Protein AF-0000000085120899 (afdb_homodimer)

Solvent-accessible surface area (backbone atoms only — not comparable to full-atom values): 67180 Å² total; per-residue (Å²): 130,85,77,74,79,63,69,71,41,75,42,71,32,30,32,60,43,50,40,68,48,94,64,39,26,60,40,34,37,15,33,31,30,34,46,97,88,37,44,36,37,39,39,40,27,15,53,60,27,55,51,54,53,64,68,40,49,30,37,39,27,29,69,52,88,60,47,78,54,97,83,27,34,44,31,57,60,90,27,42,36,34,27,37,61,39,96,90,39,77,36,60,62,37,63,74,62,67,47,77,50,75,50,76,41,55,24,77,72,80,63,44,81,71,55,69,47,40,32,40,39,28,53,56,55,43,66,67,46,53,52,50,48,48,53,43,51,66,61,34,32,52,46,50,51,49,50,48,28,34,27,26,27,83,80,86,60,51,74,43,80,33,63,55,86,46,62,32,84,86,74,69,41,71,28,38,66,68,44,54,65,91,62,50,85,64,42,39,47,35,33,31,29,41,69,77,51,38,88,35,48,59,56,63,46,31,39,38,31,32,24,57,32,69,87,76,48,36,28,40,42,77,54,98,88,41,81,44,75,44,73,50,47,56,56,73,62,39,67,58,60,35,46,37,44,33,63,47,72,69,48,75,88,49,41,67,57,51,51,52,51,31,52,54,35,24,69,70,62,73,28,69,64,57,10,48,52,54,44,46,61,71,41,39,62,61,20,44,66,56,33,51,31,21,32,23,18,50,71,41,76,38,56,35,56,90,53,40,86,68,54,53,64,27,51,50,51,48,52,48,51,48,47,28,66,71,34,16,43,60,62,50,57,41,70,44,31,35,36,36,32,70,39,49,45,41,61,66,40,51,48,54,51,73,54,61,32,32,42,64,49,27,28,63,90,63,38,37,31,31,38,32,60,67,32,70,66,40,41,51,40,52,52,48,43,36,69,66,38,77,68,30,45,72,48,64,36,53,69,51,69,91,64,79,63,65,40,71,58,44,84,43,48,38,32,34,45,44,24,19,31,65,50,75,46,75,42,70,48,86,81,48,59,66,76,53,38,52,52,35,44,37,30,12,40,44,51,24,48,45,66,43,59,38,31,49,62,22,58,47,77,46,52,59,38,35,38,35,34,37,34,42,43,66,88,21,30,59,68,52,54,51,27,36,53,47,13,52,59,70,64,48,91,43,75,79,22,45,59,75,36,58,45,57,47,57,41,90,78,59,38,72,36,64,35,37,80,99,74,39,68,80,85,75,70,88,48,27,45,40,53,52,30,16,68,63,54,73,33,63,63,40,26,52,46,41,30,30,43,40,50,47,60,31,53,72,45,36,62,30,33,62,86,74,45,49,73,44,52,40,40,32,49,41,51,31,54,47,55,39,67,55,36,23,30,39,40,39,43,50,72,49,45,64,38,27,69,68,61,26,24,53,33,28,31,36,45,38,41,49,29,53,71,19,26,20,18,35,40,36,34,50,66,51,55,60,37,50,57,23,38,44,40,62,31,32,31,42,18,20,84,18,34,47,47,73,42,74,58,52,78,69,54,52,77,50,101,130,86,78,74,79,63,69,74,41,73,43,72,30,29,32,61,41,49,40,68,47,95,64,39,26,60,40,35,39,15,32,32,30,35,45,97,88,37,44,36,37,39,39,39,27,15,54,59,27,57,52,54,52,64,69,39,50,30,37,39,28,29,68,53,88,60,48,77,54,95,82,27,33,41,32,57,61,89,28,44,35,34,27,36,61,40,96,89,40,79,36,62,64,37,64,71,61,69,47,77,49,75,50,75,41,56,25,77,71,80,64,43,80,72,54,70,46,41,30,40,38,27,51,56,54,43,67,68,47,53,53,50,48,47,53,43,49,66,62,36,33,52,45,50,52,47,51,49,27,35,26,25,26,81,80,84,58,51,74,44,78,33,62,55,86,46,62,33,84,87,75,71,42,70,32,37,65,68,44,52,66,92,61,48,85,64,40,39,47,34,32,32,30,40,69,78,49,38,90,35,48,60,56,63,46,30,38,37,33,32,23,57,33,70,86,77,45,35,28,41,45,79,55,98,87,41,79,43,74,44,74,52,46,55,56,73,63,40,68,58,60,34,46,36,46,32,62,48,70,74,49,76,88,52,42,69,58,50,51,52,50,32,52,56,35,24,68,70,62,74,28,69,64,57,13,47,52,56,46,45,61,71,41,39,61,61,21,44,65,58,34,51,31,21,34,23,18,48,71,44,76,37,56,35,56,90,52,40,85,67,57,52,64,27,51,51,51,48,52,48,51,50,47,28,65,70,35,17,42,58,62,50,56,41,70,46,30,35,36,36,32,69,39,50,44,40,59,68,40,48,48,54,49,74,55,61,33,31,42,62,50,27,28,63,88,61,38,36,30,32,37,32,61,69,32,70,66,40,41,50,40,52,52,48,43,38,71,65,38,76,68,29,46,73,47,65,36,53,69,50,68,91,64,80,65,67,40,71,58,46,84,42,49,36,31,34,44,45,25,20,32,66,48,77,47,75,44,70,49,88,82,48,58,67,76,53,39,52,51,35,44,36,29,10,42,44,52,24,48,45,68,42,60,39,30,49,61,21,59,48,80,45,53,58,36,35,37,34,36,36,33,41,42,66,87,21,30,57,68,53,55,50,28,36,54,46,13,51,58,69,65,48,92,43,74,78,22,45,57,75,36,59,45,57,46,58,40,90,80,58,37,72,38,62,36,37,80,98,75,40,66,79,85,76,69,88,49,27,46,42,54,53,31,16,69,64,54,73,33,61,62,40,26,52,48,43,29,30,44,40,50,46,59,31,54,72,44,35,60,30,35,58,86,74,45,50,72,43,51,40,39,32,49,43,52,32,54,45,55,40,66,57,36,23,31,40,40,38,43,51,72,50,46,64,37,27,70,67,60,26,25,54,32,28,32,37,46,37,41,50,29,52,72,19,25,19,19,34,39,37,34,50,68,50,55,60,38,52,56,24,36,42,39,62,30,31,31,40,20,20,86,18,35,46,47,71,42,73,59,50,80,70,54,55,76,50,102

Structure (mmCIF, N/CA/C/O backbone):
data_AF-0000000085120899-model_v1
#
loop_
_entity.id
_entity.type
_entity.pdbx_description
1 polymer 'ABC transporter-related protein'
#
loop_
_atom_site.group_PDB
_atom_site.id
_atom_site.type_symbol
_atom_site.label_atom_id
_atom_site.label_alt_id
_atom_site.label_comp_id
_atom_site.label_asym_id
_atom_site.label_entity_id
_atom_site.label_seq_id
_atom_site.pdbx_PDB_ins_code
_atom_site.Cartn_x
_atom_site.Cartn_y
_atom_site.Cartn_z
_atom_site.occupancy
_atom_site.B_iso_or_equiv
_atom_site.auth_seq_id
_atom_site.auth_comp_id
_atom_site.auth_asym_id
_atom_site.auth_atom_id
_atom_site.pdbx_PDB_model_num
ATOM 1 N N . MET A 1 1 ? 31.562 36.938 55.562 1 30.66 1 MET A N 1
ATOM 2 C CA . MET A 1 1 ? 30.75 35.75 55.812 1 30.66 1 MET A CA 1
ATOM 3 C C . MET A 1 1 ? 30.078 35.281 54.531 1 30.66 1 MET A C 1
ATOM 5 O O . MET A 1 1 ? 29.344 36.031 53.875 1 30.66 1 MET A O 1
ATOM 9 N N . HIS A 1 2 ? 30.688 34.531 53.688 1 44.34 2 HIS A N 1
ATOM 10 C CA . HIS A 1 2 ? 30.375 34 52.375 1 44.34 2 HIS A CA 1
ATOM 11 C C . HIS A 1 2 ? 28.984 33.344 52.375 1 44.34 2 HIS A C 1
ATOM 13 O O . HIS A 1 2 ? 28.781 32.281 52.938 1 44.34 2 HIS A O 1
ATOM 19 N N . GLN A 1 3 ? 27.984 34.062 52.531 1 51.19 3 GLN A N 1
ATOM 20 C CA . GLN A 1 3 ? 26.641 33.531 52.75 1 51.19 3 GLN A CA 1
ATOM 21 C C . GLN A 1 3 ? 26.219 32.656 51.562 1 51.19 3 GLN A C 1
ATOM 23 O O . GLN A 1 3 ? 26.234 33.094 50.438 1 51.19 3 GLN A O 1
ATOM 28 N N . ASP A 1 4 ? 26.281 31.281 51.625 1 69.94 4 ASP A N 1
ATOM 29 C CA . ASP A 1 4 ? 25.984 30.188 50.719 1 69.94 4 ASP A CA 1
ATOM 30 C C . ASP A 1 4 ? 24.516 30.25 50.25 1 69.94 4 ASP A C 1
ATOM 32 O O . ASP A 1 4 ? 23.641 30.688 51.031 1 69.94 4 ASP A O 1
ATOM 36 N N . LEU A 1 5 ? 24.344 30.375 48.938 1 83.12 5 LEU A N 1
ATOM 37 C CA . LEU A 1 5 ? 23 30.312 48.375 1 83.12 5 LEU A CA 1
ATOM 38 C C . LEU A 1 5 ? 22.266 29.062 48.844 1 83.12 5 LEU A C 1
ATOM 40 O O . LEU A 1 5 ? 22.844 27.984 48.906 1 83.12 5 LEU A O 1
ATOM 44 N N . PRO A 1 6 ? 21.047 29.25 49.469 1 86.94 6 PRO A N 1
ATOM 45 C CA . PRO A 1 6 ? 20.281 28.062 49.844 1 86.94 6 PRO A CA 1
ATOM 46 C C . PRO A 1 6 ? 19.984 27.156 48.656 1 86.94 6 PRO A C 1
ATOM 48 O O . PRO A 1 6 ? 19.562 27.625 47.594 1 86.94 6 PRO A O 1
ATOM 51 N N . ILE A 1 7 ? 20.281 25.922 48.812 1 88.31 7 ILE A N 1
ATOM 52 C CA . ILE A 1 7 ? 20.016 24.938 47.781 1 88.31 7 ILE A CA 1
ATOM 53 C C . ILE A 1 7 ? 18.75 24.141 48.156 1 88.31 7 ILE A C 1
ATOM 55 O O . ILE A 1 7 ? 18.547 23.797 49.312 1 88.31 7 ILE A O 1
ATOM 59 N N . LEU A 1 8 ? 17.844 23.953 47.312 1 90.31 8 LEU A N 1
ATOM 60 C CA . LEU A 1 8 ? 16.625 23.156 47.406 1 90.31 8 LEU A CA 1
ATOM 61 C C . LEU A 1 8 ? 15.57 23.844 48.25 1 90.31 8 LEU A C 1
ATOM 63 O O . LEU A 1 8 ? 14.453 23.344 48.375 1 90.31 8 LEU A O 1
ATOM 67 N N . VAL A 1 9 ? 15.883 25.016 48.812 1 93.06 9 VAL A N 1
ATOM 68 C CA . VAL A 1 9 ? 14.93 25.797 49.594 1 93.06 9 VAL A CA 1
ATOM 69 C C . VAL A 1 9 ? 14.625 27.109 48.875 1 93.06 9 VAL A C 1
ATOM 71 O O . VAL A 1 9 ? 15.539 27.828 48.469 1 93.06 9 VAL A O 1
ATOM 74 N N . PRO A 1 10 ? 13.375 27.406 48.688 1 95.75 10 PRO A N 1
ATOM 75 C CA . PRO A 1 10 ? 13.031 28.672 48.031 1 95.75 10 PRO A CA 1
ATOM 76 C C . PRO A 1 10 ? 13.414 29.891 48.875 1 95.75 10 PRO A C 1
ATOM 78 O O . PRO A 1 10 ? 13.281 29.875 50.094 1 95.75 10 PRO A O 1
ATOM 81 N N . PHE A 1 11 ? 13.906 30.891 48.219 1 96.12 11 PHE A N 1
ATOM 82 C CA . PHE A 1 11 ? 14.234 32.156 48.875 1 96.12 11 PHE A CA 1
ATOM 83 C C . PHE A 1 11 ? 13.781 33.344 48.031 1 96.12 11 PHE A C 1
ATOM 85 O O . PHE A 1 11 ? 13.633 33.219 46.812 1 96.12 11 PHE A O 1
ATOM 92 N N . GLU A 1 12 ? 13.578 34.438 48.688 1 96.69 12 GLU A N 1
ATOM 93 C CA . GLU A 1 12 ? 13.133 35.656 48 1 96.69 12 GLU A CA 1
ATOM 94 C C . GLU A 1 12 ? 14.32 36.5 47.562 1 96.69 12 GLU A C 1
ATOM 96 O O . GLU A 1 12 ? 15.32 36.594 48.281 1 96.69 12 GLU A O 1
ATOM 101 N N . ALA A 1 13 ? 14.219 36.969 46.375 1 96.88 13 ALA A N 1
ATOM 102 C CA . ALA A 1 13 ? 15.242 37.812 45.812 1 96.88 13 ALA A CA 1
ATOM 103 C C . ALA A 1 13 ? 14.609 38.969 45.031 1 96.88 13 ALA A C 1
ATOM 105 O O . ALA A 1 13 ? 13.383 39.094 44.938 1 96.88 13 ALA A O 1
ATOM 106 N N . ARG A 1 14 ? 15.477 39.875 44.562 1 97.31 14 ARG A N 1
ATOM 107 C CA . ARG A 1 14 ? 15.023 41 43.781 1 97.31 14 ARG A CA 1
ATOM 108 C C . ARG A 1 14 ? 15.664 41 42.406 1 97.31 14 ARG A C 1
ATOM 110 O O . ARG A 1 14 ? 16.844 40.688 42.25 1 97.31 14 ARG A O 1
ATOM 117 N N . VAL A 1 15 ? 14.875 41.344 41.438 1 97.5 15 VAL A N 1
ATOM 118 C CA . VAL A 1 15 ? 15.391 41.406 40.094 1 97.5 15 VAL A CA 1
ATOM 119 C C . VAL A 1 15 ? 16.328 42.594 39.938 1 97.5 15 VAL A C 1
ATOM 121 O O . VAL A 1 15 ? 16.016 43.688 40.375 1 97.5 15 VAL A O 1
ATOM 124 N N . VAL A 1 16 ? 17.438 42.344 39.344 1 96.25 16 VAL A N 1
ATOM 125 C CA . VAL A 1 16 ? 18.406 43.375 39.062 1 96.25 16 VAL A CA 1
ATOM 126 C C . VAL A 1 16 ? 18.281 43.844 37.625 1 96.25 16 VAL A C 1
ATOM 128 O O . VAL A 1 16 ? 18.156 45.031 37.344 1 96.25 16 VAL A O 1
ATOM 131 N N . SER A 1 17 ? 18.375 42.844 36.75 1 94.31 17 SER A N 1
ATOM 132 C CA . SER A 1 17 ? 18.297 43.156 35.344 1 94.31 17 SER A CA 1
ATOM 133 C C . SER A 1 17 ? 18.078 41.906 34.5 1 94.31 17 SER A C 1
ATOM 135 O O . SER A 1 17 ? 18.344 40.781 34.969 1 94.31 17 SER A O 1
ATOM 137 N N . ALA A 1 18 ? 17.562 42.188 33.281 1 93.19 18 ALA A N 1
ATOM 138 C CA . ALA A 1 18 ? 17.5 41.125 32.281 1 93.19 18 ALA A CA 1
ATOM 139 C C . ALA A 1 18 ? 18.688 41.219 31.328 1 93.19 18 ALA A C 1
ATOM 141 O O . ALA A 1 18 ? 19.094 42.312 30.938 1 93.19 18 ALA A O 1
ATOM 142 N N . ILE A 1 19 ? 19.266 40.094 31.016 1 91.62 19 ILE A N 1
ATOM 143 C CA . ILE A 1 19 ? 20.328 40 30.031 1 91.62 19 ILE A CA 1
ATOM 144 C C . ILE A 1 19 ? 19.719 39.719 28.656 1 91.62 19 ILE A C 1
ATOM 146 O O . ILE A 1 19 ? 19.203 38.625 28.391 1 91.62 19 ILE A O 1
ATOM 150 N N . VAL A 1 20 ? 19.797 40.719 27.75 1 88.81 20 VAL A N 1
ATOM 151 C CA . VAL A 1 20 ? 19.203 40.594 26.422 1 88.81 20 VAL A CA 1
ATOM 152 C C . VAL A 1 20 ? 20.312 40.688 25.359 1 88.81 20 VAL A C 1
ATOM 154 O O . VAL A 1 20 ? 20.766 41.781 25.016 1 88.81 20 VAL A O 1
ATOM 157 N N . PRO A 1 21 ? 20.609 39.531 24.812 1 85.62 21 PRO A N 1
ATOM 158 C CA . PRO A 1 21 ? 21.625 39.562 23.75 1 85.62 21 PRO A CA 1
ATOM 159 C C . PRO A 1 21 ? 21.125 40.219 22.469 1 85.62 21 PRO A C 1
ATOM 161 O O . PRO A 1 21 ? 19.906 40.25 22.234 1 85.62 21 PRO A O 1
ATOM 164 N N . ARG A 1 22 ? 22.078 40.625 21.688 1 77.5 22 ARG A N 1
ATOM 165 C CA . ARG A 1 22 ? 21.75 41.25 20.422 1 77.5 22 ARG A CA 1
ATOM 166 C C . ARG A 1 22 ? 21.203 40.25 19.422 1 77.5 22 ARG A C 1
ATOM 168 O O . ARG A 1 22 ? 20.344 40.562 18.609 1 77.5 22 ARG A O 1
ATOM 175 N N . VAL A 1 23 ? 21.734 39.125 19.578 1 83.38 23 VAL A N 1
ATOM 176 C CA . VAL A 1 23 ? 21.312 38.062 18.656 1 83.38 23 VAL A CA 1
ATOM 177 C C . VAL A 1 23 ? 20.828 36.844 19.453 1 83.38 23 VAL A C 1
ATOM 179 O O . VAL A 1 23 ? 21.406 36.5 20.484 1 83.38 23 VAL A O 1
ATOM 182 N N . GLY A 1 24 ? 19.703 36.344 19 1 84.69 24 GLY A N 1
ATOM 183 C CA . GLY A 1 24 ? 19.203 35.094 19.578 1 84.69 24 GLY A CA 1
ATOM 184 C C . GLY A 1 24 ? 18.469 35.312 20.891 1 84.69 24 GLY A C 1
ATOM 185 O O . GLY A 1 24 ? 18.469 34.438 21.75 1 84.69 24 GLY A O 1
ATOM 186 N N . TYR A 1 25 ? 17.938 36.469 21.078 1 85.94 25 TYR A N 1
ATOM 187 C CA . TYR A 1 25 ? 17.328 36.812 22.359 1 85.94 25 TYR A CA 1
ATOM 188 C C . TYR A 1 25 ? 16.141 35.906 22.656 1 85.94 25 TYR A C 1
ATOM 190 O O . TYR A 1 25 ? 15.727 35.781 23.812 1 85.94 25 TYR A O 1
ATOM 198 N N . ARG A 1 26 ? 15.617 35.25 21.688 1 90.06 26 ARG A N 1
ATOM 199 C CA . ARG A 1 26 ? 14.445 34.406 21.891 1 90.06 26 ARG A CA 1
ATOM 200 C C . ARG A 1 26 ? 14.836 33.125 22.594 1 90.06 26 ARG A C 1
ATOM 202 O O . ARG A 1 26 ? 14 32.469 23.219 1 90.06 26 ARG A O 1
ATOM 209 N N . TRP A 1 27 ? 16.125 32.719 22.484 1 91.38 27 TRP A N 1
ATOM 210 C CA . TRP A 1 27 ? 16.484 31.453 23.109 1 91.38 27 TRP A CA 1
ATOM 211 C C . TRP A 1 27 ? 17.75 31.609 23.953 1 91.38 27 TRP A C 1
ATOM 213 O O . TRP A 1 27 ? 18.188 30.656 24.625 1 91.38 27 TRP A O 1
ATOM 223 N N . VAL A 1 28 ? 18.328 32.812 23.906 1 91.56 28 VAL A N 1
ATOM 224 C CA . VAL A 1 28 ? 19.5 33.062 24.719 1 91.56 28 VAL A CA 1
ATOM 225 C C . VAL A 1 28 ? 19.234 34.281 25.625 1 91.56 28 VAL A C 1
ATOM 227 O O . VAL A 1 28 ? 18.516 35.188 25.234 1 91.56 28 VAL A O 1
ATOM 230 N N . GLY A 1 29 ? 19.719 34.25 26.859 1 93.44 29 GLY A N 1
ATOM 231 C CA . GLY A 1 29 ? 19.609 35.375 27.781 1 93.44 29 GLY A CA 1
ATOM 232 C C . GLY A 1 29 ? 19.688 34.938 29.234 1 93.44 29 GLY A C 1
ATOM 233 O O . GLY A 1 29 ? 20.344 33.938 29.562 1 93.44 29 GLY A O 1
ATOM 234 N N . GLY A 1 30 ? 19.188 35.844 30.031 1 94.88 30 GLY A N 1
ATOM 235 C CA . GLY A 1 30 ? 19.219 35.531 31.453 1 94.88 30 GLY A CA 1
ATOM 236 C C . GLY A 1 30 ? 18.562 36.625 32.281 1 94.88 30 GLY A C 1
ATOM 237 O O . GLY A 1 30 ? 18.188 37.688 31.781 1 94.88 30 GLY A O 1
ATOM 238 N N . LEU A 1 31 ? 18.359 36.281 33.531 1 96.5 31 LEU A N 1
ATOM 239 C CA . LEU A 1 31 ? 17.844 37.188 34.531 1 96.5 31 LEU A CA 1
ATOM 240 C C . LEU A 1 31 ? 18.797 37.281 35.719 1 96.5 31 LEU A C 1
ATOM 242 O O . LEU A 1 31 ? 19.188 36.25 36.281 1 96.5 31 LEU A O 1
ATOM 246 N N . VAL A 1 32 ? 19.125 38.5 36.062 1 96.69 32 VAL A N 1
ATOM 247 C CA . VAL A 1 32 ? 20 38.719 37.219 1 96.69 32 VAL A CA 1
ATOM 248 C C . VAL A 1 32 ? 19.141 39.062 38.438 1 96.69 32 VAL A C 1
ATOM 250 O O . VAL A 1 32 ? 18.359 40.031 38.375 1 96.69 32 VAL A O 1
ATOM 253 N N . VAL A 1 33 ? 19.312 38.312 39.438 1 97.06 33 VAL A N 1
ATOM 254 C CA . VAL A 1 33 ? 18.609 38.594 40.688 1 97.06 33 VAL A CA 1
ATOM 255 C C . VAL A 1 33 ? 19.625 38.781 41.844 1 97.06 33 VAL A C 1
ATOM 257 O O . VAL A 1 33 ? 20.781 38.406 41.688 1 97.06 33 VAL A O 1
ATOM 260 N N . GLU A 1 34 ? 19.125 39.406 42.875 1 95.62 34 GLU A N 1
ATOM 261 C CA . GLU A 1 34 ? 20 39.656 44.031 1 95.62 34 GLU A CA 1
ATOM 262 C C . GLU A 1 34 ? 19.391 39.062 45.312 1 95.62 34 GLU A C 1
ATOM 264 O O . GLU A 1 34 ? 18.219 39.281 45.594 1 95.62 34 GLU A O 1
ATOM 269 N N . TYR A 1 35 ? 20.172 38.344 46 1 94 35 TYR A N 1
ATOM 270 C CA . TYR A 1 35 ? 19.844 37.75 47.281 1 94 35 TYR A CA 1
ATOM 271 C C . TYR A 1 35 ? 20.906 38.094 48.312 1 94 35 TYR A C 1
ATOM 273 O O . TYR A 1 35 ? 22.062 37.625 48.219 1 94 35 TYR A O 1
ATOM 281 N N . ASN A 1 36 ? 20.562 38.875 49.344 1 90.44 36 ASN A N 1
ATOM 282 C CA . ASN A 1 36 ? 21.453 39.281 50.406 1 90.44 36 ASN A CA 1
ATOM 283 C C . ASN A 1 36 ? 22.75 39.875 49.906 1 90.44 36 ASN A C 1
ATOM 285 O O . ASN A 1 36 ? 23.828 39.469 50.344 1 90.44 36 ASN A O 1
ATOM 289 N N . GLY A 1 37 ? 22.656 40.594 48.844 1 88.75 37 GLY A N 1
ATOM 290 C CA . GLY A 1 37 ? 23.812 41.344 48.344 1 88.75 37 GLY A CA 1
ATOM 291 C C . GLY A 1 37 ? 24.578 40.562 47.281 1 88.75 37 GLY A C 1
ATOM 292 O O . GLY A 1 37 ? 25.516 41.094 46.688 1 88.75 37 GLY A O 1
ATOM 293 N N . VAL A 1 38 ? 24.188 39.375 47.031 1 90.75 38 VAL A N 1
ATOM 294 C CA . VAL A 1 38 ? 24.875 38.562 46.062 1 90.75 38 VAL A CA 1
ATOM 295 C C . VAL A 1 38 ? 24.062 38.469 44.781 1 90.75 38 VAL A C 1
ATOM 297 O O . VAL A 1 38 ? 22.844 38.281 44.844 1 90.75 38 VAL A O 1
ATOM 300 N N . LYS A 1 39 ? 24.781 38.594 43.688 1 93.69 39 LYS A N 1
ATOM 301 C CA . LYS A 1 39 ? 24.109 38.5 42.406 1 93.69 39 LYS A CA 1
ATOM 302 C C . LYS A 1 39 ? 24.094 37.062 41.875 1 93.69 39 LYS A C 1
ATOM 304 O O . LYS A 1 39 ? 25.062 36.344 42.031 1 93.69 39 LYS A O 1
ATOM 309 N N . ILE A 1 40 ? 22.953 36.688 41.406 1 95.44 40 ILE A N 1
ATOM 310 C CA . ILE A 1 40 ? 22.719 35.375 40.844 1 95.44 40 ILE A CA 1
ATOM 311 C C . ILE A 1 40 ? 22.234 35.531 39.406 1 95.44 40 ILE A C 1
ATOM 313 O O . ILE A 1 40 ? 21.219 36.156 39.156 1 95.44 40 ILE A O 1
ATOM 317 N N . HIS A 1 41 ? 22.969 34.938 38.469 1 95.75 41 HIS A N 1
ATOM 318 C CA . HIS A 1 41 ? 22.594 34.938 37.062 1 95.75 41 HIS A CA 1
ATOM 319 C C . HIS A 1 41 ? 21.812 33.688 36.719 1 95.75 41 HIS A C 1
ATOM 321 O O . HIS A 1 41 ? 22.375 32.594 36.625 1 95.75 41 HIS A O 1
ATOM 327 N N . LEU A 1 42 ? 20.531 33.844 36.562 1 96.56 42 LEU A N 1
ATOM 328 C CA . LEU A 1 42 ? 19.672 32.75 36.125 1 96.56 42 LEU A CA 1
ATOM 329 C C . LEU A 1 42 ? 19.594 32.688 34.594 1 96.56 42 LEU A C 1
ATOM 331 O O . LEU A 1 42 ? 19.016 33.594 33.969 1 96.56 42 LEU A O 1
ATOM 335 N N . LEU A 1 43 ? 20.078 31.641 34 1 94.38 43 LEU A N 1
ATOM 336 C CA . LEU A 1 43 ? 20.078 31.531 32.562 1 94.38 43 LEU A CA 1
ATOM 337 C C . LEU A 1 43 ? 18.688 31.188 32.031 1 94.38 43 LEU A C 1
ATOM 339 O O . LEU A 1 43 ? 18.062 30.234 32.531 1 94.38 43 LEU A O 1
ATOM 343 N N . MET A 1 44 ? 18.156 31.938 31.141 1 95.44 44 MET A N 1
ATOM 344 C CA . MET A 1 44 ? 16.875 31.75 30.453 1 95.44 44 MET A CA 1
ATOM 345 C C . MET A 1 44 ? 16.797 32.594 29.203 1 95.44 44 MET A C 1
ATOM 347 O O . MET A 1 44 ? 17.641 33.469 28.984 1 95.44 44 MET A O 1
ATOM 351 N N . PRO A 1 45 ? 15.844 32.25 28.312 1 94.38 45 PRO A N 1
ATOM 352 C CA . PRO A 1 45 ? 15.695 33.125 27.141 1 94.38 45 PRO A CA 1
ATOM 353 C C . PRO A 1 45 ? 15.32 34.562 27.531 1 94.38 45 PRO A C 1
ATOM 355 O O . PRO A 1 45 ? 14.523 34.781 28.438 1 94.38 45 PRO A O 1
ATOM 358 N N . ALA A 1 46 ? 15.891 35.531 26.812 1 92.38 46 ALA A N 1
ATOM 359 C CA . ALA A 1 46 ? 15.57 36.938 27.062 1 92.38 46 ALA A CA 1
ATOM 360 C C . ALA A 1 46 ? 14.102 37.219 26.766 1 92.38 46 ALA A C 1
ATOM 362 O O . ALA A 1 46 ? 13.531 38.156 27.328 1 92.38 46 ALA A O 1
ATOM 363 N N . ALA A 1 47 ? 13.516 36.406 25.922 1 90.62 47 ALA A N 1
ATOM 364 C CA . ALA A 1 47 ? 12.102 36.562 25.578 1 90.62 47 ALA A CA 1
ATOM 365 C C . ALA A 1 47 ? 11.227 36.406 26.812 1 90.62 47 ALA A C 1
ATOM 367 O O . ALA A 1 47 ? 10.133 36.969 26.875 1 90.62 47 ALA A O 1
ATOM 368 N N . VAL A 1 48 ? 11.711 35.719 27.812 1 94.69 48 VAL A N 1
ATOM 369 C CA . VAL A 1 48 ? 10.992 35.562 29.062 1 94.69 48 VAL A CA 1
ATOM 370 C C . VAL A 1 48 ? 11.508 36.562 30.094 1 94.69 48 VAL A C 1
ATOM 372 O O . VAL A 1 48 ? 10.719 37.25 30.734 1 94.69 48 VAL A O 1
ATOM 375 N N . ALA A 1 49 ? 12.797 36.75 30.172 1 94.69 49 ALA A N 1
ATOM 376 C CA . ALA A 1 49 ? 13.461 37.562 31.203 1 94.69 49 ALA A CA 1
ATOM 377 C C . ALA A 1 49 ? 13.047 39 31.078 1 94.69 49 ALA A C 1
ATOM 379 O O . ALA A 1 49 ? 12.93 39.719 32.094 1 94.69 49 ALA A O 1
ATOM 380 N N . ARG A 1 50 ? 12.812 39.406 29.922 1 91.31 50 ARG A N 1
ATOM 381 C CA . ARG A 1 50 ? 12.578 40.844 29.672 1 91.31 50 ARG A CA 1
ATOM 382 C C . ARG A 1 50 ? 11.242 41.281 30.25 1 91.31 50 ARG A C 1
ATOM 384 O O . ARG A 1 50 ? 10.992 42.469 30.406 1 91.31 50 ARG A O 1
ATOM 391 N N . TRP A 1 51 ? 10.398 40.344 30.578 1 94.31 51 TRP A N 1
ATOM 392 C CA . TRP A 1 51 ? 9.109 40.719 31.156 1 94.31 51 TRP A CA 1
ATOM 393 C C . TRP A 1 51 ? 9.266 41.094 32.625 1 94.31 51 TRP A C 1
ATOM 395 O O . TRP A 1 51 ? 8.359 41.688 33.219 1 94.31 51 TRP A O 1
ATOM 405 N N . LEU A 1 52 ? 10.367 40.75 33.25 1 95 52 LEU A N 1
ATOM 406 C CA . LEU A 1 52 ? 10.617 41.094 34.625 1 95 52 LEU A CA 1
ATOM 407 C C . LEU A 1 52 ? 11.422 42.375 34.75 1 95 52 LEU A C 1
ATOM 409 O O . LEU A 1 52 ? 12.414 42.562 34.062 1 95 52 LEU A O 1
ATOM 413 N N . SER A 1 53 ? 10.977 43.219 35.625 1 92 53 SER A N 1
ATOM 414 C CA . SER A 1 53 ? 11.594 44.531 35.781 1 92 53 SER A CA 1
ATOM 415 C C . SER A 1 53 ? 12.469 44.594 37.031 1 92 53 SER A C 1
ATOM 417 O O . SER A 1 53 ? 12.203 43.906 38 1 92 53 SER A O 1
ATOM 419 N N . PRO A 1 54 ? 13.43 45.5 36.938 1 93.94 54 PRO A N 1
ATOM 420 C CA . PRO A 1 54 ? 14.281 45.688 38.125 1 93.94 54 PRO A CA 1
ATOM 421 C C . PRO A 1 54 ? 13.477 46.094 39.375 1 93.94 54 PRO A C 1
ATOM 423 O O . PRO A 1 54 ? 12.562 46.906 39.281 1 93.94 54 PRO A O 1
ATOM 426 N N . GLY A 1 55 ? 13.828 45.438 40.469 1 94.56 55 GLY A N 1
ATOM 427 C CA . GLY A 1 55 ? 13.172 45.781 41.719 1 94.56 55 GLY A CA 1
ATOM 428 C C . GLY A 1 55 ? 12.055 44.812 42.094 1 94.56 55 GLY A C 1
ATOM 429 O O . GLY A 1 55 ? 11.633 44.75 43.25 1 94.56 55 GLY A O 1
ATOM 430 N N . GLU A 1 56 ? 11.625 44.062 41.156 1 95.38 56 GLU A N 1
ATOM 431 C CA . GLU A 1 56 ? 10.523 43.125 41.406 1 95.38 56 GLU A CA 1
ATOM 432 C C . GLU A 1 56 ? 10.953 42 42.344 1 95.38 56 GLU A C 1
ATOM 434 O O . GLU A 1 56 ? 12.109 41.562 42.344 1 95.38 56 GLU A O 1
ATOM 439 N N . LYS A 1 57 ? 10.016 41.625 43.125 1 97.12 57 LYS A N 1
ATOM 440 C CA . LYS A 1 57 ? 10.234 40.5 44.031 1 97.12 57 LYS A CA 1
ATOM 441 C C . LYS A 1 57 ? 10.023 39.156 43.312 1 97.12 57 LYS A C 1
ATOM 443 O O . LYS A 1 57 ? 9.039 39 42.594 1 97.12 57 LYS A O 1
ATOM 448 N N . VAL A 1 58 ? 10.977 38.281 43.5 1 98.12 58 VAL A N 1
ATOM 449 C CA . VAL A 1 58 ? 10.883 36.938 42.906 1 98.12 58 VAL A CA 1
ATOM 450 C C . VAL A 1 58 ? 11.266 35.906 43.938 1 98.12 58 VAL A C 1
ATOM 452 O O . VAL A 1 58 ? 11.82 36.219 45 1 98.12 58 VAL A O 1
ATOM 455 N N . ARG A 1 59 ? 10.836 34.719 43.781 1 98 59 ARG A N 1
ATOM 456 C CA . ARG A 1 59 ? 11.219 33.562 44.562 1 98 59 ARG A CA 1
ATOM 457 C C . ARG A 1 59 ? 12 32.531 43.719 1 98 59 ARG A C 1
ATOM 459 O O . ARG A 1 59 ? 11.539 32.125 42.656 1 98 59 ARG A O 1
ATOM 466 N N . VAL A 1 60 ? 13.219 32.219 44.188 1 97.38 60 VAL A N 1
ATOM 467 C CA . VAL A 1 60 ? 14.109 31.328 43.469 1 97.38 60 VAL A CA 1
ATOM 468 C C . VAL A 1 60 ? 14.375 30.078 44.281 1 97.38 60 VAL A C 1
ATOM 470 O O . VAL A 1 60 ? 14.539 30.141 45.5 1 97.38 60 VAL A O 1
ATOM 473 N N . ARG A 1 61 ? 14.305 28.922 43.656 1 96.94 61 ARG A N 1
ATOM 474 C CA . ARG A 1 61 ? 14.742 27.656 44.25 1 96.94 61 ARG A CA 1
ATOM 475 C C . ARG A 1 61 ? 15.828 27 43.406 1 96.94 61 ARG A C 1
ATOM 477 O O . ARG A 1 61 ? 15.562 26.531 42.281 1 96.94 61 ARG A O 1
ATOM 484 N N . ILE A 1 62 ? 16.969 27 43.938 1 94.75 62 ILE A N 1
ATOM 485 C CA . ILE A 1 62 ? 18.094 26.391 43.219 1 94.75 62 ILE A CA 1
ATOM 486 C C . ILE A 1 62 ? 18.062 24.875 43.438 1 94.75 62 ILE A C 1
ATOM 488 O O . ILE A 1 62 ? 17.906 24.406 44.562 1 94.75 62 ILE A O 1
ATOM 492 N N . LEU A 1 63 ? 18.188 24.109 42.406 1 92.31 63 LEU A N 1
ATOM 493 C CA . LEU A 1 63 ? 18.047 22.672 42.438 1 92.31 63 LEU A CA 1
ATOM 494 C C . LEU A 1 63 ? 19.406 21.984 42.469 1 92.31 63 LEU A C 1
ATOM 496 O O . LEU A 1 63 ? 19.531 20.875 43 1 92.31 63 LEU A O 1
ATOM 500 N N . GLU A 1 64 ? 20.375 22.578 41.781 1 89.69 64 GLU A N 1
ATOM 501 C CA . GLU A 1 64 ? 21.75 22.078 41.719 1 89.69 64 GLU A CA 1
ATOM 502 C C . GLU A 1 64 ? 22.75 23.172 42.062 1 89.69 64 GLU A C 1
ATOM 504 O O . GLU A 1 64 ? 22.469 24.359 41.875 1 89.69 64 GLU A O 1
ATOM 509 N N . GLU A 1 65 ? 23.906 22.781 42.5 1 86.44 65 GLU A N 1
ATOM 510 C CA . GLU A 1 65 ? 24.922 23.75 42.938 1 86.44 65 GLU A CA 1
ATOM 511 C C . GLU A 1 65 ? 25.375 24.609 41.75 1 86.44 65 GLU A C 1
ATOM 513 O O . GLU A 1 65 ? 25.797 24.094 40.719 1 86.44 65 GLU A O 1
ATOM 518 N N . PRO A 1 66 ? 25.156 25.906 41.969 1 88.62 66 PRO A N 1
ATOM 519 C CA . PRO A 1 66 ? 25.547 26.812 40.875 1 88.62 66 PRO A CA 1
ATOM 520 C C . PRO A 1 66 ? 27.047 27.016 40.781 1 88.62 66 PRO A C 1
ATOM 522 O O . PRO A 1 66 ? 27.797 26.609 41.688 1 88.62 66 PRO A O 1
ATOM 525 N N . THR A 1 67 ? 27.453 27.531 39.688 1 86.56 67 THR A N 1
ATOM 526 C CA . THR A 1 67 ? 28.859 27.875 39.469 1 86.56 67 THR A CA 1
ATOM 527 C C . THR A 1 67 ? 29.125 29.328 39.812 1 86.56 67 THR A C 1
ATOM 529 O O . THR A 1 67 ? 28.328 30.219 39.469 1 86.56 67 THR A O 1
ATOM 532 N N . ARG A 1 68 ? 30.219 29.547 40.531 1 86.94 68 ARG A N 1
ATOM 533 C CA . ARG A 1 68 ? 30.578 30.906 40.906 1 86.94 68 ARG A CA 1
ATOM 534 C C . ARG A 1 68 ? 31.672 31.453 39.969 1 86.94 68 ARG A C 1
ATOM 536 O O . ARG A 1 68 ? 32.719 30.828 39.812 1 86.94 68 ARG A O 1
ATOM 543 N N . ILE A 1 69 ? 31.281 32.531 39.312 1 81.88 69 ILE A N 1
ATOM 544 C CA . ILE A 1 69 ? 32.25 33.219 38.438 1 81.88 69 ILE A CA 1
ATOM 545 C C . ILE A 1 69 ? 32.312 34.688 38.812 1 81.88 69 ILE A C 1
ATOM 547 O O . ILE A 1 69 ? 31.297 35.406 38.781 1 81.88 69 ILE A O 1
ATOM 551 N N . ASP A 1 70 ? 33.406 35.312 39.062 1 79.88 70 ASP A N 1
ATOM 552 C CA . ASP A 1 70 ? 33.656 36.719 39.344 1 79.88 70 ASP A CA 1
ATOM 553 C C . ASP A 1 70 ? 32.688 37.281 40.375 1 79.88 70 ASP A C 1
ATOM 555 O O . ASP A 1 70 ? 32.125 38.344 40.156 1 79.88 70 ASP A O 1
ATOM 559 N N . GLY A 1 71 ? 32.344 36.5 41.406 1 80.19 71 GLY A N 1
ATOM 560 C CA . GLY A 1 71 ? 31.531 36.969 42.5 1 80.19 71 GLY A CA 1
ATOM 561 C C . GLY A 1 71 ? 30.047 36.781 42.281 1 80.19 71 GLY A C 1
ATOM 562 O O . GLY A 1 71 ? 29.234 37.062 43.156 1 80.19 71 GLY A O 1
ATOM 563 N N . ALA A 1 72 ? 29.75 36.344 41.062 1 86 72 ALA A N 1
ATOM 564 C CA . ALA A 1 72 ? 28.344 36.125 40.781 1 86 72 ALA A CA 1
ATOM 565 C C . ALA A 1 72 ? 28.062 34.625 40.562 1 86 72 ALA A C 1
ATOM 567 O O . ALA A 1 72 ? 28.938 33.906 40.094 1 86 72 ALA A O 1
ATOM 568 N N . TYR A 1 73 ? 26.938 34.188 41.031 1 91.62 73 TYR A N 1
ATOM 569 C CA . TYR A 1 73 ? 26.531 32.812 40.75 1 91.62 73 TYR A CA 1
ATOM 570 C C . TYR A 1 73 ? 25.844 32.719 39.406 1 91.62 73 TYR A C 1
ATOM 572 O O . TYR A 1 73 ? 25.047 33.562 39.031 1 91.62 73 TYR A O 1
ATOM 580 N N . ILE A 1 74 ? 26.25 31.734 38.656 1 92.75 74 ILE A N 1
ATOM 581 C CA . ILE A 1 74 ? 25.578 31.422 37.375 1 92.75 74 ILE A CA 1
ATOM 582 C C . ILE A 1 74 ? 24.828 30.109 37.531 1 92.75 74 ILE A C 1
ATOM 584 O O . ILE A 1 74 ? 25.406 29.078 37.844 1 92.75 74 ILE A O 1
ATOM 588 N N . VAL A 1 75 ? 23.547 30.156 37.312 1 93.25 75 VAL A N 1
ATOM 589 C CA . VAL A 1 75 ? 22.703 28.969 37.438 1 93.25 75 VAL A CA 1
ATOM 590 C C . VAL A 1 75 ? 22.156 28.562 36.062 1 93.25 75 VAL A C 1
ATOM 592 O O . VAL A 1 75 ? 21.438 29.344 35.406 1 93.25 75 VAL A O 1
ATOM 595 N N . PRO A 1 76 ? 22.406 27.328 35.656 1 92.06 76 PRO A N 1
ATOM 596 C CA . PRO A 1 76 ? 21.922 26.859 34.344 1 92.06 76 PRO A CA 1
ATOM 597 C C . PRO A 1 76 ? 20.406 26.734 34.312 1 92.06 76 PRO A C 1
ATOM 599 O O . PRO A 1 76 ? 19.75 26.688 35.344 1 92.06 76 PRO A O 1
ATOM 602 N N . ARG A 1 77 ? 19.828 26.594 33.125 1 93.38 77 ARG A N 1
ATOM 603 C CA . ARG A 1 77 ? 18.406 26.609 32.844 1 93.38 77 ARG A CA 1
ATOM 604 C C . ARG A 1 77 ? 17.672 25.516 33.594 1 93.38 77 ARG A C 1
ATOM 606 O O . ARG A 1 77 ? 16.562 25.719 34.062 1 93.38 77 ARG A O 1
ATOM 613 N N . ASP A 1 78 ? 18.344 24.438 33.719 1 92.19 78 ASP A N 1
ATOM 614 C CA . ASP A 1 78 ? 17.641 23.281 34.281 1 92.19 78 ASP A CA 1
ATOM 615 C C . ASP A 1 78 ? 17.906 23.141 35.781 1 92.19 78 ASP A C 1
ATOM 617 O O . ASP A 1 78 ? 17.5 22.156 36.406 1 92.19 78 ASP A O 1
ATOM 621 N N . ALA A 1 79 ? 18.422 24.188 36.375 1 93.75 79 ALA A N 1
ATOM 622 C CA . ALA A 1 79 ? 18.922 24.016 37.75 1 93.75 79 ALA A CA 1
ATOM 623 C C . ALA A 1 79 ? 18.203 24.938 38.719 1 93.75 79 ALA A C 1
ATOM 625 O O . ALA A 1 79 ? 18.672 25.188 39.812 1 93.75 79 ALA A O 1
ATOM 626 N N . TYR A 1 80 ? 17.078 25.469 38.312 1 95.75 80 TYR A N 1
ATOM 627 C CA . TYR A 1 80 ? 16.375 26.344 39.25 1 95.75 80 TYR A CA 1
ATOM 628 C C . TYR A 1 80 ? 14.898 26.469 38.875 1 95.75 80 TYR A C 1
ATOM 630 O O . TYR A 1 80 ? 14.477 26 37.812 1 95.75 80 TYR A O 1
ATOM 638 N N . GLU A 1 81 ? 14.117 26.938 39.844 1 97.56 81 GLU A N 1
ATOM 639 C CA . GLU A 1 81 ? 12.742 27.391 39.656 1 97.56 81 GLU A CA 1
ATOM 640 C C . GLU A 1 81 ? 12.594 28.859 40.031 1 97.56 81 GLU A C 1
ATOM 642 O O . GLU A 1 81 ? 13.328 29.375 40.875 1 97.56 81 GLU A O 1
ATOM 647 N N . LEU A 1 82 ? 11.703 29.547 39.281 1 98.12 82 LEU A N 1
ATOM 648 C CA . LEU A 1 82 ? 11.516 30.984 39.5 1 98.12 82 LEU A CA 1
ATOM 649 C C . LEU A 1 82 ? 10.031 31.344 39.531 1 98.12 82 LEU A C 1
ATOM 651 O O . LEU A 1 82 ? 9.281 30.953 38.625 1 98.12 82 LEU A O 1
ATOM 655 N N . ASP A 1 83 ? 9.609 32.031 40.562 1 98.12 83 ASP A N 1
ATOM 656 C CA . ASP A 1 83 ? 8.258 32.562 40.656 1 98.12 83 ASP A CA 1
ATOM 657 C C . ASP A 1 83 ? 8.297 34.094 40.781 1 98.12 83 ASP A C 1
ATOM 659 O O . ASP A 1 83 ? 9.195 34.656 41.438 1 98.12 83 ASP A O 1
ATOM 663 N N . ARG A 1 84 ? 7.324 34.688 40.188 1 97.81 84 ARG A N 1
ATOM 664 C CA . ARG A 1 84 ? 7.156 36.156 40.281 1 97.81 84 ARG A CA 1
ATOM 665 C C . ARG A 1 84 ? 6.059 36.5 41.281 1 97.81 84 ARG A C 1
ATOM 667 O O . ARG A 1 84 ? 4.988 35.906 41.281 1 97.81 84 ARG A O 1
ATOM 674 N N . TRP A 1 85 ? 6.371 37.5 42.062 1 96.62 85 TRP A N 1
ATOM 675 C CA . TRP A 1 85 ? 5.332 38.031 42.969 1 96.62 85 TRP A CA 1
ATOM 676 C C . TRP A 1 85 ? 4.531 39.125 42.281 1 96.62 85 TRP A C 1
ATOM 678 O O . TRP A 1 85 ? 5.09 40.156 41.875 1 96.62 85 TRP A O 1
ATOM 688 N N . TRP A 1 86 ? 3.256 38.844 42.125 1 94.69 86 TRP A N 1
ATOM 689 C CA . TRP A 1 86 ? 2.418 39.875 41.5 1 94.69 86 TRP A CA 1
ATOM 690 C C . TRP A 1 86 ? 1.046 39.938 42.156 1 94.69 86 TRP A C 1
ATOM 692 O O . TRP A 1 86 ? 0.319 38.938 42.188 1 94.69 86 TRP A O 1
ATOM 702 N N . ASP A 1 87 ? 0.672 41.094 42.656 1 90.75 87 ASP A N 1
ATOM 703 C CA . ASP A 1 87 ? -0.631 41.375 43.219 1 90.75 87 ASP A CA 1
ATOM 704 C C . ASP A 1 87 ? -1.005 40.344 44.281 1 90.75 87 ASP A C 1
ATOM 706 O O . ASP A 1 87 ? -2.094 39.781 44.25 1 90.75 87 ASP A O 1
ATOM 710 N N . GLY A 1 88 ? -0.098 39.906 45 1 92.75 88 GLY A N 1
ATOM 711 C CA . GLY A 1 88 ? -0.362 39.062 46.188 1 92.75 88 GLY A CA 1
ATOM 712 C C . GLY A 1 88 ? -0.285 37.594 45.875 1 92.75 88 GLY A C 1
ATOM 713 O O . GLY A 1 88 ? -0.569 36.75 46.75 1 92.75 88 GLY A O 1
ATOM 714 N N . GLU A 1 89 ? 0.119 37.25 44.719 1 95.06 89 GLU A N 1
ATOM 715 C CA . GLU A 1 89 ? 0.198 35.844 44.344 1 95.06 89 GLU A CA 1
ATOM 716 C C . GLU A 1 89 ? 1.522 35.531 43.656 1 95.06 89 GLU A C 1
ATOM 718 O O . GLU A 1 89 ? 2.092 36.375 42.969 1 95.06 89 GLU A O 1
ATOM 723 N N . TRP A 1 90 ? 2.012 34.312 43.875 1 96.62 90 TRP A N 1
ATOM 724 C CA . TRP A 1 90 ? 3.189 33.844 43.156 1 96.62 90 TRP A CA 1
ATOM 725 C C . TRP A 1 90 ? 2.803 33.25 41.781 1 96.62 90 TRP A C 1
ATOM 727 O O . TRP A 1 90 ? 1.897 32.406 41.719 1 96.62 90 TRP A O 1
ATOM 737 N N . VAL A 1 91 ? 3.387 33.719 40.781 1 96.88 91 VAL A N 1
ATOM 738 C CA . VAL A 1 91 ? 3.166 33.219 39.438 1 96.88 91 VAL A CA 1
ATOM 739 C C . VAL A 1 91 ? 4.398 32.469 38.969 1 96.88 91 VAL A C 1
ATOM 741 O O . VAL A 1 91 ? 5.508 33 38.938 1 96.88 91 VAL A O 1
ATOM 744 N N . LYS A 1 92 ? 4.199 31.234 38.5 1 97.31 92 LYS A N 1
ATOM 745 C CA . LYS A 1 92 ? 5.324 30.422 38.031 1 97.31 92 LYS A CA 1
ATOM 746 C C . LYS A 1 92 ? 5.867 30.953 36.719 1 97.31 92 LYS A C 1
ATOM 748 O O . LYS A 1 92 ? 5.117 31.125 35.75 1 97.31 92 LYS A O 1
ATOM 753 N N . VAL A 1 93 ? 7.172 31.219 36.688 1 97.56 93 VAL A N 1
ATOM 754 C CA . VAL A 1 93 ? 7.824 31.75 35.5 1 97.56 93 VAL A CA 1
ATOM 755 C C . VAL A 1 93 ? 8.688 30.656 34.844 1 97.56 93 VAL A C 1
ATOM 757 O O . VAL A 1 93 ? 8.688 30.5 33.625 1 97.56 93 VAL A O 1
ATOM 760 N N . TRP A 1 94 ? 9.43 29.953 35.688 1 97.5 94 TRP A N 1
ATOM 761 C CA . TRP A 1 94 ? 10.383 28.938 35.25 1 97.5 94 TRP A CA 1
ATOM 762 C C . TRP A 1 94 ? 10.32 27.703 36.125 1 97.5 94 TRP A C 1
ATOM 764 O O . TRP A 1 94 ? 10.195 27.812 37.375 1 97.5 94 TRP A O 1
ATOM 774 N N . PRO A 1 95 ? 10.484 26.469 35.625 1 96.81 95 PRO A N 1
ATOM 775 C CA . PRO A 1 95 ? 10.789 26.078 34.219 1 96.81 95 PRO A CA 1
ATOM 776 C C . PRO A 1 95 ? 9.656 26.391 33.25 1 96.81 95 PRO A C 1
ATOM 778 O O . PRO A 1 95 ? 8.539 26.688 33.688 1 96.81 95 PRO A O 1
ATOM 781 N N . PRO A 1 96 ? 9.984 26.375 31.922 1 96.75 96 PRO A N 1
ATOM 782 C CA . PRO A 1 96 ? 8.938 26.641 30.938 1 96.75 96 PRO A CA 1
ATOM 783 C C . PRO A 1 96 ? 7.758 25.688 31.062 1 96.75 96 PRO A C 1
ATOM 785 O O . PRO A 1 96 ? 7.934 24.531 31.469 1 96.75 96 PRO A O 1
ATOM 788 N N . TRP A 1 97 ? 6.57 26.172 30.734 1 97.75 97 TRP A N 1
ATOM 789 C CA . TRP A 1 97 ? 5.355 25.359 30.781 1 97.75 97 TRP A CA 1
ATOM 790 C C . TRP A 1 97 ? 5.441 24.203 29.797 1 97.75 97 TRP A C 1
ATOM 792 O O . TRP A 1 97 ? 5.945 24.344 28.688 1 97.75 97 TRP A O 1
ATOM 802 N N . SER A 1 98 ? 5.027 23.031 30.203 1 97.75 98 SER A N 1
ATOM 803 C CA . SER A 1 98 ? 4.992 21.828 29.391 1 97.75 98 SER A CA 1
ATOM 804 C C . SER A 1 98 ? 3.887 20.875 29.844 1 97.75 98 SER A C 1
ATOM 806 O O . SER A 1 98 ? 3.646 20.719 31.031 1 97.75 98 SER A O 1
ATOM 808 N N . LYS A 1 99 ? 3.195 20.344 28.906 1 98.12 99 LYS A N 1
ATOM 809 C CA . LYS A 1 99 ? 2.141 19.375 29.219 1 98.12 99 LYS A CA 1
ATOM 810 C C . LYS A 1 99 ? 2.016 18.328 28.094 1 98.12 99 LYS A C 1
ATOM 812 O O . LYS A 1 99 ? 2.023 18.672 26.922 1 98.12 99 LYS A O 1
ATOM 817 N N . SER A 1 100 ? 1.904 17.047 28.5 1 97.5 100 SER A N 1
ATOM 818 C CA . SER A 1 100 ? 1.697 15.977 27.547 1 97.5 100 SER A CA 1
ATOM 819 C C . SER A 1 100 ? 0.213 15.758 27.266 1 97.5 100 SER A C 1
ATOM 821 O O . SER A 1 100 ? -0.624 15.961 28.156 1 97.5 100 SER A O 1
ATOM 823 N N . ALA A 1 101 ? -0.126 15.477 26.094 1 97.06 101 ALA A N 1
ATOM 824 C CA . ALA A 1 101 ? -1.499 15.172 25.703 1 97.06 101 ALA A CA 1
ATOM 825 C C . ALA A 1 101 ? -1.537 14.086 24.641 1 97.06 101 ALA A C 1
ATOM 827 O O . ALA A 1 101 ? -0.545 13.852 23.938 1 97.06 101 ALA A O 1
ATOM 828 N N . ARG A 1 102 ? -2.662 13.375 24.672 1 95.44 102 ARG A N 1
ATOM 829 C CA . ARG A 1 102 ? -2.912 12.344 23.672 1 95.44 102 ARG A CA 1
ATOM 830 C C . ARG A 1 102 ? -4.191 12.641 22.906 1 95.44 102 ARG A C 1
ATOM 832 O O . ARG A 1 102 ? -5.219 12.977 23.484 1 95.44 102 ARG A O 1
ATOM 839 N N . LEU A 1 103 ? -4.074 12.688 21.609 1 95.88 103 LEU A N 1
ATOM 840 C CA . LEU A 1 103 ? -5.238 12.844 20.734 1 95.88 103 LEU A CA 1
ATOM 841 C C . LEU A 1 103 ? -5.523 11.555 19.969 1 95.88 103 LEU A C 1
ATOM 843 O O . LEU A 1 103 ? -4.762 11.172 19.078 1 95.88 103 LEU A O 1
ATOM 847 N N . VAL A 1 104 ? -6.629 10.914 20.328 1 94.75 104 VAL A N 1
ATOM 848 C CA . VAL A 1 104 ? -7 9.648 19.703 1 94.75 104 VAL A CA 1
ATOM 849 C C . VAL A 1 104 ? -8.062 9.891 18.641 1 94.75 104 VAL A C 1
ATOM 851 O O . VAL A 1 104 ? -9.008 10.648 18.859 1 94.75 104 VAL A O 1
ATOM 854 N N . ARG A 1 105 ? -7.832 9.352 17.5 1 92.38 105 ARG A N 1
ATOM 855 C CA . ARG A 1 105 ? -8.836 9.375 16.438 1 92.38 105 ARG A CA 1
ATOM 856 C C . ARG A 1 105 ? -9.547 8.031 16.328 1 92.38 105 ARG A C 1
ATOM 858 O O . ARG A 1 105 ? -8.906 6.98 16.422 1 92.38 105 ARG A O 1
ATOM 865 N N . TYR A 1 106 ? -10.828 8.086 16.125 1 91.62 106 TYR A N 1
ATOM 866 C CA . TYR A 1 106 ? -11.641 6.879 16.172 1 91.62 106 TYR A CA 1
ATOM 867 C C . TYR A 1 106 ? -12.273 6.602 14.812 1 91.62 106 TYR A C 1
ATOM 869 O O . TYR A 1 106 ? -12.414 7.508 13.992 1 91.62 106 TYR A O 1
ATOM 877 N N . ASP A 1 107 ? -12.516 5.359 14.555 1 88.5 107 ASP A N 1
ATOM 878 C CA . ASP A 1 107 ? -13.234 5.004 13.336 1 88.5 107 ASP A CA 1
ATOM 879 C C . ASP A 1 107 ? -14.648 5.578 13.344 1 88.5 107 ASP A C 1
ATOM 881 O O . ASP A 1 107 ? -15.297 5.637 14.391 1 88.5 107 ASP A O 1
ATOM 885 N N . PRO A 1 108 ? -15.117 6.016 12.305 1 86.25 108 PRO A N 1
ATOM 886 C CA . PRO A 1 108 ? -16.359 6.793 12.211 1 86.25 108 PRO A CA 1
ATOM 887 C C . PRO A 1 108 ? -17.594 5.953 12.484 1 86.25 108 PRO A C 1
ATOM 889 O O . PRO A 1 108 ? -18.672 6.504 12.742 1 86.25 108 PRO A O 1
ATOM 892 N N . LEU A 1 109 ? -17.5 4.641 12.422 1 85.5 109 LEU A N 1
ATOM 893 C CA . LEU A 1 109 ? -18.703 3.82 12.57 1 85.5 109 LEU A CA 1
ATOM 894 C C . LEU A 1 109 ? -18.688 3.09 13.914 1 85.5 109 LEU A C 1
ATOM 896 O O . LEU A 1 109 ? -19.688 3.098 14.633 1 85.5 109 LEU A O 1
ATOM 900 N N . ARG A 1 110 ? -17.578 2.58 14.367 1 88.56 110 ARG A N 1
ATOM 901 C CA . ARG A 1 110 ? -17.547 1.676 15.516 1 88.56 110 ARG A CA 1
ATOM 902 C C . ARG A 1 110 ? -16.922 2.354 16.734 1 88.56 110 ARG A C 1
ATOM 904 O O . ARG A 1 110 ? -17 1.832 17.844 1 88.56 110 ARG A O 1
ATOM 911 N N . GLY A 1 111 ? -16.328 3.434 16.531 1 86.69 111 GLY A N 1
ATOM 912 C CA . GLY A 1 111 ? -15.727 4.164 17.641 1 86.69 111 GLY A CA 1
ATOM 913 C C . GLY A 1 111 ? -14.477 3.502 18.188 1 86.69 111 GLY A C 1
ATOM 914 O O . GLY A 1 111 ? -14.141 3.666 19.359 1 86.69 111 GLY A O 1
ATOM 915 N N . GLU A 1 112 ? -13.906 2.629 17.375 1 89.25 112 GLU A N 1
ATOM 916 C CA . GLU A 1 112 ? -12.648 2.008 17.781 1 89.25 112 GLU A CA 1
ATOM 917 C C . GLU A 1 112 ? -11.461 2.91 17.453 1 89.25 112 GLU A C 1
ATOM 919 O O . GLU A 1 112 ? -11.461 3.607 16.438 1 89.25 112 GLU A O 1
ATOM 924 N N . PRO A 1 113 ? -10.445 2.879 18.328 1 91.56 113 PRO A N 1
ATOM 925 C CA . PRO A 1 113 ? -9.266 3.701 18.047 1 91.56 113 PRO A CA 1
ATOM 926 C C . PRO A 1 113 ? -8.547 3.285 16.766 1 91.56 113 PRO A C 1
ATOM 928 O O . PRO A 1 113 ? -8.344 2.092 16.516 1 91.56 113 PRO A O 1
ATOM 931 N N . LEU A 1 114 ? -8.281 4.156 15.961 1 91.19 114 LEU A N 1
ATOM 932 C CA . LEU A 1 114 ? -7.578 3.916 14.703 1 91.19 114 LEU A CA 1
ATOM 933 C C . LEU A 1 114 ? -6.098 4.266 14.836 1 91.19 114 LEU A C 1
ATOM 935 O O . LEU A 1 114 ? -5.234 3.422 14.578 1 91.19 114 LEU A O 1
ATOM 939 N N . TYR A 1 115 ? -5.777 5.512 15.148 1 90.19 115 TYR A N 1
ATOM 940 C CA . TYR A 1 115 ? -4.434 6.027 15.398 1 90.19 115 TYR A CA 1
ATOM 941 C C . TYR A 1 115 ? -4.461 7.152 16.422 1 90.19 115 TYR A C 1
ATOM 943 O O . TYR A 1 115 ? -5.535 7.598 16.828 1 90.19 115 TYR A O 1
ATOM 951 N N . GLU A 1 116 ? -3.277 7.527 16.906 1 93.44 116 GLU A N 1
ATOM 952 C CA . GLU A 1 116 ? -3.234 8.562 17.953 1 93.44 116 GLU A CA 1
ATOM 953 C C . GLU A 1 116 ? -1.987 9.43 17.812 1 93.44 116 GLU A C 1
ATOM 955 O O . GLU A 1 116 ? -1.002 9.016 17.188 1 93.44 116 GLU A O 1
ATOM 960 N N . TYR A 1 117 ? -2.139 10.633 18.234 1 94 117 TYR A N 1
ATOM 961 C CA . TYR A 1 117 ? -1.026 11.562 18.359 1 94 117 TYR A CA 1
ATOM 962 C C . TYR A 1 117 ? -0.614 11.734 19.828 1 94 117 TYR A C 1
ATOM 964 O O . TYR A 1 117 ? -1.43 12.109 20.672 1 94 117 TYR A O 1
ATOM 972 N N . HIS A 1 118 ? 0.626 11.336 20.125 1 96.12 118 HIS A N 1
ATOM 973 C CA . HIS A 1 118 ? 1.221 11.695 21.406 1 96.12 118 HIS A CA 1
ATOM 974 C C . HIS A 1 118 ? 2.041 12.977 21.297 1 96.12 118 HIS A C 1
ATOM 976 O O . HIS A 1 118 ? 3.047 13.016 20.578 1 96.12 118 HIS A O 1
ATOM 982 N N . VAL A 1 119 ? 1.583 14.047 21.984 1 96.94 119 VAL A N 1
ATOM 983 C CA . VAL A 1 119 ? 2.254 15.336 21.812 1 96.94 119 VAL A CA 1
ATOM 984 C C . VAL A 1 119 ? 2.67 15.883 23.188 1 96.94 119 VAL A C 1
ATOM 986 O O . VAL A 1 119 ? 2.098 15.508 24.203 1 96.94 119 VAL A O 1
ATOM 989 N N . VAL A 1 120 ? 3.742 16.609 23.188 1 97.75 120 VAL A N 1
ATOM 990 C CA . VAL A 1 120 ? 4.117 17.469 24.312 1 97.75 120 VAL A CA 1
ATOM 991 C C . VAL A 1 120 ? 3.986 18.938 23.906 1 97.75 120 VAL A C 1
ATOM 993 O O . VAL A 1 120 ? 4.703 19.406 23.016 1 97.75 120 VAL A O 1
ATOM 996 N N . ALA A 1 121 ? 2.988 19.594 24.453 1 98.38 121 ALA A N 1
ATOM 997 C CA . ALA A 1 121 ? 2.875 21.031 24.281 1 98.38 121 ALA A CA 1
ATOM 998 C C . ALA A 1 121 ? 3.783 21.781 25.266 1 98.38 121 ALA A C 1
ATOM 1000 O O . ALA A 1 121 ? 3.74 21.531 26.469 1 98.38 121 ALA A O 1
ATOM 1001 N N . ARG A 1 122 ? 4.621 22.656 24.719 1 98.12 122 ARG A N 1
ATOM 1002 C CA . ARG A 1 122 ? 5.555 23.344 25.609 1 98.12 122 ARG A CA 1
ATOM 1003 C C . ARG A 1 122 ? 5.953 24.703 25.016 1 98.12 122 ARG A C 1
ATOM 1005 O O . ARG A 1 122 ? 5.891 24.891 23.797 1 98.12 122 ARG A O 1
ATOM 1012 N N . GLU A 1 123 ? 6.359 25.594 25.844 1 98 123 GLU A N 1
ATOM 1013 C CA . GLU A 1 123 ? 6.875 26.875 25.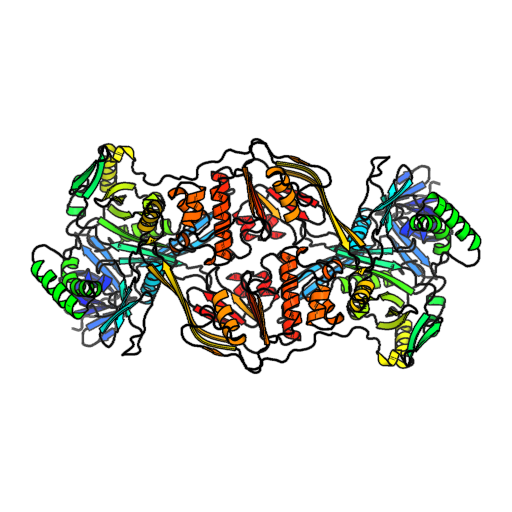391 1 98 123 GLU A CA 1
ATOM 1014 C C . GLU A 1 123 ? 8.164 26.703 24.594 1 98 123 GLU A C 1
ATOM 1016 O O . GLU A 1 123 ? 9.008 25.891 24.938 1 98 123 GLU A O 1
ATOM 1021 N N . ALA A 1 124 ? 8.281 27.422 23.469 1 97.06 124 ALA A N 1
ATOM 1022 C CA . ALA A 1 124 ? 9.508 27.406 22.672 1 97.06 124 ALA A CA 1
ATOM 1023 C C . ALA A 1 124 ? 10.648 28.094 23.391 1 97.06 124 ALA A C 1
ATOM 1025 O O . ALA A 1 124 ? 10.508 29.234 23.844 1 97.06 124 ALA A O 1
ATOM 1026 N N . ILE A 1 125 ? 11.859 27.422 23.453 1 95 125 ILE A N 1
ATOM 1027 C CA . ILE A 1 125 ? 12.93 28.031 24.234 1 95 125 ILE A CA 1
ATOM 1028 C C . ILE A 1 125 ? 14.273 27.766 23.562 1 95 125 ILE A C 1
ATOM 1030 O O . ILE A 1 125 ? 15.32 28.188 24.062 1 95 125 ILE A O 1
ATOM 1034 N N . THR A 1 126 ? 14.312 27.062 22.438 1 92.62 126 THR A N 1
ATOM 1035 C CA . THR A 1 126 ? 15.57 26.75 21.781 1 92.62 126 THR A CA 1
ATOM 1036 C C . THR A 1 126 ? 15.609 27.328 20.359 1 92.62 126 THR A C 1
ATOM 1038 O O . THR A 1 126 ? 14.57 27.688 19.812 1 92.62 126 THR A O 1
ATOM 1041 N N . GLU A 1 127 ? 16.828 27.422 19.891 1 88.38 127 GLU A N 1
ATOM 1042 C CA . GLU A 1 127 ? 17 27.875 18.516 1 88.38 127 GLU A CA 1
ATOM 1043 C C . GLU A 1 127 ? 16.297 26.938 17.531 1 88.38 127 GLU A C 1
ATOM 1045 O O . GLU A 1 127 ? 15.719 27.391 16.547 1 88.38 127 GLU A O 1
ATOM 1050 N N . SER A 1 128 ? 16.375 25.703 17.859 1 86 128 SER A N 1
ATOM 1051 C CA . SER A 1 128 ? 15.742 24.688 17 1 86 128 SER A CA 1
ATOM 1052 C C . SER A 1 128 ? 14.227 24.875 16.969 1 86 128 SER A C 1
ATOM 1054 O O . SER A 1 128 ? 13.602 24.703 15.922 1 86 128 SER A O 1
ATOM 1056 N N . ASP A 1 129 ? 13.625 25.234 18.062 1 93 129 ASP A N 1
ATOM 1057 C CA . ASP A 1 129 ? 12.195 25.516 18.109 1 93 129 ASP A CA 1
ATOM 1058 C C . ASP A 1 129 ? 11.812 26.625 17.125 1 93 129 ASP A C 1
ATOM 1060 O O . ASP A 1 129 ? 10.875 26.484 16.344 1 93 129 ASP A O 1
ATOM 1064 N N . TYR A 1 130 ? 12.555 27.625 17.188 1 91.31 130 TYR A N 1
ATOM 1065 C CA . TYR A 1 130 ? 12.211 28.797 16.406 1 91.31 130 TYR A CA 1
ATOM 1066 C C . TYR A 1 130 ? 12.5 28.562 14.922 1 91.31 130 TYR A C 1
ATOM 1068 O O . TYR A 1 130 ? 11.812 29.109 14.055 1 91.31 130 TYR A O 1
ATOM 1076 N N . ARG A 1 131 ? 13.5 27.75 14.641 1 85.25 131 ARG A N 1
ATOM 1077 C CA . ARG A 1 131 ? 13.719 27.359 13.25 1 85.25 131 ARG A CA 1
ATOM 1078 C C . ARG A 1 131 ? 12.516 26.594 12.695 1 85.25 131 ARG A C 1
ATOM 1080 O O . ARG A 1 131 ? 12.109 26.812 11.555 1 85.25 131 ARG A O 1
ATOM 1087 N N . GLU A 1 132 ? 11.992 25.734 13.523 1 88 132 GLU A N 1
ATOM 1088 C CA . GLU A 1 132 ? 10.82 24.969 13.102 1 88 132 GLU A CA 1
ATOM 1089 C C . GLU A 1 132 ? 9.586 25.875 12.984 1 88 132 GLU A C 1
ATOM 1091 O O . GLU A 1 132 ? 8.734 25.656 12.117 1 88 132 GLU A O 1
ATOM 1096 N N . ILE A 1 133 ? 9.508 26.844 13.836 1 90.94 133 ILE A N 1
ATOM 1097 C CA . ILE A 1 133 ? 8.398 27.781 13.781 1 90.94 133 ILE A CA 1
ATOM 1098 C C . ILE A 1 133 ? 8.453 28.562 12.469 1 90.94 133 ILE A C 1
ATOM 1100 O O . ILE A 1 133 ? 7.426 28.797 11.828 1 90.94 133 ILE A O 1
ATOM 1104 N N . VAL A 1 134 ? 9.625 28.953 12.07 1 84.75 134 VAL A N 1
ATOM 1105 C CA . VAL A 1 134 ? 9.797 29.672 10.812 1 84.75 134 VAL A CA 1
ATOM 1106 C C . VAL A 1 134 ? 9.367 28.781 9.648 1 84.75 134 VAL A C 1
ATOM 1108 O O . VAL A 1 134 ? 8.711 29.234 8.711 1 84.75 134 VAL A O 1
ATOM 1111 N N . SER A 1 135 ? 9.727 27.594 9.789 1 79.31 135 SER A N 1
ATOM 1112 C CA . SER A 1 135 ? 9.344 26.641 8.75 1 79.31 135 SER A CA 1
ATOM 1113 C C . SER A 1 135 ? 7.824 26.484 8.672 1 79.31 135 SER A C 1
ATOM 1115 O O . SER A 1 135 ? 7.258 26.453 7.578 1 79.31 135 SER A O 1
ATOM 1117 N N . LEU A 1 136 ? 7.203 26.359 9.781 1 83.19 136 LEU A N 1
ATOM 1118 C CA . LEU A 1 136 ? 5.75 26.219 9.828 1 83.19 136 LEU A CA 1
ATOM 1119 C C . LEU A 1 136 ? 5.07 27.484 9.32 1 83.19 136 LEU A C 1
ATOM 1121 O O . LEU A 1 136 ? 4.023 27.422 8.672 1 83.19 136 LEU A O 1
ATOM 1125 N N . GLU A 1 137 ? 5.719 28.594 9.703 1 81.06 137 GLU A N 1
ATOM 1126 C CA . GLU A 1 137 ? 5.137 29.875 9.312 1 81.06 137 GLU A CA 1
ATOM 1127 C C . GLU A 1 137 ? 5.023 29.984 7.797 1 81.06 137 GLU A C 1
ATOM 1129 O O . GLU A 1 137 ? 4.16 30.703 7.289 1 81.06 137 GLU A O 1
ATOM 1134 N N . GLN A 1 138 ? 5.859 29.312 7.211 1 72.56 138 GLN A N 1
ATOM 1135 C CA . GLN A 1 138 ? 5.836 29.344 5.754 1 72.56 138 GLN A CA 1
ATOM 1136 C C . GLN A 1 138 ? 4.547 28.734 5.207 1 72.56 138 GLN A C 1
ATOM 1138 O O . GLN A 1 138 ? 4.121 29.062 4.098 1 72.56 138 GLN A O 1
ATOM 1143 N N . TYR A 1 139 ? 4.055 27.891 6.051 1 67.69 139 TYR A N 1
ATOM 1144 C CA . TYR A 1 139 ? 2.82 27.234 5.621 1 67.69 139 TYR A CA 1
ATOM 1145 C C . TYR A 1 139 ? 1.602 28.031 6.09 1 67.69 139 TYR A C 1
ATOM 1147 O O . TYR A 1 139 ? 0.462 27.609 5.855 1 67.69 139 TYR A O 1
ATOM 1155 N N . HIS A 1 140 ? 2.031 29.031 6.902 1 60.56 140 HIS A N 1
ATOM 1156 C CA . HIS A 1 140 ? 0.915 29.828 7.402 1 60.56 140 HIS A CA 1
ATOM 1157 C C . HIS A 1 140 ? 0.211 30.562 6.27 1 60.56 140 HIS A C 1
ATOM 1159 O O . HIS A 1 140 ? 0.863 31.188 5.434 1 60.56 140 HIS A O 1
ATOM 1165 N N . TYR A 1 141 ? -1.04 30.219 6.227 1 50.34 141 TYR A N 1
ATOM 1166 C CA . TYR A 1 141 ? -1.966 30.656 5.188 1 50.34 141 TYR A CA 1
ATOM 1167 C C . TYR A 1 141 ? -1.999 32.188 5.094 1 50.34 141 TYR A C 1
ATOM 1169 O O . TYR A 1 141 ? -2.207 32.75 4.012 1 50.34 141 TYR A O 1
ATOM 1177 N N . ALA A 1 142 ? -1.873 32.906 6.258 1 43.28 142 ALA A N 1
ATOM 1178 C CA . ALA A 1 142 ? -2.281 34.312 6.355 1 43.28 142 ALA A CA 1
ATOM 1179 C C . ALA A 1 142 ? -1.12 35.25 6.027 1 43.28 142 ALA A C 1
ATOM 1181 O O . ALA A 1 142 ? -1.26 36.469 6.102 1 43.28 142 ALA A O 1
ATOM 1182 N N . SER A 1 143 ? 0.024 34.688 5.598 1 44.97 143 SER A N 1
ATOM 1183 C CA . SER A 1 143 ? 1.081 35.688 5.598 1 44.97 143 SER A CA 1
ATOM 1184 C C . SER A 1 143 ? 1.27 36.281 4.211 1 44.97 143 SER A C 1
ATOM 1186 O O . SER A 1 143 ? 1.26 35.562 3.209 1 44.97 143 SER A O 1
ATOM 1188 N N . LYS A 1 144 ? 0.895 37.625 4.023 1 44.19 144 LYS A N 1
ATOM 1189 C CA . LYS A 1 144 ? 1.099 38.469 2.848 1 44.19 144 LYS A CA 1
ATOM 1190 C C . LYS A 1 144 ? 2.549 38.406 2.375 1 44.19 144 LYS A C 1
ATOM 1192 O O . LYS A 1 144 ? 2.836 38.656 1.201 1 44.19 144 LYS A O 1
ATOM 1197 N N . GLU A 1 145 ? 3.326 38.094 3.355 1 52.16 145 GLU A N 1
ATOM 1198 C CA . GLU A 1 145 ? 4.723 38.406 3.084 1 52.16 145 GLU A CA 1
ATOM 1199 C C . GLU A 1 145 ? 5.469 37.219 2.516 1 52.16 145 GLU A C 1
ATOM 1201 O O . GLU A 1 145 ? 5.273 36.094 2.967 1 52.16 145 GLU A O 1
ATOM 1206 N N . GLU A 1 146 ? 6.18 37.562 1.445 1 60.59 146 GLU A N 1
ATOM 1207 C CA . GLU A 1 146 ? 7.023 36.625 0.721 1 60.59 146 GLU A CA 1
ATOM 1208 C C . GLU A 1 146 ? 8.062 36 1.643 1 60.59 146 GLU A C 1
ATOM 1210 O O . GLU A 1 146 ? 8.352 34.812 1.54 1 60.59 146 GLU A O 1
ATOM 1215 N N . ILE A 1 147 ? 8.5 36.781 2.537 1 70.81 147 ILE A N 1
ATOM 1216 C CA . ILE A 1 147 ? 9.555 36.375 3.453 1 70.81 147 ILE A CA 1
ATOM 1217 C C . ILE A 1 147 ? 9.055 36.438 4.895 1 70.81 147 ILE A C 1
ATOM 1219 O O . ILE A 1 147 ? 8.484 37.469 5.301 1 70.81 147 ILE A O 1
ATOM 1223 N N . VAL A 1 148 ? 9.195 35.438 5.695 1 75.81 148 VAL A N 1
ATOM 1224 C CA . VAL A 1 148 ? 8.516 35.344 6.98 1 75.81 148 VAL A CA 1
ATOM 1225 C C . VAL A 1 148 ? 9.508 35.562 8.109 1 75.81 148 VAL A C 1
ATOM 1227 O O . VAL A 1 148 ? 9.109 35.75 9.266 1 75.81 148 VAL A O 1
ATOM 1230 N N . ALA A 1 149 ? 10.812 35.688 7.742 1 80.69 149 ALA A N 1
ATOM 1231 C CA . ALA A 1 149 ? 11.773 35.75 8.844 1 80.69 149 ALA A CA 1
ATOM 1232 C C . ALA A 1 149 ? 12.891 36.75 8.531 1 80.69 149 ALA A C 1
ATOM 1234 O O . ALA A 1 149 ? 13.297 36.875 7.375 1 80.69 149 ALA A O 1
ATOM 1235 N N . ILE A 1 150 ? 13.258 37.375 9.516 1 81.06 150 ILE A N 1
ATOM 1236 C CA . ILE A 1 150 ? 14.422 38.25 9.469 1 81.06 150 ILE A CA 1
ATOM 1237 C C . ILE A 1 150 ? 15.57 37.625 10.258 1 81.06 150 ILE A C 1
ATOM 1239 O O . ILE A 1 150 ? 15.383 37.188 11.391 1 81.06 150 ILE A O 1
ATOM 1243 N N . TRP A 1 151 ? 16.656 37.531 9.555 1 84.06 151 TRP A N 1
ATOM 1244 C CA . TRP A 1 151 ? 17.844 36.906 10.141 1 84.06 151 TRP A CA 1
ATOM 1245 C C . TRP A 1 151 ? 18.953 37.938 10.336 1 84.06 151 TRP A C 1
ATOM 1247 O O . TRP A 1 151 ? 18.938 39 9.688 1 84.06 151 TRP A O 1
ATOM 1257 N N . ARG A 1 152 ? 19.797 37.75 11.32 1 85 152 ARG A N 1
ATOM 1258 C CA . ARG A 1 152 ? 20.922 38.625 11.594 1 85 152 ARG A CA 1
ATOM 1259 C C . ARG A 1 152 ? 22.219 37.875 11.742 1 85 152 ARG A C 1
ATOM 1261 O O . ARG A 1 152 ? 22.266 36.844 12.43 1 85 152 ARG A O 1
ATOM 1268 N N . CYS A 1 153 ? 23.234 38.312 11.062 1 85.75 153 CYS A N 1
ATOM 1269 C CA . CYS A 1 153 ? 24.562 37.719 11.227 1 85.75 153 CYS A CA 1
ATOM 1270 C C . CYS A 1 153 ? 25.109 37.969 12.625 1 85.75 153 CYS A C 1
ATOM 1272 O O . CYS A 1 153 ? 25.125 39.094 13.094 1 85.75 153 CYS A O 1
ATOM 1274 N N . PRO A 1 154 ? 25.469 36.969 13.289 1 86.5 154 PRO A N 1
ATOM 1275 C CA . PRO A 1 154 ? 25.984 37.156 14.648 1 86.5 154 PRO A CA 1
ATOM 1276 C C . PRO A 1 154 ? 27.344 37.844 14.68 1 86.5 154 PRO A C 1
ATOM 1278 O O . PRO A 1 154 ? 27.766 38.312 15.734 1 86.5 154 PRO A O 1
ATOM 1281 N N . VAL A 1 155 ? 27.938 37.969 13.547 1 87.19 155 VAL A N 1
ATOM 1282 C CA . VAL A 1 155 ? 29.281 38.531 13.492 1 87.19 155 VAL A CA 1
ATOM 1283 C C . VAL A 1 155 ? 29.203 39.969 13.031 1 87.19 155 VAL A C 1
ATOM 1285 O O . VAL A 1 155 ? 29.453 40.906 13.812 1 87.19 155 VAL A O 1
ATOM 1288 N N . CYS A 1 156 ? 28.688 40.281 11.867 1 85.62 156 CYS A N 1
ATOM 1289 C CA . CYS A 1 156 ? 28.719 41.625 11.297 1 85.62 156 CYS A CA 1
ATOM 1290 C C . CYS A 1 156 ? 27.406 42.375 11.586 1 85.62 156 CYS A C 1
ATOM 1292 O O . CYS A 1 156 ? 27.328 43.594 11.414 1 85.62 156 CYS A O 1
ATOM 1294 N N . GLY A 1 157 ? 26.375 41.719 12.023 1 79.5 157 GLY A N 1
ATOM 1295 C CA . GLY A 1 157 ? 25.141 42.344 12.43 1 79.5 157 GLY A CA 1
ATOM 1296 C C . GLY A 1 157 ? 24.203 42.656 11.273 1 79.5 157 GLY A C 1
ATOM 1297 O O . GLY A 1 157 ? 23.094 43.156 11.477 1 79.5 157 GLY A O 1
ATOM 1298 N N . LYS A 1 158 ? 24.547 42.25 10.117 1 80.44 158 LYS A N 1
ATOM 1299 C CA . LYS A 1 158 ? 23.703 42.5 8.953 1 80.44 158 LYS A CA 1
ATOM 1300 C C . LYS A 1 158 ? 22.422 41.656 9.008 1 80.44 158 LYS A C 1
ATOM 1302 O O . LYS A 1 158 ? 22.438 40.5 9.438 1 80.44 158 LYS A O 1
ATOM 1307 N N . PHE A 1 159 ? 21.359 42.375 8.586 1 81.62 159 PHE A N 1
ATOM 1308 C CA . PHE A 1 159 ? 20.062 41.719 8.578 1 81.62 159 PHE A CA 1
ATOM 1309 C C . PHE A 1 159 ? 19.766 41.094 7.215 1 81.62 159 PHE A C 1
ATOM 1311 O O . PHE A 1 159 ? 20.203 41.625 6.188 1 81.62 159 PHE A O 1
ATOM 1318 N N . PHE A 1 160 ? 19.188 39.938 7.164 1 81.44 160 PHE A N 1
ATOM 1319 C CA . PHE A 1 160 ? 18.766 39.25 5.961 1 81.44 160 PHE A CA 1
ATOM 1320 C C . PHE A 1 160 ? 17.297 38.875 6.047 1 81.44 160 PHE A C 1
ATOM 1322 O O . PHE A 1 160 ? 16.797 38.5 7.113 1 81.44 160 PHE A O 1
ATOM 1329 N N . GLU A 1 161 ? 16.578 39.062 4.957 1 78.69 161 GLU A N 1
ATOM 1330 C CA . GLU A 1 161 ? 15.234 38.5 4.828 1 78.69 161 GLU A CA 1
ATOM 1331 C C . GLU A 1 161 ? 15.234 37.188 4.07 1 78.69 161 GLU A C 1
ATOM 1333 O O . GLU A 1 161 ? 15.641 37.125 2.908 1 78.69 161 GLU A O 1
ATOM 1338 N N . SER A 1 162 ? 14.867 36.188 4.758 1 76.38 162 SER A N 1
ATOM 1339 C CA . SER A 1 162 ? 14.875 34.875 4.129 1 76.38 162 SER A CA 1
ATOM 1340 C C . SER A 1 162 ? 13.906 33.938 4.824 1 76.38 162 SER A C 1
ATOM 1342 O O . SER A 1 162 ? 13.648 34.062 6.02 1 76.38 162 SER A O 1
ATOM 1344 N N . ASN A 1 163 ? 13.32 33.031 4.07 1 74.94 163 ASN A N 1
ATOM 1345 C CA . ASN A 1 163 ? 12.414 32.031 4.633 1 74.94 163 ASN A CA 1
ATOM 1346 C C . ASN A 1 163 ? 13.18 30.844 5.191 1 74.94 163 ASN A C 1
ATOM 1348 O O . ASN A 1 163 ? 12.602 30 5.883 1 74.94 163 ASN A O 1
ATOM 1352 N N . VAL A 1 164 ? 14.398 30.859 4.828 1 74.25 164 VAL A N 1
ATOM 1353 C CA . VAL A 1 164 ? 15.273 29.844 5.383 1 74.25 164 VAL A CA 1
ATOM 1354 C C . VAL A 1 164 ? 16.547 30.5 5.938 1 74.25 164 VAL A C 1
ATOM 1356 O O . VAL A 1 164 ? 16.875 31.625 5.566 1 74.25 164 VAL A O 1
ATOM 1359 N N . GLN A 1 165 ? 17.172 29.812 6.887 1 77.31 165 GLN A N 1
ATOM 1360 C CA . GLN A 1 165 ? 18.375 30.375 7.48 1 77.31 165 GLN A CA 1
ATOM 1361 C C . GLN A 1 165 ? 19.453 30.609 6.418 1 77.31 165 GLN A C 1
ATOM 1363 O O . GLN A 1 165 ? 19.984 29.672 5.844 1 77.31 165 GLN A O 1
ATOM 1368 N N . PRO A 1 166 ? 19.719 31.797 6.219 1 80.44 166 PRO A N 1
ATOM 1369 C CA . PRO A 1 166 ? 20.734 32.094 5.211 1 80.44 166 PRO A CA 1
ATOM 1370 C C . PRO A 1 166 ? 22.156 32.094 5.781 1 80.44 166 PRO A C 1
ATOM 1372 O O . PRO A 1 166 ? 22.328 32.188 6.996 1 80.44 166 PRO A O 1
ATOM 1375 N N . ILE A 1 167 ? 23.094 31.922 4.863 1 81.75 167 ILE A N 1
ATOM 1376 C CA . ILE A 1 167 ? 24.5 32.094 5.215 1 81.75 167 ILE A CA 1
ATOM 1377 C C . ILE A 1 167 ? 24.969 33.5 4.863 1 81.75 167 ILE A C 1
ATOM 1379 O O . ILE A 1 167 ? 24.734 33.969 3.748 1 81.75 167 ILE A O 1
ATOM 1383 N N . CYS A 1 168 ? 25.5 34.188 5.867 1 83.62 168 CYS A N 1
ATOM 1384 C CA . CYS A 1 168 ? 26.031 35.5 5.609 1 83.62 168 CYS A CA 1
ATOM 1385 C C . CYS A 1 168 ? 27.109 35.469 4.535 1 83.62 168 CYS A C 1
ATOM 1387 O O . CYS A 1 168 ? 28.094 34.75 4.668 1 83.62 168 CYS A O 1
ATOM 1389 N N . PRO A 1 169 ? 26.859 36.156 3.482 1 82.56 169 PRO A N 1
ATOM 1390 C CA . PRO A 1 169 ? 27.844 36.125 2.396 1 82.56 169 PRO A CA 1
ATOM 1391 C C . PRO A 1 169 ? 29.203 36.656 2.809 1 82.56 169 PRO A C 1
ATOM 1393 O O . PRO A 1 169 ? 30.234 36.281 2.26 1 82.56 169 PRO A O 1
ATOM 1396 N N . GLU A 1 170 ? 29.234 37.531 3.691 1 86 170 GLU A N 1
ATOM 1397 C CA . GLU A 1 170 ? 30.469 38.188 4.121 1 86 170 GLU A CA 1
ATOM 1398 C C . GLU A 1 170 ? 31.234 37.312 5.129 1 86 170 GLU A C 1
ATOM 1400 O O . GLU A 1 170 ? 32.438 37.125 5 1 86 170 GLU A O 1
ATOM 1405 N N . ASP A 1 171 ? 30.469 36.781 6.105 1 86.44 171 ASP A N 1
ATOM 1406 C CA . ASP A 1 171 ? 31.109 36.094 7.211 1 86.44 171 ASP A CA 1
ATOM 1407 C C . ASP A 1 171 ? 31.031 34.562 7.02 1 86.44 171 ASP A C 1
ATOM 1409 O O . ASP A 1 171 ? 31.703 33.812 7.719 1 86.44 171 ASP A O 1
ATOM 1413 N N . ARG A 1 172 ? 30.391 34.156 6.137 1 82.12 172 ARG A N 1
ATOM 1414 C CA . ARG A 1 172 ? 30.234 32.75 5.773 1 82.12 172 ARG A CA 1
ATOM 1415 C C . ARG A 1 172 ? 29.781 31.922 6.969 1 82.12 172 ARG A C 1
ATOM 1417 O O . ARG A 1 172 ? 30.297 30.828 7.219 1 82.12 172 ARG A O 1
ATOM 1424 N N . VAL A 1 173 ? 28.906 32.5 7.898 1 83.75 173 VAL A N 1
ATOM 1425 C CA . VAL A 1 173 ? 28.281 31.828 9.031 1 83.75 173 VAL A CA 1
ATOM 1426 C C . VAL A 1 173 ? 26.766 31.875 8.891 1 83.75 173 VAL A C 1
ATOM 1428 O O . VAL A 1 173 ? 26.219 32.781 8.234 1 83.75 173 VAL A O 1
ATOM 1431 N N . PRO A 1 174 ? 26.172 30.859 9.477 1 83.69 174 PRO A N 1
ATOM 1432 C CA . PRO A 1 174 ? 24.703 30.891 9.445 1 83.69 174 PRO A CA 1
ATOM 1433 C C . PRO A 1 174 ? 24.125 32.062 10.25 1 83.69 174 PRO A C 1
ATOM 1435 O O . PRO A 1 174 ? 24.469 32.219 11.414 1 83.69 174 PRO A O 1
ATOM 1438 N N . ALA A 1 175 ? 23.312 32.781 9.594 1 85.5 175 ALA A N 1
ATOM 1439 C CA . ALA A 1 175 ? 22.625 33.875 10.305 1 85.5 175 ALA A CA 1
ATOM 1440 C C . ALA A 1 175 ? 21.672 33.312 11.359 1 85.5 175 ALA A C 1
ATOM 1442 O O . ALA A 1 175 ? 21.312 32.125 11.32 1 85.5 175 ALA A O 1
ATOM 1443 N N . LYS A 1 176 ? 21.406 34.125 12.336 1 86.56 176 LYS A N 1
ATOM 1444 C CA . LYS A 1 176 ? 20.516 33.688 13.406 1 86.56 176 LYS A CA 1
ATOM 1445 C C . LYS A 1 176 ? 19.188 34.438 13.328 1 86.56 176 LYS A C 1
ATOM 1447 O O . LYS A 1 176 ? 19.141 35.625 12.945 1 86.56 176 LYS A O 1
ATOM 1452 N N . LEU A 1 177 ? 18.156 33.75 13.711 1 84.44 177 LEU A N 1
ATOM 1453 C CA . LEU A 1 177 ? 16.812 34.312 13.609 1 84.44 177 LEU A CA 1
ATOM 1454 C C . LEU A 1 177 ? 16.656 35.5 14.531 1 84.44 177 LEU A C 1
ATOM 1456 O O . LEU A 1 177 ? 17 35.438 15.711 1 84.44 177 LEU A O 1
ATOM 1460 N N . GLN A 1 178 ? 16.281 36.562 13.953 1 79.19 178 GLN A N 1
ATOM 1461 C CA . GLN A 1 178 ? 16.062 37.781 14.719 1 79.19 178 GLN A CA 1
ATOM 1462 C C . GLN A 1 178 ? 14.57 37.969 15.016 1 79.19 178 GLN A C 1
ATOM 1464 O O . GLN A 1 178 ? 14.203 38.312 16.141 1 79.19 178 GLN A O 1
ATOM 1469 N N . GLU A 1 179 ? 13.797 37.844 14.047 1 80.19 179 GLU A N 1
ATOM 1470 C CA . GLU A 1 179 ? 12.367 38.062 14.211 1 80.19 179 GLU A CA 1
ATOM 1471 C C . GLU A 1 179 ? 11.555 37.281 13.195 1 80.19 179 GLU A C 1
ATOM 1473 O O . GLU A 1 179 ? 11.969 37.125 12.047 1 80.19 179 GLU A O 1
ATOM 1478 N N . ILE A 1 180 ? 10.461 36.781 13.766 1 81.81 180 ILE A N 1
ATOM 1479 C CA . ILE A 1 180 ? 9.461 36.188 12.875 1 81.81 180 ILE A CA 1
ATOM 1480 C C . ILE A 1 180 ? 8.43 37.25 12.484 1 81.81 180 ILE A C 1
ATOM 1482 O O . ILE A 1 180 ? 7.973 38.031 13.336 1 81.81 180 ILE A O 1
ATOM 1486 N N . ARG A 1 181 ? 8.172 37.281 11.398 1 72.19 181 ARG A N 1
ATOM 1487 C CA . ARG A 1 181 ? 7.277 38.312 10.891 1 72.19 181 ARG A CA 1
ATOM 1488 C C . ARG A 1 181 ? 5.957 38.312 11.656 1 72.19 181 ARG A C 1
ATOM 1490 O O . ARG A 1 181 ? 5.336 37.281 11.836 1 72.19 181 ARG A O 1
ATOM 1497 N N . GLY A 1 182 ? 5.543 39.531 11.977 1 74.06 182 GLY A N 1
ATOM 1498 C CA . GLY A 1 182 ? 4.277 39.719 12.672 1 74.06 182 GLY A CA 1
ATOM 1499 C C . GLY A 1 182 ? 4.379 39.5 14.172 1 74.06 182 GLY A C 1
ATOM 1500 O O . GLY A 1 182 ? 3.449 39.844 14.914 1 74.06 182 GLY A O 1
ATOM 1501 N N . SER A 1 183 ? 5.512 38.969 14.484 1 82.75 183 SER A N 1
ATOM 1502 C CA . SER A 1 183 ? 5.66 38.75 15.922 1 82.75 183 SER A CA 1
ATOM 1503 C C . SER A 1 183 ? 6.133 40.031 16.625 1 82.75 183 SER A C 1
ATOM 1505 O O . SER A 1 183 ? 6.605 40.969 15.984 1 82.75 183 SER A O 1
ATOM 1507 N N . LEU A 1 184 ? 5.859 40.031 17.844 1 80.06 184 LEU A N 1
ATOM 1508 C CA . LEU A 1 184 ? 6.262 41.125 18.719 1 80.06 184 LEU A CA 1
ATOM 1509 C C . LEU A 1 184 ? 7.309 40.656 19.734 1 80.06 184 LEU A C 1
ATOM 1511 O O . LEU A 1 184 ? 7.434 39.469 19.984 1 80.06 184 LEU A O 1
ATOM 1515 N N . PRO A 1 185 ? 8.062 41.625 20.141 1 78.81 185 PRO A N 1
ATOM 1516 C CA . PRO A 1 185 ? 8.961 41.25 21.234 1 78.81 185 PRO A CA 1
ATOM 1517 C C . PRO A 1 185 ? 8.211 40.656 22.422 1 78.81 185 PRO A C 1
ATOM 1519 O O . PRO A 1 185 ? 8.773 39.844 23.172 1 78.81 185 PRO A O 1
ATOM 1522 N N . SER A 1 186 ? 6.93 41 22.516 1 82.38 186 SER A N 1
ATOM 1523 C CA . SER A 1 186 ? 6.102 40.5 23.609 1 82.38 186 SER A CA 1
ATOM 1524 C C . SER A 1 186 ? 5.551 39.094 23.297 1 82.38 186 SER A C 1
ATOM 1526 O O . SER A 1 186 ? 5.012 38.438 24.188 1 82.38 186 SER A O 1
ATOM 1528 N N . SER A 1 187 ? 5.766 38.625 22.156 1 93 187 SER A N 1
ATOM 1529 C CA . SER A 1 187 ? 5.152 37.375 21.734 1 93 187 SER A CA 1
ATOM 1530 C C . SER A 1 187 ? 5.781 36.188 22.453 1 93 187 SER A C 1
ATOM 1532 O O . SER A 1 187 ? 6.992 36.156 22.688 1 93 187 SER A O 1
ATOM 1534 N N . ARG A 1 188 ? 4.938 35.312 22.875 1 96.19 188 ARG A N 1
ATOM 1535 C CA . ARG A 1 188 ? 5.348 34.031 23.391 1 96.19 188 ARG A CA 1
ATOM 1536 C C . ARG A 1 188 ? 4.855 32.906 22.5 1 96.19 188 ARG A C 1
ATOM 1538 O O . ARG A 1 188 ? 3.775 33 21.906 1 96.19 188 ARG A O 1
ATOM 1545 N N . PHE A 1 189 ? 5.676 31.859 22.359 1 97.44 189 PHE A N 1
ATOM 1546 C CA . PHE A 1 189 ? 5.352 30.797 21.406 1 97.44 189 PHE A CA 1
ATOM 1547 C C . PHE A 1 189 ? 5.211 29.453 22.109 1 97.44 189 PHE A C 1
ATOM 1549 O O . PHE A 1 189 ? 6.051 29.094 22.938 1 97.44 189 PHE A O 1
ATOM 1556 N N . LEU A 1 190 ? 4.133 28.828 21.828 1 98.31 190 LEU A N 1
ATOM 1557 C CA . LEU A 1 190 ? 3.9 27.453 22.234 1 98.31 190 LEU A CA 1
ATOM 1558 C C . LEU A 1 190 ? 4.07 26.5 21.047 1 98.31 190 LEU A C 1
ATOM 1560 O O . LEU A 1 190 ? 3.582 26.781 19.953 1 98.31 190 LEU A O 1
ATOM 1564 N N . VAL A 1 191 ? 4.805 25.406 21.219 1 98 191 VAL A N 1
ATOM 1565 C CA . VAL A 1 191 ? 4.973 24.438 20.141 1 98 191 VAL A CA 1
ATOM 1566 C C . VAL A 1 191 ? 4.367 23.094 20.562 1 98 191 VAL A C 1
ATOM 1568 O O . VAL A 1 191 ? 4.305 22.781 21.75 1 98 191 VAL A O 1
ATOM 1571 N N . LEU A 1 192 ? 3.859 22.375 19.609 1 97.88 192 LEU A N 1
ATOM 1572 C CA . LEU A 1 192 ? 3.416 21 19.797 1 97.88 192 LEU A CA 1
ATOM 1573 C C . LEU A 1 192 ? 4.426 20.016 19.203 1 97.88 192 LEU A C 1
ATOM 1575 O O . LEU A 1 192 ? 4.523 19.891 17.984 1 97.88 192 LEU A O 1
ATOM 1579 N N . GLU A 1 193 ? 5.094 19.312 20.094 1 96.62 193 GLU A N 1
ATOM 1580 C CA . GLU A 1 193 ? 6.066 18.312 19.688 1 96.62 193 GLU A CA 1
ATOM 1581 C C . GLU A 1 193 ? 5.414 16.938 19.547 1 96.62 193 GLU A C 1
ATOM 1583 O O . GLU A 1 193 ? 4.719 16.484 20.469 1 96.62 193 GLU A O 1
ATOM 1588 N N . LEU A 1 194 ? 5.629 16.297 18.422 1 94 194 LEU A N 1
ATOM 1589 C CA . LEU A 1 194 ? 5.113 14.961 18.188 1 94 194 LEU A CA 1
ATOM 1590 C C . LEU A 1 194 ? 6.059 13.906 18.766 1 94 194 LEU A C 1
ATOM 1592 O O . LEU A 1 194 ? 7.109 13.625 18.188 1 94 194 LEU A O 1
ATOM 1596 N N . VAL A 1 195 ? 5.613 13.227 19.797 1 93.62 195 VAL A N 1
ATOM 1597 C CA . VAL A 1 195 ? 6.484 12.32 20.547 1 93.62 195 VAL A CA 1
ATOM 1598 C C . VAL A 1 195 ? 6.562 10.969 19.828 1 93.62 195 VAL A C 1
ATOM 1600 O O . VAL A 1 195 ? 7.637 10.367 19.734 1 93.62 195 VAL A O 1
ATOM 1603 N N . ASN A 1 196 ? 5.48 10.445 19.344 1 88.62 196 ASN A N 1
ATOM 1604 C CA . ASN A 1 196 ? 5.445 9.148 18.672 1 88.62 196 ASN A CA 1
ATOM 1605 C C . ASN A 1 196 ? 5.652 9.289 17.172 1 88.62 196 ASN A C 1
ATOM 1607 O O . ASN A 1 196 ? 5.027 8.578 16.375 1 88.62 196 ASN A O 1
ATOM 1611 N N . ARG A 1 197 ? 6.496 10.289 16.844 1 85.19 197 ARG A N 1
ATOM 1612 C CA . ARG A 1 197 ? 6.699 10.562 15.422 1 85.19 197 ARG A CA 1
ATOM 1613 C C . ARG A 1 197 ? 7.543 9.477 14.766 1 85.19 197 ARG A C 1
ATOM 1615 O O . ARG A 1 197 ? 8.453 8.93 15.391 1 85.19 197 ARG A O 1
ATOM 1622 N N . ARG A 1 198 ? 7.223 9.195 13.547 1 77 198 ARG A N 1
ATOM 1623 C CA . ARG A 1 198 ? 8.086 8.375 12.695 1 77 198 ARG A CA 1
ATOM 1624 C C . ARG A 1 198 ? 9.32 9.164 12.258 1 77 198 ARG A C 1
ATOM 1626 O O . ARG A 1 198 ? 9.344 10.391 12.336 1 77 198 ARG A O 1
ATOM 1633 N N . PRO A 1 199 ? 10.32 8.461 11.812 1 71.19 199 PRO A N 1
ATOM 1634 C CA . PRO A 1 199 ? 11.578 9.133 11.469 1 71.19 199 PRO A CA 1
ATOM 1635 C C . PRO A 1 199 ? 11.414 10.172 10.359 1 71.19 199 PRO A C 1
ATOM 1637 O O . PRO A 1 199 ? 12.172 11.141 10.297 1 71.19 199 PRO A O 1
ATOM 1640 N N . TYR A 1 200 ? 10.398 10.039 9.609 1 73.81 200 TYR A N 1
ATOM 1641 C CA . TYR A 1 200 ? 10.242 10.945 8.477 1 73.81 200 TYR A CA 1
ATOM 1642 C C . TYR A 1 200 ? 9.211 12.031 8.781 1 73.81 200 TYR A C 1
ATOM 1644 O O . TYR A 1 200 ? 8.914 12.867 7.934 1 73.81 200 TYR A O 1
ATOM 1652 N N . GLU A 1 201 ? 8.711 12.086 9.984 1 80.62 201 GLU A N 1
ATOM 1653 C CA . GLU A 1 201 ? 7.719 13.086 10.375 1 80.62 201 GLU A CA 1
ATOM 1654 C C . GLU A 1 201 ? 8.375 14.273 11.086 1 80.62 201 GLU A C 1
ATOM 1656 O O . GLU A 1 201 ? 9.461 14.133 11.648 1 80.62 201 GLU A O 1
ATOM 1661 N N . PRO A 1 202 ? 7.695 15.336 11.055 1 83.12 202 PRO A N 1
ATOM 1662 C CA . PRO A 1 202 ? 8.266 16.5 11.727 1 83.12 202 PRO A CA 1
ATOM 1663 C C . PRO A 1 202 ? 8.227 16.391 13.25 1 83.12 202 PRO A C 1
ATOM 1665 O O . PRO A 1 202 ? 7.297 15.789 13.797 1 83.12 202 PRO A O 1
ATOM 1668 N N . ARG A 1 203 ? 9.242 17.016 13.859 1 87.62 203 ARG A N 1
ATOM 1669 C CA . ARG A 1 203 ? 9.281 17.031 15.312 1 87.62 203 ARG A CA 1
ATOM 1670 C C . ARG A 1 203 ? 8.18 17.922 15.891 1 87.62 203 ARG A C 1
ATOM 1672 O O . ARG A 1 203 ? 7.516 17.547 16.859 1 87.62 203 ARG A O 1
ATOM 1679 N N . ILE A 1 204 ? 8.039 19.141 15.297 1 94.38 204 ILE A N 1
ATOM 1680 C CA . ILE A 1 204 ? 7.008 20.094 15.719 1 94.38 204 ILE A CA 1
ATOM 1681 C C . ILE A 1 204 ? 5.906 20.141 14.664 1 94.38 204 ILE A C 1
ATOM 1683 O O . ILE A 1 204 ? 6.164 20.453 13.5 1 94.38 204 ILE A O 1
ATOM 1687 N N . VAL A 1 205 ? 4.648 19.875 15.102 1 93.31 205 VAL A N 1
ATOM 1688 C CA . VAL A 1 205 ? 3.568 19.734 14.125 1 93.31 205 VAL A CA 1
ATOM 1689 C C . VAL A 1 205 ? 2.691 20.984 14.148 1 93.31 205 VAL A C 1
ATOM 1691 O O . VAL A 1 205 ? 1.898 21.219 13.227 1 93.31 205 VAL A O 1
ATOM 1694 N N . ALA A 1 206 ? 2.867 21.828 15.195 1 95.69 206 ALA A N 1
ATOM 1695 C CA . ALA A 1 206 ? 2.074 23.047 15.289 1 95.69 206 ALA A CA 1
ATOM 1696 C C . ALA A 1 206 ? 2.709 24.047 16.266 1 95.69 206 ALA A C 1
ATOM 1698 O O . ALA A 1 206 ? 3.576 23.672 17.062 1 95.69 206 ALA A O 1
ATOM 1699 N N . TYR A 1 207 ? 2.328 25.297 16.125 1 96.38 207 TYR A N 1
ATOM 1700 C CA . TYR A 1 207 ? 2.693 26.266 17.141 1 96.38 207 TYR A CA 1
ATOM 1701 C C . TYR A 1 207 ? 1.584 27.297 17.328 1 96.38 207 TYR A C 1
ATOM 1703 O O . TYR A 1 207 ? 0.716 27.453 16.469 1 96.38 207 TYR A O 1
ATOM 1711 N N . VAL A 1 208 ? 1.517 27.875 18.469 1 97.19 208 VAL A N 1
ATOM 1712 C CA . VAL A 1 208 ? 0.593 28.953 18.828 1 97.19 208 VAL A CA 1
ATOM 1713 C C . VAL A 1 208 ? 1.373 30.156 19.359 1 97.19 208 VAL A C 1
ATOM 1715 O O . VAL A 1 208 ? 2.281 30 20.172 1 97.19 208 VAL A O 1
ATOM 1718 N N . ARG A 1 209 ? 1.094 31.281 18.844 1 96.5 209 ARG A N 1
ATOM 1719 C CA . ARG A 1 209 ? 1.703 32.5 19.312 1 96.5 209 ARG A CA 1
ATOM 1720 C C . ARG A 1 209 ? 0.726 33.312 20.188 1 96.5 209 ARG A C 1
ATOM 1722 O O . ARG A 1 209 ? -0.414 33.531 19.781 1 96.5 209 ARG A O 1
ATOM 1729 N N . ILE A 1 210 ? 1.125 33.656 21.328 1 97.69 210 ILE A N 1
ATOM 1730 C CA . ILE A 1 210 ? 0.314 34.438 22.266 1 97.69 210 ILE A CA 1
ATOM 1731 C C . ILE A 1 210 ? 0.878 35.844 22.375 1 97.69 210 ILE A C 1
ATOM 1733 O O . ILE A 1 210 ? 2.076 36.031 22.609 1 97.69 210 ILE A O 1
ATOM 1737 N N . ASP A 1 211 ? 0.031 36.812 22.172 1 95.62 211 ASP A N 1
ATOM 1738 C CA . ASP A 1 211 ? 0.374 38.219 22.297 1 95.62 211 ASP A CA 1
ATOM 1739 C C . ASP A 1 211 ? -0.519 38.906 23.328 1 95.62 211 ASP A C 1
ATOM 1741 O O . ASP A 1 211 ? -1.497 38.344 23.797 1 95.62 211 ASP A O 1
ATOM 1745 N N . THR A 1 212 ? -0.069 40.125 23.688 1 94.38 212 THR A N 1
ATOM 1746 C CA . THR A 1 212 ? -0.982 41 24.406 1 94.38 212 THR A CA 1
ATOM 1747 C C . THR A 1 212 ? -2.137 41.438 23.516 1 94.38 212 THR A C 1
ATOM 1749 O O . THR A 1 212 ? -2.031 41.406 22.281 1 94.38 212 THR A O 1
ATOM 1752 N N . PRO A 1 213 ? -3.301 41.75 24.156 1 93.56 213 PRO A N 1
ATOM 1753 C CA . PRO A 1 213 ? -4.426 42.219 23.328 1 93.56 213 PRO A CA 1
ATOM 1754 C C . PRO A 1 213 ? -4.074 43.406 22.453 1 93.56 213 PRO A C 1
ATOM 1756 O O . PRO A 1 213 ? -3.18 44.188 22.797 1 93.56 213 PRO A O 1
ATOM 1759 N N . ILE A 1 214 ? -4.758 43.562 21.375 1 89.75 214 ILE A N 1
ATOM 1760 C CA . ILE A 1 214 ? -4.539 44.719 20.516 1 89.75 214 ILE A CA 1
ATOM 1761 C C . ILE A 1 214 ? -5.023 45.969 21.219 1 89.75 214 ILE A C 1
ATOM 1763 O O . ILE A 1 214 ? -5.961 45.938 22.016 1 89.75 214 ILE A O 1
ATOM 1767 N N . PRO A 1 215 ? -4.426 47.062 20.906 1 85.5 215 PRO A N 1
ATOM 1768 C CA . PRO A 1 215 ? -4.746 48.281 21.641 1 85.5 215 PRO A CA 1
ATOM 1769 C C . PRO A 1 215 ? -6.156 48.781 21.344 1 85.5 215 PRO A C 1
ATOM 1771 O O . PRO A 1 215 ? -6.84 49.281 22.25 1 85.5 215 PRO A O 1
ATOM 1774 N N . LEU A 1 216 ? -6.566 48.719 20.094 1 88.69 216 LEU A N 1
ATOM 1775 C CA . LEU A 1 216 ? -7.859 49.281 19.703 1 88.69 216 LEU A CA 1
ATOM 1776 C C . LEU A 1 216 ? -8.734 48.188 19.047 1 88.69 216 LEU A C 1
ATOM 1778 O O . LEU A 1 216 ? -8.242 47.375 18.281 1 88.69 216 LEU A O 1
ATOM 1782 N N . MET A 1 217 ? -9.977 48.188 19.453 1 92.44 217 MET A N 1
ATOM 1783 C CA . MET A 1 217 ? -10.953 47.25 18.891 1 92.44 217 MET A CA 1
ATOM 1784 C C . MET A 1 217 ? -12.25 48 18.531 1 92.44 217 MET A C 1
ATOM 1786 O O . MET A 1 217 ? -12.953 48.469 19.422 1 92.44 217 MET A O 1
ATOM 1790 N N . HIS A 1 218 ? -12.453 48.125 17.234 1 93 218 HIS A N 1
ATOM 1791 C CA . HIS A 1 218 ? -13.695 48.656 16.703 1 93 218 HIS A CA 1
ATOM 1792 C C . HIS A 1 218 ? -14.508 47.594 15.984 1 93 218 HIS A C 1
ATOM 1794 O O . HIS A 1 218 ? -13.969 46.562 15.609 1 93 218 HIS A O 1
ATOM 1800 N N . ARG A 1 219 ? -15.727 47.719 15.891 1 94.31 219 ARG A N 1
ATOM 1801 C CA . ARG A 1 219 ? -16.594 46.75 15.227 1 94.31 219 ARG A CA 1
ATOM 1802 C C . ARG A 1 219 ? -17.266 47.344 14 1 94.31 219 ARG A C 1
ATOM 1804 O O . ARG A 1 219 ? -17.672 48.531 14.031 1 94.31 219 ARG A O 1
ATOM 1811 N N . ARG A 1 220 ? -17.266 46.562 13.008 1 94 220 ARG A N 1
ATOM 1812 C CA . ARG A 1 220 ? -18 46.938 11.805 1 94 220 ARG A CA 1
ATOM 1813 C C . ARG A 1 220 ? -19.375 46.281 11.758 1 94 220 ARG A C 1
ATOM 1815 O O . ARG A 1 220 ? -19.5 45.094 12.039 1 94 220 ARG A O 1
ATOM 1822 N N . ILE A 1 221 ? -20.391 47 11.469 1 91.44 221 ILE A N 1
ATOM 1823 C CA . ILE A 1 221 ? -21.75 46.531 11.305 1 91.44 221 ILE A CA 1
ATOM 1824 C C . ILE A 1 221 ? -22.281 46.906 9.922 1 91.44 221 ILE A C 1
ATOM 1826 O O . ILE A 1 221 ? -22.031 48.031 9.453 1 91.44 221 ILE A O 1
ATOM 1830 N N . ILE A 1 222 ? -22.812 45.969 9.297 1 87.12 222 ILE A N 1
ATOM 1831 C CA . ILE A 1 222 ? -23.406 46.25 7.992 1 87.12 222 ILE A CA 1
ATOM 1832 C C . ILE A 1 222 ? -24.922 46.312 8.117 1 87.12 222 ILE A C 1
ATOM 1834 O O . ILE A 1 222 ? -25.562 45.312 8.461 1 87.12 222 ILE A O 1
ATOM 1838 N N . GLU A 1 223 ? -25.5 47.406 8.023 1 79.94 223 GLU A N 1
ATOM 1839 C CA . GLU A 1 223 ? -26.938 47.625 8.039 1 79.94 223 GLU A CA 1
ATOM 1840 C C . GLU A 1 223 ? -27.422 48.281 6.742 1 79.94 223 GLU A C 1
ATOM 1842 O O . GLU A 1 223 ? -26.969 49.375 6.406 1 79.94 223 GLU A O 1
ATOM 1847 N N . ASN A 1 224 ? -28.406 47.719 5.984 1 80.94 224 ASN A N 1
ATOM 1848 C CA . ASN A 1 224 ? -29 48.188 4.742 1 80.94 224 ASN A CA 1
ATOM 1849 C C . ASN A 1 224 ? -27.938 48.594 3.734 1 80.94 224 ASN A C 1
ATOM 1851 O O . ASN A 1 224 ? -28.031 49.656 3.115 1 80.94 224 ASN A O 1
ATOM 1855 N N . GLY A 1 225 ? -26.844 47.812 3.705 1 81.12 225 GLY A N 1
ATOM 1856 C CA . GLY A 1 225 ? -25.781 48.031 2.73 1 81.12 225 GLY A CA 1
ATOM 1857 C C . GLY A 1 225 ? -24.766 49.094 3.168 1 81.12 225 GLY A C 1
ATOM 1858 O O . GLY A 1 225 ? -23.781 49.312 2.477 1 81.12 225 GLY A O 1
ATOM 1859 N N . VAL A 1 226 ? -25.047 49.75 4.262 1 86.06 226 VAL A N 1
ATOM 1860 C CA . VAL A 1 226 ? -24.156 50.781 4.754 1 86.06 226 VAL A CA 1
ATOM 1861 C C . VAL A 1 226 ? -23.281 50.219 5.875 1 86.06 226 VAL A C 1
ATOM 1863 O O . VAL A 1 226 ? -23.781 49.531 6.777 1 86.06 226 VAL A O 1
ATOM 1866 N N . VAL A 1 227 ? -22 50.469 5.773 1 89.88 227 VAL A N 1
ATOM 1867 C CA . VAL A 1 227 ? -21.062 50.031 6.789 1 89.88 227 VAL A CA 1
ATOM 1868 C C . VAL A 1 227 ? -20.953 51.062 7.895 1 89.88 227 VAL A C 1
ATOM 1870 O O . VAL A 1 227 ? -20.672 52.25 7.625 1 89.88 227 VAL A O 1
ATOM 1873 N N . LYS A 1 228 ? -21.266 50.719 9.047 1 90.81 228 LYS A N 1
ATOM 1874 C CA . LYS A 1 228 ? -21.094 51.531 10.227 1 90.81 228 LYS A CA 1
ATOM 1875 C C . LYS A 1 228 ? -20.016 50.969 11.156 1 90.81 228 LYS A C 1
ATOM 1877 O O . LYS A 1 228 ? -19.938 49.75 11.352 1 90.81 228 LYS A O 1
ATOM 1882 N N . VAL A 1 229 ? -19.156 51.906 11.656 1 93.56 229 VAL A N 1
ATOM 1883 C CA . VAL A 1 229 ? -18.094 51.469 12.562 1 93.56 229 VAL A CA 1
ATOM 1884 C C . VAL A 1 229 ? -18.406 51.969 13.977 1 93.56 229 VAL A C 1
ATOM 1886 O O . VAL A 1 229 ? -18.578 53.156 14.203 1 93.56 229 VAL A O 1
ATOM 1889 N N . GLU A 1 230 ? -18.516 51.062 14.875 1 93.25 230 GLU A N 1
ATOM 1890 C CA . GLU A 1 230 ? -18.641 51.406 16.297 1 93.25 230 GLU A CA 1
ATOM 1891 C C . GLU A 1 230 ? -17.297 51.344 17 1 93.25 230 GLU A C 1
ATOM 1893 O O . GLU A 1 230 ? -16.641 50.312 17.031 1 93.25 230 GLU A O 1
ATOM 1898 N N . LYS A 1 231 ? -16.922 52.406 17.578 1 91.94 231 LYS A N 1
ATOM 1899 C CA . LYS A 1 231 ? -15.602 52.531 18.188 1 91.94 231 LYS A CA 1
ATOM 1900 C C . LYS A 1 231 ? -15.586 51.906 19.578 1 91.94 231 LYS A C 1
ATOM 1902 O O . LYS A 1 231 ? -16.594 51.938 20.281 1 91.94 231 LYS A O 1
ATOM 1907 N N . PHE A 1 232 ? -14.516 51.344 19.969 1 92.75 232 PHE A N 1
ATOM 1908 C CA . PHE A 1 232 ? -14.195 50.844 21.297 1 92.75 232 PHE A CA 1
ATOM 1909 C C . PHE A 1 232 ? -15.258 49.844 21.781 1 92.75 232 PHE A C 1
ATOM 1911 O O . PHE A 1 232 ? -15.766 49.969 22.891 1 92.75 232 PHE A O 1
ATOM 1918 N N . ILE A 1 233 ? -15.641 48.938 20.922 1 95.12 233 ILE A N 1
ATOM 1919 C CA . ILE A 1 233 ? -16.703 48 21.203 1 95.12 233 ILE A CA 1
ATOM 1920 C C . ILE A 1 233 ? -16.266 47.094 22.359 1 95.12 233 ILE A C 1
ATOM 1922 O O . ILE A 1 233 ? -17.094 46.656 23.172 1 95.12 233 ILE A O 1
ATOM 1926 N N . ARG A 1 234 ? -15.047 46.781 22.438 1 94.56 234 ARG A N 1
ATOM 1927 C CA . ARG A 1 234 ? -14.531 45.906 23.469 1 94.56 234 ARG A CA 1
ATOM 1928 C C . ARG A 1 234 ? -14.758 46.5 24.859 1 94.56 234 ARG A C 1
ATOM 1930 O O . ARG A 1 234 ? -15.133 45.75 25.797 1 94.56 234 ARG A O 1
ATOM 1937 N N . GLU A 1 235 ? -14.539 47.781 25.031 1 92.56 235 GLU A N 1
ATOM 1938 C CA . GLU A 1 235 ? -14.664 48.469 26.297 1 92.56 235 GLU A CA 1
ATOM 1939 C C . GLU A 1 235 ? -16.141 48.656 26.688 1 92.56 235 GLU A C 1
ATOM 1941 O O . GLU A 1 235 ? -16.453 48.969 27.844 1 92.56 235 GLU A O 1
ATOM 1946 N N . ARG A 1 236 ? -16.984 48.469 25.766 1 93.5 236 ARG A N 1
ATOM 1947 C CA . ARG A 1 236 ? -18.406 48.469 26.062 1 93.5 236 ARG A CA 1
ATOM 1948 C C . ARG A 1 236 ? -18.828 47.125 26.672 1 93.5 236 ARG A C 1
ATOM 1950 O O . ARG A 1 236 ? -19.812 47.062 27.438 1 93.5 236 ARG A O 1
ATOM 1957 N N . VAL A 1 237 ? -18.156 46.156 26.375 1 96.62 237 VAL A N 1
ATOM 1958 C CA . VAL A 1 237 ? -18.547 44.812 26.797 1 96.62 237 VAL A CA 1
ATOM 1959 C C . VAL A 1 237 ? -17.734 44.406 28.031 1 96.62 237 VAL A C 1
ATOM 1961 O O . VAL A 1 237 ? -18.281 43.781 28.953 1 96.62 237 VAL A O 1
ATOM 1964 N N . PHE A 1 238 ? -16.453 44.812 28.062 1 97.44 238 PHE A N 1
ATOM 1965 C CA . PHE A 1 238 ? -15.555 44.406 29.141 1 97.44 238 PHE A CA 1
ATOM 1966 C C . PHE A 1 238 ? -14.945 45.594 29.828 1 97.44 238 PHE A C 1
ATOM 1968 O O . PHE A 1 238 ? -14.859 46.688 29.25 1 97.44 238 PHE A O 1
ATOM 1975 N N . PRO A 1 239 ? -14.438 45.344 31.078 1 96.56 239 PRO A N 1
ATOM 1976 C CA . PRO A 1 239 ? -13.711 46.438 31.734 1 96.56 239 PRO A CA 1
ATOM 1977 C C . PRO A 1 239 ? -12.445 46.844 30.969 1 96.56 239 PRO A C 1
ATOM 1979 O O . PRO A 1 239 ? -11.695 45.969 30.516 1 96.56 239 PRO A O 1
ATOM 1982 N N . LYS A 1 240 ? -12.227 48.062 30.859 1 94.31 240 LYS A N 1
ATOM 1983 C CA . LYS A 1 240 ? -11.086 48.594 30.125 1 94.31 240 LYS A CA 1
ATOM 1984 C C . LYS A 1 240 ? -9.773 48.094 30.719 1 94.31 240 LYS A C 1
ATOM 1986 O O . LYS A 1 240 ? -8.812 47.875 29.984 1 94.31 240 LYS A O 1
ATOM 1991 N N . ASP A 1 241 ? -9.703 47.969 31.906 1 94.19 241 ASP A N 1
ATOM 1992 C CA . ASP A 1 241 ? -8.461 47.594 32.594 1 94.19 241 ASP A CA 1
ATOM 1993 C C . ASP A 1 241 ? -8.062 46.156 32.25 1 94.19 241 ASP A C 1
ATOM 1995 O O . ASP A 1 241 ? -6.934 45.75 32.531 1 94.19 241 ASP A O 1
ATOM 1999 N N . TRP A 1 242 ? -8.969 45.375 31.703 1 96.94 242 TRP A N 1
ATOM 2000 C CA . TRP A 1 242 ? -8.609 44.031 31.281 1 96.94 242 TRP A CA 1
ATOM 2001 C C . TRP A 1 242 ? -7.641 44.062 30.109 1 96.94 242 TRP A C 1
ATOM 2003 O O . TRP A 1 242 ? -6.848 43.156 29.906 1 96.94 242 TRP A O 1
ATOM 2013 N N . PHE A 1 243 ? -7.719 45.156 29.344 1 95.31 243 PHE A N 1
ATOM 2014 C CA . PHE A 1 243 ? -7.02 45.156 28.078 1 95.31 243 PHE A CA 1
ATOM 2015 C C . PHE A 1 243 ? -5.945 46.219 28.047 1 95.31 243 PHE A C 1
ATOM 2017 O O . PHE A 1 243 ? -5.125 46.281 27.125 1 95.31 243 PHE A O 1
ATOM 2024 N N . HIS A 1 244 ? -5.91 47.062 29 1 91.06 244 HIS A N 1
ATOM 2025 C CA . HIS A 1 244 ? -4.949 48.188 29.062 1 91.06 244 HIS A CA 1
ATOM 2026 C C . HIS A 1 244 ? -4.266 48.25 30.422 1 91.06 244 HIS A C 1
ATOM 2028 O O . HIS A 1 244 ? -4.871 47.906 31.438 1 91.06 244 HIS A O 1
ATOM 2034 N N . PRO A 1 245 ? -2.99 48.594 30.438 1 90.94 245 PRO A N 1
ATOM 2035 C CA . PRO A 1 245 ? -2.15 48.969 29.297 1 90.94 245 PRO A CA 1
ATOM 2036 C C . PRO A 1 245 ? -1.621 47.719 28.547 1 90.94 245 PRO A C 1
ATOM 2038 O O . PRO A 1 245 ? -1.108 46.812 29.172 1 90.94 245 PRO A O 1
ATOM 2041 N N . THR A 1 246 ? -1.807 47.719 27.312 1 90.69 246 THR A N 1
ATOM 2042 C CA . THR A 1 246 ? -1.281 46.656 26.484 1 90.69 246 THR A CA 1
ATOM 2043 C C . THR A 1 246 ? 0.061 47.031 25.875 1 90.69 246 THR A C 1
ATOM 2045 O O . THR A 1 246 ? 0.553 48.156 26.109 1 90.69 246 THR A O 1
ATOM 2048 N N . PHE A 1 247 ? 0.672 46 25.297 1 83.12 247 PHE A N 1
ATOM 2049 C CA . PHE A 1 247 ? 1.929 46.281 24.625 1 83.12 247 PHE A CA 1
ATOM 2050 C C . PHE A 1 247 ? 1.698 47.219 23.422 1 83.12 247 PHE A C 1
ATOM 2052 O O . PHE A 1 247 ? 1.17 46.781 22.391 1 83.12 247 PHE A O 1
ATOM 2059 N N . TRP A 1 248 ? 2.006 48.438 23.609 1 73 248 TRP A N 1
ATOM 2060 C CA . TRP A 1 248 ? 1.855 49.438 22.547 1 73 248 TRP A CA 1
ATOM 2061 C C . TRP A 1 248 ? 3.064 50.375 22.5 1 73 248 TRP A C 1
ATOM 2063 O O . TRP A 1 248 ? 3.299 51.156 23.422 1 73 248 TRP A O 1
ATOM 2073 N N . PRO A 1 249 ? 3.908 50.031 21.625 1 58.25 249 PRO A N 1
ATOM 2074 C CA . PRO A 1 249 ? 5.125 50.844 21.625 1 58.25 249 PRO A CA 1
ATOM 2075 C C . PRO A 1 249 ? 4.832 52.344 21.484 1 58.25 249 PRO A C 1
ATOM 2077 O O . PRO A 1 249 ? 5.645 53.188 21.906 1 58.25 249 PRO A O 1
ATOM 2080 N N . LEU A 1 250 ? 3.797 52.781 20.719 1 53.12 250 LEU A N 1
ATOM 2081 C CA . LEU A 1 250 ? 3.596 54.219 20.438 1 53.12 250 LEU A CA 1
ATOM 2082 C C . LEU A 1 250 ? 2.916 54.906 21.609 1 53.12 250 LEU A C 1
ATOM 2084 O O . LEU A 1 250 ? 1.708 55.156 21.578 1 53.12 250 LEU A O 1
ATOM 2088 N N . ALA A 1 251 ? 3.256 54.625 22.703 1 47.97 251 ALA A N 1
ATOM 2089 C CA . ALA A 1 251 ? 2.59 55.594 23.578 1 47.97 251 ALA A CA 1
ATOM 2090 C C . ALA A 1 251 ? 2.82 57.031 23.094 1 47.97 251 ALA A C 1
ATOM 2092 O O . ALA A 1 251 ? 3.848 57.312 22.484 1 47.97 251 ALA A O 1
ATOM 2093 N N . TYR A 1 252 ? 1.768 57.719 22.922 1 45.12 252 TYR A N 1
ATOM 2094 C CA . TYR A 1 252 ? 1.543 59.031 22.375 1 45.12 252 TYR A CA 1
ATOM 2095 C C . TYR A 1 252 ? 2.697 59.969 22.719 1 45.12 252 TYR A C 1
ATOM 2097 O O . TYR A 1 252 ? 3.078 60.812 21.906 1 45.12 252 TYR A O 1
ATOM 2105 N N . SER A 1 253 ? 3.305 59.781 23.766 1 47.25 253 SER A N 1
ATOM 2106 C CA . SER A 1 253 ? 4.098 60.906 24.25 1 47.25 253 SER A CA 1
ATOM 2107 C C . SER A 1 253 ? 5.41 61.031 23.469 1 47.25 253 SER A C 1
ATOM 2109 O O . SER A 1 253 ? 6.027 62.094 23.453 1 47.25 253 SER A O 1
ATOM 2111 N N . LYS A 1 254 ? 6.02 59.906 22.797 1 60.12 254 LYS A N 1
ATOM 2112 C CA . LYS A 1 254 ? 7.312 60.062 22.141 1 60.12 254 LYS A CA 1
ATOM 2113 C C . LYS A 1 254 ? 7.227 59.688 20.656 1 60.12 254 LYS A C 1
ATOM 2115 O O . LYS A 1 254 ? 8.219 59.25 20.062 1 60.12 254 LYS A O 1
ATOM 2120 N N . ARG A 1 255 ? 6.07 59.781 20.172 1 60.22 255 ARG A N 1
ATOM 2121 C CA . ARG A 1 255 ? 5.734 59.406 18.812 1 60.22 255 ARG A CA 1
ATOM 2122 C C . ARG A 1 255 ? 6.652 60.094 17.812 1 60.22 255 ARG A C 1
ATOM 2124 O O . ARG A 1 255 ? 7.141 59.469 16.859 1 60.22 255 ARG A O 1
ATOM 2131 N N . GLN A 1 256 ? 6.785 61.312 18.281 1 59.94 256 GLN A N 1
ATOM 2132 C CA . GLN A 1 256 ? 7.586 62.094 17.344 1 59.94 256 GLN A CA 1
ATOM 2133 C C . GLN A 1 256 ? 9.008 61.562 17.266 1 59.94 256 GLN A C 1
ATOM 2135 O O . GLN A 1 256 ? 9.57 61.438 16.172 1 59.94 256 GLN A O 1
ATOM 2140 N N . ALA A 1 257 ? 9.539 61.125 18.391 1 63.34 257 ALA A N 1
ATOM 2141 C CA . ALA A 1 257 ? 10.898 60.594 18.422 1 63.34 257 ALA A CA 1
ATOM 2142 C C . ALA A 1 257 ? 10.977 59.219 17.734 1 63.34 257 ALA A C 1
ATOM 2144 O O . ALA A 1 257 ? 11.938 58.938 17.031 1 63.34 257 ALA A O 1
ATOM 2145 N N . ILE A 1 258 ? 10 58.469 17.844 1 69.38 258 ILE A N 1
ATOM 2146 C CA . ILE A 1 258 ? 9.984 57.125 17.266 1 69.38 258 ILE A CA 1
ATOM 2147 C C . ILE A 1 258 ? 9.859 57.219 15.75 1 69.38 258 ILE A C 1
ATOM 2149 O O . ILE A 1 258 ? 10.539 56.469 15.031 1 69.38 258 ILE A O 1
ATOM 2153 N N . ILE A 1 259 ? 9.086 58.156 15.391 1 70.31 259 ILE A N 1
ATOM 2154 C CA . ILE A 1 259 ? 8.914 58.344 13.953 1 70.31 259 ILE A CA 1
ATOM 2155 C C . ILE A 1 259 ? 10.234 58.812 13.344 1 70.31 259 ILE A C 1
ATOM 2157 O O . ILE A 1 259 ? 10.625 58.344 12.273 1 70.31 259 ILE A O 1
ATOM 2161 N N . ALA A 1 260 ? 10.836 59.719 14.102 1 68.69 260 ALA A N 1
ATOM 2162 C CA . ALA A 1 260 ? 12.117 60.219 13.617 1 68.69 260 ALA A CA 1
ATOM 2163 C C . ALA A 1 260 ? 13.156 59.125 13.539 1 68.69 260 ALA A C 1
ATOM 2165 O O . ALA A 1 260 ? 13.898 59.031 12.555 1 68.69 260 ALA A O 1
ATOM 2166 N N . ARG A 1 261 ? 13.164 58.25 14.539 1 70.69 261 ARG A N 1
ATOM 2167 C CA . ARG A 1 261 ? 14.117 57.156 14.57 1 70.69 261 ARG A CA 1
ATOM 2168 C C . ARG A 1 261 ? 13.812 56.156 13.461 1 70.69 261 ARG A C 1
ATOM 2170 O O . ARG A 1 261 ? 14.727 55.625 12.828 1 70.69 261 ARG A O 1
ATOM 2177 N N . TYR A 1 262 ? 12.617 55.906 13.219 1 70.19 262 TYR A N 1
ATOM 2178 C CA . TYR A 1 262 ? 12.18 55 12.148 1 70.19 262 TYR A CA 1
ATOM 2179 C C . TYR A 1 262 ? 12.633 55.531 10.789 1 70.19 262 TYR A C 1
ATOM 2181 O O . TYR A 1 262 ? 13.141 54.781 9.961 1 70.19 262 TYR A O 1
ATOM 2189 N N . ARG A 1 263 ? 12.539 56.781 10.609 1 72.19 263 ARG A N 1
ATOM 2190 C CA . ARG A 1 263 ? 12.945 57.375 9.352 1 72.19 263 ARG A CA 1
ATOM 2191 C C . ARG A 1 263 ? 14.453 57.281 9.148 1 72.19 263 ARG A C 1
ATOM 2193 O O . ARG A 1 263 ? 14.922 57 8.039 1 72.19 263 ARG A O 1
ATOM 2200 N N . GLU A 1 264 ? 15.164 57.469 10.148 1 71.88 264 GLU A N 1
ATOM 2201 C CA . GLU A 1 264 ? 16.625 57.312 10.109 1 71.88 264 GLU A CA 1
ATOM 2202 C C . GLU A 1 264 ? 17.016 55.906 9.719 1 71.88 264 GLU A C 1
ATOM 2204 O O . GLU A 1 264 ? 17.875 55.688 8.852 1 71.88 264 GLU A O 1
ATOM 2209 N N . LEU A 1 265 ? 16.359 55.031 10.352 1 72.56 265 LEU A N 1
ATOM 2210 C CA . LEU A 1 265 ? 16.719 53.625 10.125 1 72.56 265 LEU A CA 1
ATOM 2211 C C . LEU A 1 265 ? 16.25 53.188 8.75 1 72.56 265 LEU A C 1
ATOM 2213 O O . LEU A 1 265 ? 16.891 52.344 8.117 1 72.56 265 LEU A O 1
ATOM 2217 N N . LEU A 1 266 ? 15.172 53.656 8.367 1 71.81 266 LEU A N 1
ATOM 2218 C CA . LEU A 1 266 ? 14.672 53.375 7.027 1 71.81 266 LEU A CA 1
ATOM 2219 C C . LEU A 1 266 ? 15.672 53.844 5.969 1 71.81 266 LEU A C 1
ATOM 2221 O O . LEU A 1 266 ? 15.852 53.156 4.949 1 71.81 266 LEU A O 1
ATOM 2225 N N . GLY A 1 267 ? 16.219 54.938 6.191 1 66.5 267 GLY A N 1
ATOM 2226 C CA . GLY A 1 267 ? 17.25 55.438 5.293 1 66.5 267 GLY A CA 1
ATOM 2227 C C . GLY A 1 267 ? 18.469 54.531 5.246 1 66.5 267 GLY A C 1
ATOM 2228 O O . GLY A 1 267 ? 19.062 54.312 4.18 1 66.5 267 GLY A O 1
ATOM 2229 N N . PHE A 1 268 ? 18.734 53.906 6.297 1 67 268 PHE A N 1
ATOM 2230 C CA . PHE A 1 268 ? 19.906 53.031 6.43 1 67 268 PHE A CA 1
ATOM 2231 C C . PHE A 1 268 ? 19.656 51.656 5.836 1 67 268 PHE A C 1
ATOM 2233 O O . PHE A 1 268 ? 20.469 51.156 5.062 1 67 268 PHE A O 1
ATOM 2240 N N . TYR A 1 269 ? 18.578 51.125 6.199 1 68.38 269 TYR A N 1
ATOM 2241 C CA . TYR A 1 269 ? 18.328 49.719 5.828 1 68.38 269 TYR A CA 1
ATOM 2242 C C . TYR A 1 269 ? 17.609 49.656 4.488 1 68.38 269 TYR A C 1
ATOM 2244 O O . TYR A 1 269 ? 17.594 48.594 3.848 1 68.38 269 TYR A O 1
ATOM 2252 N N . LYS A 1 270 ? 16.953 50.75 4.066 1 69.81 270 LYS A N 1
ATOM 2253 C CA . LYS A 1 270 ? 16.172 50.812 2.836 1 69.81 270 LYS A CA 1
ATOM 2254 C C . LYS A 1 270 ? 15.102 49.75 2.811 1 69.81 270 LYS A C 1
ATOM 2256 O O . LYS A 1 270 ? 14.844 49.125 1.769 1 69.81 270 LYS A O 1
ATOM 2261 N N . SER A 1 271 ? 14.852 49.25 4.012 1 69.81 271 SER A N 1
ATOM 2262 C CA . SER A 1 271 ? 13.781 48.281 4.23 1 69.81 271 SER A CA 1
ATOM 2263 C C . SER A 1 271 ? 12.875 48.719 5.387 1 69.81 271 SER A C 1
ATOM 2265 O O . SER A 1 271 ? 13.344 48.875 6.516 1 69.81 271 SER A O 1
ATOM 2267 N N . LYS A 1 272 ? 11.656 49.031 5.035 1 66.62 272 LYS A N 1
ATOM 2268 C CA . LYS A 1 272 ? 10.695 49.438 6.055 1 66.62 272 LYS A CA 1
ATOM 2269 C C . LYS A 1 272 ? 10.617 48.406 7.18 1 66.62 272 LYS A C 1
ATOM 2271 O O . LYS A 1 272 ? 10.547 48.781 8.359 1 66.62 272 LYS A O 1
ATOM 2276 N N . ARG A 1 273 ? 10.797 47.219 6.754 1 69.94 273 ARG A N 1
ATOM 2277 C CA . ARG A 1 273 ? 10.68 46.125 7.723 1 69.94 273 ARG A CA 1
ATOM 2278 C C . ARG A 1 273 ? 11.875 46.125 8.672 1 69.94 273 ARG A C 1
ATOM 2280 O O . ARG A 1 273 ? 11.703 45.969 9.883 1 69.94 273 ARG A O 1
ATOM 2287 N N . LEU A 1 274 ? 12.922 46.25 8.164 1 69.56 274 LEU A N 1
ATOM 2288 C CA . LEU A 1 274 ? 14.133 46.25 8.984 1 69.56 274 LEU A CA 1
ATOM 2289 C C . LEU A 1 274 ? 14.164 47.469 9.914 1 69.56 274 LEU A C 1
ATOM 2291 O O . LEU A 1 274 ? 14.562 47.344 11.078 1 69.56 274 LEU A O 1
ATOM 2295 N N . ALA A 1 275 ? 13.719 48.531 9.359 1 65.25 275 ALA A N 1
ATOM 2296 C CA . ALA A 1 275 ? 13.688 49.75 10.172 1 65.25 275 ALA A CA 1
ATOM 2297 C C . ALA A 1 275 ? 12.711 49.594 11.336 1 65.25 275 ALA A C 1
ATOM 2299 O O . ALA A 1 275 ? 13.016 50 12.461 1 65.25 275 ALA A O 1
ATOM 2300 N N . ARG A 1 276 ? 11.594 49 11.055 1 68.06 276 ARG A N 1
ATOM 2301 C CA . ARG A 1 276 ? 10.594 48.781 12.094 1 68.06 276 ARG A CA 1
ATOM 2302 C C . ARG A 1 276 ? 11.109 47.812 13.164 1 68.06 276 ARG A C 1
ATOM 2304 O O . ARG A 1 276 ? 10.891 48.031 14.352 1 68.06 276 ARG A O 1
ATOM 2311 N N . ALA A 1 277 ? 11.727 46.875 12.664 1 65.31 277 ALA A N 1
ATOM 2312 C CA . ALA A 1 277 ? 12.281 45.906 13.602 1 65.31 277 ALA A CA 1
ATOM 2313 C C . ALA A 1 277 ? 13.312 46.531 14.523 1 65.31 277 ALA A C 1
ATOM 2315 O O . ALA A 1 277 ? 13.328 46.281 15.727 1 65.31 277 ALA A O 1
ATOM 2316 N N . ALA A 1 278 ? 14.086 47.375 13.953 1 65.75 278 ALA A N 1
ATOM 2317 C CA . ALA A 1 278 ? 15.141 48.031 14.734 1 65.75 278 ALA A CA 1
ATOM 2318 C C . ALA A 1 278 ? 14.555 49 15.758 1 65.75 278 ALA A C 1
ATOM 2320 O O . ALA A 1 278 ? 14.984 49 16.906 1 65.75 278 ALA A O 1
ATOM 2321 N N . VAL A 1 279 ? 13.602 49.75 15.32 1 65.12 279 VAL A N 1
ATOM 2322 C CA . VAL A 1 279 ? 12.961 50.719 16.219 1 65.12 279 VAL A CA 1
ATOM 2323 C C . VAL A 1 279 ? 12.211 49.969 17.312 1 65.12 279 VAL A C 1
ATOM 2325 O O . VAL A 1 279 ? 12.211 50.375 18.484 1 65.12 279 VAL A O 1
ATOM 2328 N N . GLY A 1 280 ? 11.594 48.938 16.922 1 64.31 280 GLY A N 1
ATOM 2329 C CA . GLY A 1 280 ? 10.844 48.125 17.859 1 64.31 280 GLY A CA 1
ATOM 2330 C C . GLY A 1 280 ? 11.695 47.594 19 1 64.31 280 GLY A C 1
ATOM 2331 O O . GLY A 1 280 ? 11.258 47.562 20.141 1 64.31 280 GLY A O 1
ATOM 2332 N N . GLU A 1 281 ? 12.805 47.281 18.625 1 66.94 281 GLU A N 1
ATOM 2333 C CA . GLU A 1 281 ? 13.742 46.781 19.625 1 66.94 281 GLU A CA 1
ATOM 2334 C C . GLU A 1 281 ? 14.055 47.875 20.656 1 66.94 281 GLU A C 1
ATOM 2336 O O . GLU A 1 281 ? 14.211 47.594 21.844 1 66.94 281 GLU A O 1
ATOM 2341 N N . GLU A 1 282 ? 14.125 49.062 20.125 1 65.69 282 GLU A N 1
ATOM 2342 C CA . GLU A 1 282 ? 14.539 50.188 21 1 65.69 282 GLU A CA 1
ATOM 2343 C C . GLU A 1 282 ? 13.438 50.562 21.984 1 65.69 282 GLU A C 1
ATOM 2345 O O . GLU A 1 282 ? 13.719 51 23.094 1 65.69 282 GLU A O 1
ATOM 2350 N N . ILE A 1 283 ? 12.266 50.406 21.547 1 71 283 ILE A N 1
ATOM 2351 C CA . ILE A 1 283 ? 11.172 50.875 22.391 1 71 283 ILE A CA 1
ATOM 2352 C C . ILE A 1 283 ? 10.516 49.719 23.109 1 71 283 ILE A C 1
ATOM 2354 O O . ILE A 1 283 ? 9.664 49.906 23.984 1 71 283 ILE A O 1
ATOM 2358 N N . ALA A 1 284 ? 10.945 48.594 22.844 1 77.12 284 ALA A N 1
ATOM 2359 C CA . ALA A 1 284 ? 10.297 47.375 23.312 1 77.12 284 ALA A CA 1
ATOM 2360 C C . ALA A 1 284 ? 10.359 47.281 24.828 1 77.12 284 ALA A C 1
ATOM 2362 O O . ALA A 1 284 ? 9.367 46.906 25.469 1 77.12 284 ALA A O 1
ATOM 2363 N N . GLU A 1 285 ? 11.398 47.688 25.359 1 78.81 285 GLU A N 1
ATOM 2364 C CA . GLU A 1 285 ? 11.609 47.469 26.781 1 78.81 285 GLU A CA 1
ATOM 2365 C C . GLU A 1 285 ? 10.609 48.281 27.609 1 78.81 285 GLU A C 1
ATOM 2367 O O . GLU A 1 285 ? 10.039 47.75 28.578 1 78.81 285 GLU A O 1
ATOM 2372 N N . GLU A 1 286 ? 10.422 49.438 27.203 1 78.94 286 GLU A N 1
ATOM 2373 C CA . GLU A 1 286 ? 9.469 50.281 27.938 1 78.94 286 GLU A CA 1
ATOM 2374 C C . GLU A 1 286 ? 8.047 49.75 27.797 1 78.94 286 GLU A C 1
ATOM 2376 O O . GLU A 1 286 ? 7.281 49.75 28.75 1 78.94 286 GLU A O 1
ATOM 2381 N N . ALA A 1 287 ? 7.707 49.406 26.641 1 84.81 287 ALA A N 1
ATOM 2382 C CA . ALA A 1 287 ? 6.367 48.875 26.391 1 84.81 287 ALA A CA 1
ATOM 2383 C C . ALA A 1 287 ? 6.129 47.594 27.172 1 84.81 287 ALA A C 1
ATOM 2385 O O . ALA A 1 287 ? 5.023 47.344 27.656 1 84.81 287 ALA A O 1
ATOM 2386 N N . LEU A 1 288 ? 7.121 46.781 27.266 1 88.5 288 LEU A N 1
ATOM 2387 C CA . LEU A 1 288 ? 7.02 45.531 28 1 88.5 288 LEU A CA 1
ATOM 2388 C C . LEU A 1 288 ? 6.789 45.812 29.5 1 88.5 288 LEU A C 1
ATOM 2390 O O . LEU A 1 288 ? 5.992 45.125 30.125 1 88.5 288 LEU A O 1
ATOM 2394 N N . LYS A 1 289 ? 7.473 46.781 29.938 1 86.5 289 LYS A N 1
ATOM 2395 C CA . LYS A 1 289 ? 7.367 47.125 31.344 1 86.5 289 LYS A CA 1
ATOM 2396 C C . LYS A 1 289 ? 5.973 47.656 31.688 1 86.5 289 LYS A C 1
ATOM 2398 O O . LYS A 1 289 ? 5.434 47.344 32.75 1 86.5 289 LYS A O 1
ATOM 2403 N N . ARG A 1 290 ? 5.434 48.281 30.797 1 87.81 290 ARG A N 1
ATOM 2404 C CA . ARG A 1 290 ? 4.156 48.938 31.047 1 87.81 290 ARG A CA 1
ATOM 2405 C C . ARG A 1 290 ? 2.99 48 30.844 1 87.81 290 ARG A C 1
ATOM 2407 O O . ARG A 1 290 ? 1.932 48.156 31.453 1 87.81 290 ARG A O 1
ATOM 2414 N N . ALA A 1 291 ? 3.146 47.031 30.031 1 91.81 291 ALA A N 1
ATOM 2415 C CA . ALA A 1 291 ? 2.064 46.125 29.688 1 91.81 291 ALA A CA 1
ATOM 2416 C C . ALA A 1 291 ? 1.584 45.375 30.922 1 91.81 291 ALA A C 1
ATOM 2418 O O . ALA A 1 291 ? 2.389 44.781 31.641 1 91.81 291 ALA A O 1
ATOM 2419 N N . ASN A 1 292 ? 0.366 45.438 31.219 1 94.38 292 ASN A N 1
ATOM 2420 C CA . ASN A 1 292 ? -0.286 44.781 32.344 1 94.38 292 ASN A CA 1
ATOM 2421 C C . ASN A 1 292 ? -1.768 44.531 32.094 1 94.38 292 ASN A C 1
ATOM 2423 O O . ASN A 1 292 ? -2.623 45.281 32.562 1 94.38 292 ASN A O 1
ATOM 2427 N N . THR A 1 293 ? -2.025 43.469 31.406 1 95.62 293 THR A N 1
ATOM 2428 C CA . THR A 1 293 ? -3.393 43.188 30.984 1 95.62 293 THR A CA 1
ATOM 2429 C C . THR A 1 293 ? -3.932 41.938 31.656 1 95.62 293 THR A C 1
ATOM 2431 O O . THR A 1 293 ? -3.16 41.094 32.125 1 95.62 293 THR A O 1
ATOM 2434 N N . ALA A 1 294 ? -5.23 41.781 31.734 1 97.5 294 ALA A N 1
ATOM 2435 C CA . ALA A 1 294 ? -5.926 40.625 32.25 1 97.5 294 ALA A CA 1
ATOM 2436 C C . ALA A 1 294 ? -6.551 39.812 31.125 1 97.5 294 ALA A C 1
ATOM 2438 O O . ALA A 1 294 ? -7.488 39.031 31.344 1 97.5 294 ALA A O 1
ATOM 2439 N N . ALA A 1 295 ? -6.074 40.062 29.906 1 97.69 295 ALA A N 1
ATOM 2440 C CA . ALA A 1 295 ? -6.48 39.312 28.703 1 97.69 295 ALA A CA 1
ATOM 2441 C C . ALA A 1 295 ? -5.266 38.938 27.859 1 97.69 295 ALA A C 1
ATOM 2443 O O . ALA A 1 295 ? -4.191 39.531 28 1 97.69 295 ALA A O 1
ATOM 2444 N N . ALA A 1 296 ? -5.438 37.906 27.125 1 97.81 296 ALA A N 1
ATOM 2445 C CA . ALA A 1 296 ? -4.41 37.469 26.188 1 97.81 296 ALA A CA 1
ATOM 2446 C C . ALA A 1 296 ? -4.988 37.312 24.781 1 97.81 296 ALA A C 1
ATOM 2448 O O . ALA A 1 296 ? -6.207 37.312 24.594 1 97.81 296 ALA A O 1
ATOM 2449 N N . ARG A 1 297 ? -4.137 37.25 23.812 1 97.5 297 ARG A N 1
ATOM 2450 C CA . ARG A 1 297 ? -4.566 37.094 22.438 1 97.5 297 ARG A CA 1
ATOM 2451 C C . ARG A 1 297 ? -3.801 35.969 21.75 1 97.5 297 ARG A C 1
ATOM 2453 O O . ARG A 1 297 ? -2.568 35.938 21.766 1 97.5 297 ARG A O 1
ATOM 2460 N N . ILE A 1 298 ? -4.562 35.062 21.203 1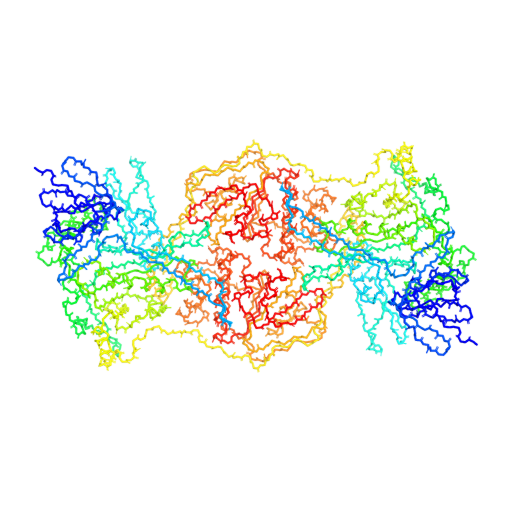 97.31 298 ILE A N 1
ATOM 2461 C CA . ILE A 1 298 ? -3.945 34.125 20.281 1 97.31 298 ILE A CA 1
ATOM 2462 C C . ILE A 1 298 ? -3.773 34.812 18.906 1 97.31 298 ILE A C 1
ATOM 2464 O O . ILE A 1 298 ? -4.746 35 18.172 1 97.31 298 ILE A O 1
ATOM 2468 N N . ALA A 1 299 ? -2.523 35.062 18.625 1 93.62 299 ALA A N 1
ATOM 2469 C CA . ALA A 1 299 ? -2.232 35.844 17.438 1 93.62 299 ALA A CA 1
ATOM 2470 C C . ALA A 1 299 ? -2.062 34.969 16.219 1 93.62 299 ALA A C 1
ATOM 2472 O O . ALA A 1 299 ? -2.277 35.406 15.078 1 93.62 299 ALA A O 1
ATOM 2473 N N . ARG A 1 300 ? -1.656 33.75 16.5 1 91.06 300 ARG A N 1
ATOM 2474 C CA . ARG A 1 300 ? -1.383 32.844 15.391 1 91.06 300 ARG A CA 1
ATOM 2475 C C . ARG A 1 300 ? -1.513 31.391 15.844 1 91.06 300 ARG A C 1
ATOM 2477 O O . ARG A 1 300 ? -1.1 31.047 16.953 1 91.06 300 ARG A O 1
ATOM 2484 N N . VAL A 1 301 ? -2.125 30.625 15 1 92.38 301 VAL A N 1
ATOM 2485 C CA . VAL A 1 301 ? -2.115 29.172 15.125 1 92.38 301 VAL A CA 1
ATOM 2486 C C . VAL A 1 301 ? -1.728 28.531 13.789 1 92.38 301 VAL A C 1
ATOM 2488 O O . VAL A 1 301 ? -2.391 28.75 12.773 1 92.38 301 VAL A O 1
ATOM 2491 N N . VAL A 1 302 ? -0.622 27.812 13.797 1 89.88 302 VAL A N 1
ATOM 2492 C CA . VAL A 1 302 ? -0.189 27.172 12.562 1 89.88 302 VAL A CA 1
ATOM 2493 C C . VAL A 1 302 ? 0 25.672 12.789 1 89.88 302 VAL A C 1
ATOM 2495 O O . VAL A 1 302 ? 0.681 25.266 13.734 1 89.88 302 VAL A O 1
ATOM 2498 N N . VAL A 1 303 ? -0.679 24.969 11.984 1 90 303 VAL A N 1
ATOM 2499 C CA . VAL A 1 303 ? -0.524 23.516 11.977 1 90 303 VAL A CA 1
ATOM 2500 C C . VAL A 1 303 ? 0.141 23.062 10.68 1 90 303 VAL A C 1
ATOM 2502 O O . VAL A 1 303 ? -0.151 23.609 9.609 1 90 303 VAL A O 1
ATOM 2505 N N . HIS A 1 304 ? 1.034 22.141 10.844 1 85.69 304 HIS A N 1
ATOM 2506 C CA . HIS A 1 304 ? 1.659 21.594 9.648 1 85.69 304 HIS A CA 1
ATOM 2507 C C . HIS A 1 304 ? 0.61 21.109 8.648 1 85.69 304 HIS A C 1
ATOM 2509 O O . HIS A 1 304 ? -0.397 20.516 9.039 1 85.69 304 HIS A O 1
ATOM 2515 N N . PRO A 1 305 ? 0.811 21.312 7.402 1 78.12 305 PRO A N 1
ATOM 2516 C CA . PRO A 1 305 ? -0.201 21.016 6.383 1 78.12 305 PRO A CA 1
ATOM 2517 C C . PRO A 1 305 ? -0.631 19.547 6.387 1 78.12 305 PRO A C 1
ATOM 2519 O O . PRO A 1 305 ? -1.816 19.25 6.227 1 78.12 305 PRO A O 1
ATOM 2522 N N . ASP A 1 306 ? 0.227 18.688 6.602 1 76.44 306 ASP A N 1
ATOM 2523 C CA . ASP A 1 306 ? -0.061 17.25 6.535 1 76.44 306 ASP A CA 1
ATOM 2524 C C . ASP A 1 306 ? -0.908 16.812 7.727 1 76.44 306 ASP A C 1
ATOM 2526 O O . ASP A 1 306 ? -1.474 15.719 7.719 1 76.44 306 ASP A O 1
ATOM 2530 N N . TYR A 1 307 ? -1.005 17.641 8.672 1 85 307 TYR A N 1
ATOM 2531 C CA . TYR A 1 307 ? -1.687 17.266 9.906 1 85 307 TYR A CA 1
ATOM 2532 C C . TYR A 1 307 ? -2.938 18.109 10.117 1 85 307 TYR A C 1
ATOM 2534 O O . TYR A 1 307 ? -3.574 18.031 11.172 1 85 307 TYR A O 1
ATOM 2542 N N . ARG A 1 308 ? -3.215 18.859 9.164 1 83.69 308 ARG A N 1
ATOM 2543 C CA . ARG A 1 308 ? -4.383 19.719 9.281 1 83.69 308 ARG A CA 1
ATOM 2544 C C . ARG A 1 308 ? -5.676 18.922 9.133 1 83.69 308 ARG A C 1
ATOM 2546 O O . ARG A 1 308 ? -5.691 17.875 8.484 1 83.69 308 ARG A O 1
ATOM 2553 N N . GLY A 1 309 ? -6.699 19.469 9.812 1 80.25 309 GLY A N 1
ATOM 2554 C CA . GLY A 1 309 ? -8.016 18.859 9.711 1 80.25 309 GLY A CA 1
ATOM 2555 C C . GLY A 1 309 ? -8.164 17.594 10.531 1 80.25 309 GLY A C 1
ATOM 2556 O O . GLY A 1 309 ? -9.07 16.797 10.281 1 80.25 309 GLY A O 1
ATOM 2557 N N . ASP A 1 310 ? -7.254 17.391 11.391 1 88.06 310 ASP A N 1
ATOM 2558 C CA . ASP A 1 310 ? -7.297 16.141 12.164 1 88.06 310 ASP A CA 1
ATOM 2559 C C . ASP A 1 310 ? -7.387 16.438 13.664 1 88.06 310 ASP A C 1
ATOM 2561 O O . ASP A 1 310 ? -7.109 15.562 14.484 1 88.06 310 ASP A O 1
ATOM 2565 N N . GLY A 1 311 ? -7.668 17.656 14.023 1 90.69 311 GLY A N 1
ATOM 2566 C CA . GLY A 1 311 ? -7.941 17.984 15.414 1 90.69 311 GLY A CA 1
ATOM 2567 C C . GLY A 1 311 ? -6.746 18.578 16.141 1 90.69 311 GLY A C 1
ATOM 2568 O O . GLY A 1 311 ? -6.871 19.062 17.266 1 90.69 311 GLY A O 1
ATOM 2569 N N . LEU A 1 312 ? -5.621 18.562 15.516 1 93.44 312 LEU A N 1
ATOM 2570 C CA . LEU A 1 312 ? -4.41 19.047 16.172 1 93.44 312 LEU A CA 1
ATOM 2571 C C . LEU A 1 312 ? -4.488 20.562 16.391 1 93.44 312 LEU A C 1
ATOM 2573 O O . LEU A 1 312 ? -3.926 21.078 17.359 1 93.44 312 LEU A O 1
ATOM 2577 N N . GLY A 1 313 ? -5.172 21.25 15.477 1 93.19 313 GLY A N 1
ATOM 2578 C CA . GLY A 1 313 ? -5.391 22.672 15.703 1 93.19 313 GLY A CA 1
ATOM 2579 C C . GLY A 1 313 ? -6.191 22.953 16.953 1 93.19 313 GLY A C 1
ATOM 2580 O O . GLY A 1 313 ? -5.84 23.844 17.734 1 93.19 313 GLY A O 1
ATOM 2581 N N . VAL A 1 314 ? -7.223 22.172 17.188 1 96.19 314 VAL A N 1
ATOM 2582 C CA . VAL A 1 314 ? -8.055 22.328 18.375 1 96.19 314 VAL A CA 1
ATOM 2583 C C . VAL A 1 314 ? -7.234 22.016 19.625 1 96.19 314 VAL A C 1
ATOM 2585 O O . VAL A 1 314 ? -7.301 22.75 20.609 1 96.19 314 VAL A O 1
ATOM 2588 N N . LEU A 1 315 ? -6.488 20.969 19.484 1 97.31 315 LEU A N 1
ATOM 2589 C CA . LEU A 1 315 ? -5.645 20.578 20.625 1 97.31 315 LEU A CA 1
ATOM 2590 C C . LEU A 1 315 ? -4.637 21.672 20.938 1 97.31 315 LEU A C 1
ATOM 2592 O O . LEU A 1 315 ? -4.414 22 22.109 1 97.31 315 LEU A O 1
ATOM 2596 N N . ALA A 1 316 ? -4.035 22.234 19.906 1 97.81 316 ALA A N 1
ATOM 2597 C CA . ALA A 1 316 ? -3.053 23.297 20.094 1 97.81 316 ALA A CA 1
ATOM 2598 C C . ALA A 1 316 ? -3.67 24.484 20.812 1 97.81 316 ALA A C 1
ATOM 2600 O O . ALA A 1 316 ? -3.059 25.062 21.719 1 97.81 316 ALA A O 1
ATOM 2601 N N . VAL A 1 317 ? -4.812 24.875 20.422 1 97.94 317 VAL A N 1
ATOM 2602 C CA . VAL A 1 317 ? -5.512 26 21.016 1 97.94 317 VAL A CA 1
ATOM 2603 C C . VAL A 1 317 ? -5.863 25.688 22.469 1 97.94 317 VAL A C 1
ATOM 2605 O O . VAL A 1 317 ? -5.668 26.531 23.359 1 97.94 317 VAL A O 1
ATOM 2608 N N . LYS A 1 318 ? -6.336 24.547 22.734 1 98.38 318 LYS A N 1
ATOM 2609 C CA . LYS A 1 318 ? -6.691 24.156 24.094 1 98.38 318 LYS A CA 1
ATOM 2610 C C . LYS A 1 318 ? -5.473 24.172 25.016 1 98.38 318 LYS A C 1
ATOM 2612 O O . LYS A 1 318 ? -5.559 24.594 26.156 1 98.38 318 LYS A O 1
ATOM 2617 N N . MET A 1 319 ? -4.391 23.672 24.469 1 98.38 319 MET A N 1
ATOM 2618 C CA . MET A 1 319 ? -3.15 23.688 25.25 1 98.38 319 MET A CA 1
ATOM 2619 C C . MET A 1 319 ? -2.693 25.109 25.516 1 98.38 319 MET A C 1
ATOM 2621 O O . MET A 1 319 ? -2.211 25.422 26.609 1 98.38 319 MET A O 1
ATOM 2625 N N . ALA A 1 320 ? -2.846 25.953 24.562 1 98.62 320 ALA A N 1
ATOM 2626 C CA . ALA A 1 320 ? -2.488 27.359 24.734 1 98.62 320 ALA A CA 1
ATOM 2627 C C . ALA A 1 320 ? -3.348 28.016 25.812 1 98.62 320 ALA A C 1
ATOM 2629 O O . ALA A 1 320 ? -2.861 28.844 26.594 1 98.62 320 ALA A O 1
ATOM 2630 N N . LEU A 1 321 ? -4.605 27.672 25.812 1 98.5 321 LEU A N 1
ATOM 2631 C CA . LEU A 1 321 ? -5.516 28.219 26.812 1 98.5 321 LEU A CA 1
ATOM 2632 C C . LEU A 1 321 ? -5.086 27.812 28.219 1 98.5 321 LEU A C 1
ATOM 2634 O O . LEU A 1 321 ? -5.145 28.625 29.156 1 98.5 321 LEU A O 1
ATOM 2638 N N . GLU A 1 322 ? -4.672 26.609 28.375 1 98.31 322 GLU A N 1
ATOM 2639 C CA . GLU A 1 322 ? -4.172 26.156 29.672 1 98.31 322 GLU A CA 1
ATOM 2640 C C . GLU A 1 322 ? -2.885 26.875 30.062 1 98.31 322 GLU A C 1
ATOM 2642 O O . GLU A 1 322 ? -2.693 27.234 31.219 1 98.31 322 GLU A O 1
ATOM 2647 N N . TRP A 1 323 ? -2.076 27.016 29.125 1 98.5 323 TRP A N 1
ATOM 2648 C CA . TRP A 1 323 ? -0.83 27.75 29.328 1 98.5 323 TRP A CA 1
ATOM 2649 C C . TRP A 1 323 ? -1.104 29.172 29.812 1 98.5 323 TRP A C 1
ATOM 2651 O O . TRP A 1 323 ? -0.516 29.625 30.812 1 98.5 323 TRP A O 1
ATOM 2661 N N . VAL A 1 324 ? -1.994 29.844 29.156 1 98.5 324 VAL A N 1
ATOM 2662 C CA . VAL A 1 324 ? -2.365 31.203 29.516 1 98.5 324 VAL A CA 1
ATOM 2663 C C . VAL A 1 324 ? -2.979 31.234 30.906 1 98.5 324 VAL A C 1
ATOM 2665 O O . VAL A 1 324 ? -2.676 32.125 31.719 1 98.5 324 VAL A O 1
ATOM 2668 N N . ARG A 1 325 ? -3.811 30.312 31.172 1 97.75 325 ARG A N 1
ATOM 2669 C CA . ARG A 1 325 ? -4.496 30.234 32.469 1 97.75 325 ARG A CA 1
ATOM 2670 C C . ARG A 1 325 ? -3.504 29.984 33.594 1 97.75 325 ARG A C 1
ATOM 2672 O O . ARG A 1 325 ? -3.557 30.656 34.625 1 97.75 325 ARG A O 1
ATOM 2679 N N . GLU A 1 326 ? -2.59 29.109 33.375 1 97.31 326 GLU A N 1
ATOM 2680 C CA . GLU A 1 326 ? -1.703 28.656 34.438 1 97.31 326 GLU A CA 1
ATOM 2681 C C . GLU A 1 326 ? -0.547 29.625 34.656 1 97.31 326 GLU A C 1
ATOM 2683 O O . GLU A 1 326 ? -0.103 29.844 35.781 1 97.31 326 GLU A O 1
ATOM 2688 N N . ARG A 1 327 ? -0.073 30.219 33.531 1 98.06 327 ARG A N 1
ATOM 2689 C CA . ARG A 1 327 ? 1.157 31 33.656 1 98.06 327 ARG A CA 1
ATOM 2690 C C . ARG A 1 327 ? 0.887 32.5 33.406 1 98.06 327 ARG A C 1
ATOM 2692 O O . ARG A 1 327 ? 1.81 33.312 33.438 1 98.06 327 ARG A O 1
ATOM 2699 N N . ARG A 1 328 ? -0.302 32.875 33.156 1 97.75 328 ARG A N 1
ATOM 2700 C CA . ARG A 1 328 ? -0.7 34.25 32.938 1 97.75 328 ARG A CA 1
ATOM 2701 C C . ARG A 1 328 ? 0.095 34.875 31.781 1 97.75 328 ARG A C 1
ATOM 2703 O O . ARG A 1 328 ? 0.561 36 31.891 1 97.75 328 ARG A O 1
ATOM 2710 N N . VAL A 1 329 ? 0.299 34.125 30.781 1 97.31 329 VAL A N 1
ATOM 2711 C CA . VAL A 1 329 ? 1.062 34.531 29.609 1 97.31 329 VAL A CA 1
ATOM 2712 C C . VAL A 1 329 ? 0.282 35.594 28.844 1 97.31 329 VAL A C 1
ATOM 2714 O O . VAL A 1 329 ? -0.949 35.562 28.781 1 97.31 329 VAL A O 1
ATOM 2717 N N . PRO A 1 330 ? 0.877 36.656 28.25 1 96.06 330 PRO A N 1
ATOM 2718 C CA . PRO A 1 330 ? 2.32 36.625 28 1 96.06 330 PRO A CA 1
ATOM 2719 C C . PRO A 1 330 ? 3.109 37.375 29.094 1 96.06 330 PRO A C 1
ATOM 2721 O O . PRO A 1 330 ? 4.328 37.188 29.188 1 96.06 330 PRO A O 1
ATOM 2724 N N . GLU A 1 331 ? 2.51 38.219 29.922 1 94.81 331 GLU A N 1
ATOM 2725 C CA . GLU A 1 331 ? 3.219 39.094 30.828 1 94.81 331 GLU A CA 1
ATOM 2726 C C . GLU A 1 331 ? 3.635 38.375 32.125 1 94.81 331 GLU A C 1
ATOM 2728 O O . GLU A 1 331 ? 4.551 38.812 32.812 1 94.81 331 GLU A O 1
ATOM 2733 N N . MET A 1 332 ? 2.865 37.406 32.438 1 96.75 332 MET A N 1
ATOM 2734 C CA . MET A 1 332 ? 3.02 36.719 33.688 1 96.75 332 MET A CA 1
ATOM 2735 C C . MET A 1 332 ? 2.74 37.656 34.875 1 96.75 332 MET A C 1
ATOM 2737 O O . MET A 1 332 ? 3.48 37.656 35.875 1 96.75 332 MET A O 1
ATOM 2741 N N . LYS A 1 333 ? 1.744 38.5 34.719 1 96.56 333 LYS A N 1
ATOM 2742 C CA . LYS A 1 333 ? 1.341 39.438 35.75 1 96.56 333 LYS A CA 1
ATOM 2743 C C . LYS A 1 333 ? -0.074 39.156 36.25 1 96.56 333 LYS A C 1
ATOM 2745 O O . LYS A 1 333 ? -0.272 38.281 37.125 1 96.56 333 LYS A O 1
ATOM 2750 N N . ARG A 1 334 ? -1.035 39.688 35.625 1 96.38 334 ARG A N 1
ATOM 2751 C CA . ARG A 1 334 ? -2.418 39.531 36.094 1 96.38 334 ARG A CA 1
ATOM 2752 C C . ARG A 1 334 ? -3.012 38.219 35.562 1 96.38 334 ARG A C 1
ATOM 2754 O O . ARG A 1 334 ? -2.678 37.781 34.469 1 96.38 334 ARG A O 1
ATOM 2761 N N . ARG A 1 335 ? -3.902 37.75 36.438 1 96.81 335 ARG A N 1
ATOM 2762 C CA . ARG A 1 335 ? -4.703 36.625 35.938 1 96.81 335 ARG A CA 1
ATOM 2763 C C . ARG A 1 335 ? -5.516 37.031 34.719 1 96.81 335 ARG A C 1
ATOM 2765 O O . ARG A 1 335 ? -6.078 38.125 34.656 1 96.81 335 ARG A O 1
ATOM 2772 N N . LYS A 1 336 ? -5.562 36.156 33.812 1 98.06 336 LYS A N 1
ATOM 2773 C CA . LYS A 1 336 ? -6.289 36.438 32.594 1 98.06 336 LYS A CA 1
ATOM 2774 C C . LYS A 1 336 ? -7.758 36.062 32.688 1 98.06 336 LYS A C 1
ATOM 2776 O O . LYS A 1 336 ? -8.078 35 33.219 1 98.06 336 LYS A O 1
ATOM 2781 N N . HIS A 1 337 ? -8.625 36.906 32.25 1 98.19 337 HIS A N 1
ATOM 2782 C CA . HIS A 1 337 ? -10.055 36.656 32.281 1 98.19 337 HIS A CA 1
ATOM 2783 C C . HIS A 1 337 ? -10.578 36.125 30.953 1 98.19 337 HIS A C 1
ATOM 2785 O O . HIS A 1 337 ? -11.578 35.406 30.891 1 98.19 337 HIS A O 1
ATOM 2791 N N . VAL A 1 338 ? -9.922 36.594 29.891 1 98.25 338 VAL A N 1
ATOM 2792 C CA . VAL A 1 338 ? -10.438 36.281 28.562 1 98.25 338 VAL A CA 1
ATOM 2793 C C . VAL A 1 338 ? -9.289 36.188 27.562 1 98.25 338 VAL A C 1
ATOM 2795 O O . VAL A 1 338 ? -8.234 36.781 27.75 1 98.25 338 VAL A O 1
ATOM 2798 N N . VAL A 1 339 ? -9.461 35.312 26.625 1 98.56 339 VAL A N 1
ATOM 2799 C CA . VAL A 1 339 ? -8.531 35.188 25.516 1 98.56 339 VAL A CA 1
ATOM 2800 C C . VAL A 1 339 ? -9.242 35.531 24.203 1 98.56 339 VAL A C 1
ATOM 2802 O O . VAL A 1 339 ? -10.328 35.031 23.922 1 98.56 339 VAL A O 1
ATOM 2805 N N . GLU A 1 340 ? -8.688 36.438 23.484 1 97.94 340 GLU A N 1
ATOM 2806 C CA . GLU A 1 340 ? -9.289 36.844 22.203 1 97.94 340 GLU A CA 1
ATOM 2807 C C . GLU A 1 340 ? -8.453 36.375 21.031 1 97.94 340 GLU A C 1
ATOM 2809 O O . GLU A 1 340 ? -7.281 36.031 21.188 1 97.94 340 GLU A O 1
ATOM 2814 N N . THR A 1 341 ? -9.047 36.219 19.859 1 96.75 341 THR A N 1
ATOM 2815 C CA . THR A 1 341 ? -8.367 35.969 18.594 1 96.75 341 THR A CA 1
ATOM 2816 C C . THR A 1 341 ? -9.078 36.688 17.453 1 96.75 341 THR A C 1
ATOM 2818 O O . THR A 1 341 ? -10.289 36.938 17.531 1 96.75 341 THR A O 1
ATOM 2821 N N . ILE A 1 342 ? -8.352 37.188 16.594 1 93.69 342 ILE A N 1
ATOM 2822 C CA . ILE A 1 342 ? -8.836 37.781 15.328 1 93.69 342 ILE A CA 1
ATOM 2823 C C . ILE A 1 342 ? -8.398 36.875 14.164 1 93.69 342 ILE A C 1
ATOM 2825 O O . ILE A 1 342 ? -7.219 36.812 13.828 1 93.69 342 ILE A O 1
ATOM 2829 N N . ALA A 1 343 ? -9.391 36.219 13.633 1 89.5 343 ALA A N 1
ATOM 2830 C CA . ALA A 1 343 ? -9.016 35.188 12.664 1 89.5 343 ALA A CA 1
ATOM 2831 C C . ALA A 1 343 ? -10.008 35.156 11.508 1 89.5 343 ALA A C 1
ATOM 2833 O O . ALA A 1 343 ? -11.141 34.656 11.664 1 89.5 343 ALA A O 1
ATOM 2834 N N . GLN A 1 344 ? -9.555 35.531 10.359 1 82.81 344 GLN A N 1
ATOM 2835 C CA . GLN A 1 344 ? -10.383 35.469 9.156 1 82.81 344 GLN A CA 1
ATOM 2836 C C . GLN A 1 344 ? -10.734 34.031 8.812 1 82.81 344 GLN A C 1
ATOM 2838 O O . GLN A 1 344 ? -11.82 33.75 8.289 1 82.81 344 GLN A O 1
ATOM 2843 N N . MET A 1 345 ? -9.883 33.125 9.141 1 81.88 345 MET A N 1
ATOM 2844 C CA . MET A 1 345 ? -10.047 31.734 8.789 1 81.88 345 MET A CA 1
ATOM 2845 C C . MET A 1 345 ? -11.203 31.109 9.562 1 81.88 345 MET A C 1
ATOM 2847 O O . MET A 1 345 ? -11.734 30.078 9.164 1 81.88 345 MET A O 1
ATOM 2851 N N . ALA A 1 346 ? -11.594 31.75 10.602 1 89.12 346 ALA A N 1
ATOM 2852 C CA . ALA A 1 346 ? -12.664 31.203 11.445 1 89.12 346 ALA A CA 1
ATOM 2853 C C . ALA A 1 346 ? -13.977 31.125 10.672 1 89.12 346 ALA A C 1
ATOM 2855 O O . ALA A 1 346 ? -14.883 30.391 11.062 1 89.12 346 ALA A O 1
ATOM 2856 N N . ARG A 1 347 ? -14.039 31.844 9.547 1 86.62 347 ARG A N 1
ATOM 2857 C CA . ARG A 1 347 ? -15.234 31.781 8.703 1 86.62 347 ARG A CA 1
ATOM 2858 C C . ARG A 1 347 ? -15.312 30.453 7.961 1 86.62 347 ARG A C 1
ATOM 2860 O O . ARG A 1 347 ? -16.406 29.984 7.617 1 86.62 347 ARG A O 1
ATOM 2867 N N . TYR A 1 348 ? -14.188 29.859 7.793 1 82.38 348 TYR A N 1
ATOM 2868 C CA . TYR A 1 348 ? -14.117 28.719 6.891 1 82.38 348 TYR A CA 1
ATOM 2869 C C . TYR A 1 348 ? -13.719 27.453 7.645 1 82.38 348 TYR A C 1
ATOM 2871 O O . TYR A 1 348 ? -13.836 26.344 7.117 1 82.38 348 TYR A O 1
ATOM 2879 N N . ASN A 1 349 ? -13.266 27.594 8.789 1 84.19 349 ASN A N 1
ATOM 2880 C CA . ASN A 1 349 ? -12.844 26.469 9.633 1 84.19 349 ASN A CA 1
ATOM 2881 C C . ASN A 1 349 ? -13.281 26.672 11.078 1 84.19 349 ASN A C 1
ATOM 2883 O O . ASN A 1 349 ? -12.961 27.688 11.695 1 84.19 349 ASN A O 1
ATOM 2887 N N . PRO A 1 350 ? -13.859 25.75 11.664 1 88.75 350 PRO A N 1
ATOM 2888 C CA . PRO A 1 350 ? -14.461 25.938 12.992 1 88.75 350 PRO A CA 1
ATOM 2889 C C . PRO A 1 350 ? -13.516 25.547 14.125 1 88.75 350 PRO A C 1
ATOM 2891 O O . PRO A 1 350 ? -13.961 25.25 15.234 1 88.75 350 PRO A O 1
ATOM 2894 N N . PHE A 1 351 ? -12.203 25.469 13.961 1 87.62 351 PHE A N 1
ATOM 2895 C CA . PHE A 1 351 ? -11.359 24.859 14.984 1 87.62 351 PHE A CA 1
ATOM 2896 C C . PHE A 1 351 ? -11.336 25.719 16.25 1 87.62 351 PHE A C 1
ATOM 2898 O O . PHE A 1 351 ? -11.211 25.203 17.359 1 87.62 351 PHE A O 1
ATOM 2905 N N . PHE A 1 352 ? -11.539 27.047 16.156 1 94.94 352 PHE A N 1
ATOM 2906 C CA . PHE A 1 352 ? -11.625 27.859 17.359 1 94.94 352 PHE A CA 1
ATOM 2907 C C . PHE A 1 352 ? -12.945 27.609 18.078 1 94.94 352 PHE A C 1
ATOM 2909 O O . PHE A 1 352 ? -12.977 27.5 19.312 1 94.94 352 PHE A O 1
ATOM 2916 N N . GLU A 1 353 ? -14 27.594 17.281 1 95.62 353 GLU A N 1
ATOM 2917 C CA . GLU A 1 353 ? -15.297 27.312 17.891 1 95.62 353 GLU A CA 1
ATOM 2918 C C . GLU A 1 353 ? -15.305 25.922 18.547 1 95.62 353 GLU A C 1
ATOM 2920 O O . GLU A 1 353 ? -15.883 25.75 19.625 1 95.62 353 GLU A O 1
ATOM 2925 N N . LYS A 1 354 ? -14.664 25 17.922 1 94.38 354 LYS A N 1
ATOM 2926 C CA . LYS A 1 354 ? -14.547 23.656 18.484 1 94.38 354 LYS A CA 1
ATOM 2927 C C . LYS A 1 354 ? -13.719 23.672 19.766 1 94.38 354 LYS A C 1
ATOM 2929 O O . LYS A 1 354 ? -13.875 22.797 20.609 1 94.38 354 LYS A O 1
ATOM 2934 N N . ALA A 1 355 ? -12.828 24.625 19.844 1 96.75 355 ALA A N 1
ATOM 2935 C CA . ALA A 1 355 ? -12 24.75 21.031 1 96.75 355 ALA A CA 1
ATOM 2936 C C . ALA A 1 355 ? -12.734 25.531 22.125 1 96.75 355 ALA A C 1
ATOM 2938 O O . ALA A 1 355 ? -12.211 25.688 23.234 1 96.75 355 ALA A O 1
ATOM 2939 N N . GLY A 1 356 ? -13.93 26.047 21.828 1 96.56 356 GLY A N 1
ATOM 2940 C CA . GLY A 1 356 ? -14.758 26.688 22.844 1 96.56 356 GLY A CA 1
ATOM 2941 C C . GLY A 1 356 ? -14.859 28.188 22.672 1 96.56 356 GLY A C 1
ATOM 2942 O O . GLY A 1 356 ? -15.492 28.875 23.484 1 96.56 356 GLY A O 1
ATOM 2943 N N . PHE A 1 357 ? -14.281 28.719 21.625 1 98.19 357 PHE A N 1
ATOM 2944 C CA . PHE A 1 357 ? -14.359 30.156 21.375 1 98.19 357 PHE A CA 1
ATOM 2945 C C . PHE A 1 357 ? -15.742 30.531 20.859 1 98.19 357 PHE A C 1
ATOM 2947 O O . PHE A 1 357 ? -16.406 29.734 20.203 1 98.19 357 PHE A O 1
ATOM 2954 N N . VAL A 1 358 ? -16.094 31.734 21.141 1 97.62 358 VAL A N 1
ATOM 2955 C CA . VAL A 1 358 ? -17.391 32.25 20.703 1 97.62 358 VAL A CA 1
ATOM 2956 C C . VAL A 1 358 ? -17.172 33.469 19.797 1 97.62 358 VAL A C 1
ATOM 2958 O O . VAL A 1 358 ? -16.328 34.312 20.094 1 97.62 358 VAL A O 1
ATOM 2961 N N . TYR A 1 359 ? -17.922 33.531 18.688 1 97.31 359 TYR A N 1
ATOM 2962 C CA . TYR A 1 359 ? -17.859 34.688 17.797 1 97.31 359 TYR A CA 1
ATOM 2963 C C . TYR A 1 359 ? -18.547 35.906 18.406 1 97.31 359 TYR A C 1
ATOM 2965 O O . TYR A 1 359 ? -19.672 35.812 18.875 1 97.31 359 TYR A O 1
ATOM 2973 N N . MET A 1 360 ? -17.844 37.062 18.359 1 97.5 360 MET A N 1
ATOM 2974 C CA . MET A 1 360 ? -18.359 38.281 18.984 1 97.5 360 MET A CA 1
ATOM 2975 C C . MET A 1 360 ? -18.797 39.281 17.938 1 97.5 360 MET A C 1
ATOM 2977 O O . MET A 1 360 ? -19.969 39.656 17.875 1 97.5 360 MET A O 1
ATOM 2981 N N . TRP A 1 361 ? -17.875 39.75 17.188 1 96.5 361 TRP A N 1
ATOM 2982 C CA . TRP A 1 361 ? -18.109 40.75 16.156 1 96.5 361 TRP A CA 1
ATOM 2983 C C . TRP A 1 361 ? -17 40.75 15.117 1 96.5 361 TRP A C 1
ATOM 2985 O O . TRP A 1 361 ? -16.031 40 15.242 1 96.5 361 TRP A O 1
ATOM 2995 N N . ASP A 1 362 ? -17.188 41.5 14.039 1 94.75 362 ASP A N 1
ATOM 2996 C CA . ASP A 1 362 ? -16.125 41.781 13.078 1 94.75 362 ASP A CA 1
ATOM 2997 C C . ASP A 1 362 ? -15.414 43.094 13.391 1 94.75 362 ASP A C 1
ATOM 2999 O O . ASP A 1 362 ? -16.047 44.062 13.789 1 94.75 362 ASP A O 1
ATOM 3003 N N . THR A 1 363 ? -14.086 43.031 13.289 1 94.5 363 THR A N 1
ATOM 3004 C CA . THR A 1 363 ? -13.328 44.281 13.453 1 94.5 363 THR A CA 1
ATOM 3005 C C . THR A 1 363 ? -13.742 45.312 12.406 1 94.5 363 THR A C 1
ATOM 3007 O O . THR A 1 363 ? -14.492 44.969 11.477 1 94.5 363 THR A O 1
ATOM 3010 N N . ALA A 1 364 ? -13.203 46.469 12.555 1 90.31 364 ALA A N 1
ATOM 3011 C CA . ALA A 1 364 ? -13.492 47.531 11.594 1 90.31 364 ALA A CA 1
ATOM 3012 C C . ALA A 1 364 ? -13.062 47.125 10.188 1 90.31 364 ALA A C 1
ATOM 3014 O O . ALA A 1 364 ? -13.695 47.5 9.203 1 90.31 364 ALA A O 1
ATOM 3015 N N . SER A 1 365 ? -12.07 46.312 10.133 1 86.25 365 SER A N 1
ATOM 3016 C CA . SER A 1 365 ? -11.562 45.875 8.844 1 86.25 365 SER A CA 1
ATOM 3017 C C . SER A 1 365 ? -12.305 44.625 8.359 1 86.25 365 SER A C 1
ATOM 3019 O O . SER A 1 365 ? -12.008 44.094 7.289 1 86.25 365 SER A O 1
ATOM 3021 N N . GLY A 1 366 ? -13.195 44.125 9.188 1 87.56 366 GLY A N 1
ATOM 3022 C CA . GLY A 1 366 ? -14.047 43.031 8.75 1 87.56 366 GLY A CA 1
ATOM 3023 C C . GLY A 1 366 ? -13.539 41.656 9.172 1 87.56 366 GLY A C 1
ATOM 3024 O O . GLY A 1 366 ? -14 40.625 8.672 1 87.56 366 GLY A O 1
ATOM 3025 N N . ARG A 1 367 ? -12.609 41.531 10.023 1 91.19 367 ARG A N 1
ATOM 3026 C CA . ARG A 1 367 ? -12.078 40.281 10.492 1 91.19 367 ARG A CA 1
ATOM 3027 C C . ARG A 1 367 ? -12.828 39.781 11.734 1 91.19 367 ARG A C 1
ATOM 3029 O O . ARG A 1 367 ? -13.078 40.594 12.656 1 91.19 367 ARG A O 1
ATOM 3036 N N . PRO A 1 368 ? -13.102 38.531 11.773 1 94.5 368 PRO A N 1
ATOM 3037 C CA . PRO A 1 368 ? -13.875 38.031 12.914 1 94.5 368 PRO A CA 1
ATOM 3038 C C . PRO A 1 368 ? -13.07 38 14.211 1 94.5 368 PRO A C 1
ATOM 3040 O O . PRO A 1 368 ? -11.891 37.656 14.211 1 94.5 368 PRO A O 1
ATOM 3043 N N . VAL A 1 369 ? -13.719 38.438 15.25 1 96.88 369 VAL A N 1
ATOM 3044 C CA . VAL A 1 369 ? -13.164 38.375 16.594 1 96.88 369 VAL A CA 1
ATOM 3045 C C . VAL A 1 369 ? -13.867 37.281 17.391 1 96.88 369 VAL A C 1
ATOM 3047 O O . VAL A 1 369 ? -15.102 37.281 17.484 1 96.88 369 VAL A O 1
ATOM 3050 N N . LEU A 1 370 ? -13.117 36.344 17.828 1 97.88 370 LEU A N 1
ATOM 3051 C CA . LEU A 1 370 ? -13.625 35.312 18.703 1 97.88 370 LEU A CA 1
ATOM 3052 C C . LEU A 1 370 ? -12.992 35.406 20.094 1 97.88 370 LEU A C 1
ATOM 3054 O O . LEU A 1 370 ? -11.844 35.812 20.219 1 97.88 370 LEU A O 1
ATOM 3058 N N . MET A 1 371 ? -13.773 35 21.109 1 98.31 371 MET A N 1
ATOM 3059 C CA . MET A 1 371 ? -13.258 35.125 22.469 1 98.31 371 MET A CA 1
ATOM 3060 C C . MET A 1 371 ? -13.57 33.844 23.266 1 98.31 371 MET A C 1
ATOM 3062 O O . MET A 1 371 ? -14.555 33.156 22.984 1 98.31 371 MET A O 1
ATOM 3066 N N . TYR A 1 372 ? -12.758 33.5 24.172 1 98.44 372 TYR A N 1
ATOM 3067 C CA . TYR A 1 372 ? -12.906 32.406 25.109 1 98.44 372 TYR A CA 1
ATOM 3068 C C . TYR A 1 372 ? -12.828 32.906 26.547 1 98.44 372 TYR A C 1
ATOM 3070 O O . TYR A 1 372 ? -11.844 33.531 26.938 1 98.44 372 TYR A O 1
ATOM 3078 N N . PRO A 1 373 ? -13.781 32.625 27.344 1 98.5 373 PRO A N 1
ATOM 3079 C CA . PRO A 1 373 ? -13.75 33.031 28.75 1 98.5 373 PRO A CA 1
ATOM 3080 C C . PRO A 1 373 ? -12.914 32.094 29.625 1 98.5 373 PRO A C 1
ATOM 3082 O O . PRO A 1 373 ? -13.102 30.891 29.594 1 98.5 373 PRO A O 1
ATOM 3085 N N . LEU A 1 374 ? -12.031 32.688 30.359 1 98.12 374 LEU A N 1
ATOM 3086 C CA . LEU A 1 374 ? -11.227 31.922 31.312 1 98.12 374 LEU A CA 1
ATOM 3087 C C . LEU A 1 374 ? -11.789 32.031 32.719 1 98.12 374 LEU A C 1
ATOM 3089 O O . LEU A 1 374 ? -11.438 31.25 33.594 1 98.12 374 LEU A O 1
ATOM 3093 N N . SER A 1 375 ? -12.609 33.062 33 1 97.56 375 SER A N 1
ATOM 3094 C CA . SER A 1 375 ? -13.234 33.281 34.281 1 97.56 375 SER A CA 1
ATOM 3095 C C . SER A 1 375 ? -14.75 33.344 34.188 1 97.56 375 SER A C 1
ATOM 3097 O O . SER A 1 375 ? -15.297 33.5 33.094 1 97.56 375 SER A O 1
ATOM 3099 N N . ASP A 1 376 ? -15.375 33.188 35.344 1 97.19 376 ASP A N 1
ATOM 3100 C CA . ASP A 1 376 ? -16.828 33.281 35.375 1 97.19 376 ASP A CA 1
ATOM 3101 C C . ASP A 1 376 ? -17.312 34.688 35 1 97.19 376 ASP A C 1
ATOM 3103 O O . ASP A 1 376 ? -18.359 34.812 34.375 1 97.19 376 ASP A O 1
ATOM 3107 N N . GLU A 1 377 ? -16.578 35.625 35.406 1 97.69 377 GLU A N 1
ATOM 3108 C CA . GLU A 1 377 ? -16.938 36.969 35.062 1 97.69 377 GLU A CA 1
ATOM 3109 C C . GLU A 1 377 ? -16.922 37.219 33.562 1 97.69 377 GLU A C 1
ATOM 3111 O O . GLU A 1 377 ? -17.859 37.812 33 1 97.69 377 GLU A O 1
ATOM 3116 N N . ALA A 1 378 ? -15.922 36.781 32.938 1 98.12 378 ALA A N 1
ATOM 3117 C CA . ALA A 1 378 ? -15.836 36.906 31.5 1 98.12 378 ALA A CA 1
ATOM 3118 C C . ALA A 1 378 ? -16.969 36.156 30.797 1 98.12 378 ALA A C 1
ATOM 3120 O O . ALA A 1 378 ? -17.547 36.656 29.828 1 98.12 378 ALA A O 1
ATOM 3121 N N . ARG A 1 379 ? -17.297 35 31.281 1 98 379 ARG A N 1
ATOM 3122 C CA . ARG A 1 379 ? -18.375 34.188 30.719 1 98 379 ARG A CA 1
ATOM 3123 C C . ARG A 1 379 ? -19.703 34.938 30.797 1 98 379 ARG A C 1
ATOM 3125 O O . ARG A 1 379 ? -20.438 34.969 29.812 1 98 379 ARG A O 1
ATOM 3132 N N . LYS A 1 380 ? -19.938 35.5 31.922 1 97.69 380 LYS A N 1
ATOM 3133 C CA . LYS A 1 380 ? -21.172 36.219 32.125 1 97.69 380 LYS A CA 1
ATOM 3134 C C . LYS A 1 380 ? -21.266 37.438 31.203 1 97.69 380 LYS A C 1
ATOM 3136 O O . LYS A 1 380 ? -22.344 37.75 30.656 1 97.69 380 LYS A O 1
ATOM 3141 N N . ARG A 1 381 ? -20.203 38.062 30.984 1 97.69 381 ARG A N 1
ATOM 3142 C CA . ARG A 1 381 ? -20.188 39.25 30.141 1 97.69 381 ARG A CA 1
ATOM 3143 C C . ARG A 1 381 ? -20.391 38.875 28.672 1 97.69 381 ARG A C 1
ATOM 3145 O O . ARG A 1 381 ? -21.078 39.594 27.938 1 97.69 381 ARG A O 1
ATOM 3152 N N . ILE A 1 382 ? -19.797 37.812 28.266 1 97.94 382 ILE A N 1
ATOM 3153 C CA . ILE A 1 382 ? -19.969 37.344 26.891 1 97.94 382 ILE A CA 1
ATOM 3154 C C . ILE A 1 382 ? -21.422 36.969 26.656 1 97.94 382 ILE A C 1
ATOM 3156 O O . ILE A 1 382 ? -22.016 37.312 25.641 1 97.94 382 ILE A O 1
ATOM 3160 N N . GLU A 1 383 ? -21.969 36.25 27.656 1 97.38 383 GLU A N 1
ATOM 3161 C CA . GLU A 1 383 ? -23.359 35.812 27.547 1 97.38 383 GLU A CA 1
ATOM 3162 C C . GLU A 1 383 ? -24.312 37.031 27.516 1 97.38 383 GLU A C 1
ATOM 3164 O O . GLU A 1 383 ? -25.266 37.031 26.75 1 97.38 383 GLU A O 1
ATOM 3169 N N . TRP A 1 384 ? -24 37.906 28.328 1 97.31 384 TRP A N 1
ATOM 3170 C CA . TRP A 1 384 ? -24.781 39.156 28.375 1 97.31 384 TRP A CA 1
ATOM 3171 C C . TRP A 1 384 ? -24.75 39.875 27.031 1 97.31 384 TRP A C 1
ATOM 3173 O O . TRP A 1 384 ? -25.781 40.312 26.516 1 97.31 384 TRP A O 1
ATOM 3183 N N . PHE A 1 385 ? -23.625 40 26.484 1 96.94 385 PHE A N 1
ATOM 3184 C CA . PHE A 1 385 ? -23.469 40.656 25.203 1 96.94 385 PHE A CA 1
ATOM 3185 C C . PHE A 1 385 ? -24.266 39.938 24.125 1 96.94 385 PHE A C 1
ATOM 3187 O O . PHE A 1 385 ? -24.984 40.562 23.328 1 96.94 385 PHE A O 1
ATOM 3194 N N . LEU A 1 386 ? -24.125 38.594 24.031 1 96.81 386 LEU A N 1
ATOM 3195 C CA . LEU A 1 386 ? -24.797 37.781 23.016 1 96.81 386 LEU A CA 1
ATOM 3196 C C . LEU A 1 386 ? -26.312 37.906 23.141 1 96.81 386 LEU A C 1
ATOM 3198 O O . LEU A 1 386 ? -27.031 37.812 22.156 1 96.81 386 LEU A O 1
ATOM 3202 N N . ARG A 1 387 ? -26.797 38.25 24.312 1 95.81 387 ARG A N 1
ATOM 3203 C CA . ARG A 1 387 ? -28.234 38.312 24.578 1 95.81 387 ARG A CA 1
ATOM 3204 C C . ARG A 1 387 ? -28.766 39.719 24.312 1 95.81 387 ARG A C 1
ATOM 3206 O O . ARG A 1 387 ? -29.922 39.875 23.953 1 95.81 387 ARG A O 1
ATOM 3213 N N . THR A 1 388 ? -27.953 40.688 24.469 1 96.19 388 THR A N 1
ATOM 3214 C CA . THR A 1 388 ? -28.469 42.062 24.5 1 96.19 388 THR A CA 1
ATOM 3215 C C . THR A 1 388 ? -28.141 42.812 23.219 1 96.19 388 THR A C 1
ATOM 3217 O O . THR A 1 388 ? -28.891 43.688 22.781 1 96.19 388 THR A O 1
ATOM 3220 N N . ASP A 1 389 ? -27 42.531 22.672 1 95 389 ASP A N 1
ATOM 3221 C CA . ASP A 1 389 ? -26.609 43.219 21.453 1 95 389 ASP A CA 1
ATOM 3222 C C . ASP A 1 389 ? -27.453 42.75 20.266 1 95 389 ASP A C 1
ATOM 3224 O O . ASP A 1 389 ? -27.547 41.562 20.016 1 95 389 ASP A O 1
ATOM 3228 N N . PRO A 1 390 ? -28.047 43.656 19.531 1 91.94 390 PRO A N 1
ATOM 3229 C CA . PRO A 1 390 ? -28.938 43.281 18.438 1 91.94 390 PRO A CA 1
ATOM 3230 C C . PRO A 1 390 ? -28.234 42.469 17.344 1 91.94 390 PRO A C 1
ATOM 3232 O O . PRO A 1 390 ? -28.828 41.562 16.734 1 91.94 390 PRO A O 1
ATOM 3235 N N . TYR A 1 391 ? -27.125 42.781 17.094 1 90.94 391 TYR A N 1
ATOM 3236 C CA . TYR A 1 391 ? -26.391 42.094 16.047 1 90.94 391 TYR A CA 1
ATOM 3237 C C . TYR A 1 391 ? -25.859 40.75 16.531 1 90.94 391 TYR A C 1
ATOM 3239 O O . TYR A 1 391 ? -25.859 39.781 15.781 1 90.94 391 TYR A O 1
ATOM 3247 N N . ALA A 1 392 ? -25.344 40.719 17.734 1 94.19 392 ALA A N 1
ATOM 3248 C CA . ALA A 1 392 ? -24.812 39.469 18.297 1 94.19 392 ALA A CA 1
ATOM 3249 C C . ALA A 1 392 ? -25.922 38.438 18.453 1 94.19 392 ALA A C 1
ATOM 3251 O O . ALA A 1 392 ? -25.672 37.219 18.297 1 94.19 392 ALA A O 1
ATOM 3252 N N . ARG A 1 393 ? -27.109 38.844 18.656 1 93.31 393 ARG A N 1
ATOM 3253 C CA . ARG A 1 393 ? -28.234 37.938 18.797 1 93.31 393 ARG A CA 1
ATOM 3254 C C . ARG A 1 393 ? -28.5 37.188 17.5 1 93.31 393 ARG A C 1
ATOM 3256 O O . ARG A 1 393 ? -28.938 36.031 17.531 1 93.31 393 ARG A O 1
ATOM 3263 N N . ARG A 1 394 ? -28.188 37.75 16.469 1 91.5 394 ARG A N 1
ATOM 3264 C CA . ARG A 1 394 ? -28.438 37.156 15.156 1 91.5 394 ARG A CA 1
ATOM 3265 C C . ARG A 1 394 ? -27.547 35.938 14.93 1 91.5 394 ARG A C 1
ATOM 3267 O O . ARG A 1 394 ? -27.984 34.906 14.391 1 91.5 394 ARG A O 1
ATOM 3274 N N . HIS A 1 395 ? -26.312 36.094 15.273 1 91.75 395 HIS A N 1
ATOM 3275 C CA . HIS A 1 395 ? -25.406 35 14.992 1 91.75 395 HIS A CA 1
ATOM 3276 C C . HIS A 1 395 ? -25.281 34.062 16.188 1 91.75 395 HIS A C 1
ATOM 3278 O O . HIS A 1 395 ? -24.797 32.938 16.062 1 91.75 395 HIS A O 1
ATOM 3284 N N . GLY A 1 396 ? -25.672 34.438 17.344 1 93.12 396 GLY A N 1
ATOM 3285 C CA . GLY A 1 396 ? -25.703 33.594 18.531 1 93.12 396 GLY A CA 1
ATOM 3286 C C . GLY A 1 396 ? -24.344 33.094 18.938 1 93.12 396 GLY A C 1
ATOM 3287 O O . GLY A 1 396 ? -24.219 32.031 19.531 1 93.12 396 GLY A O 1
ATOM 3288 N N . GLY A 1 397 ? -23.312 33.688 18.5 1 95.12 397 GLY A N 1
ATOM 3289 C CA . GLY A 1 397 ? -21.969 33.312 18.891 1 95.12 397 GLY A CA 1
ATOM 3290 C C . GLY A 1 397 ? -21.328 32.312 17.953 1 95.12 397 GLY A C 1
ATOM 3291 O O . GLY A 1 397 ? -20.266 31.75 18.234 1 95.12 397 GLY A O 1
ATOM 3292 N N . ARG A 1 398 ? -22.047 32 16.828 1 94.38 398 ARG A N 1
ATOM 3293 C CA . ARG A 1 398 ? -21.562 31.062 15.836 1 94.38 398 ARG A CA 1
ATOM 3294 C C . ARG A 1 398 ? -21.25 31.766 14.516 1 94.38 398 ARG A C 1
ATOM 3296 O O . ARG A 1 398 ? -22.016 32.625 14.07 1 94.38 398 ARG A O 1
ATOM 3303 N N . LEU A 1 399 ? -20.047 31.453 14.055 1 93.25 399 LEU A N 1
ATOM 3304 C CA . LEU A 1 399 ? -19.609 32.062 12.805 1 93.25 399 LEU A CA 1
ATOM 3305 C C . LEU A 1 399 ? -19.578 31.016 11.688 1 93.25 399 LEU A C 1
ATOM 3307 O O . LEU A 1 399 ? -20.109 31.266 10.594 1 93.25 399 LEU A O 1
ATOM 3311 N N . TYR A 1 400 ? -19.031 29.859 11.992 1 90.88 400 TYR A N 1
ATOM 3312 C CA . TYR A 1 400 ? -18.875 28.812 10.992 1 90.88 400 TYR A CA 1
ATOM 3313 C C . TYR A 1 400 ? -20.172 28.062 10.766 1 90.88 400 TYR A C 1
ATOM 3315 O O . TYR A 1 400 ? -20.906 27.766 11.719 1 90.88 400 TYR A O 1
ATOM 3323 N N . ARG A 1 401 ? -20.453 27.812 9.555 1 89.19 401 ARG A N 1
ATOM 3324 C CA . ARG A 1 401 ? -21.594 26.969 9.156 1 89.19 401 ARG A CA 1
ATOM 3325 C C . ARG A 1 401 ? -21.156 25.938 8.125 1 89.19 401 ARG A C 1
ATOM 3327 O O . ARG A 1 401 ? -20.656 26.281 7.051 1 89.19 401 ARG A O 1
ATOM 3334 N N . PRO A 1 402 ? -21.344 24.656 8.469 1 88.44 402 PRO A N 1
ATOM 3335 C CA . PRO A 1 402 ? -21.031 23.656 7.453 1 88.44 402 PRO A CA 1
ATOM 3336 C C . PRO A 1 402 ? -21.828 23.844 6.168 1 88.44 402 PRO A C 1
ATOM 3338 O O . PRO A 1 402 ? -23.016 24.203 6.219 1 88.44 402 PRO A O 1
ATOM 3341 N N . ARG A 1 403 ? -21.203 23.562 5.062 1 92.06 403 ARG A N 1
ATOM 3342 C CA . ARG A 1 403 ? -21.828 23.906 3.783 1 92.06 403 ARG A CA 1
ATOM 3343 C C . ARG A 1 403 ? -22.125 22.641 2.98 1 92.06 403 ARG A C 1
ATOM 3345 O O . ARG A 1 403 ? -23.016 22.641 2.119 1 92.06 403 ARG A O 1
ATOM 3352 N N . TYR A 1 404 ? -21.453 21.531 3.17 1 93.75 404 TYR A N 1
ATOM 3353 C CA . TYR A 1 404 ? -21.594 20.375 2.311 1 93.75 404 TYR A CA 1
ATOM 3354 C C . TYR A 1 404 ? -23 19.797 2.391 1 93.75 404 TYR A C 1
ATOM 3356 O O . TYR A 1 404 ? -23.594 19.438 1.37 1 93.75 404 TYR A O 1
ATOM 3364 N N . GLY A 1 405 ? -23.516 19.688 3.609 1 93.5 405 GLY A N 1
ATOM 3365 C CA . GLY A 1 405 ? -24.875 19.203 3.822 1 93.5 405 GLY A CA 1
ATOM 3366 C C . GLY A 1 405 ? -25.047 17.75 3.438 1 93.5 405 GLY A C 1
ATOM 3367 O O . GLY A 1 405 ? -24.109 16.969 3.482 1 93.5 405 GLY A O 1
ATOM 3368 N N . ARG A 1 406 ? -26.344 17.375 3.188 1 96.19 406 ARG A N 1
ATOM 3369 C CA . ARG A 1 406 ? -26.703 16 2.846 1 96.19 406 ARG A CA 1
ATOM 3370 C C . ARG A 1 406 ? -27.094 15.883 1.378 1 96.19 406 ARG A C 1
ATOM 3372 O O . ARG A 1 406 ? -27.531 16.859 0.771 1 96.19 406 ARG A O 1
ATOM 3379 N N . VAL A 1 407 ? -26.812 14.727 0.873 1 96.81 407 VAL A N 1
ATOM 3380 C CA . VAL A 1 407 ? -27.25 14.453 -0.491 1 96.81 407 VAL A CA 1
ATOM 3381 C C . VAL A 1 407 ? -28.547 13.656 -0.464 1 96.81 407 VAL A C 1
ATOM 3383 O O . VAL A 1 407 ? -28.938 13.125 0.579 1 96.81 407 VAL A O 1
ATOM 3386 N N . GLU A 1 408 ? -29.266 13.688 -1.642 1 96.69 408 GLU A N 1
ATOM 3387 C CA . GLU A 1 408 ? -30.422 12.805 -1.76 1 96.69 408 GLU A CA 1
ATOM 3388 C C . GLU A 1 408 ? -30.016 11.336 -1.725 1 96.69 408 GLU A C 1
ATOM 3390 O O . GLU A 1 408 ? -29.219 10.891 -2.551 1 96.69 408 GLU A O 1
ATOM 3395 N N . PRO A 1 409 ? -30.578 10.648 -0.78 1 95.56 409 PRO A N 1
ATOM 3396 C CA . PRO A 1 409 ? -30.188 9.242 -0.716 1 95.56 409 PRO A CA 1
ATOM 3397 C C . PRO A 1 409 ? -30.703 8.43 -1.898 1 95.56 409 PRO A C 1
ATOM 3399 O O . PRO A 1 409 ? -31.719 8.789 -2.502 1 95.56 409 PRO A O 1
ATOM 3402 N N . LEU A 1 410 ? -30 7.336 -2.129 1 97.44 410 LEU A N 1
ATOM 3403 C CA . LEU A 1 410 ? -30.516 6.402 -3.123 1 97.44 410 LEU A CA 1
ATOM 3404 C C . LEU A 1 410 ? -31.906 5.895 -2.719 1 97.44 410 LEU A C 1
ATOM 3406 O O . LEU A 1 410 ? -32.156 5.613 -1.542 1 97.44 410 LEU A O 1
ATOM 3410 N N . GLU A 1 411 ? -32.75 5.797 -3.674 1 96.94 411 GLU A N 1
ATOM 3411 C CA . GLU A 1 411 ? -34.156 5.402 -3.385 1 96.94 411 GLU A CA 1
ATOM 3412 C C . GLU A 1 411 ? -34.25 3.902 -3.123 1 96.94 411 GLU A C 1
ATOM 3414 O O . GLU A 1 411 ? -35.188 3.439 -2.484 1 96.94 411 GLU A O 1
ATOM 3419 N N . ALA A 1 412 ? -33.344 3.164 -3.666 1 97 412 ALA A N 1
ATOM 3420 C CA . ALA A 1 412 ? -33.281 1.712 -3.525 1 97 412 ALA A CA 1
ATOM 3421 C C . ALA A 1 412 ? -31.828 1.225 -3.551 1 97 412 ALA A C 1
ATOM 3423 O O . ALA A 1 412 ? -30.922 1.984 -3.885 1 97 412 ALA A O 1
ATOM 3424 N N . PRO A 1 413 ? -31.656 -0.008 -3.061 1 97.62 413 PRO A N 1
ATOM 3425 C CA . PRO A 1 413 ? -30.297 -0.544 -3.102 1 97.62 413 PRO A CA 1
ATOM 3426 C C . PRO A 1 413 ? -29.797 -0.787 -4.527 1 97.62 413 PRO A C 1
ATOM 3428 O O . PRO A 1 413 ? -30.609 -0.94 -5.445 1 97.62 413 PRO A O 1
ATOM 3431 N N . VAL A 1 414 ? -28.516 -0.722 -4.723 1 97.69 414 VAL A N 1
ATOM 3432 C CA . VAL A 1 414 ? -27.875 -1.251 -5.926 1 97.69 414 VAL A CA 1
ATOM 3433 C C . VAL A 1 414 ? -27.797 -2.773 -5.84 1 97.69 414 VAL A C 1
ATOM 3435 O O . VAL A 1 414 ? -27.297 -3.318 -4.848 1 97.69 414 VAL A O 1
ATOM 3438 N N . ARG A 1 415 ? -28.312 -3.488 -6.867 1 97.62 415 ARG A N 1
ATOM 3439 C CA . ARG A 1 415 ? -28.359 -4.945 -6.809 1 97.62 415 ARG A CA 1
ATOM 3440 C C . ARG A 1 415 ? -27.688 -5.566 -8.031 1 97.62 415 ARG A C 1
ATOM 3442 O O . ARG A 1 415 ? -27.984 -5.188 -9.164 1 97.62 415 ARG A O 1
ATOM 3449 N N . LEU A 1 416 ? -26.719 -6.359 -7.777 1 97.19 416 LEU A N 1
ATOM 3450 C CA . LEU A 1 416 ? -26.234 -7.285 -8.789 1 97.19 416 LEU A CA 1
ATOM 3451 C C . LEU A 1 416 ? -27 -8.602 -8.742 1 97.19 416 LEU A C 1
ATOM 3453 O O . LEU A 1 416 ? -26.969 -9.305 -7.727 1 97.19 416 LEU A O 1
ATOM 3457 N N . VAL A 1 417 ? -27.672 -8.867 -9.828 1 96.69 417 VAL A N 1
ATOM 3458 C CA . VAL A 1 417 ? -28.531 -10.039 -9.875 1 96.69 417 VAL A CA 1
ATOM 3459 C C . VAL A 1 417 ? -27.969 -11.055 -10.867 1 96.69 417 VAL A C 1
ATOM 3461 O O . VAL A 1 417 ? -28.109 -10.891 -12.078 1 96.69 417 VAL A O 1
ATOM 3464 N N . LYS A 1 418 ? -27.328 -12.141 -10.344 1 93.88 418 LYS A N 1
ATOM 3465 C CA . LYS A 1 418 ? -26.781 -13.242 -11.133 1 93.88 418 LYS A CA 1
ATOM 3466 C C . LYS A 1 418 ? -25.844 -12.727 -12.211 1 93.88 418 LYS A C 1
ATOM 3468 O O . LYS A 1 418 ? -25.953 -13.117 -13.375 1 93.88 418 LYS A O 1
ATOM 3473 N N . VAL A 1 419 ? -25.016 -11.82 -11.82 1 93.94 419 VAL A N 1
ATOM 3474 C CA . VAL A 1 419 ? -24.141 -11.156 -12.781 1 93.94 419 VAL A CA 1
ATOM 3475 C C . VAL A 1 419 ? -22.984 -12.086 -13.148 1 93.94 419 VAL A C 1
ATOM 3477 O O . VAL A 1 419 ? -22.297 -12.617 -12.273 1 93.94 419 VAL A O 1
ATOM 3480 N N . THR A 1 420 ? -22.844 -12.367 -14.406 1 90.94 420 THR A N 1
ATOM 3481 C CA . THR A 1 420 ? -21.703 -13.109 -14.945 1 90.94 420 THR A CA 1
ATOM 3482 C C . THR A 1 420 ? -20.953 -12.273 -15.984 1 90.94 420 THR A C 1
ATOM 3484 O O . THR A 1 420 ? -21.578 -11.68 -16.875 1 90.94 420 THR A O 1
ATOM 3487 N N . LYS A 1 421 ? -19.75 -12.094 -15.773 1 89.75 421 LYS A N 1
ATOM 3488 C CA . LYS A 1 421 ? -18.906 -11.383 -16.719 1 89.75 421 LYS A CA 1
ATOM 3489 C C . LYS A 1 421 ? -17.734 -12.25 -17.172 1 89.75 421 LYS A C 1
ATOM 3491 O O . LYS A 1 421 ? -16.969 -12.758 -16.344 1 89.75 421 LYS A O 1
ATOM 3496 N N . LEU A 1 422 ? -17.688 -12.414 -18.422 1 83 422 LEU A N 1
ATOM 3497 C CA . LEU A 1 422 ? -16.625 -13.18 -19.047 1 83 422 LEU A CA 1
ATOM 3498 C C . LEU A 1 422 ? -15.789 -12.297 -19.984 1 83 422 LEU A C 1
ATOM 3500 O O . LEU A 1 422 ? -16.328 -11.414 -20.641 1 83 422 LEU A O 1
ATOM 3504 N N . TYR A 1 423 ? -14.523 -12.336 -19.812 1 75.75 423 TYR A N 1
ATOM 3505 C CA . TYR A 1 423 ? -13.648 -11.688 -20.781 1 75.75 423 TYR A CA 1
ATOM 3506 C C . TYR A 1 423 ? -13.055 -12.711 -21.75 1 75.75 423 TYR A C 1
ATOM 3508 O O . TYR A 1 423 ? -12.703 -13.82 -21.344 1 75.75 423 TYR A O 1
ATOM 3516 N N . ARG A 1 424 ? -13.125 -12.406 -22.953 1 70 424 ARG A N 1
ATOM 3517 C CA . ARG A 1 424 ? -12.578 -13.273 -24 1 70 424 ARG A CA 1
ATOM 3518 C C . ARG A 1 424 ? -11.367 -12.633 -24.672 1 70 424 ARG A C 1
ATOM 3520 O O . ARG A 1 424 ? -11.375 -11.438 -24.969 1 70 424 ARG A O 1
ATOM 3527 N N . SER A 1 425 ? -10.195 -13.227 -24.469 1 62.91 425 SER A N 1
ATOM 3528 C CA . SER A 1 425 ? -9.008 -12.75 -25.172 1 62.91 425 SER A CA 1
ATOM 3529 C C . SER A 1 425 ? -8.562 -13.742 -26.234 1 62.91 425 SER A C 1
ATOM 3531 O O . SER A 1 425 ? -8.57 -14.953 -26.016 1 62.91 425 SER A O 1
ATOM 3533 N N . GLU A 1 426 ? -8.617 -13.305 -27.516 1 61.41 426 GLU A N 1
ATOM 3534 C CA . GLU A 1 426 ? -8.141 -14.141 -28.609 1 61.41 426 GLU A CA 1
ATOM 3535 C C . GLU A 1 426 ? -6.637 -13.992 -28.812 1 61.41 426 GLU A C 1
ATOM 3537 O O . GLU A 1 426 ? -6.117 -12.875 -28.844 1 61.41 426 GLU A O 1
ATOM 3542 N N . LEU A 1 427 ? -5.957 -15.055 -28.594 1 57.25 427 LEU A N 1
ATOM 3543 C CA . LEU A 1 427 ? -4.516 -15.055 -28.828 1 57.25 427 LEU A CA 1
ATOM 3544 C C . LEU A 1 427 ? -4.195 -15.438 -30.266 1 57.25 427 LEU A C 1
ATOM 3546 O O . LEU A 1 427 ? -4.551 -16.531 -30.703 1 57.25 427 LEU A O 1
ATOM 3550 N N . ASP A 1 428 ? -3.949 -14.492 -31.125 1 60 428 ASP A N 1
ATOM 3551 C CA . ASP A 1 428 ? -3.57 -14.789 -32.5 1 60 428 ASP A CA 1
ATOM 3552 C C . ASP A 1 428 ? -2.055 -14.758 -32.688 1 60 428 ASP A C 1
ATOM 3554 O O . ASP A 1 428 ? -1.435 -13.695 -32.594 1 60 428 ASP A O 1
ATOM 3558 N N . LEU A 1 429 ? -1.449 -15.852 -32.75 1 62.38 429 LEU A N 1
ATOM 3559 C CA . LEU A 1 429 ? -0 -15.977 -32.875 1 62.38 429 LEU A CA 1
ATOM 3560 C C . LEU A 1 429 ? 0.463 -15.641 -34.281 1 62.38 429 LEU A C 1
ATOM 3562 O O . LEU A 1 429 ? 1.647 -15.375 -34.5 1 62.38 429 LEU A O 1
ATOM 3566 N N . SER A 1 430 ? -0.417 -15.672 -35.312 1 61.62 430 SER A N 1
ATOM 3567 C CA . SER A 1 430 ? 0.003 -15.555 -36.719 1 61.62 430 SER A CA 1
ATOM 3568 C C . SER A 1 430 ? 0.693 -14.227 -36.969 1 61.62 430 SER A C 1
ATOM 3570 O O . SER A 1 430 ? 1.464 -14.094 -37.938 1 61.62 430 SER A O 1
ATOM 3572 N N . ARG A 1 431 ? 0.508 -13.305 -36.031 1 64.19 431 ARG A N 1
ATOM 3573 C CA . ARG A 1 431 ? 1.069 -11.984 -36.312 1 64.19 431 ARG A CA 1
ATOM 3574 C C . ARG A 1 431 ? 2.438 -11.82 -35.656 1 64.19 431 ARG A C 1
ATOM 3576 O O . ARG A 1 431 ? 3.098 -10.797 -35.844 1 64.19 431 ARG A O 1
ATOM 3583 N N . LEU A 1 432 ? 2.945 -12.938 -34.938 1 71.88 432 LEU A N 1
ATOM 3584 C CA . LEU A 1 432 ? 4.215 -12.797 -34.219 1 71.88 432 LEU A CA 1
ATOM 3585 C C . LEU A 1 432 ? 5.367 -13.32 -35.094 1 71.88 432 LEU A C 1
ATOM 3587 O O . LEU A 1 432 ? 5.172 -14.18 -35.938 1 71.88 432 LEU A O 1
ATOM 3591 N N . PRO A 1 433 ? 6.555 -12.625 -34.938 1 74.38 433 PRO A N 1
ATOM 3592 C CA . PRO A 1 433 ? 7.73 -13.164 -35.656 1 74.38 433 PRO A CA 1
ATOM 3593 C C . PRO A 1 433 ? 7.969 -14.641 -35.344 1 74.38 433 PRO A C 1
ATOM 3595 O O . PRO A 1 433 ? 7.586 -15.125 -34.281 1 74.38 433 PRO A O 1
ATOM 3598 N N . PRO A 1 434 ? 8.461 -15.367 -36.312 1 73.69 434 PRO A N 1
ATOM 3599 C CA . PRO A 1 434 ? 8.641 -16.812 -36.188 1 73.69 434 PRO A CA 1
ATOM 3600 C C . PRO A 1 434 ? 9.383 -17.219 -34.938 1 73.69 434 PRO A C 1
ATOM 3602 O O . PRO A 1 434 ? 9.047 -18.219 -34.312 1 73.69 434 PRO A O 1
ATOM 3605 N N . GLU A 1 435 ? 10.461 -16.438 -34.594 1 73.5 435 GLU A N 1
ATOM 3606 C CA . GLU A 1 435 ? 11.234 -16.781 -33.375 1 73.5 435 GLU A CA 1
ATOM 3607 C C . GLU A 1 435 ? 10.359 -16.734 -32.125 1 73.5 435 GLU A C 1
ATOM 3609 O O . GLU A 1 435 ? 10.547 -17.531 -31.219 1 73.5 435 GLU A O 1
ATOM 3614 N N . LEU A 1 436 ? 9.453 -15.891 -32.188 1 76.81 436 LEU A N 1
ATOM 3615 C CA . LEU A 1 436 ? 8.562 -15.734 -31.047 1 76.81 436 LEU A CA 1
ATOM 3616 C C . LEU A 1 436 ? 7.453 -16.781 -31.078 1 76.81 436 LEU A C 1
ATOM 3618 O O . LEU A 1 436 ? 6.965 -17.203 -30.031 1 76.81 436 LEU A O 1
ATOM 3622 N N . GLN A 1 437 ? 7.152 -17.094 -32.312 1 74 437 GLN A N 1
ATOM 3623 C CA . GLN A 1 437 ? 6.156 -18.141 -32.438 1 74 437 GLN A CA 1
ATOM 3624 C C . GLN A 1 437 ? 6.652 -19.453 -31.828 1 74 437 GLN A C 1
ATOM 3626 O O . GLN A 1 437 ? 5.887 -20.172 -31.188 1 74 437 GLN A O 1
ATOM 3631 N N . GLU A 1 438 ? 7.961 -19.672 -32.062 1 71.56 438 GLU A N 1
ATOM 3632 C CA . GLU A 1 438 ? 8.555 -20.891 -31.516 1 71.56 438 GLU A CA 1
ATOM 3633 C C . GLU A 1 438 ? 8.492 -20.922 -29.984 1 71.56 438 GLU A C 1
ATOM 3635 O O . GLU A 1 438 ? 8.227 -21.969 -29.391 1 71.56 438 GLU A O 1
ATOM 3640 N N . ILE A 1 439 ? 8.727 -19.812 -29.438 1 72.25 439 ILE A N 1
ATOM 3641 C CA . ILE A 1 439 ? 8.672 -19.719 -27.984 1 72.25 439 ILE A CA 1
ATOM 3642 C C . ILE A 1 439 ? 7.238 -19.922 -27.5 1 72.25 439 ILE A C 1
ATOM 3644 O O . ILE A 1 439 ? 7 -20.672 -26.547 1 72.25 439 ILE A O 1
ATOM 3648 N N . LEU A 1 440 ? 6.414 -19.266 -28.156 1 72.81 440 LEU A N 1
ATOM 3649 C CA . LEU A 1 440 ? 5.023 -19.359 -27.734 1 72.81 440 LEU A CA 1
ATOM 3650 C C . LEU A 1 440 ? 4.473 -20.766 -27.984 1 72.81 440 LEU A C 1
ATOM 3652 O O . LEU A 1 440 ? 3.646 -21.25 -27.203 1 72.81 440 LEU A O 1
ATOM 3656 N N . LYS A 1 441 ? 5.008 -21.375 -29.125 1 69.25 441 LYS A N 1
ATOM 3657 C CA . LYS A 1 441 ? 4.652 -22.766 -29.359 1 69.25 441 LYS A CA 1
ATOM 3658 C C . LYS A 1 441 ? 5.164 -23.672 -28.25 1 69.25 441 LYS A C 1
ATOM 3660 O O . LYS A 1 441 ? 4.504 -24.641 -27.875 1 69.25 441 LYS A O 1
ATOM 3665 N N . ALA A 1 442 ? 6.363 -23.219 -27.781 1 66.56 442 ALA A N 1
ATOM 3666 C CA . ALA A 1 442 ? 6.949 -23.969 -26.672 1 66.56 442 ALA A CA 1
ATOM 3667 C C . ALA A 1 442 ? 6.059 -23.906 -25.438 1 66.56 442 ALA A C 1
ATOM 3669 O O . ALA A 1 442 ? 6.051 -24.828 -24.625 1 66.56 442 ALA A O 1
ATOM 3670 N N . PHE A 1 443 ? 5.375 -22.781 -25.484 1 63.97 443 PHE A N 1
ATOM 3671 C CA . PHE A 1 443 ? 4.438 -22.625 -24.375 1 63.97 443 PHE A CA 1
ATOM 3672 C C . PHE A 1 443 ? 3.051 -23.125 -24.766 1 63.97 443 PHE A C 1
ATOM 3674 O O . PHE A 1 443 ? 2.09 -22.953 -24.016 1 63.97 443 PHE A O 1
ATOM 3681 N N . GLY A 1 444 ? 3.01 -23.75 -25.953 1 60.62 444 GLY A N 1
ATOM 3682 C CA . GLY A 1 444 ? 1.8 -24.406 -26.422 1 60.62 444 GLY A CA 1
ATOM 3683 C C . GLY A 1 444 ? 0.74 -23.438 -26.906 1 60.62 444 GLY A C 1
ATOM 3684 O O . GLY A 1 444 ? -0.451 -23.75 -26.891 1 60.62 444 GLY A O 1
ATOM 3685 N N . VAL A 1 445 ? 1.249 -22.125 -27.125 1 58.69 445 VAL A N 1
ATOM 3686 C CA . VAL A 1 445 ? 0.245 -21.125 -27.469 1 58.69 445 VAL A CA 1
ATOM 3687 C C . VAL A 1 445 ? 0.104 -21.016 -28.984 1 58.69 445 VAL A C 1
ATOM 3689 O O . VAL A 1 445 ? 1.074 -20.719 -29.688 1 58.69 445 VAL A O 1
ATOM 3692 N N . GLU A 1 446 ? -0.834 -21.906 -29.641 1 59.12 446 GLU A N 1
ATOM 3693 C CA . GLU A 1 446 ? -1.168 -21.5 -31 1 59.12 446 GLU A CA 1
ATOM 3694 C C . GLU A 1 446 ? -2.316 -20.5 -31.016 1 59.12 446 GLU A C 1
ATOM 3696 O O . GLU A 1 446 ? -2.49 -19.734 -30.062 1 59.12 446 GLU A O 1
ATOM 3701 N N . ARG A 1 447 ? -3.541 -20.688 -31.484 1 57.91 447 ARG A N 1
ATOM 3702 C CA . ARG A 1 447 ? -4.742 -19.859 -31.453 1 57.91 447 ARG A CA 1
ATOM 3703 C C . ARG A 1 447 ? -5.629 -20.25 -30.266 1 57.91 447 ARG A C 1
ATOM 3705 O O . ARG A 1 447 ? -5.887 -21.438 -30.031 1 57.91 447 ARG A O 1
ATOM 3712 N N . ARG A 1 448 ? -5.469 -19.422 -29.141 1 60.25 448 ARG A N 1
ATOM 3713 C CA . ARG A 1 448 ? -6.34 -19.766 -28.016 1 60.25 448 ARG A CA 1
ATOM 3714 C C . ARG A 1 448 ? -7.273 -18.609 -27.672 1 60.25 448 ARG A C 1
ATOM 3716 O O . ARG A 1 448 ? -6.898 -17.453 -27.797 1 60.25 448 ARG A O 1
ATOM 3723 N N . VAL A 1 449 ? -8.586 -19.016 -27.719 1 63.06 449 VAL A N 1
ATOM 3724 C CA . VAL A 1 449 ? -9.516 -18.094 -27.078 1 63.06 449 VAL A CA 1
ATOM 3725 C C . VAL A 1 449 ? -9.57 -18.375 -25.578 1 63.06 449 VAL A C 1
ATOM 3727 O O . VAL A 1 449 ? -9.867 -19.5 -25.156 1 63.06 449 VAL A O 1
ATOM 3730 N N . VAL A 1 450 ? -8.914 -17.531 -24.797 1 63.72 450 VAL A N 1
ATOM 3731 C CA . VAL A 1 450 ? -8.984 -17.688 -23.344 1 63.72 450 VAL A CA 1
ATOM 3732 C C . VAL A 1 450 ? -10.227 -16.969 -22.812 1 63.72 450 VAL A C 1
ATOM 3734 O O . VAL A 1 450 ? -10.453 -15.797 -23.109 1 63.72 450 VAL A O 1
ATOM 3737 N N . GLU A 1 451 ? -11.172 -17.812 -22.422 1 69.88 451 GLU A N 1
ATOM 3738 C CA . GLU A 1 451 ? -12.344 -17.25 -21.75 1 69.88 451 GLU A CA 1
ATOM 3739 C C . GLU A 1 451 ? -12.219 -17.375 -20.234 1 69.88 451 GLU A C 1
ATOM 3741 O O . GLU A 1 451 ? -11.945 -18.469 -19.703 1 69.88 451 GLU A O 1
ATOM 3746 N N . ARG A 1 452 ? -12.219 -16.203 -19.578 1 70.81 452 ARG A N 1
ATOM 3747 C CA . ARG A 1 452 ? -12.102 -16.219 -18.125 1 70.81 452 ARG A CA 1
ATOM 3748 C C . ARG A 1 452 ? -13.336 -15.609 -17.469 1 70.81 452 ARG A C 1
ATOM 3750 O O . ARG A 1 452 ? -13.766 -14.516 -17.844 1 70.81 452 ARG A O 1
ATOM 3757 N N . HIS A 1 453 ? -13.914 -16.516 -16.578 1 74.12 453 HIS A N 1
ATOM 3758 C CA . HIS A 1 453 ? -14.93 -15.938 -15.711 1 74.12 453 HIS A CA 1
ATOM 3759 C C . HIS A 1 453 ? -14.305 -15.047 -14.648 1 74.12 453 HIS A C 1
ATOM 3761 O O . HIS A 1 453 ? -13.57 -15.523 -13.781 1 74.12 453 HIS A O 1
ATOM 3767 N N . VAL A 1 454 ? -14.547 -13.773 -14.844 1 79.44 454 VAL A N 1
ATOM 3768 C CA . VAL A 1 454 ? -14.086 -12.867 -13.805 1 79.44 454 VAL A CA 1
ATOM 3769 C C . VAL A 1 454 ? -15.125 -12.773 -12.688 1 79.44 454 VAL A C 1
ATOM 3771 O O . VAL A 1 454 ? -14.781 -12.695 -11.508 1 79.44 454 VAL A O 1
ATOM 3774 N N . LEU A 1 455 ? -16.406 -12.789 -13.102 1 88.44 455 LEU A N 1
ATOM 3775 C CA . LEU A 1 455 ? -17.547 -12.867 -12.195 1 88.44 455 LEU A CA 1
ATOM 3776 C C . LEU A 1 455 ? -18.516 -13.953 -12.641 1 88.44 455 LEU A C 1
ATOM 3778 O O . LEU A 1 455 ? -18.828 -14.062 -13.828 1 88.44 455 LEU A O 1
ATOM 3782 N N . ARG A 1 456 ? -18.922 -14.812 -11.672 1 84.62 456 ARG A N 1
ATOM 3783 C CA . ARG A 1 456 ? -19.859 -15.883 -11.992 1 84.62 456 ARG A CA 1
ATOM 3784 C C . ARG A 1 456 ? -21.047 -15.875 -11.039 1 84.62 456 ARG A C 1
ATOM 3786 O O . ARG A 1 456 ? -20.891 -16.172 -9.852 1 84.62 456 ARG A O 1
ATOM 3793 N N . ASP A 1 457 ? -22.188 -15.578 -11.602 1 88.06 457 ASP A N 1
ATOM 3794 C CA . ASP A 1 457 ? -23.438 -15.656 -10.852 1 88.06 457 ASP A CA 1
ATOM 3795 C C . ASP A 1 457 ? -23.359 -14.844 -9.562 1 88.06 457 ASP A C 1
ATOM 3797 O O . ASP A 1 457 ? -23.656 -15.359 -8.477 1 88.06 457 ASP A O 1
ATOM 3801 N N . VAL A 1 458 ? -22.922 -13.609 -9.688 1 92.19 458 VAL A N 1
ATOM 3802 C CA . VAL A 1 458 ? -22.672 -12.758 -8.531 1 92.19 458 VAL A CA 1
ATOM 3803 C C . VAL A 1 458 ? -23.969 -12.086 -8.094 1 92.19 458 VAL A C 1
ATOM 3805 O O . VAL A 1 458 ? -24.672 -11.5 -8.906 1 92.19 458 VAL A O 1
ATOM 3808 N N . ASN A 1 459 ? -24.344 -12.289 -6.84 1 93.56 459 ASN A N 1
ATOM 3809 C CA . ASN A 1 459 ? -25.484 -11.648 -6.199 1 93.56 459 ASN A CA 1
ATOM 3810 C C . ASN A 1 459 ? -25.047 -10.766 -5.027 1 93.56 459 ASN A C 1
ATOM 3812 O O . ASN A 1 459 ? -24.578 -11.273 -4.012 1 93.56 459 ASN A O 1
ATOM 3816 N N . ILE A 1 460 ? -25.234 -9.477 -5.184 1 96.38 460 ILE A N 1
ATOM 3817 C CA . ILE A 1 460 ? -24.797 -8.539 -4.156 1 96.38 460 ILE A CA 1
ATOM 3818 C C . ILE A 1 460 ? -25.812 -7.406 -4.031 1 96.38 460 ILE A C 1
ATOM 3820 O O . ILE A 1 460 ? -26.375 -6.961 -5.031 1 96.38 460 ILE A O 1
ATOM 3824 N N . GLU A 1 461 ? -26.047 -6.973 -2.824 1 96.62 461 GLU A N 1
ATOM 3825 C CA . GLU A 1 461 ? -26.906 -5.824 -2.539 1 96.62 461 GLU A CA 1
ATOM 3826 C C . GLU A 1 461 ? -26.156 -4.758 -1.747 1 96.62 461 GLU A C 1
ATOM 3828 O O . GLU A 1 461 ? -25.531 -5.062 -0.728 1 96.62 461 GLU A O 1
ATOM 3833 N N . ILE A 1 462 ? -26.156 -3.533 -2.254 1 97.62 462 ILE A N 1
ATOM 3834 C CA . ILE A 1 462 ? -25.562 -2.383 -1.582 1 97.62 462 ILE A CA 1
ATOM 3835 C C . ILE A 1 462 ? -26.656 -1.393 -1.188 1 97.62 462 ILE A C 1
ATOM 3837 O O . ILE A 1 462 ? -27.281 -0.778 -2.051 1 97.62 462 ILE A O 1
ATOM 3841 N N . ASN A 1 463 ? -26.781 -1.145 0.094 1 97.38 463 ASN A N 1
ATOM 3842 C CA . ASN A 1 463 ? -27.859 -0.291 0.582 1 97.38 463 ASN A CA 1
ATOM 3843 C C . ASN A 1 463 ? -27.469 1.184 0.536 1 97.38 463 ASN A C 1
ATOM 3845 O O . ASN A 1 463 ? -26.281 1.52 0.557 1 97.38 463 ASN A O 1
ATOM 3849 N N . PRO A 1 464 ? -28.516 2.02 0.489 1 97.81 464 PRO A N 1
ATOM 3850 C CA . PRO A 1 464 ? -28.234 3.459 0.499 1 97.81 464 PRO A CA 1
ATOM 3851 C C . PRO A 1 464 ? -27.453 3.9 1.73 1 97.81 464 PRO A C 1
ATOM 3853 O O . PRO A 1 464 ? -27.766 3.496 2.852 1 97.81 464 PRO A O 1
ATOM 3856 N N . GLY A 1 465 ? -26.391 4.684 1.472 1 97 465 GLY A N 1
ATOM 3857 C CA . GLY A 1 465 ? -25.625 5.266 2.568 1 97 465 GLY A CA 1
ATOM 3858 C C . GLY A 1 465 ? -24.562 4.332 3.119 1 97 465 GLY A C 1
ATOM 3859 O O . GLY A 1 465 ? -23.812 4.707 4.016 1 97 465 GLY A O 1
ATOM 3860 N N . GLU A 1 466 ? -24.422 3.129 2.506 1 97.06 466 GLU A N 1
ATOM 3861 C CA . GLU A 1 466 ? -23.453 2.158 2.98 1 97.06 466 GLU A CA 1
ATOM 3862 C C . GLU A 1 466 ? -22.047 2.482 2.461 1 97.06 466 GLU A C 1
ATOM 3864 O O . GLU A 1 466 ? -21.891 2.982 1.344 1 97.06 466 GLU A O 1
ATOM 3869 N N . VAL A 1 467 ? -21.109 2.277 3.305 1 97.75 467 VAL A N 1
ATOM 3870 C CA . VAL A 1 467 ? -19.703 2.244 2.885 1 97.75 467 VAL A CA 1
ATOM 3871 C C . VAL A 1 467 ? -19.266 0.799 2.65 1 97.75 467 VAL A C 1
ATOM 3873 O O . VAL A 1 467 ? -19.25 -0.01 3.582 1 97.75 467 VAL A O 1
ATOM 3876 N N . VAL A 1 468 ? -18.969 0.452 1.392 1 98 468 VAL A N 1
ATOM 3877 C CA . VAL A 1 468 ? -18.625 -0.908 0.991 1 98 468 VAL A CA 1
ATOM 3878 C C . VAL A 1 468 ? -17.188 -0.938 0.445 1 98 468 VAL A C 1
ATOM 3880 O O . VAL A 1 468 ? -16.797 -0.051 -0.313 1 98 468 VAL A O 1
ATOM 3883 N N . VAL A 1 469 ? -16.438 -1.936 0.906 1 96.94 469 VAL A N 1
ATOM 3884 C CA . VAL A 1 469 ? -15.07 -2.084 0.41 1 96.94 469 VAL A CA 1
ATOM 3885 C C . VAL A 1 469 ? -14.945 -3.387 -0.375 1 96.94 469 VAL A C 1
ATOM 3887 O O . VAL A 1 469 ? -15.469 -4.426 0.042 1 96.94 469 VAL A O 1
ATOM 3890 N N . VAL A 1 470 ? -14.344 -3.312 -1.545 1 95.25 470 VAL A N 1
ATOM 3891 C CA . VAL A 1 470 ? -14.07 -4.469 -2.393 1 95.25 470 VAL A CA 1
ATOM 3892 C C . VAL A 1 470 ? -12.617 -4.891 -2.234 1 95.25 470 VAL A C 1
ATOM 3894 O O . VAL A 1 470 ? -11.703 -4.094 -2.471 1 95.25 470 VAL A O 1
ATOM 3897 N N . ILE A 1 471 ? -12.422 -6.145 -1.769 1 90.81 471 ILE A N 1
ATOM 3898 C CA . ILE A 1 471 ? -11.078 -6.676 -1.54 1 90.81 471 ILE A CA 1
ATOM 3899 C C . ILE A 1 471 ? -10.828 -7.863 -2.467 1 90.81 471 ILE A C 1
ATOM 3901 O O . ILE A 1 471 ? -11.742 -8.656 -2.725 1 90.81 471 ILE A O 1
ATOM 3905 N N . GLY A 1 472 ? -9.656 -7.984 -2.996 1 86.62 472 GLY A N 1
ATOM 3906 C CA . GLY A 1 472 ? -9.266 -9.086 -3.857 1 86.62 472 GLY A CA 1
ATOM 3907 C C . GLY A 1 472 ? -7.84 -8.977 -4.363 1 86.62 472 GLY A C 1
ATOM 3908 O O . GLY A 1 472 ? -7.242 -7.898 -4.316 1 86.62 472 GLY A O 1
ATOM 3909 N N . ALA A 1 473 ? -7.348 -10.047 -4.852 1 79.5 473 ALA A N 1
ATOM 3910 C CA . ALA A 1 473 ? -5.992 -10.047 -5.398 1 79.5 473 ALA A CA 1
ATOM 3911 C C . ALA A 1 473 ? -5.906 -9.188 -6.656 1 79.5 473 ALA A C 1
ATOM 3913 O O . ALA A 1 473 ? -6.93 -8.859 -7.262 1 79.5 473 ALA A O 1
ATOM 3914 N N . SER A 1 474 ? -4.668 -8.758 -6.922 1 76.75 474 SER A N 1
ATOM 3915 C CA . SER A 1 474 ? -4.469 -8 -8.156 1 76.75 474 SER A CA 1
ATOM 3916 C C . SER A 1 474 ? -4.922 -8.797 -9.375 1 76.75 474 SER A C 1
ATOM 3918 O O . SER A 1 474 ? -4.52 -9.945 -9.555 1 76.75 474 SER A O 1
ATOM 3920 N N . GLY A 1 475 ? -5.777 -8.273 -10.18 1 75.06 475 GLY A N 1
ATOM 3921 C CA . GLY A 1 475 ? -6.266 -8.93 -11.383 1 75.06 475 GLY A CA 1
ATOM 3922 C C . GLY A 1 475 ? -7.418 -9.875 -11.125 1 75.06 475 GLY A C 1
ATOM 3923 O O . GLY A 1 475 ? -7.891 -10.562 -12.031 1 75.06 475 GLY A O 1
ATOM 3924 N N . ALA A 1 476 ? -7.914 -9.789 -9.914 1 77.56 476 ALA A N 1
ATOM 3925 C CA . ALA A 1 476 ? -8.922 -10.766 -9.516 1 77.56 476 ALA A CA 1
ATOM 3926 C C . ALA A 1 476 ? -10.305 -10.359 -10.016 1 77.56 476 ALA A C 1
ATOM 3928 O O . ALA A 1 476 ? -11.242 -11.164 -9.992 1 77.56 476 ALA A O 1
ATOM 3929 N N . GLY A 1 477 ? -10.461 -9.094 -10.406 1 85.69 477 GLY A N 1
ATOM 3930 C CA . GLY A 1 477 ? -11.75 -8.688 -10.945 1 85.69 477 GLY A CA 1
ATOM 3931 C C . GLY A 1 477 ? -12.375 -7.527 -10.195 1 85.69 477 GLY A C 1
ATOM 3932 O O . GLY A 1 477 ? -13.531 -7.176 -10.43 1 85.69 477 GLY A O 1
ATOM 3933 N N . LYS A 1 478 ? -11.648 -6.879 -9.281 1 89.81 478 LYS A N 1
ATOM 3934 C CA . LYS A 1 478 ? -12.172 -5.746 -8.523 1 89.81 478 LYS A CA 1
ATOM 3935 C C . LYS A 1 478 ? -12.672 -4.648 -9.461 1 89.81 478 LYS A C 1
ATOM 3937 O O . LYS A 1 478 ? -13.805 -4.172 -9.32 1 89.81 478 LYS A O 1
ATOM 3942 N N . THR A 1 479 ? -11.812 -4.332 -10.445 1 89 479 THR A N 1
ATOM 3943 C CA . THR A 1 479 ? -12.156 -3.283 -11.391 1 89 479 THR A CA 1
ATOM 3944 C C . THR A 1 479 ? -13.352 -3.697 -12.25 1 89 479 THR A C 1
ATOM 3946 O O . THR A 1 479 ? -14.203 -2.869 -12.586 1 89 479 THR A O 1
ATOM 3949 N N . THR A 1 480 ? -13.414 -4.992 -12.57 1 90.31 480 THR A N 1
ATOM 3950 C CA . THR A 1 480 ? -14.547 -5.496 -13.344 1 90.31 480 THR A CA 1
ATOM 3951 C C . THR A 1 480 ? -15.844 -5.336 -12.562 1 90.31 480 THR A C 1
ATOM 3953 O O . THR A 1 480 ? -16.859 -4.926 -13.125 1 90.31 480 THR A O 1
ATOM 3956 N N . LEU A 1 481 ? -15.766 -5.695 -11.312 1 94.38 481 LEU A N 1
ATOM 3957 C CA . LEU A 1 481 ? -16.953 -5.531 -10.477 1 94.38 481 LEU A CA 1
ATOM 3958 C C . LEU A 1 481 ? -17.391 -4.07 -10.445 1 94.38 481 LEU A C 1
ATOM 3960 O O . LEU A 1 481 ? -18.578 -3.773 -10.57 1 94.38 481 LEU A O 1
ATOM 3964 N N . LEU A 1 482 ? -16.469 -3.141 -10.234 1 96.19 482 LEU A N 1
ATOM 3965 C CA . LEU A 1 482 ? -16.781 -1.716 -10.211 1 96.19 482 LEU A CA 1
ATOM 3966 C C . LEU A 1 482 ? -17.359 -1.266 -11.555 1 96.19 482 LEU A C 1
ATOM 3968 O O . LEU A 1 482 ? -18.297 -0.476 -11.586 1 96.19 482 LEU A O 1
ATOM 3972 N N . ARG A 1 483 ? -16.859 -1.799 -12.641 1 95.56 483 ARG A N 1
ATOM 3973 C CA . ARG A 1 483 ? -17.344 -1.456 -13.969 1 95.56 483 ARG A CA 1
ATOM 3974 C C . ARG A 1 483 ? -18.812 -1.85 -14.133 1 95.56 483 ARG A C 1
ATOM 3976 O O . ARG A 1 483 ? -19.578 -1.144 -14.781 1 95.56 483 ARG A O 1
ATOM 3983 N N . MET A 1 484 ? -19.172 -2.986 -13.555 1 96.06 484 MET A N 1
ATOM 3984 C CA . MET A 1 484 ? -20.562 -3.42 -13.633 1 96.06 484 MET A CA 1
ATOM 3985 C C . MET A 1 484 ? -21.484 -2.4 -12.977 1 96.06 484 MET A C 1
ATOM 3987 O O . MET A 1 484 ? -22.531 -2.051 -13.539 1 96.06 484 MET A O 1
ATOM 3991 N N . ILE A 1 485 ? -21.078 -1.891 -11.852 1 97.62 485 ILE A N 1
ATOM 3992 C CA . ILE A 1 485 ? -21.875 -0.917 -11.109 1 97.62 485 ILE A CA 1
ATOM 3993 C C . ILE A 1 485 ? -21.875 0.413 -11.867 1 97.62 485 ILE A C 1
ATOM 3995 O O . ILE A 1 485 ? -22.938 1.013 -12.062 1 97.62 485 ILE A O 1
ATOM 3999 N N . ILE A 1 486 ? -20.703 0.859 -12.297 1 97.88 486 ILE A N 1
ATOM 4000 C CA . ILE A 1 486 ? -20.547 2.131 -13 1 97.88 486 ILE A CA 1
ATOM 4001 C C . ILE A 1 486 ? -21.359 2.113 -14.297 1 97.88 486 ILE A C 1
ATOM 4003 O O . ILE A 1 486 ? -22.047 3.082 -14.617 1 97.88 486 ILE A O 1
ATOM 4007 N N . GLY A 1 487 ? -21.25 1.008 -15.047 1 97.5 487 GLY A N 1
ATOM 4008 C CA . GLY A 1 487 ? -21.969 0.898 -16.312 1 97.5 487 GLY A CA 1
ATOM 4009 C C . GLY A 1 487 ? -23.469 1.052 -16.156 1 97.5 487 GLY A C 1
ATOM 4010 O O . GLY A 1 487 ? -24.109 1.778 -16.922 1 97.5 487 GLY A O 1
ATOM 4011 N N . ALA A 1 488 ? -24 0.424 -15.219 1 96.94 488 ALA A N 1
ATOM 4012 C CA . ALA A 1 488 ? -25.438 0.491 -14.969 1 96.94 488 ALA A CA 1
ATOM 4013 C C . ALA A 1 488 ? -25.844 1.881 -14.492 1 96.94 488 ALA A C 1
ATOM 4015 O O . ALA A 1 488 ? -26.859 2.416 -14.93 1 96.94 488 ALA A O 1
ATOM 4016 N N . ALA A 1 489 ? -25.109 2.467 -13.633 1 97.44 489 ALA A N 1
ATOM 4017 C CA . ALA A 1 489 ? -25.453 3.74 -13.008 1 97.44 489 ALA A CA 1
ATOM 4018 C C . ALA A 1 489 ? -25.266 4.898 -13.977 1 97.44 489 ALA A C 1
ATOM 4020 O O . ALA A 1 489 ? -26.047 5.852 -13.984 1 97.44 489 ALA A O 1
ATOM 4021 N N . ALA A 1 490 ? -24.203 4.824 -14.75 1 96.44 490 ALA A N 1
ATOM 4022 C CA . ALA A 1 490 ? -23.859 5.922 -15.656 1 96.44 490 ALA A CA 1
ATOM 4023 C C . ALA A 1 490 ? -24.438 5.668 -17.047 1 96.44 490 ALA A C 1
ATOM 4025 O O . ALA A 1 490 ? -24.391 6.547 -17.922 1 96.44 490 ALA A O 1
ATOM 4026 N N . GLY A 1 491 ? -24.953 4.488 -17.297 1 94.75 491 GLY A N 1
ATOM 4027 C CA . GLY A 1 491 ? -25.516 4.156 -18.594 1 94.75 491 GLY A CA 1
ATOM 4028 C C . GLY A 1 491 ? -24.484 4.02 -19.688 1 94.75 491 GLY A C 1
ATOM 4029 O O . GLY A 1 491 ? -24.672 4.508 -20.812 1 94.75 491 GLY A O 1
ATOM 4030 N N . ILE A 1 492 ? -23.359 3.424 -19.312 1 94.12 492 ILE A N 1
ATOM 4031 C CA . ILE A 1 492 ? -22.281 3.264 -20.281 1 94.12 492 ILE A CA 1
ATOM 4032 C C . ILE A 1 492 ? -22.562 2.047 -21.156 1 94.12 492 ILE A C 1
ATOM 4034 O O . ILE A 1 492 ? -22.766 0.942 -20.656 1 94.12 492 ILE A O 1
ATOM 4038 N N . ASP A 1 493 ? -22.516 2.264 -22.453 1 91.44 493 ASP A N 1
ATOM 4039 C CA . ASP A 1 493 ? -22.781 1.192 -23.406 1 91.44 493 ASP A CA 1
ATOM 4040 C C . ASP A 1 493 ? -21.484 0.63 -23.969 1 91.44 493 ASP A C 1
ATOM 4042 O O . ASP A 1 493 ? -21.141 0.867 -25.125 1 91.44 493 ASP A O 1
ATOM 4046 N N . HIS A 1 494 ? -20.75 0.036 -23.281 1 92.5 494 HIS A N 1
ATOM 4047 C CA . HIS A 1 494 ? -19.516 -0.636 -23.625 1 92.5 494 HIS A CA 1
ATOM 4048 C C . HIS A 1 494 ? -19.469 -2.053 -23.062 1 92.5 494 HIS A C 1
ATOM 4050 O O . HIS A 1 494 ? -19.906 -2.289 -21.938 1 92.5 494 HIS A O 1
ATOM 4056 N N . PRO A 1 495 ? -19.016 -2.996 -23.812 1 88.75 495 PRO A N 1
ATOM 4057 C CA . PRO A 1 495 ? -19.031 -4.398 -23.391 1 88.75 495 PRO A CA 1
ATOM 4058 C C . PRO A 1 495 ? -18.312 -4.613 -22.062 1 88.75 495 PRO A C 1
ATOM 4060 O O . PRO A 1 495 ? -18.703 -5.484 -21.281 1 88.75 495 PRO A O 1
ATOM 4063 N N . ASP A 1 496 ? -17.344 -3.844 -21.797 1 89.19 496 ASP A N 1
ATOM 4064 C CA . ASP A 1 496 ? -16.578 -4.004 -20.562 1 89.19 496 ASP A CA 1
ATOM 4065 C C . ASP A 1 496 ? -17.375 -3.531 -19.359 1 89.19 496 ASP A C 1
ATOM 4067 O O . ASP A 1 496 ? -17.031 -3.842 -18.219 1 89.19 496 ASP A O 1
ATOM 4071 N N . TYR A 1 497 ? -18.438 -2.791 -19.641 1 94.69 497 TYR A N 1
ATOM 4072 C CA . TYR A 1 497 ? -19.219 -2.215 -18.547 1 94.69 497 TYR A CA 1
ATOM 4073 C C . TYR A 1 497 ? -20.578 -2.879 -18.438 1 94.69 497 TYR A C 1
ATOM 4075 O O . TYR A 1 497 ? -21.469 -2.385 -17.734 1 94.69 497 TYR A O 1
ATOM 4083 N N . LYS A 1 498 ? -20.766 -4.004 -19.188 1 94.69 498 LYS A N 1
ATOM 4084 C CA . LYS A 1 498 ? -22.016 -4.758 -19.172 1 94.69 498 LYS A CA 1
ATOM 4085 C C . LYS A 1 498 ? -21.766 -6.223 -18.828 1 94.69 498 LYS A C 1
ATOM 4087 O O . LYS A 1 498 ? -20.781 -6.812 -19.266 1 94.69 498 LYS A O 1
ATOM 4092 N N . PRO A 1 499 ? -22.656 -6.711 -18.016 1 94.81 499 PRO A N 1
ATOM 4093 C CA . PRO A 1 499 ? -22.516 -8.148 -17.75 1 94.81 499 PRO A CA 1
ATOM 4094 C C . PRO A 1 499 ? -22.891 -9 -18.969 1 94.81 499 PRO A C 1
ATOM 4096 O O . PRO A 1 499 ? -23.656 -8.555 -19.828 1 94.81 499 PRO A O 1
ATOM 4099 N N . ASN A 1 500 ? -22.312 -10.188 -19.031 1 89.12 500 ASN A N 1
ATOM 4100 C CA . ASN A 1 500 ? -22.703 -11.148 -20.062 1 89.12 500 ASN A CA 1
ATOM 4101 C C . ASN A 1 500 ? -24.031 -11.82 -19.719 1 89.12 500 ASN A C 1
ATOM 4103 O O . ASN A 1 500 ? -24.828 -12.133 -20.609 1 89.12 500 ASN A O 1
ATOM 4107 N N . GLU A 1 501 ? -24.234 -12.102 -18.516 1 89.75 501 GLU A N 1
ATOM 4108 C CA . GLU A 1 501 ? -25.469 -12.641 -17.984 1 89.75 501 GLU A CA 1
ATOM 4109 C C . GLU A 1 501 ? -25.891 -11.906 -16.703 1 89.75 501 GLU A C 1
ATOM 4111 O O . GLU A 1 501 ? -25.047 -11.312 -16.031 1 89.75 501 GLU A O 1
ATOM 4116 N N . GLY A 1 502 ? -27.125 -11.898 -16.438 1 94.44 502 GLY A N 1
ATOM 4117 C CA . GLY A 1 502 ? -27.625 -11.18 -15.266 1 94.44 502 GLY A CA 1
ATOM 4118 C C . GLY A 1 502 ? -27.781 -9.688 -15.5 1 94.44 502 GLY A C 1
ATOM 4119 O O . GLY A 1 502 ? -27.828 -9.242 -16.641 1 94.44 502 GLY A O 1
ATOM 4120 N N . LYS A 1 503 ? -27.984 -8.93 -14.383 1 96.12 503 LYS A N 1
ATOM 4121 C CA . LYS A 1 503 ? -28.156 -7.488 -14.523 1 96.12 503 LYS A CA 1
ATOM 4122 C C . LYS A 1 503 ? -27.781 -6.762 -13.234 1 96.12 503 LYS A C 1
ATOM 4124 O O . LYS A 1 503 ? -27.766 -7.367 -12.156 1 96.12 503 LYS A O 1
ATOM 4129 N N . VAL A 1 504 ? -27.469 -5.551 -13.438 1 97.25 504 VAL A N 1
ATOM 4130 C CA . VAL A 1 504 ? -27.234 -4.652 -12.312 1 97.25 504 VAL A CA 1
ATOM 4131 C C . VAL A 1 504 ? -28.375 -3.635 -12.227 1 97.25 504 VAL A C 1
ATOM 4133 O O . VAL A 1 504 ? -28.656 -2.934 -13.203 1 97.25 504 VAL A O 1
ATOM 4136 N N . GLU A 1 505 ? -29.031 -3.607 -11.078 1 97.62 505 GLU A N 1
ATOM 4137 C CA . GLU A 1 505 ? -30.125 -2.678 -10.844 1 97.62 505 GLU A CA 1
ATOM 4138 C C . GLU A 1 505 ? -29.672 -1.47 -10.039 1 97.62 505 GLU A C 1
ATOM 4140 O O . GLU A 1 505 ? -29.078 -1.623 -8.961 1 97.62 505 GLU A O 1
ATOM 4145 N N . VAL A 1 506 ? -29.922 -0.318 -10.578 1 97.5 506 VAL A N 1
ATOM 4146 C CA . VAL A 1 506 ? -29.609 0.931 -9.898 1 97.5 506 VAL A CA 1
ATOM 4147 C C . VAL A 1 506 ? -30.844 1.828 -9.867 1 97.5 506 VAL A C 1
ATOM 4149 O O . VAL A 1 506 ? -31.609 1.87 -10.828 1 97.5 506 VAL A O 1
ATOM 4152 N N . PRO A 1 507 ? -31 2.514 -8.781 1 97.19 507 PRO A N 1
ATOM 4153 C CA . PRO A 1 507 ? -32.156 3.402 -8.703 1 97.19 507 PRO A CA 1
ATOM 4154 C C . PRO A 1 507 ? -32.125 4.52 -9.75 1 97.19 507 PRO A C 1
ATOM 4156 O O . PRO A 1 507 ? -31.047 4.93 -10.18 1 97.19 507 PRO A O 1
ATOM 4159 N N . SER A 1 508 ? -33.25 5.125 -10.047 1 95.62 508 SER A N 1
ATOM 4160 C CA . SER A 1 508 ? -33.406 6.141 -11.086 1 95.62 508 SER A CA 1
ATOM 4161 C C . SER A 1 508 ? -32.781 7.469 -10.641 1 95.62 508 SER A C 1
ATOM 4163 O O . SER A 1 508 ? -32.375 8.273 -11.469 1 95.62 508 SER A O 1
ATOM 4165 N N . ASN A 1 509 ? -32.719 7.707 -9.336 1 97.19 509 ASN A N 1
ATOM 4166 C CA . ASN A 1 509 ? -32.25 8.992 -8.844 1 97.19 509 ASN A CA 1
ATOM 4167 C C . ASN A 1 509 ? -30.734 8.969 -8.641 1 97.19 509 ASN A C 1
ATOM 4169 O O . ASN A 1 509 ? -30.172 9.844 -7.969 1 97.19 509 ASN A O 1
ATOM 4173 N N . THR A 1 510 ? -30.125 7.934 -9.188 1 97.88 510 THR A N 1
ATOM 4174 C CA . THR A 1 510 ? -28.688 7.766 -8.953 1 97.88 510 THR A CA 1
ATOM 4175 C C . THR A 1 510 ? -27.906 8.883 -9.633 1 97.88 510 THR A C 1
ATOM 4177 O O . THR A 1 510 ? -28.047 9.117 -10.836 1 97.88 510 THR A O 1
ATOM 4180 N N . ARG A 1 511 ? -27.125 9.625 -8.859 1 97.88 511 ARG A N 1
ATOM 4181 C CA . ARG A 1 511 ? -26.078 10.547 -9.305 1 97.88 511 ARG A CA 1
ATOM 4182 C C . ARG A 1 511 ? -24.688 10.008 -8.984 1 97.88 511 ARG A C 1
ATOM 4184 O O . ARG A 1 511 ? -24.188 10.211 -7.879 1 97.88 511 ARG A O 1
ATOM 4191 N N . ILE A 1 512 ? -24.047 9.477 -10.008 1 97.94 512 ILE A N 1
ATOM 4192 C CA . ILE A 1 512 ? -22.812 8.727 -9.766 1 97.94 512 ILE A CA 1
ATOM 4193 C C . ILE A 1 512 ? -21.609 9.594 -10.086 1 97.94 512 ILE A C 1
ATOM 4195 O O . ILE A 1 512 ? -21.656 10.438 -10.992 1 97.94 512 ILE A O 1
ATOM 4199 N N . GLU A 1 513 ? -20.578 9.484 -9.273 1 98.06 513 GLU A N 1
ATOM 4200 C CA . GLU A 1 513 ? -19.188 9.836 -9.586 1 98.06 513 GLU A CA 1
ATOM 4201 C C . GLU A 1 513 ? -18.266 8.641 -9.367 1 98.06 513 GLU A C 1
ATOM 4203 O O . GLU A 1 513 ? -18.531 7.773 -8.539 1 98.06 513 GLU A O 1
ATOM 4208 N N . TYR A 1 514 ? -17.297 8.523 -10.172 1 97.5 514 TYR A N 1
ATOM 4209 C CA . TYR A 1 514 ? -16.453 7.34 -10.078 1 97.5 514 TYR A CA 1
ATOM 4210 C C . TYR A 1 514 ? -15.023 7.656 -10.508 1 97.5 514 TYR A C 1
ATOM 4212 O O . TYR A 1 514 ? -14.789 8.617 -11.242 1 97.5 514 TYR A O 1
ATOM 4220 N N . LEU A 1 515 ? -14.109 6.883 -9.93 1 96.19 515 LEU A N 1
ATOM 4221 C CA . LEU A 1 515 ? -12.688 6.992 -10.219 1 96.19 515 LEU A CA 1
ATOM 4222 C C . LEU A 1 515 ? -12.086 5.629 -10.531 1 96.19 515 LEU A C 1
ATOM 4224 O O . LEU A 1 515 ? -12.07 4.738 -9.68 1 96.19 515 LEU A O 1
ATOM 4228 N N . LEU A 1 516 ? -11.695 5.398 -11.766 1 92.88 516 LEU A N 1
ATOM 4229 C CA . LEU A 1 516 ? -10.883 4.277 -12.227 1 92.88 516 LEU A CA 1
ATOM 4230 C C . LEU A 1 516 ? -9.539 4.758 -12.75 1 92.88 516 LEU A C 1
ATOM 4232 O O . LEU A 1 516 ? -9.453 5.277 -13.867 1 92.88 516 LEU A O 1
ATOM 4236 N N . PRO A 1 517 ? -8.492 4.508 -11.969 1 85.31 517 PRO A N 1
ATOM 4237 C CA . PRO A 1 517 ? -7.191 5.055 -12.367 1 85.31 517 PRO A CA 1
ATOM 4238 C C . PRO A 1 517 ? -6.785 4.648 -13.781 1 85.31 517 PRO A C 1
ATOM 4240 O O . PRO A 1 517 ? -6.844 3.467 -14.133 1 85.31 517 PRO A O 1
ATOM 4243 N N . GLY A 1 518 ? -6.34 5.66 -14.562 1 78.19 518 GLY A N 1
ATOM 4244 C CA . GLY A 1 518 ? -5.867 5.426 -15.914 1 78.19 518 GLY A CA 1
ATOM 4245 C C . GLY A 1 518 ? -6.988 5.211 -16.922 1 78.19 518 GLY A C 1
ATOM 4246 O O . GLY A 1 518 ? -6.742 5.121 -18.125 1 78.19 518 GLY A O 1
ATOM 4247 N N . GLU A 1 519 ? -8.172 5.078 -16.438 1 86.88 519 GLU A N 1
ATOM 4248 C CA . GLU A 1 519 ? -9.32 4.84 -17.312 1 86.88 519 GLU A CA 1
ATOM 4249 C C . GLU A 1 519 ? -10.336 5.977 -17.203 1 86.88 519 GLU A C 1
ATOM 4251 O O . GLU A 1 519 ? -10.648 6.629 -18.203 1 86.88 519 GLU A O 1
ATOM 4256 N N . HIS A 1 520 ? -10.82 6.238 -16.062 1 91.06 520 HIS A N 1
ATOM 4257 C CA . HIS A 1 520 ? -11.75 7.34 -15.805 1 91.06 520 HIS A CA 1
ATOM 4258 C C . HIS A 1 520 ? -11.32 8.148 -14.586 1 91.06 520 HIS A C 1
ATOM 4260 O O . HIS A 1 520 ? -11.445 7.691 -13.453 1 91.06 520 HIS A O 1
ATOM 4266 N N . GLU A 1 521 ? -10.852 9.305 -14.844 1 92.69 521 GLU A N 1
ATOM 4267 C CA . GLU A 1 521 ? -10.398 10.234 -13.812 1 92.69 521 GLU A CA 1
ATOM 4268 C C . GLU A 1 521 ? -10.93 11.641 -14.062 1 92.69 521 GLU A C 1
ATOM 4270 O O . GLU A 1 521 ? -11.219 12.008 -15.203 1 92.69 521 GLU A O 1
ATOM 4275 N N . PRO A 1 522 ? -11.133 12.383 -12.938 1 95 522 PRO A N 1
ATOM 4276 C CA . PRO A 1 522 ? -11.5 13.789 -13.148 1 95 522 PRO A CA 1
ATOM 4277 C C . PRO A 1 522 ? -10.469 14.555 -13.969 1 95 522 PRO A C 1
ATOM 4279 O O . PRO A 1 522 ? -9.266 14.336 -13.805 1 95 522 PRO A O 1
ATOM 4282 N N . GLU A 1 523 ? -10.953 15.445 -14.766 1 93.25 523 GLU A N 1
ATOM 4283 C CA . GLU A 1 523 ? -10.07 16.266 -15.594 1 93.25 523 GLU A CA 1
ATOM 4284 C C . GLU A 1 523 ? -9.797 17.609 -14.945 1 93.25 523 GLU A C 1
ATOM 4286 O O . GLU A 1 523 ? -10.711 18.25 -14.406 1 93.25 523 GLU A O 1
ATOM 4291 N N . PHE A 1 524 ? -8.578 17.953 -14.969 1 93.06 524 PHE A N 1
ATOM 4292 C CA . PHE A 1 524 ? -8.141 19.234 -14.445 1 93.06 524 PHE A CA 1
ATOM 4293 C C . PHE A 1 524 ? -7.5 20.078 -15.539 1 93.06 524 PHE A C 1
ATOM 4295 O O . PHE A 1 524 ? -6.742 19.562 -16.359 1 93.06 524 PHE A O 1
ATOM 4302 N N . GLY A 1 525 ? -7.875 21.297 -15.672 1 90.25 525 GLY A N 1
ATOM 4303 C CA . GLY A 1 525 ? -7.215 22.234 -16.578 1 90.25 525 GLY A CA 1
ATOM 4304 C C . GLY A 1 525 ? -6.051 22.969 -15.93 1 90.25 525 GLY A C 1
ATOM 4305 O O . GLY A 1 525 ? -5.312 22.391 -15.133 1 90.25 525 GLY A O 1
ATOM 4306 N N . ASN A 1 526 ? -5.863 24.234 -16.266 1 87.44 526 ASN A N 1
ATOM 4307 C CA . ASN A 1 526 ? -4.781 25.062 -15.75 1 87.44 526 ASN A CA 1
ATOM 4308 C C . ASN A 1 526 ? -5.246 25.922 -14.57 1 87.44 526 ASN A C 1
ATOM 4310 O O . ASN A 1 526 ? -4.496 26.766 -14.078 1 87.44 526 ASN A O 1
ATOM 4314 N N . GLU A 1 527 ? -6.371 25.625 -14.109 1 88.25 527 GLU A N 1
ATOM 4315 C CA . GLU A 1 527 ? -6.902 26.359 -12.961 1 88.25 527 GLU A CA 1
ATOM 4316 C C . GLU A 1 527 ? -6.336 25.828 -11.648 1 88.25 527 GLU A C 1
ATOM 4318 O O . GLU A 1 527 ? -5.754 24.75 -11.617 1 88.25 527 GLU A O 1
ATOM 4323 N N . THR A 1 528 ? -6.5 26.656 -10.594 1 85.75 528 THR A N 1
ATOM 4324 C CA . THR A 1 528 ? -6.094 26.203 -9.273 1 85.75 528 THR A CA 1
ATOM 4325 C C . THR A 1 528 ? -7.094 25.203 -8.711 1 85.75 528 THR A C 1
ATOM 4327 O O . THR A 1 528 ? -8.227 25.109 -9.188 1 85.75 528 THR A O 1
ATOM 4330 N N . LEU A 1 529 ? -6.676 24.5 -7.742 1 89.75 529 LEU A N 1
ATOM 4331 C CA . LEU A 1 529 ? -7.562 23.516 -7.125 1 89.75 529 LEU A CA 1
ATOM 4332 C C . LEU A 1 529 ? -8.805 24.188 -6.559 1 89.75 529 LEU A C 1
ATOM 4334 O O . LEU A 1 529 ? -9.922 23.672 -6.703 1 89.75 529 LEU A O 1
ATOM 4338 N N . LEU A 1 530 ? -8.547 25.281 -5.852 1 88.62 530 LEU A N 1
ATOM 4339 C CA . LEU A 1 530 ? -9.672 26 -5.262 1 88.62 530 LEU A CA 1
ATOM 4340 C C . LEU A 1 530 ? -10.648 26.469 -6.344 1 88.62 530 LEU A C 1
ATOM 4342 O O . LEU A 1 530 ? -11.867 26.359 -6.164 1 88.62 530 LEU A O 1
ATOM 4346 N N . GLU A 1 531 ? -10.148 26.953 -7.426 1 89.31 531 GLU A N 1
ATOM 4347 C CA . GLU A 1 531 ? -10.984 27.375 -8.547 1 89.31 531 GLU A CA 1
ATOM 4348 C C . GLU A 1 531 ? -11.766 26.188 -9.117 1 89.31 531 GLU A C 1
ATOM 4350 O O . GLU A 1 531 ? -12.953 26.312 -9.422 1 89.31 531 GLU A O 1
ATOM 4355 N N . HIS A 1 532 ? -11.078 25.156 -9.266 1 93.19 532 HIS A N 1
ATOM 4356 C CA . HIS A 1 532 ? -11.688 23.969 -9.828 1 93.19 532 HIS A CA 1
ATOM 4357 C C . HIS A 1 532 ? -12.875 23.516 -8.992 1 93.19 532 HIS A C 1
ATOM 4359 O O . HIS A 1 532 ? -13.961 23.266 -9.523 1 93.19 532 HIS A O 1
ATOM 4365 N N . ILE A 1 533 ? -12.711 23.422 -7.738 1 94.94 533 ILE A N 1
ATOM 4366 C CA . ILE A 1 533 ? -13.75 22.922 -6.848 1 94.94 533 ILE A CA 1
ATOM 4367 C C . ILE A 1 533 ? -14.859 23.953 -6.707 1 94.94 533 ILE A C 1
ATOM 4369 O O . ILE A 1 533 ? -16.031 23.609 -6.633 1 94.94 533 ILE A O 1
ATOM 4373 N N . THR A 1 534 ? -14.469 25.219 -6.672 1 92.81 534 THR A N 1
ATOM 4374 C CA . THR A 1 534 ? -15.469 26.281 -6.574 1 92.81 534 THR A CA 1
ATOM 4375 C C . THR A 1 534 ? -16.359 26.297 -7.809 1 92.81 534 THR A C 1
ATOM 4377 O O . THR A 1 534 ? -17.578 26.516 -7.699 1 92.81 534 THR A O 1
ATOM 4380 N N . ARG A 1 535 ? -15.797 26.141 -8.93 1 92.25 535 ARG A N 1
ATOM 4381 C CA . ARG A 1 535 ? -16.578 26.094 -10.156 1 92.25 535 ARG A CA 1
ATOM 4382 C C . ARG A 1 535 ? -17.609 24.969 -10.125 1 92.25 535 ARG A C 1
ATOM 4384 O O . ARG A 1 535 ? -18.719 25.141 -10.617 1 92.25 535 ARG A O 1
ATOM 4391 N N . LYS A 1 536 ? -17.266 23.922 -9.602 1 94.75 536 LYS A N 1
ATOM 4392 C CA . LYS A 1 536 ? -18.156 22.766 -9.531 1 94.75 536 LYS A CA 1
ATOM 4393 C C . LYS A 1 536 ? -19.234 22.969 -8.477 1 94.75 536 LYS A C 1
ATOM 4395 O O . LYS A 1 536 ? -20.375 22.531 -8.664 1 94.75 536 LYS A O 1
ATOM 4400 N N . THR A 1 537 ? -18.891 23.578 -7.375 1 94.88 537 THR A N 1
ATOM 4401 C CA . THR A 1 537 ? -19.812 23.688 -6.246 1 94.88 537 THR A CA 1
ATOM 4402 C C . THR A 1 537 ? -20.594 25 -6.316 1 94.88 537 THR A C 1
ATOM 4404 O O . THR A 1 537 ? -21.672 25.109 -5.73 1 94.88 537 THR A O 1
ATOM 4407 N N . GLY A 1 538 ? -20 26.016 -6.891 1 91.5 538 GLY A N 1
ATOM 4408 C CA . GLY A 1 538 ? -20.578 27.359 -6.902 1 91.5 538 GLY A CA 1
ATOM 4409 C C . GLY A 1 538 ? -20.422 28.094 -5.586 1 91.5 538 GLY A C 1
ATOM 4410 O O . GLY A 1 538 ? -20.953 29.188 -5.41 1 91.5 538 GLY A O 1
ATOM 4411 N N . ASP A 1 539 ? -19.656 27.5 -4.676 1 91.25 539 ASP A N 1
ATOM 4412 C CA . ASP A 1 539 ? -19.5 28.047 -3.332 1 91.25 539 ASP A CA 1
ATOM 4413 C C . ASP A 1 539 ? -18.062 27.891 -2.848 1 91.25 539 ASP A C 1
ATOM 4415 O O . ASP A 1 539 ? -17.641 26.797 -2.494 1 91.25 539 ASP A O 1
ATOM 4419 N N . PRO A 1 540 ? -17.344 28.984 -2.742 1 86.94 540 PRO A N 1
ATOM 4420 C CA . PRO A 1 540 ? -15.945 28.906 -2.316 1 86.94 540 PRO A CA 1
ATOM 4421 C C . PRO A 1 540 ? -15.789 28.328 -0.914 1 86.94 540 PRO A C 1
ATOM 4423 O O . PRO A 1 540 ? -14.805 27.625 -0.635 1 86.94 540 PRO A O 1
ATOM 4426 N N . ALA A 1 541 ? -16.688 28.641 -0.045 1 87.19 541 ALA A N 1
ATOM 4427 C CA . ALA A 1 541 ? -16.594 28.094 1.309 1 87.19 541 ALA A CA 1
ATOM 4428 C C . ALA A 1 541 ? -16.734 26.578 1.3 1 87.19 541 ALA A C 1
ATOM 4430 O O . ALA A 1 541 ? -16.078 25.875 2.068 1 87.19 541 ALA A O 1
ATOM 4431 N N . LEU A 1 542 ? -17.625 26.172 0.455 1 92.44 542 LEU A N 1
ATOM 4432 C CA . LEU A 1 542 ? -17.766 24.719 0.305 1 92.44 542 LEU A CA 1
ATOM 4433 C C . LEU A 1 542 ? -16.516 24.094 -0.284 1 92.44 542 LEU A C 1
ATOM 4435 O O . LEU A 1 542 ? -16.125 23 0.101 1 92.44 542 LEU A O 1
ATOM 4439 N N . ALA A 1 543 ? -15.914 24.781 -1.229 1 92.31 543 ALA A N 1
ATOM 4440 C CA . ALA A 1 543 ? -14.672 24.297 -1.83 1 92.31 543 ALA A CA 1
ATOM 4441 C C . ALA A 1 543 ? -13.602 24.078 -0.769 1 92.31 543 ALA A C 1
ATOM 4443 O O . ALA A 1 543 ? -12.898 23.062 -0.792 1 92.31 543 ALA A O 1
ATOM 4444 N N . VAL A 1 544 ? -13.516 24.984 0.159 1 88.06 544 VAL A N 1
ATOM 4445 C CA . VAL A 1 544 ? -12.531 24.891 1.23 1 88.06 544 VAL A CA 1
ATOM 4446 C C . VAL A 1 544 ? -12.859 23.688 2.117 1 88.06 544 VAL A C 1
ATOM 4448 O O . VAL A 1 544 ? -11.961 22.938 2.514 1 88.06 544 VAL A O 1
ATOM 4451 N N . GLU A 1 545 ? -14.086 23.562 2.418 1 90.12 545 GLU A N 1
ATOM 4452 C CA . GLU A 1 545 ? -14.516 22.453 3.248 1 90.12 545 GLU A CA 1
ATOM 4453 C C . GLU A 1 545 ? -14.156 21.109 2.607 1 90.12 545 GLU A C 1
ATOM 4455 O O . GLU A 1 545 ? -13.695 20.203 3.289 1 90.12 545 GLU A O 1
ATOM 4460 N N . ILE A 1 546 ? -14.352 20.969 1.308 1 93.56 546 ILE A N 1
ATOM 4461 C CA . ILE A 1 546 ? -14.07 19.75 0.57 1 93.56 546 ILE A CA 1
ATOM 4462 C C . ILE A 1 546 ? -12.57 19.484 0.547 1 93.56 546 ILE A C 1
ATOM 4464 O O . ILE A 1 546 ? -12.125 18.359 0.793 1 93.56 546 ILE A O 1
ATOM 4468 N N . LEU A 1 547 ? -11.828 20.484 0.259 1 90.44 547 LEU A N 1
ATOM 4469 C CA . LEU A 1 547 ? -10.375 20.344 0.226 1 90.44 547 LEU A CA 1
ATOM 4470 C C . LEU A 1 547 ? -9.836 19.953 1.597 1 90.44 547 LEU A C 1
ATOM 4472 O O . LEU A 1 547 ? -8.914 19.141 1.695 1 90.44 547 LEU A O 1
ATOM 4476 N N . ASN A 1 548 ? -10.414 20.5 2.582 1 85.62 548 ASN A N 1
ATOM 4477 C CA . ASN A 1 548 ? -10.031 20.125 3.936 1 85.62 548 ASN A CA 1
ATOM 4478 C C . ASN A 1 548 ? -10.328 18.641 4.215 1 85.62 548 ASN A C 1
ATOM 4480 O O . ASN A 1 548 ? -9.562 17.969 4.895 1 85.62 548 ASN A O 1
ATOM 4484 N N . ALA A 1 549 ? -11.367 18.203 3.695 1 87.19 549 ALA A N 1
ATOM 4485 C CA . ALA A 1 549 ? -11.812 16.828 3.949 1 87.19 549 ALA A CA 1
ATOM 4486 C C . ALA A 1 549 ? -10.867 15.812 3.305 1 87.19 549 ALA A C 1
ATOM 4488 O O . ALA A 1 549 ? -10.781 14.672 3.75 1 87.19 549 ALA A O 1
ATOM 4489 N N . VAL A 1 550 ? -10.203 16.234 2.295 1 89.81 550 VAL A N 1
ATOM 4490 C CA . VAL A 1 550 ? -9.328 15.289 1.612 1 89.81 550 VAL A CA 1
ATOM 4491 C C . VAL A 1 550 ? -7.879 15.539 2.02 1 89.81 550 VAL A C 1
ATOM 4493 O O . VAL A 1 550 ? -6.953 14.984 1.421 1 89.81 550 VAL A O 1
ATOM 4496 N N . GLY A 1 551 ? -7.68 16.422 2.914 1 83 551 GLY A N 1
ATOM 4497 C CA . GLY A 1 551 ? -6.352 16.641 3.465 1 83 551 GLY A CA 1
ATOM 4498 C C . GLY A 1 551 ? -5.539 17.641 2.676 1 83 551 GLY A C 1
ATOM 4499 O O . GLY A 1 551 ? -4.305 17.641 2.738 1 83 551 GLY A O 1
ATOM 4500 N N . LEU A 1 552 ? -6.164 18.375 1.877 1 85.19 552 LEU A N 1
ATOM 4501 C CA . LEU A 1 552 ? -5.508 19.469 1.169 1 85.19 552 LEU A CA 1
ATOM 4502 C C . LEU A 1 552 ? -5.91 20.812 1.756 1 85.19 552 LEU A C 1
ATOM 4504 O O . LEU A 1 552 ? -6.402 21.688 1.035 1 85.19 552 LEU A O 1
ATOM 4508 N N . SER A 1 553 ? -5.684 20.922 3.039 1 74.25 553 SER A N 1
ATOM 4509 C CA . SER A 1 553 ? -6.25 22.016 3.818 1 74.25 553 SER A CA 1
ATOM 4510 C C . SER A 1 553 ? -5.273 23.188 3.922 1 74.25 553 SER A C 1
ATOM 4512 O O . SER A 1 553 ? -5.246 23.891 4.934 1 74.25 553 SER A O 1
ATOM 4514 N N . ASP A 1 554 ? -4.492 23.438 2.924 1 72.38 554 ASP A N 1
ATOM 4515 C CA . ASP A 1 554 ? -3.531 24.531 3.012 1 72.38 554 ASP A CA 1
ATOM 4516 C C . ASP A 1 554 ? -3.615 25.438 1.787 1 72.38 554 ASP A C 1
ATOM 4518 O O . ASP A 1 554 ? -3.992 24.984 0.702 1 72.38 554 ASP A O 1
ATOM 4522 N N . ALA A 1 555 ? -3.355 26.625 2.158 1 65.81 555 ALA A N 1
ATOM 4523 C CA . ALA A 1 555 ? -3.414 27.625 1.099 1 65.81 555 ALA A CA 1
ATOM 4524 C C . ALA A 1 555 ? -2.488 27.266 -0.057 1 65.81 555 ALA A C 1
ATOM 4526 O O . ALA A 1 555 ? -2.77 27.594 -1.213 1 65.81 555 ALA A O 1
ATOM 4527 N N . ILE A 1 556 ? -1.498 26.594 0.258 1 67.56 556 ILE A N 1
ATOM 4528 C CA . ILE A 1 556 ? -0.548 26.203 -0.778 1 67.56 556 ILE A CA 1
ATOM 4529 C C . ILE A 1 556 ? -1.229 25.266 -1.774 1 67.56 556 ILE A C 1
ATOM 4531 O O . ILE A 1 556 ? -0.958 25.312 -2.977 1 67.56 556 ILE A O 1
ATOM 4535 N N . PHE A 1 557 ? -2.125 24.578 -1.276 1 71.94 557 PHE A N 1
ATOM 4536 C CA . PHE A 1 557 ? -2.816 23.641 -2.145 1 71.94 557 PHE A CA 1
ATOM 4537 C C . PHE A 1 557 ? -3.988 24.312 -2.852 1 71.94 557 PHE A C 1
ATOM 4539 O O . PHE A 1 557 ? -4.305 23.969 -3.994 1 71.94 557 PHE A O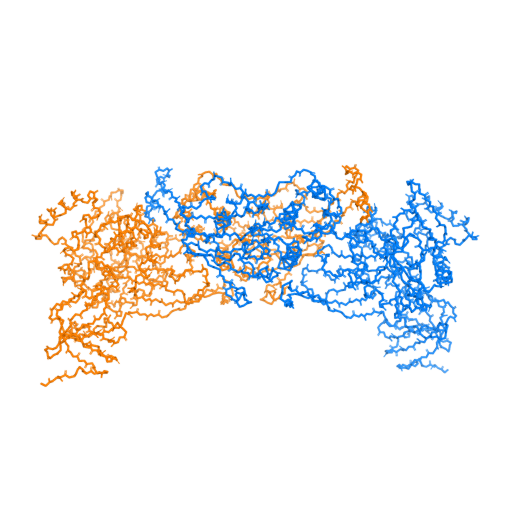 1
ATOM 4546 N N . TYR A 1 558 ? -4.555 25.203 -2.154 1 77.56 558 TYR A N 1
ATOM 4547 C CA . TYR A 1 558 ? -5.691 25.906 -2.752 1 77.56 558 TYR A CA 1
ATOM 4548 C C . TYR A 1 558 ? -5.289 26.578 -4.055 1 77.56 558 TYR A C 1
ATOM 4550 O O . TYR A 1 558 ? -6.059 26.594 -5.02 1 77.56 558 TYR A O 1
ATOM 4558 N N . ARG A 1 559 ? -4.09 26.922 -4.055 1 77.12 559 ARG A N 1
ATOM 4559 C CA . ARG A 1 559 ? -3.645 27.719 -5.203 1 77.12 559 ARG A CA 1
ATOM 4560 C C . ARG A 1 559 ? -2.84 26.859 -6.172 1 77.12 559 ARG A C 1
ATOM 4562 O O . ARG A 1 559 ? -2.406 27.328 -7.223 1 77.12 559 ARG A O 1
ATOM 4569 N N . ALA A 1 560 ? -2.629 25.766 -5.828 1 78.44 560 ALA A N 1
ATOM 4570 C CA . ALA A 1 560 ? -1.834 24.891 -6.688 1 78.44 560 ALA A CA 1
ATOM 4571 C C . ALA A 1 560 ? -2.648 24.422 -7.883 1 78.44 560 ALA A C 1
ATOM 4573 O O . ALA A 1 560 ? -3.863 24.219 -7.777 1 78.44 560 ALA A O 1
ATOM 4574 N N . ARG A 1 561 ? -1.886 24.391 -9.023 1 86.56 561 ARG A N 1
ATOM 4575 C CA . ARG A 1 561 ? -2.461 23.703 -10.18 1 86.56 561 ARG A CA 1
ATOM 4576 C C . ARG A 1 561 ? -2.229 22.203 -10.094 1 86.56 561 ARG A C 1
ATOM 4578 O O . ARG A 1 561 ? -1.264 21.75 -9.477 1 86.56 561 ARG A O 1
ATOM 4585 N N . PHE A 1 562 ? -3.104 21.469 -10.773 1 87.44 562 PHE A N 1
ATOM 4586 C CA . PHE A 1 562 ? -3.055 20.016 -10.711 1 87.44 562 PHE A CA 1
ATOM 4587 C C . PHE A 1 562 ? -1.688 19.5 -11.148 1 87.44 562 PHE A C 1
ATOM 4589 O O . PHE A 1 562 ? -1.146 18.578 -10.547 1 87.44 562 PHE A O 1
ATOM 4596 N N . ALA A 1 563 ? -1.171 20.016 -12.102 1 81.81 563 ALA A N 1
ATOM 4597 C CA . ALA A 1 563 ? 0.092 19.578 -12.688 1 81.81 563 ALA A CA 1
ATOM 4598 C C . ALA A 1 563 ? 1.244 19.75 -11.695 1 81.81 563 ALA A C 1
ATOM 4600 O O . ALA A 1 563 ? 2.266 19.062 -11.805 1 81.81 563 ALA A O 1
ATOM 4601 N N . GLU A 1 564 ? 1.106 20.594 -10.719 1 77.31 564 GLU A N 1
ATOM 4602 C CA . GLU A 1 564 ? 2.172 20.922 -9.781 1 77.31 564 GLU A CA 1
ATOM 4603 C C . GLU A 1 564 ? 2.139 20.016 -8.562 1 77.31 564 GLU A C 1
ATOM 4605 O O . GLU A 1 564 ? 3.053 20.031 -7.734 1 77.31 564 GLU A O 1
ATOM 4610 N N . LEU A 1 565 ? 1.15 19.266 -8.438 1 81.25 565 LEU A N 1
ATOM 4611 C CA . LEU A 1 565 ? 0.953 18.422 -7.266 1 81.25 565 LEU A CA 1
ATOM 4612 C C . LEU A 1 565 ? 1.757 17.141 -7.383 1 81.25 565 LEU A C 1
ATOM 4614 O O . LEU A 1 565 ? 2.027 16.672 -8.492 1 81.25 565 LEU A O 1
ATOM 4618 N N . SER A 1 566 ? 2.162 16.656 -6.246 1 76.5 566 SER A N 1
ATOM 4619 C CA . SER A 1 566 ? 2.734 15.305 -6.223 1 76.5 566 SER A CA 1
ATOM 4620 C C . SER A 1 566 ? 1.685 14.25 -6.551 1 76.5 566 SER A C 1
ATOM 4622 O O . SER A 1 566 ? 0.487 14.547 -6.566 1 76.5 566 SER A O 1
ATOM 4624 N N . THR A 1 567 ? 2.152 13.055 -6.758 1 78.69 567 THR A N 1
ATOM 4625 C CA . THR A 1 567 ? 1.245 11.961 -7.102 1 78.69 567 THR A CA 1
ATOM 4626 C C . THR A 1 567 ? 0.209 11.75 -6 1 78.69 567 THR A C 1
ATOM 4628 O O . THR A 1 567 ? -0.979 11.578 -6.285 1 78.69 567 THR A O 1
ATOM 4631 N N . GLY A 1 568 ? 0.662 11.734 -4.77 1 82.5 568 GLY A N 1
ATOM 4632 C CA . GLY A 1 568 ? -0.257 11.578 -3.654 1 82.5 568 GLY A CA 1
ATOM 4633 C C . GLY A 1 568 ? -1.233 12.727 -3.521 1 82.5 568 GLY A C 1
ATOM 4634 O O . GLY A 1 568 ? -2.396 12.523 -3.168 1 82.5 568 GLY A O 1
ATOM 4635 N N . GLN A 1 569 ? -0.811 13.898 -3.793 1 83.44 569 GLN A N 1
ATOM 4636 C CA . GLN A 1 569 ? -1.668 15.078 -3.752 1 83.44 569 GLN A CA 1
ATOM 4637 C C . GLN A 1 569 ? -2.678 15.062 -4.898 1 83.44 569 GLN A C 1
ATOM 4639 O O . GLN A 1 569 ? -3.822 15.484 -4.727 1 83.44 569 GLN A O 1
ATOM 4644 N N . LYS A 1 570 ? -2.221 14.586 -5.984 1 88.06 570 LYS A N 1
ATOM 4645 C CA . LYS A 1 570 ? -3.123 14.461 -7.125 1 88.06 570 LYS A CA 1
ATOM 4646 C C . LYS A 1 570 ? -4.281 13.523 -6.809 1 88.06 570 LYS A C 1
ATOM 4648 O O . LYS A 1 570 ? -5.422 13.789 -7.199 1 88.06 570 LYS A O 1
ATOM 4653 N N . GLU A 1 571 ? -3.955 12.453 -6.172 1 89.75 571 GLU A N 1
ATOM 4654 C CA . GLU A 1 571 ? -4.996 11.508 -5.781 1 89.75 571 GLU A CA 1
ATOM 4655 C C . GLU A 1 571 ? -6.043 12.172 -4.895 1 89.75 571 GLU A C 1
ATOM 4657 O O . GLU A 1 571 ? -7.246 11.977 -5.09 1 89.75 571 GLU A O 1
ATOM 4662 N N . ARG A 1 572 ? -5.641 12.953 -4.023 1 91.81 572 ARG A N 1
ATOM 4663 C CA . ARG A 1 572 ? -6.535 13.664 -3.117 1 91.81 572 ARG A CA 1
ATOM 4664 C C . ARG A 1 572 ? -7.336 14.734 -3.861 1 91.81 572 ARG A C 1
ATOM 4666 O O . ARG A 1 572 ? -8.508 14.953 -3.562 1 91.81 572 ARG A O 1
ATOM 4673 N N . ALA A 1 573 ? -6.633 15.383 -4.746 1 94 573 ALA A N 1
ATOM 4674 C CA . ALA A 1 573 ? -7.32 16.375 -5.574 1 94 573 ALA A CA 1
ATOM 4675 C C . ALA A 1 573 ? -8.445 15.727 -6.375 1 94 573 ALA A C 1
ATOM 4677 O O . ALA A 1 573 ? -9.531 16.297 -6.512 1 94 573 ALA A O 1
ATOM 4678 N N . LYS A 1 574 ? -8.188 14.586 -6.922 1 95.81 574 LYS A N 1
ATOM 4679 C CA . LYS A 1 574 ? -9.211 13.867 -7.668 1 95.81 574 LYS A CA 1
ATOM 4680 C C . LYS A 1 574 ? -10.406 13.539 -6.777 1 95.81 574 LYS A C 1
ATOM 4682 O O . LYS A 1 574 ? -11.562 13.672 -7.199 1 95.81 574 LYS A O 1
ATOM 4687 N N . LEU A 1 575 ? -10.148 13.109 -5.617 1 96 575 LEU A N 1
ATOM 4688 C CA . LEU A 1 575 ? -11.203 12.805 -4.664 1 96 575 LEU A CA 1
ATOM 4689 C C . LEU A 1 575 ? -12.047 14.039 -4.367 1 96 575 LEU A C 1
ATOM 4691 O O . LEU A 1 575 ? -13.273 13.961 -4.305 1 96 575 LEU A O 1
ATOM 4695 N N . ALA A 1 576 ? -11.312 15.148 -4.16 1 96.38 576 ALA A N 1
ATOM 4696 C CA . ALA A 1 576 ? -12.016 16.406 -3.916 1 96.38 576 ALA A CA 1
ATOM 4697 C C . ALA A 1 576 ? -12.938 16.75 -5.082 1 96.38 576 ALA A C 1
ATOM 4699 O O . ALA A 1 576 ? -14.078 17.188 -4.879 1 96.38 576 ALA A O 1
ATOM 4700 N N . SER A 1 577 ? -12.453 16.547 -6.27 1 97.62 577 SER A N 1
ATOM 4701 C CA . SER A 1 577 ? -13.227 16.844 -7.469 1 97.62 577 SER A CA 1
ATOM 4702 C C . SER A 1 577 ? -14.484 15.992 -7.535 1 97.62 577 SER A C 1
ATOM 4704 O O . SER A 1 577 ? -15.555 16.469 -7.914 1 97.62 577 SER A O 1
ATOM 4706 N N . LEU A 1 578 ? -14.398 14.789 -7.172 1 97.75 578 LEU A N 1
ATOM 4707 C CA . LEU A 1 578 ? -15.539 13.883 -7.188 1 97.75 578 LEU A CA 1
ATOM 4708 C C . LEU A 1 578 ? -16.578 14.289 -6.141 1 97.75 578 LEU A C 1
ATOM 4710 O O . LEU A 1 578 ? -17.766 14.297 -6.418 1 97.75 578 LEU A O 1
ATOM 4714 N N . LEU A 1 579 ? -16.109 14.641 -4.977 1 97.31 579 LEU A N 1
ATOM 4715 C CA . LEU A 1 579 ? -17 15.008 -3.875 1 97.31 579 LEU A CA 1
ATOM 4716 C C . LEU A 1 579 ? -17.703 16.328 -4.16 1 97.31 579 LEU A C 1
ATOM 4718 O O . LEU A 1 579 ? -18.812 16.562 -3.672 1 97.31 579 LEU A O 1
ATOM 4722 N N . ALA A 1 580 ? -17.031 17.125 -4.926 1 97.44 580 ALA A N 1
ATOM 4723 C CA . ALA A 1 580 ? -17.562 18.453 -5.246 1 97.44 580 ALA A CA 1
ATOM 4724 C C . ALA A 1 580 ? -18.906 18.328 -5.984 1 97.44 580 ALA A C 1
ATOM 4726 O O . ALA A 1 580 ? -19.75 19.219 -5.891 1 97.44 580 ALA A O 1
ATOM 4727 N N . SER A 1 581 ? -19.125 17.234 -6.648 1 96.88 581 SER A N 1
ATOM 4728 C CA . SER A 1 581 ? -20.344 17.016 -7.41 1 96.88 581 SER A CA 1
ATOM 4729 C C . SER A 1 581 ? -21.5 16.578 -6.5 1 96.88 581 SER A C 1
ATOM 4731 O O . SER A 1 581 ? -22.641 16.438 -6.949 1 96.88 581 SER A O 1
ATOM 4733 N N . LYS A 1 582 ? -21.188 16.297 -5.305 1 96.81 582 LYS A N 1
ATOM 4734 C CA . LYS A 1 582 ? -22.156 15.852 -4.309 1 96.81 582 LYS A CA 1
ATOM 4735 C C . LYS A 1 582 ? -22.938 14.625 -4.805 1 96.81 582 LYS A C 1
ATOM 4737 O O . LYS A 1 582 ? -24.156 14.625 -4.82 1 96.81 582 LYS A O 1
ATOM 4742 N N . PRO A 1 583 ? -22.234 13.57 -5.133 1 98 583 PRO A N 1
ATOM 4743 C CA . PRO A 1 583 ? -22.891 12.352 -5.602 1 98 583 PRO A CA 1
ATOM 4744 C C . PRO A 1 583 ? -23.609 11.602 -4.48 1 98 583 PRO A C 1
ATOM 4746 O O . PRO A 1 583 ? -23.266 11.758 -3.309 1 98 583 PRO A O 1
ATOM 4749 N N . ASN A 1 584 ? -24.656 10.859 -4.883 1 98.38 584 ASN A N 1
ATOM 4750 C CA . ASN A 1 584 ? -25.25 9.977 -3.885 1 98.38 584 ASN A CA 1
ATOM 4751 C C . ASN A 1 584 ? -24.75 8.539 -4.043 1 98.38 584 ASN A C 1
ATOM 4753 O O . ASN A 1 584 ? -25.047 7.68 -3.215 1 98.38 584 ASN A O 1
ATOM 4757 N N . LEU A 1 585 ? -23.969 8.289 -5.113 1 98.69 585 LEU A N 1
ATOM 4758 C CA . LEU A 1 585 ? -23.188 7.066 -5.301 1 98.69 585 LEU A CA 1
ATOM 4759 C C . LEU A 1 585 ? -21.766 7.387 -5.746 1 98.69 585 LEU A C 1
ATOM 4761 O O . LEU A 1 585 ? -21.562 8 -6.797 1 98.69 585 LEU A O 1
ATOM 4765 N N . LEU A 1 586 ? -20.812 7.055 -4.953 1 98.56 586 LEU A N 1
ATOM 4766 C CA . LEU A 1 586 ? -19.406 7.273 -5.25 1 98.56 586 LEU A CA 1
ATOM 4767 C C . LEU A 1 586 ? -18.656 5.945 -5.34 1 98.56 586 LEU A C 1
ATOM 4769 O O . LEU A 1 586 ? -18.641 5.172 -4.383 1 98.56 586 LEU A O 1
ATOM 4773 N N . VAL A 1 587 ? -18.094 5.609 -6.523 1 98.5 587 VAL A N 1
ATOM 4774 C CA . VAL A 1 587 ? -17.375 4.367 -6.781 1 98.5 587 VAL A CA 1
ATOM 4775 C C . VAL A 1 587 ? -15.914 4.68 -7.102 1 98.5 587 VAL A C 1
ATOM 4777 O O . VAL A 1 587 ? -15.617 5.32 -8.117 1 98.5 587 VAL A O 1
ATOM 4780 N N . ILE A 1 588 ? -15.031 4.207 -6.238 1 96.88 588 ILE A N 1
ATOM 4781 C CA . ILE A 1 588 ? -13.633 4.609 -6.391 1 96.88 588 ILE A CA 1
ATOM 4782 C C . ILE A 1 588 ? -12.734 3.379 -6.352 1 96.88 588 ILE A C 1
ATOM 4784 O O . ILE A 1 588 ? -12.961 2.463 -5.559 1 96.88 588 ILE A O 1
ATOM 4788 N N . ASP A 1 589 ? -11.734 3.35 -7.258 1 93.75 589 ASP A N 1
ATOM 4789 C CA . ASP A 1 589 ? -10.719 2.303 -7.297 1 93.75 589 ASP A CA 1
ATOM 4790 C C . ASP A 1 589 ? -9.367 2.828 -6.812 1 93.75 589 ASP A C 1
ATOM 4792 O O . ASP A 1 589 ? -8.789 3.729 -7.422 1 93.75 589 ASP A O 1
ATOM 4796 N N . GLU A 1 590 ? -8.797 2.244 -5.742 1 90.06 590 GLU A N 1
ATOM 4797 C CA . GLU A 1 590 ? -7.438 2.441 -5.242 1 90.06 590 GLU A CA 1
ATOM 4798 C C . GLU A 1 590 ? -7.109 3.926 -5.113 1 90.06 590 GLU A C 1
ATOM 4800 O O . GLU A 1 590 ? -6.113 4.398 -5.664 1 90.06 590 GLU A O 1
ATOM 4805 N N . PHE A 1 591 ? -7.82 4.699 -4.25 1 89.81 591 PHE A N 1
ATOM 4806 C CA . PHE A 1 591 ? -7.699 6.152 -4.172 1 89.81 591 PHE A CA 1
ATOM 4807 C C . PHE A 1 591 ? -6.496 6.547 -3.324 1 89.81 591 PHE A C 1
ATOM 4809 O O . PHE A 1 591 ? -6.102 7.715 -3.305 1 89.81 591 PHE A O 1
ATOM 4816 N N . ALA A 1 592 ? -5.863 5.625 -2.664 1 90.75 592 ALA A N 1
ATOM 4817 C CA . ALA A 1 592 ? -4.77 5.945 -1.752 1 90.75 592 ALA A CA 1
ATOM 4818 C C . ALA A 1 592 ? -3.518 5.141 -2.094 1 90.75 592 ALA A C 1
ATOM 4820 O O . ALA A 1 592 ? -2.658 4.922 -1.235 1 90.75 592 ALA A O 1
ATOM 4821 N N . ALA A 1 593 ? -3.393 4.734 -3.295 1 87 593 ALA A N 1
ATOM 4822 C CA . ALA A 1 593 ? -2.338 3.818 -3.715 1 87 593 ALA A CA 1
ATOM 4823 C C . ALA A 1 593 ? -0.958 4.434 -3.504 1 87 593 ALA A C 1
ATOM 4825 O O . ALA A 1 593 ? 0.004 3.727 -3.193 1 87 593 ALA A O 1
ATOM 4826 N N . HIS A 1 594 ? -0.808 5.746 -3.605 1 83.75 594 HIS A N 1
ATOM 4827 C CA . HIS A 1 594 ? 0.5 6.391 -3.568 1 83.75 594 HIS A CA 1
ATOM 4828 C C . HIS A 1 594 ? 0.695 7.168 -2.27 1 83.75 594 HIS A C 1
ATOM 4830 O O . HIS A 1 594 ? 1.606 7.992 -2.166 1 83.75 594 HIS A O 1
ATOM 4836 N N . LEU A 1 595 ? -0.182 6.945 -1.331 1 86.62 595 LEU A N 1
ATOM 4837 C CA . LEU A 1 595 ? -0.078 7.621 -0.042 1 86.62 595 LEU A CA 1
ATOM 4838 C C . LEU A 1 595 ? 0.634 6.738 0.979 1 86.62 595 LEU A C 1
ATOM 4840 O O . LEU A 1 595 ? 0.507 5.512 0.942 1 86.62 595 LEU A O 1
ATOM 4844 N N . ASP A 1 596 ? 1.43 7.387 1.851 1 84.06 596 ASP A N 1
ATOM 4845 C CA . ASP A 1 596 ? 1.978 6.625 2.969 1 84.06 596 ASP A CA 1
ATOM 4846 C C . ASP A 1 596 ? 0.87 6.152 3.908 1 84.06 596 ASP A C 1
ATOM 4848 O O . ASP A 1 596 ? -0.254 6.656 3.852 1 84.06 596 ASP A O 1
ATOM 4852 N N . ALA A 1 597 ? 1.166 5.238 4.781 1 84.75 597 ALA A N 1
ATOM 4853 C CA . ALA A 1 597 ? 0.169 4.543 5.594 1 84.75 597 ALA A CA 1
ATOM 4854 C C . ALA A 1 597 ? -0.612 5.527 6.461 1 84.75 597 ALA A C 1
ATOM 4856 O O . ALA A 1 597 ? -1.842 5.457 6.535 1 84.75 597 ALA A O 1
ATOM 4857 N N . LEU A 1 598 ? 0.039 6.426 7.098 1 84.69 598 LEU A N 1
ATOM 4858 C CA . LEU A 1 598 ? -0.63 7.336 8.023 1 84.69 598 LEU A CA 1
ATOM 4859 C C . LEU A 1 598 ? -1.514 8.32 7.27 1 84.69 598 LEU A C 1
ATOM 4861 O O . LEU A 1 598 ? -2.656 8.57 7.664 1 84.69 598 LEU A O 1
ATOM 4865 N N . THR A 1 599 ? -1.027 8.922 6.246 1 86.62 599 THR A N 1
ATOM 4866 C CA . THR A 1 599 ? -1.816 9.844 5.438 1 86.62 599 THR A CA 1
ATOM 4867 C C . THR A 1 599 ? -3.02 9.133 4.824 1 86.62 599 THR A C 1
ATOM 4869 O O . THR A 1 599 ? -4.117 9.695 4.77 1 86.62 599 THR A O 1
ATOM 4872 N N . ALA A 1 600 ? -2.779 7.926 4.352 1 90.94 600 ALA A N 1
ATOM 4873 C CA . ALA A 1 600 ? -3.867 7.141 3.771 1 90.94 600 ALA A CA 1
ATOM 4874 C C . ALA A 1 600 ? -4.988 6.922 4.785 1 90.94 600 ALA A C 1
ATOM 4876 O O . ALA A 1 600 ? -6.168 7.023 4.441 1 90.94 600 ALA A O 1
ATOM 4877 N N . GLN A 1 601 ? -4.625 6.609 5.996 1 91.81 601 GLN A N 1
ATOM 4878 C CA . GLN A 1 601 ? -5.613 6.406 7.051 1 91.81 601 GLN A CA 1
ATOM 4879 C C . GLN A 1 601 ? -6.398 7.684 7.324 1 91.81 601 GLN A C 1
ATOM 4881 O O . GLN A 1 601 ? -7.617 7.645 7.492 1 91.81 601 GLN A O 1
ATOM 4886 N N . ARG A 1 602 ? -5.691 8.789 7.367 1 90.5 602 ARG A N 1
ATOM 4887 C CA . ARG A 1 602 ? -6.336 10.07 7.645 1 90.5 602 ARG A CA 1
ATOM 4888 C C . ARG A 1 602 ? -7.34 10.43 6.551 1 90.5 602 ARG A C 1
ATOM 4890 O O . ARG A 1 602 ? -8.461 10.844 6.844 1 90.5 602 ARG A O 1
ATOM 4897 N N . VAL A 1 603 ? -6.965 10.25 5.359 1 91.94 603 VAL A N 1
ATOM 4898 C CA . VAL A 1 603 ? -7.828 10.586 4.23 1 91.94 603 VAL A CA 1
ATOM 4899 C C . VAL A 1 603 ? -9.023 9.633 4.191 1 91.94 603 VAL A C 1
ATOM 4901 O O . VAL A 1 603 ? -10.156 10.062 3.984 1 91.94 603 VAL A O 1
ATOM 4904 N N . ALA A 1 604 ? -8.75 8.336 4.391 1 95.31 604 ALA A N 1
ATOM 4905 C CA . ALA A 1 604 ? -9.812 7.34 4.371 1 95.31 604 ALA A CA 1
ATOM 4906 C C . ALA A 1 604 ? -10.844 7.613 5.465 1 95.31 604 ALA A C 1
ATOM 4908 O O . ALA A 1 604 ? -12.047 7.512 5.23 1 95.31 604 ALA A O 1
ATOM 4909 N N . ARG A 1 605 ? -10.391 7.91 6.664 1 94.38 605 ARG A N 1
ATOM 4910 C CA . ARG A 1 605 ? -11.281 8.211 7.781 1 94.38 605 ARG A CA 1
ATOM 4911 C C . ARG A 1 605 ? -12.164 9.414 7.465 1 94.38 605 ARG A C 1
ATOM 4913 O O . ARG A 1 605 ? -13.375 9.375 7.684 1 94.38 605 ARG A O 1
ATOM 4920 N N . LYS A 1 606 ? -11.523 10.422 6.961 1 92.31 606 LYS A N 1
ATOM 4921 C CA . LYS A 1 606 ? -12.266 11.641 6.645 1 92.31 606 LYS A CA 1
ATOM 4922 C C . LYS A 1 606 ? -13.258 11.398 5.516 1 92.31 606 LYS A C 1
ATOM 49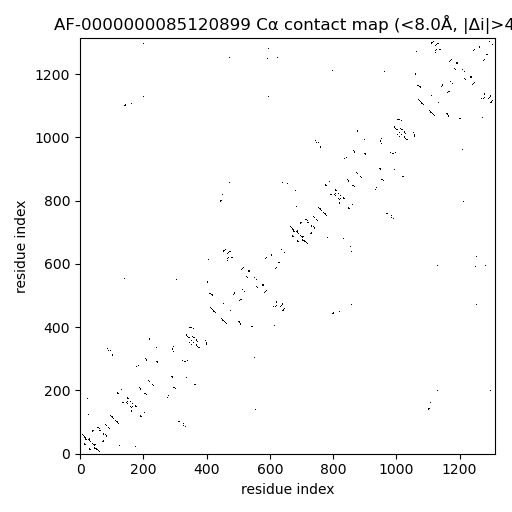24 O O . LYS A 1 606 ? -14.375 11.93 5.535 1 92.31 606 LYS A O 1
ATOM 4929 N N . LEU A 1 607 ? -12.883 10.648 4.555 1 94.12 607 LEU A N 1
ATOM 4930 C CA . LEU A 1 607 ? -13.773 10.297 3.453 1 94.12 607 LEU A CA 1
ATOM 4931 C C . LEU A 1 607 ? -15 9.547 3.961 1 94.12 607 LEU A C 1
ATOM 4933 O O . LEU A 1 607 ? -16.125 9.859 3.582 1 94.12 607 LEU A O 1
ATOM 4937 N N . ALA A 1 608 ? -14.766 8.555 4.738 1 95.69 608 ALA A N 1
ATOM 4938 C CA . ALA A 1 608 ? -15.867 7.762 5.285 1 95.69 608 ALA A CA 1
ATOM 4939 C C . ALA A 1 608 ? -16.797 8.625 6.125 1 95.69 608 ALA A C 1
ATOM 4941 O O . ALA A 1 608 ? -18.031 8.492 6.039 1 95.69 608 ALA A O 1
ATOM 4942 N N . GLN A 1 609 ? -16.188 9.484 6.941 1 93.5 609 GLN A N 1
ATOM 4943 C CA . GLN A 1 609 ? -16.984 10.375 7.777 1 93.5 609 GLN A CA 1
ATOM 4944 C C . GLN A 1 609 ? -17.859 11.297 6.926 1 93.5 609 GLN A C 1
ATOM 4946 O O . GLN A 1 609 ? -19.047 11.469 7.203 1 93.5 609 GLN A O 1
ATOM 4951 N N . LEU A 1 610 ? -17.25 11.867 5.988 1 93.75 610 LEU A N 1
ATOM 4952 C CA . LEU A 1 610 ? -18 12.766 5.105 1 93.75 610 LEU A CA 1
ATOM 4953 C C . LEU A 1 610 ? -19.109 12.008 4.383 1 93.75 610 LEU A C 1
ATOM 4955 O O . LEU A 1 610 ? -20.234 12.508 4.277 1 93.75 610 LEU A O 1
ATOM 4959 N N . ALA A 1 611 ? -18.812 10.844 3.844 1 95.88 611 ALA A N 1
ATOM 4960 C CA . ALA A 1 611 ? -19.812 10.047 3.129 1 95.88 611 ALA A CA 1
ATOM 4961 C C . ALA A 1 611 ? -21 9.719 4.023 1 95.88 611 ALA A C 1
ATOM 4963 O O . ALA A 1 611 ? -22.156 9.859 3.609 1 95.88 611 ALA A O 1
ATOM 4964 N N . ARG A 1 612 ? -20.734 9.336 5.215 1 95.69 612 ARG A N 1
ATOM 4965 C CA . ARG A 1 612 ? -21.797 8.969 6.148 1 95.69 612 ARG A CA 1
ATOM 4966 C C . ARG A 1 612 ? -22.625 10.188 6.539 1 95.69 612 ARG A C 1
ATOM 4968 O O . ARG A 1 612 ? -23.859 10.133 6.543 1 95.69 612 ARG A O 1
ATOM 4975 N N . ASN A 1 613 ? -21.922 11.258 6.887 1 94.31 613 ASN A N 1
ATOM 4976 C CA . ASN A 1 613 ? -22.625 12.477 7.277 1 94.31 613 ASN A CA 1
ATOM 4977 C C . ASN A 1 613 ? -23.484 13.008 6.141 1 94.31 613 ASN A C 1
ATOM 4979 O O . ASN A 1 613 ? -24.594 13.492 6.379 1 94.31 613 ASN A O 1
ATOM 4983 N N . ALA A 1 614 ? -23.016 12.867 4.934 1 96.62 614 ALA A N 1
ATOM 4984 C CA . ALA A 1 614 ? -23.719 13.406 3.773 1 96.62 614 ALA A CA 1
ATOM 4985 C C . ALA A 1 614 ? -24.75 12.422 3.252 1 96.62 614 ALA A C 1
ATOM 4987 O O . ALA A 1 614 ? -25.656 12.797 2.508 1 96.62 614 ALA A O 1
ATOM 4988 N N . GLY A 1 615 ? -24.594 11.133 3.566 1 97.19 615 GLY A N 1
ATOM 4989 C CA . GLY A 1 615 ? -25.5 10.102 3.074 1 97.19 615 GLY A CA 1
ATOM 4990 C C . GLY A 1 615 ? -25.062 9.531 1.733 1 97.19 615 GLY A C 1
ATOM 4991 O O . GLY A 1 615 ? -25.906 9.047 0.966 1 97.19 615 GLY A O 1
ATOM 4992 N N . ILE A 1 616 ? -23.875 9.633 1.403 1 98.06 616 ILE A N 1
ATOM 4993 C CA . ILE A 1 616 ? -23.328 9.117 0.153 1 98.06 616 ILE A CA 1
ATOM 4994 C C . ILE A 1 616 ? -23.125 7.605 0.266 1 98.06 616 ILE A C 1
ATOM 4996 O O . ILE A 1 616 ? -22.625 7.117 1.282 1 98.06 616 ILE A O 1
ATOM 5000 N N . THR A 1 617 ? -23.609 6.84 -0.717 1 98.62 617 THR A N 1
ATOM 5001 C CA . THR A 1 617 ? -23.234 5.438 -0.841 1 98.62 617 THR A CA 1
ATOM 5002 C C . THR A 1 617 ? -21.844 5.312 -1.452 1 98.62 617 THR A C 1
ATOM 5004 O O . THR A 1 617 ? -21.609 5.77 -2.572 1 98.62 617 THR A O 1
ATOM 5007 N N . LEU A 1 618 ? -20.938 4.738 -0.658 1 98.38 618 LEU A N 1
ATOM 5008 C CA . LEU A 1 618 ? -19.531 4.723 -1.052 1 98.38 618 LEU A CA 1
ATOM 5009 C C . LEU A 1 618 ? -19.062 3.297 -1.315 1 98.38 618 LEU A C 1
ATOM 5011 O O . LEU A 1 618 ? -19.234 2.418 -0.467 1 98.38 618 LEU A O 1
ATOM 5015 N N . VAL A 1 619 ? -18.516 2.979 -2.518 1 98.5 619 VAL A N 1
ATOM 5016 C CA . VAL A 1 619 ? -17.906 1.709 -2.879 1 98.5 619 VAL A CA 1
ATOM 5017 C C . VAL A 1 619 ? -16.422 1.932 -3.223 1 98.5 619 VAL A C 1
ATOM 5019 O O . VAL A 1 619 ? -16.109 2.639 -4.184 1 98.5 619 VAL A O 1
ATOM 5022 N N . VAL A 1 620 ? -15.57 1.312 -2.443 1 97.69 620 VAL A N 1
ATOM 5023 C CA . VAL A 1 620 ? -14.133 1.521 -2.627 1 97.69 620 VAL A CA 1
ATOM 5024 C C . VAL A 1 620 ? -13.438 0.178 -2.834 1 97.69 620 VAL A C 1
ATOM 5026 O O . VAL A 1 620 ? -13.648 -0.761 -2.062 1 97.69 620 VAL A O 1
ATOM 5029 N N . ALA A 1 621 ? -12.68 0.056 -3.916 1 95.44 621 ALA A N 1
ATOM 5030 C CA . ALA A 1 621 ? -11.805 -1.099 -4.078 1 95.44 621 ALA A CA 1
ATOM 5031 C C . ALA A 1 621 ? -10.398 -0.793 -3.57 1 95.44 621 ALA A C 1
ATOM 5033 O O . ALA A 1 621 ? -9.789 0.199 -3.973 1 95.44 621 ALA A O 1
ATOM 5034 N N . THR A 1 622 ? -9.906 -1.55 -2.656 1 92.25 622 THR A N 1
ATOM 5035 C CA . THR A 1 622 ? -8.555 -1.378 -2.131 1 92.25 622 THR A CA 1
ATOM 5036 C C . THR A 1 622 ? -8.078 -2.65 -1.435 1 92.25 622 THR A C 1
ATOM 5038 O O . THR A 1 622 ? -8.891 -3.441 -0.955 1 92.25 622 THR A O 1
ATOM 5041 N N . ASN A 1 623 ? -6.793 -2.867 -1.397 1 86.81 623 ASN A N 1
ATOM 5042 C CA . ASN A 1 623 ? -6.211 -3.996 -0.682 1 86.81 623 ASN A CA 1
ATOM 5043 C C . ASN A 1 623 ? -5.422 -3.537 0.543 1 86.81 623 ASN A C 1
ATOM 5045 O O . ASN A 1 623 ? -4.844 -4.359 1.257 1 86.81 623 ASN A O 1
ATOM 5049 N N . ARG A 1 624 ? -5.445 -2.311 0.788 1 88.44 624 ARG A N 1
ATOM 5050 C CA . ARG A 1 624 ? -4.648 -1.78 1.89 1 88.44 624 ARG A CA 1
ATOM 5051 C C . ARG A 1 624 ? -5.387 -1.92 3.217 1 88.44 624 ARG A C 1
ATOM 5053 O O . ARG A 1 624 ? -6.445 -1.32 3.408 1 88.44 624 ARG A O 1
ATOM 5060 N N . ALA A 1 625 ? -4.805 -2.635 4.082 1 88.56 625 ALA A N 1
ATOM 5061 C CA . ALA A 1 625 ? -5.461 -2.957 5.348 1 88.56 625 ALA A CA 1
ATOM 5062 C C . ALA A 1 625 ? -5.738 -1.695 6.16 1 88.56 625 ALA A C 1
ATOM 5064 O O . ALA A 1 625 ? -6.789 -1.575 6.793 1 88.56 625 ALA A O 1
ATOM 5065 N N . GLU A 1 626 ? -4.77 -0.775 6.207 1 90.12 626 GLU A N 1
ATOM 5066 C CA . GLU A 1 626 ? -4.934 0.435 7.008 1 90.12 626 GLU A CA 1
ATOM 5067 C C . GLU A 1 626 ? -6.043 1.32 6.445 1 90.12 626 GLU A C 1
ATOM 5069 O O . GLU A 1 626 ? -6.73 2.014 7.199 1 90.12 626 GLU A O 1
ATOM 5074 N N . VAL A 1 627 ? -6.258 1.344 5.156 1 93.44 627 VAL A N 1
ATOM 5075 C CA . VAL A 1 627 ? -7.316 2.111 4.512 1 93.44 627 VAL A CA 1
ATOM 5076 C C . VAL A 1 627 ? -8.672 1.485 4.828 1 93.44 627 VAL A C 1
ATOM 5078 O O . VAL A 1 627 ? -9.633 2.193 5.152 1 93.44 627 VAL A O 1
ATOM 5081 N N . ILE A 1 628 ? -8.703 0.168 4.734 1 94.06 628 ILE A N 1
ATOM 5082 C CA . ILE A 1 628 ? -9.938 -0.555 5.02 1 94.06 628 ILE A CA 1
ATOM 5083 C C . ILE A 1 628 ? -10.375 -0.286 6.457 1 94.06 628 ILE A C 1
ATOM 5085 O O . ILE A 1 628 ? -11.547 0.021 6.711 1 94.06 628 ILE A O 1
ATOM 5089 N N . LYS A 1 629 ? -9.453 -0.4 7.363 1 93.62 629 LYS A N 1
ATOM 5090 C CA . LYS A 1 629 ? -9.75 -0.155 8.773 1 93.62 629 LYS A CA 1
ATOM 5091 C C . LYS A 1 629 ? -10.289 1.258 8.984 1 93.62 629 LYS A C 1
ATOM 5093 O O . LYS A 1 629 ? -11.25 1.457 9.727 1 93.62 629 LYS A O 1
ATOM 5098 N N . ALA A 1 630 ? -9.672 2.213 8.359 1 94.56 630 ALA A N 1
ATOM 5099 C CA . ALA A 1 630 ? -10.039 3.615 8.539 1 94.56 630 ALA A CA 1
ATOM 5100 C C . ALA A 1 630 ? -11.398 3.912 7.922 1 94.56 630 ALA A C 1
ATOM 5102 O O . ALA A 1 630 ? -12.148 4.75 8.43 1 94.56 630 ALA A O 1
ATOM 5103 N N . LEU A 1 631 ? -11.727 3.258 6.836 1 95.94 631 LEU A N 1
ATOM 5104 C CA . LEU A 1 631 ? -13.023 3.424 6.195 1 95.94 631 LEU A CA 1
ATOM 5105 C C . LEU A 1 631 ? -14.141 2.855 7.07 1 95.94 631 LEU A C 1
ATOM 5107 O O . LEU A 1 631 ? -15.297 3.27 6.957 1 95.94 631 LEU A O 1
ATOM 5111 N N . SER A 1 632 ? -13.828 1.89 7.891 1 94.88 632 SER A N 1
ATOM 5112 C CA . SER A 1 632 ? -14.797 1.222 8.742 1 94.88 632 SER A CA 1
ATOM 5113 C C . SER A 1 632 ? -16.047 0.818 7.957 1 94.88 632 SER A C 1
ATOM 5115 O O . SER A 1 632 ? -17.156 1.269 8.258 1 94.88 632 SER A O 1
ATOM 5117 N N . PRO A 1 633 ? -15.852 -0.052 6.988 1 96.31 633 PRO A N 1
ATOM 5118 C CA . PRO A 1 633 ? -16.953 -0.337 6.074 1 96.31 633 PRO A CA 1
ATOM 5119 C C . PRO A 1 633 ? -18.109 -1.085 6.754 1 96.31 633 PRO A C 1
ATOM 5121 O O . PRO A 1 633 ? -17.891 -1.787 7.746 1 96.31 633 PRO A O 1
ATOM 5124 N N . ASP A 1 634 ? -19.328 -0.873 6.203 1 95.44 634 ASP A N 1
ATOM 5125 C CA . ASP A 1 634 ? -20.5 -1.65 6.605 1 95.44 634 ASP A CA 1
ATOM 5126 C C . ASP A 1 634 ? -20.391 -3.09 6.109 1 95.44 634 ASP A C 1
ATOM 5128 O O . ASP A 1 634 ? -20.797 -4.023 6.805 1 95.44 634 ASP A O 1
ATOM 5132 N N . LYS A 1 635 ? -19.859 -3.205 4.938 1 93.81 635 LYS A N 1
ATOM 5133 C CA . LYS A 1 635 ? -19.766 -4.473 4.211 1 93.81 635 LYS A CA 1
ATOM 5134 C C . LYS A 1 635 ? -18.469 -4.574 3.426 1 93.81 635 LYS A C 1
ATOM 5136 O O . LYS A 1 635 ? -17.922 -3.559 2.986 1 93.81 635 LYS A O 1
ATOM 5141 N N . VAL A 1 636 ? -17.984 -5.844 3.354 1 93.69 636 VAL A N 1
ATOM 5142 C CA . VAL A 1 636 ? -16.812 -6.133 2.518 1 93.69 636 VAL A CA 1
ATOM 5143 C C . VAL A 1 636 ? -17.203 -7.145 1.439 1 93.69 636 VAL A C 1
ATOM 5145 O O . VAL A 1 636 ? -17.922 -8.109 1.709 1 93.69 636 VAL A O 1
ATOM 5148 N N . ILE A 1 637 ? -16.828 -6.855 0.21 1 93.75 637 ILE A N 1
ATOM 5149 C CA . ILE A 1 637 ? -17.016 -7.785 -0.896 1 93.75 637 ILE A CA 1
ATOM 5150 C C . ILE A 1 637 ? -15.672 -8.383 -1.307 1 93.75 637 ILE A C 1
ATOM 5152 O O . ILE A 1 637 ? -14.773 -7.656 -1.745 1 93.75 637 ILE A O 1
ATOM 5156 N N . PHE A 1 638 ? -15.539 -9.633 -1.129 1 89.69 638 PHE A N 1
ATOM 5157 C CA . PHE A 1 638 ? -14.352 -10.32 -1.62 1 89.69 638 PHE A CA 1
ATOM 5158 C C . PHE A 1 638 ? -14.523 -10.719 -3.082 1 89.69 638 PHE A C 1
ATOM 5160 O O . PHE A 1 638 ? -15.555 -11.281 -3.463 1 89.69 638 PHE A O 1
ATOM 5167 N N . VAL A 1 639 ? -13.531 -10.344 -3.859 1 88.06 639 VAL A N 1
ATOM 5168 C CA . VAL A 1 639 ? -13.539 -10.695 -5.273 1 88.06 639 VAL A CA 1
ATOM 5169 C C . VAL A 1 639 ? -12.312 -11.547 -5.598 1 88.06 639 VAL A C 1
ATOM 5171 O O . VAL A 1 639 ? -11.188 -11.195 -5.234 1 88.06 639 VAL A O 1
ATOM 5174 N N . GLY A 1 640 ? -12.609 -12.703 -6.199 1 79.94 640 GLY A N 1
ATOM 5175 C CA . GLY A 1 640 ? -11.5 -13.539 -6.633 1 79.94 640 GLY A CA 1
ATOM 5176 C C . GLY A 1 640 ? -11.953 -14.836 -7.285 1 79.94 640 GLY A C 1
ATOM 5177 O O . GLY A 1 640 ? -12.984 -15.398 -6.91 1 79.94 640 GLY A O 1
ATOM 5178 N N . TYR A 1 641 ? -11.156 -15.203 -8.273 1 68.44 641 TYR A N 1
ATOM 5179 C CA . TYR A 1 641 ? -11.281 -16.5 -8.93 1 68.44 641 TYR A CA 1
ATOM 5180 C C . TYR A 1 641 ? -12.711 -16.75 -9.375 1 68.44 641 TYR A C 1
ATOM 5182 O O . TYR A 1 641 ? -13.281 -17.812 -9.094 1 68.44 641 TYR A O 1
ATOM 5190 N N . GLY A 1 642 ? -13.359 -15.742 -9.859 1 73.5 642 GLY A N 1
ATOM 5191 C CA . GLY A 1 642 ? -14.656 -15.852 -10.508 1 73.5 642 GLY A CA 1
ATOM 5192 C C . GLY A 1 642 ? -15.82 -15.617 -9.562 1 73.5 642 GLY A C 1
ATOM 5193 O O . GLY A 1 642 ? -16.984 -15.711 -9.961 1 73.5 642 GLY A O 1
ATOM 5194 N N . THR A 1 643 ? -15.43 -15.359 -8.344 1 77.31 643 THR A N 1
ATOM 5195 C CA . THR A 1 643 ? -16.516 -15.164 -7.383 1 77.31 643 THR A CA 1
ATOM 5196 C C . THR A 1 643 ? -16.406 -13.797 -6.719 1 77.31 643 THR A C 1
ATOM 5198 O O . THR A 1 643 ? -15.336 -13.172 -6.746 1 77.31 643 THR A O 1
ATOM 5201 N N . ALA A 1 644 ? -17.547 -13.305 -6.352 1 87.75 644 ALA A N 1
ATOM 5202 C CA . ALA A 1 644 ? -17.656 -12.109 -5.523 1 87.75 644 ALA A CA 1
ATOM 5203 C C . ALA A 1 644 ? -18.766 -12.258 -4.488 1 87.75 644 ALA A C 1
ATOM 5205 O O . ALA A 1 644 ? -19.922 -12.547 -4.836 1 87.75 644 ALA A O 1
ATOM 5206 N N . TYR A 1 645 ? -18.422 -12.156 -3.268 1 87.25 645 TYR A N 1
ATOM 5207 C CA . TYR A 1 645 ? -19.469 -12.336 -2.264 1 87.25 645 TYR A CA 1
ATOM 5208 C C . TYR A 1 645 ? -19.281 -11.352 -1.11 1 87.25 645 TYR A C 1
ATOM 5210 O O . TYR A 1 645 ? -18.156 -11.039 -0.728 1 87.25 645 TYR A O 1
ATOM 5218 N N . PRO A 1 646 ? -20.375 -10.883 -0.581 1 90 646 PRO A N 1
ATOM 5219 C CA . PRO A 1 646 ? -20.359 -9.914 0.518 1 90 646 PRO A CA 1
ATOM 5220 C C . PRO A 1 646 ? -20.25 -10.578 1.889 1 90 646 PRO A C 1
ATOM 5222 O O . PRO A 1 646 ? -20.75 -11.695 2.08 1 90 646 PRO A O 1
ATOM 5225 N N . VAL A 1 647 ? -19.531 -9.977 2.723 1 87.81 647 VAL A N 1
ATOM 5226 C CA . VAL A 1 647 ? -19.469 -10.375 4.125 1 87.81 647 VAL A CA 1
ATOM 5227 C C . VAL A 1 647 ? -19.578 -9.141 5.02 1 87.81 647 VAL A C 1
ATOM 5229 O O . VAL A 1 647 ? -19.219 -8.039 4.605 1 87.81 647 VAL A O 1
ATOM 5232 N N . LYS A 1 648 ? -20.141 -9.344 6.172 1 87.31 648 LYS A N 1
ATOM 5233 C CA . LYS A 1 648 ? -20.125 -8.25 7.148 1 87.31 648 LYS A CA 1
ATOM 5234 C C . LYS A 1 648 ? -18.703 -7.953 7.613 1 87.31 648 LYS A C 1
ATOM 5236 O O . LYS A 1 648 ? -17.922 -8.875 7.832 1 87.31 648 LYS A O 1
ATOM 5241 N N . TYR A 1 649 ? -18.469 -6.723 7.707 1 89.19 649 TYR A N 1
ATOM 5242 C CA . TYR A 1 649 ? -17.125 -6.348 8.117 1 89.19 649 TYR A CA 1
ATOM 5243 C C . TYR A 1 649 ? -16.859 -6.762 9.562 1 89.19 649 TYR A C 1
ATOM 5245 O O . TYR A 1 649 ? -17.703 -6.555 10.438 1 89.19 649 TYR A O 1
ATOM 5253 N N . ASP A 1 650 ? -15.672 -7.363 9.703 1 83 650 ASP A N 1
ATOM 5254 C CA . ASP A 1 650 ? -15.062 -7.703 10.984 1 83 650 ASP A CA 1
ATOM 5255 C C . ASP A 1 650 ? -13.547 -7.48 10.953 1 83 650 ASP A C 1
ATOM 5257 O O . ASP A 1 650 ? -12.906 -7.719 9.922 1 83 650 ASP A O 1
ATOM 5261 N N . GLU A 1 651 ? -13.062 -6.938 12.062 1 83.81 651 GLU A N 1
ATOM 5262 C CA . GLU A 1 651 ? -11.641 -6.594 12.086 1 83.81 651 GLU A CA 1
ATOM 5263 C C . GLU A 1 651 ? -10.773 -7.812 11.789 1 83.81 651 GLU A C 1
ATOM 5265 O O . GLU A 1 651 ? -9.625 -7.676 11.367 1 83.81 651 GLU A O 1
ATOM 5270 N N . SER A 1 652 ? -11.328 -9.008 11.977 1 81.31 652 SER A N 1
ATOM 5271 C CA . SER A 1 652 ? -10.586 -10.234 11.711 1 81.31 652 SER A CA 1
ATOM 5272 C C . SER A 1 652 ? -10.258 -10.367 10.227 1 81.31 652 SER A C 1
ATOM 5274 O O . SER A 1 652 ? -9.328 -11.086 9.852 1 81.31 652 SER A O 1
ATOM 5276 N N . ILE A 1 653 ? -10.992 -9.602 9.414 1 81.62 653 ILE A N 1
ATOM 5277 C CA . ILE A 1 653 ? -10.789 -9.625 7.969 1 81.62 653 ILE A CA 1
ATOM 5278 C C . ILE A 1 653 ? -9.398 -9.07 7.641 1 81.62 653 ILE A C 1
ATOM 5280 O O . ILE A 1 653 ? -8.75 -9.531 6.695 1 81.62 653 ILE A O 1
ATOM 5284 N N . LEU A 1 654 ? -8.953 -8.148 8.484 1 82.62 654 LEU A N 1
ATOM 5285 C CA . LEU A 1 654 ? -7.688 -7.473 8.219 1 82.62 654 LEU A CA 1
ATOM 5286 C C . LEU A 1 654 ? -6.512 -8.414 8.461 1 82.62 654 LEU A C 1
ATOM 5288 O O . LEU A 1 654 ? -5.434 -8.227 7.887 1 82.62 654 LEU A O 1
ATOM 5292 N N . ARG A 1 655 ? -6.73 -9.5 9.305 1 75.19 655 ARG A N 1
ATOM 5293 C CA . ARG A 1 655 ? -5.68 -10.477 9.586 1 75.19 655 ARG A CA 1
ATOM 5294 C C . ARG A 1 655 ? -5.496 -11.43 8.406 1 75.19 655 ARG A C 1
ATOM 5296 O O . ARG A 1 655 ? -4.445 -12.062 8.273 1 75.19 655 ARG A O 1
ATOM 5303 N N . ASN A 1 656 ? -6.531 -11.406 7.547 1 65.56 656 ASN A N 1
ATOM 5304 C CA . ASN A 1 656 ? -6.523 -12.383 6.465 1 65.56 656 ASN A CA 1
ATOM 5305 C C . ASN A 1 656 ? -6.203 -11.734 5.125 1 65.56 656 ASN A C 1
ATOM 5307 O O . ASN A 1 656 ? -6.422 -12.328 4.07 1 65.56 656 ASN A O 1
ATOM 5311 N N . ILE A 1 657 ? -5.812 -10.461 5.188 1 72.31 657 ILE A N 1
ATOM 5312 C CA . ILE A 1 657 ? -5.512 -9.828 3.906 1 72.31 657 ILE A CA 1
ATOM 5313 C C . ILE A 1 657 ? -4.039 -9.43 3.859 1 72.31 657 ILE A C 1
ATOM 5315 O O . ILE A 1 657 ? -3.441 -9.125 4.895 1 72.31 657 ILE A O 1
ATOM 5319 N N . MET B 1 1 ? -25.734 -68.812 7.219 1 30.67 1 MET B N 1
ATOM 5320 C CA . MET B 1 1 ? -24.812 -68.188 8.188 1 30.67 1 MET B CA 1
ATOM 5321 C C . MET B 1 1 ? -24.328 -66.812 7.727 1 30.67 1 MET B C 1
ATOM 5323 O O . MET B 1 1 ? -23.766 -66.688 6.645 1 30.67 1 MET B O 1
ATOM 5327 N N . HIS B 1 2 ? -25.031 -65.75 7.91 1 44.47 2 HIS B N 1
ATOM 5328 C CA . HIS B 1 2 ? -24.859 -64.375 7.531 1 44.47 2 HIS B CA 1
ATOM 5329 C C . HIS B 1 2 ? -23.453 -63.875 7.844 1 44.47 2 HIS B C 1
ATOM 5331 O O . HIS B 1 2 ? -23.109 -63.656 9.008 1 44.47 2 HIS B O 1
ATOM 5337 N N . GLN B 1 3 ? -22.469 -64.375 7.25 1 51.28 3 GLN B N 1
ATOM 5338 C CA . GLN B 1 3 ? -21.078 -64.125 7.613 1 51.28 3 GLN B CA 1
ATOM 5339 C C . GLN B 1 3 ? -20.766 -62.594 7.578 1 51.28 3 GLN B C 1
ATOM 5341 O O . GLN B 1 3 ? -20.969 -61.938 6.555 1 51.28 3 GLN B O 1
ATOM 5346 N N . ASP B 1 4 ? -20.734 -61.875 8.711 1 70.12 4 ASP B N 1
ATOM 5347 C CA . ASP B 1 4 ? -20.469 -60.469 9.023 1 70.12 4 ASP B CA 1
ATOM 5348 C C . ASP B 1 4 ? -19.109 -60.031 8.508 1 70.12 4 ASP B C 1
ATOM 5350 O O . ASP B 1 4 ? -18.156 -60.812 8.484 1 70.12 4 ASP B O 1
ATOM 5354 N N . LEU B 1 5 ? -19.125 -59 7.613 1 82.75 5 LEU B N 1
ATOM 5355 C CA . LEU B 1 5 ? -17.875 -58.438 7.141 1 82.75 5 LEU B CA 1
ATOM 5356 C C . LEU B 1 5 ? -17 -58.031 8.312 1 82.75 5 LEU B C 1
ATOM 5358 O O . LEU B 1 5 ? -17.484 -57.469 9.297 1 82.75 5 LEU B O 1
ATOM 5362 N N . PRO B 1 6 ? -15.727 -58.531 8.352 1 86.75 6 PRO B N 1
ATOM 5363 C CA . PRO B 1 6 ? -14.82 -58.094 9.414 1 86.75 6 PRO B CA 1
ATOM 5364 C C . PRO B 1 6 ? -14.625 -56.562 9.406 1 86.75 6 PRO B C 1
ATOM 5366 O O . PRO B 1 6 ? -14.391 -55.969 8.352 1 86.75 6 PRO B O 1
ATOM 5369 N N . ILE B 1 7 ? -14.812 -56 10.523 1 88.06 7 ILE B N 1
ATOM 5370 C CA . ILE B 1 7 ? -14.617 -54.562 10.672 1 88.06 7 ILE B CA 1
ATOM 5371 C C . ILE B 1 7 ? -13.266 -54.281 11.344 1 88.06 7 ILE B C 1
ATOM 5373 O O . ILE B 1 7 ? -12.875 -55 12.273 1 88.06 7 ILE B O 1
ATOM 5377 N N . LEU B 1 8 ? -12.477 -53.438 10.891 1 90.12 8 LEU B N 1
ATOM 5378 C CA . LEU B 1 8 ? -11.211 -52.938 11.406 1 90.12 8 LEU B CA 1
ATOM 5379 C C . LEU B 1 8 ? -10.094 -53.969 11.195 1 90.12 8 LEU B C 1
ATOM 5381 O O . LEU B 1 8 ? -8.938 -53.688 11.547 1 90.12 8 LEU B O 1
ATOM 5385 N N . VAL B 1 9 ? -10.414 -55.125 10.633 1 92.88 9 VAL B N 1
ATOM 5386 C CA . VAL B 1 9 ? -9.422 -56.156 10.328 1 92.88 9 VAL B CA 1
ATOM 5387 C C . VAL B 1 9 ? -9.312 -56.344 8.812 1 92.88 9 VAL B C 1
ATOM 5389 O O . VAL B 1 9 ? -10.328 -56.5 8.133 1 92.88 9 VAL B O 1
ATOM 5392 N N . PRO B 1 10 ? -8.125 -56.281 8.312 1 95.75 10 PRO B N 1
ATOM 5393 C CA . PRO B 1 10 ? -7.965 -56.469 6.867 1 95.75 10 PRO B CA 1
ATOM 5394 C C . PRO B 1 10 ? -8.32 -57.906 6.422 1 95.75 10 PRO B C 1
ATOM 5396 O O . PRO B 1 10 ? -8.023 -58.875 7.129 1 95.75 10 PRO B O 1
ATOM 5399 N N . PHE B 1 11 ? -8.961 -58 5.312 1 96.12 11 PHE B N 1
ATOM 5400 C CA . PHE B 1 11 ? -9.273 -59.312 4.734 1 96.12 11 PHE B CA 1
ATOM 5401 C C . PHE B 1 11 ? -9.023 -59.312 3.232 1 96.12 11 PHE B C 1
ATOM 5403 O O . PHE B 1 11 ? -9.039 -58.25 2.594 1 96.12 11 PHE B O 1
ATOM 5410 N N . GLU B 1 12 ? -8.82 -60.469 2.699 1 96.69 12 GLU B N 1
ATOM 5411 C CA . GLU B 1 12 ? -8.555 -60.625 1.271 1 96.69 12 GLU B CA 1
ATOM 5412 C C . GLU B 1 12 ? -9.852 -60.875 0.495 1 96.69 12 GLU B C 1
ATOM 5414 O O . GLU B 1 12 ? -10.75 -61.562 0.972 1 96.69 12 GLU B O 1
ATOM 5419 N N . ALA B 1 13 ? -9.953 -60.188 -0.568 1 96.88 13 ALA B N 1
ATOM 5420 C CA . ALA B 1 13 ? -11.109 -60.281 -1.457 1 96.88 13 ALA B CA 1
ATOM 5421 C C . ALA B 1 13 ? -10.672 -60.312 -2.92 1 96.88 13 ALA B C 1
ATOM 5423 O O . ALA B 1 13 ? -9.477 -60.219 -3.221 1 96.88 13 ALA B O 1
ATOM 5424 N N . ARG B 1 14 ? -11.648 -60.531 -3.766 1 97.31 14 ARG B N 1
ATOM 5425 C CA . ARG B 1 14 ? -11.391 -60.531 -5.203 1 97.31 14 ARG B CA 1
ATOM 5426 C C . ARG B 1 14 ? -12.219 -59.469 -5.922 1 97.31 14 ARG B C 1
ATOM 5428 O O . ARG B 1 14 ? -13.383 -59.281 -5.586 1 97.31 14 ARG B O 1
ATOM 5435 N N . VAL B 1 15 ? -11.586 -58.875 -6.859 1 97.56 15 VAL B N 1
ATOM 5436 C CA . VAL B 1 15 ? -12.289 -57.844 -7.629 1 97.56 15 VAL B CA 1
ATOM 5437 C C . VAL B 1 15 ? -13.328 -58.5 -8.539 1 97.56 15 VAL B C 1
ATOM 5439 O O . VAL B 1 15 ? -13.023 -59.5 -9.219 1 97.56 15 VAL B O 1
ATOM 5442 N N . VAL B 1 16 ? -14.477 -57.969 -8.523 1 96.31 16 VAL B N 1
ATOM 5443 C CA . VAL B 1 16 ? -15.539 -58.438 -9.391 1 96.31 16 VAL B CA 1
ATOM 5444 C C . VAL B 1 16 ? -15.664 -57.531 -10.617 1 96.31 16 VAL B C 1
ATOM 5446 O O . VAL B 1 16 ? -15.648 -58 -11.758 1 96.31 16 VAL B O 1
ATOM 5449 N N . SER B 1 17 ? -15.797 -56.25 -10.305 1 94.38 17 SER B N 1
ATOM 5450 C CA . SER B 1 17 ? -15.938 -55.312 -11.398 1 94.38 17 SER B CA 1
ATOM 5451 C C . SER B 1 17 ? -15.766 -53.875 -10.914 1 94.38 17 SER B C 1
ATOM 5453 O O . SER B 1 17 ? -15.883 -53.594 -9.719 1 94.38 17 SER B O 1
ATOM 5455 N N . ALA B 1 18 ? -15.438 -53.062 -11.914 1 93.31 18 ALA B N 1
ATOM 5456 C CA . ALA B 1 18 ? -15.445 -51.625 -11.656 1 93.31 18 ALA B CA 1
ATOM 5457 C C . ALA B 1 18 ? -16.75 -50.969 -12.133 1 93.31 18 ALA B C 1
ATOM 5459 O O . ALA B 1 18 ? -17.281 -51.344 -13.18 1 93.31 18 ALA B O 1
ATOM 5460 N N . ILE B 1 19 ? -17.281 -50.094 -11.32 1 91.75 19 ILE B N 1
ATOM 5461 C CA . ILE B 1 19 ? -18.469 -49.344 -11.695 1 91.75 19 ILE B CA 1
ATOM 5462 C C . ILE B 1 19 ? -18.031 -48.031 -12.359 1 91.75 19 ILE B C 1
ATOM 5464 O O . ILE B 1 19 ? -17.5 -47.125 -11.703 1 91.75 19 ILE B O 1
ATOM 5468 N N . VAL B 1 20 ? -18.312 -47.906 -13.656 1 89 20 VAL B N 1
ATOM 5469 C CA . VAL B 1 20 ? -17.906 -46.719 -14.414 1 89 20 VAL B CA 1
ATOM 5470 C C . VAL B 1 20 ? -19.141 -46 -14.938 1 89 20 VAL B C 1
ATOM 5472 O O . VAL B 1 20 ? -19.719 -46.406 -15.961 1 89 20 VAL B O 1
ATOM 5475 N N . PRO B 1 21 ? -19.438 -44.906 -14.297 1 85.69 21 PRO B N 1
ATOM 5476 C CA . PRO B 1 21 ? -20.594 -44.156 -14.805 1 85.69 21 PRO B CA 1
ATOM 5477 C C . PRO B 1 21 ? -20.312 -43.469 -16.141 1 85.69 21 PRO B C 1
ATOM 5479 O O . PRO B 1 21 ? -19.156 -43.219 -16.484 1 85.69 21 PRO B O 1
ATOM 5482 N N . ARG B 1 22 ? -21.406 -43.156 -16.812 1 77.62 22 ARG B N 1
ATOM 5483 C CA . ARG B 1 22 ? -21.297 -42.5 -18.109 1 77.62 22 ARG B CA 1
ATOM 5484 C C . ARG B 1 22 ? -20.812 -41.031 -17.938 1 77.62 22 ARG B C 1
ATOM 5486 O O . ARG B 1 22 ? -20.109 -40.531 -18.797 1 77.62 22 ARG B O 1
ATOM 5493 N N . VAL B 1 23 ? -21.234 -40.531 -16.875 1 83.19 23 VAL B N 1
ATOM 5494 C CA . VAL B 1 23 ? -20.891 -39.125 -16.609 1 83.19 23 VAL B CA 1
ATOM 5495 C C . VAL B 1 23 ? -20.188 -39.031 -15.258 1 83.19 23 VAL B C 1
ATOM 5497 O O . VAL B 1 23 ? -20.609 -39.688 -14.289 1 83.19 23 VAL B O 1
ATOM 5500 N N . GLY B 1 24 ? -19.125 -38.281 -15.273 1 84.94 24 GLY B N 1
ATOM 5501 C CA . GLY B 1 24 ? -18.453 -37.969 -14.008 1 84.94 24 GLY B CA 1
ATOM 5502 C C . GLY B 1 24 ? -17.562 -39.094 -13.523 1 84.94 24 GLY B C 1
ATOM 5503 O O . GLY B 1 24 ? -17.391 -39.281 -12.312 1 84.94 24 GLY B O 1
ATOM 5504 N N . TYR B 1 25 ? -17.109 -39.906 -14.414 1 86.06 25 TYR B N 1
ATOM 5505 C CA . TYR B 1 25 ? -16.344 -41.094 -14.023 1 86.06 25 TYR B CA 1
ATOM 5506 C C . TYR B 1 25 ? -15.07 -40.719 -13.289 1 86.06 25 TYR B C 1
ATOM 5508 O O . TYR B 1 25 ? -14.492 -41.531 -12.57 1 86.06 25 TYR B O 1
ATOM 5516 N N . ARG B 1 26 ? -14.648 -39.5 -13.414 1 90.12 26 ARG B N 1
ATOM 5517 C CA . ARG B 1 26 ? -13.406 -39.062 -12.773 1 90.12 26 ARG B CA 1
ATOM 5518 C C . ARG B 1 26 ? -13.602 -38.875 -11.273 1 90.12 26 ARG B C 1
ATOM 5520 O O . ARG B 1 26 ? -12.641 -38.938 -10.5 1 90.12 26 ARG B O 1
ATOM 5527 N N . TRP B 1 27 ? -14.859 -38.656 -10.836 1 91.31 27 TRP B N 1
ATOM 5528 C CA . TRP B 1 27 ? -15.047 -38.438 -9.406 1 91.31 27 TRP B CA 1
ATOM 5529 C C . TRP B 1 27 ? -16.188 -39.281 -8.867 1 91.31 27 TRP B C 1
ATOM 5531 O O . TRP B 1 27 ? -16.453 -39.312 -7.66 1 91.31 27 TRP B O 1
ATOM 5541 N N . VAL B 1 28 ? -16.844 -40 -9.766 1 91.56 28 VAL B N 1
ATOM 5542 C CA . VAL B 1 28 ? -17.906 -40.906 -9.336 1 91.56 28 VAL B CA 1
ATOM 5543 C C . VAL B 1 28 ? -17.594 -42.312 -9.812 1 91.56 28 VAL B C 1
ATOM 5545 O O . VAL B 1 28 ? -17 -42.5 -10.875 1 91.56 28 VAL B O 1
ATOM 5548 N N . GLY B 1 29 ? -17.906 -43.344 -9.016 1 93.38 29 GLY B N 1
ATOM 5549 C CA . GLY B 1 29 ? -17.75 -44.719 -9.375 1 93.38 29 GLY B CA 1
ATOM 5550 C C . GLY B 1 29 ? -17.594 -45.656 -8.172 1 93.38 29 GLY B C 1
ATOM 5551 O O . GLY B 1 29 ? -18.125 -45.344 -7.098 1 93.38 29 GLY B O 1
ATOM 5552 N N . GLY B 1 30 ? -17.047 -46.75 -8.516 1 94.94 30 GLY B N 1
ATOM 5553 C CA . GLY B 1 30 ? -16.859 -47.719 -7.449 1 94.94 30 GLY B CA 1
ATOM 5554 C C . GLY B 1 30 ? -16.172 -49 -7.91 1 94.94 30 GLY B C 1
ATOM 5555 O O . GLY B 1 30 ? -15.945 -49.188 -9.109 1 94.94 30 GLY B O 1
ATOM 5556 N N . LEU B 1 31 ? -15.781 -49.75 -6.934 1 96.5 31 LEU B N 1
ATOM 5557 C CA . LEU B 1 31 ? -15.188 -51.094 -7.145 1 96.5 31 LEU B CA 1
ATOM 5558 C C . LEU B 1 31 ? -15.969 -52.156 -6.387 1 96.5 31 LEU B C 1
ATOM 5560 O O . LEU B 1 31 ? -16.203 -52.031 -5.184 1 96.5 31 LEU B O 1
ATOM 5564 N N . VAL B 1 32 ? -16.344 -53.156 -7.145 1 96.69 32 VAL B N 1
ATOM 5565 C CA . VAL B 1 32 ? -17.047 -54.281 -6.516 1 96.69 32 VAL B CA 1
ATOM 5566 C C . VAL B 1 32 ? -16.078 -55.406 -6.219 1 96.69 32 VAL B C 1
ATOM 5568 O O . VAL B 1 32 ? -15.383 -55.875 -7.121 1 96.69 32 VAL B O 1
ATOM 5571 N N . VAL B 1 33 ? -16.047 -55.781 -4.98 1 97.06 33 VAL B N 1
ATOM 5572 C CA . VAL B 1 33 ? -15.195 -56.906 -4.582 1 97.06 33 VAL B CA 1
ATOM 5573 C C . VAL B 1 33 ? -16.047 -58 -3.926 1 97.06 33 VAL B C 1
ATOM 5575 O O . VAL B 1 33 ? -17.188 -57.75 -3.525 1 97.06 33 VAL B O 1
ATOM 5578 N N . GLU B 1 34 ? -15.461 -59.156 -3.879 1 95.5 34 GLU B N 1
ATOM 5579 C CA . GLU B 1 34 ? -16.188 -60.281 -3.291 1 95.5 34 GLU B CA 1
ATOM 5580 C C . GLU B 1 34 ? -15.375 -60.906 -2.164 1 95.5 34 GLU B C 1
ATOM 5582 O O . GLU B 1 34 ? -14.188 -61.188 -2.328 1 95.5 34 GLU B O 1
ATOM 5587 N N . TYR B 1 35 ? -15.992 -61.094 -1.059 1 93.94 35 TYR B N 1
ATOM 5588 C CA . TYR B 1 35 ? -15.445 -61.75 0.117 1 93.94 35 TYR B CA 1
ATOM 5589 C C . TYR B 1 35 ? -16.375 -62.844 0.6 1 93.94 35 TYR B C 1
ATOM 5591 O O . TYR B 1 35 ? -17.484 -62.594 1.061 1 93.94 35 TYR B O 1
ATOM 5599 N N . ASN B 1 36 ? -15.93 -64.125 0.505 1 90.31 36 ASN B N 1
ATOM 5600 C CA . ASN B 1 36 ? -16.688 -65.25 0.945 1 90.31 36 ASN B CA 1
ATOM 5601 C C . ASN B 1 36 ? -18.094 -65.312 0.349 1 90.31 36 ASN B C 1
ATOM 5603 O O . ASN B 1 36 ? -19.078 -65.5 1.07 1 90.31 36 ASN B O 1
ATOM 5607 N N . GLY B 1 37 ? -18.203 -64.938 -0.867 1 88.69 37 GLY B N 1
ATOM 5608 C CA . GLY B 1 37 ? -19.453 -65 -1.591 1 88.69 37 GLY B CA 1
ATOM 5609 C C . GLY B 1 37 ? -20.312 -63.75 -1.475 1 88.69 37 GLY B C 1
ATOM 5610 O O . GLY B 1 37 ? -21.359 -63.656 -2.107 1 88.69 37 GLY B O 1
ATOM 5611 N N . VAL B 1 38 ? -19.875 -62.844 -0.732 1 90.69 38 VAL B N 1
ATOM 5612 C CA . VAL B 1 38 ? -20.641 -61.594 -0.545 1 90.69 38 VAL B CA 1
ATOM 5613 C C . VAL B 1 38 ? -20 -60.469 -1.333 1 90.69 38 VAL B C 1
ATOM 5615 O O . VAL B 1 38 ? -18.781 -60.312 -1.316 1 90.69 38 VAL B O 1
ATOM 5618 N N . LYS B 1 39 ? -20.875 -59.719 -1.975 1 93.69 39 LYS B N 1
ATOM 5619 C CA . LYS B 1 39 ? -20.391 -58.594 -2.756 1 93.69 39 LYS B CA 1
ATOM 5620 C C . LYS B 1 39 ? -20.344 -57.312 -1.909 1 93.69 39 LYS B C 1
ATOM 5622 O O . LYS B 1 39 ? -21.234 -57.062 -1.099 1 93.69 39 LYS B O 1
ATOM 5627 N N . ILE B 1 40 ? -19.25 -56.656 -2.041 1 95.38 40 ILE B N 1
ATOM 5628 C CA . ILE B 1 40 ? -19.016 -55.406 -1.352 1 95.38 40 ILE B CA 1
ATOM 5629 C C . ILE B 1 40 ? -18.75 -54.281 -2.373 1 95.38 40 ILE B C 1
ATOM 5631 O O . ILE B 1 40 ? -17.812 -54.406 -3.172 1 95.38 40 ILE B O 1
ATOM 5635 N N . HIS B 1 41 ? -19.547 -53.25 -2.346 1 95.69 41 HIS B N 1
ATOM 5636 C CA . HIS B 1 41 ? -19.359 -52.094 -3.215 1 95.69 41 HIS B CA 1
ATOM 5637 C C . HIS B 1 41 ? -18.547 -51.031 -2.52 1 95.69 41 HIS B C 1
ATOM 5639 O O . HIS B 1 41 ? -19.047 -50.344 -1.619 1 95.69 41 HIS B O 1
ATOM 5645 N N . LEU B 1 42 ? -17.328 -50.906 -2.918 1 96.56 42 LEU B N 1
ATOM 5646 C CA . LEU B 1 42 ? -16.453 -49.844 -2.414 1 96.56 42 LEU B CA 1
ATOM 5647 C C . LEU B 1 42 ? -16.594 -48.594 -3.264 1 96.56 42 LEU B C 1
ATOM 5649 O O . LEU B 1 42 ? -16.156 -48.562 -4.422 1 96.56 42 LEU B O 1
ATOM 5653 N N . LEU B 1 43 ? -17.094 -47.531 -2.703 1 94.38 43 LEU B N 1
ATOM 5654 C CA . LEU B 1 43 ? -17.281 -46.312 -3.471 1 94.38 43 LEU B CA 1
ATOM 5655 C C . LEU B 1 43 ? -15.953 -45.562 -3.682 1 94.38 43 LEU B C 1
ATOM 5657 O O . LEU B 1 43 ? -15.203 -45.375 -2.729 1 94.38 43 LEU B O 1
ATOM 5661 N N . MET B 1 44 ? -15.602 -45.25 -4.879 1 95.44 44 MET B N 1
ATOM 5662 C CA . MET B 1 44 ? -14.422 -44.5 -5.305 1 95.44 44 MET B CA 1
ATOM 5663 C C . MET B 1 44 ? -14.586 -44 -6.734 1 95.44 44 MET B C 1
ATOM 5665 O O . MET B 1 44 ? -15.5 -44.406 -7.441 1 95.44 44 MET B O 1
ATOM 5669 N N . PRO B 1 45 ? -13.742 -43 -7.105 1 94.44 45 PRO B N 1
ATOM 5670 C CA . PRO B 1 45 ? -13.82 -42.594 -8.508 1 94.44 45 PRO B CA 1
ATOM 5671 C C . PRO B 1 45 ? -13.5 -43.719 -9.484 1 94.44 45 PRO B C 1
ATOM 5673 O O . PRO B 1 45 ? -12.602 -44.531 -9.227 1 94.44 45 PRO B O 1
ATOM 5676 N N . ALA B 1 46 ? -14.227 -43.781 -10.586 1 92.31 46 ALA B N 1
ATOM 5677 C CA . ALA B 1 46 ? -13.977 -44.781 -11.609 1 92.31 46 ALA B CA 1
ATOM 5678 C C . ALA B 1 46 ? -12.586 -44.625 -12.219 1 92.31 46 ALA B C 1
ATOM 5680 O O . ALA B 1 46 ? -12.008 -45.594 -12.734 1 92.31 46 ALA B O 1
ATOM 5681 N N . ALA B 1 47 ? -12.055 -43.406 -12.141 1 90.69 47 ALA B N 1
ATOM 5682 C CA . ALA B 1 47 ? -10.719 -43.125 -12.664 1 90.69 47 ALA B CA 1
ATOM 5683 C C . ALA B 1 47 ? -9.672 -43.969 -11.953 1 90.69 47 ALA B C 1
ATOM 5685 O O . ALA B 1 47 ? -8.617 -44.281 -12.516 1 90.69 47 ALA B O 1
ATOM 5686 N N . VAL B 1 48 ? -9.977 -44.406 -10.758 1 94.75 48 VAL B N 1
ATOM 5687 C CA . VAL B 1 48 ? -9.078 -45.25 -9.984 1 94.75 48 VAL B CA 1
ATOM 5688 C C . VAL B 1 48 ? -9.516 -46.719 -10.125 1 94.75 48 VAL B C 1
ATOM 5690 O O . VAL B 1 48 ? -8.695 -47.594 -10.422 1 94.75 48 VAL B O 1
ATOM 5693 N N . ALA B 1 49 ? -10.797 -46.969 -10.039 1 94.81 49 ALA B N 1
ATOM 5694 C CA . ALA B 1 49 ? -11.359 -48.312 -10 1 94.81 49 ALA B CA 1
ATOM 5695 C C . ALA B 1 49 ? -11.07 -49.062 -11.297 1 94.81 49 ALA B C 1
ATOM 5697 O O . ALA B 1 49 ? -10.859 -50.281 -11.289 1 94.81 49 ALA B O 1
ATOM 5698 N N . ARG B 1 50 ? -11.039 -48.344 -12.328 1 91.44 50 ARG B N 1
ATOM 5699 C CA . ARG B 1 50 ? -10.945 -49 -13.648 1 91.44 50 ARG B CA 1
ATOM 5700 C C . ARG B 1 50 ? -9.57 -49.625 -13.852 1 91.44 50 ARG B C 1
ATOM 5702 O O . ARG B 1 50 ? -9.391 -50.438 -14.75 1 91.44 50 ARG B O 1
ATOM 5709 N N . TRP B 1 51 ? -8.625 -49.281 -13.039 1 94.44 51 TRP B N 1
ATOM 5710 C CA . TRP B 1 51 ? -7.293 -49.844 -13.156 1 94.44 51 TRP B CA 1
ATOM 5711 C C . TRP B 1 51 ? -7.27 -51.281 -12.586 1 94.44 51 TRP B C 1
ATOM 5713 O O . TRP B 1 51 ? -6.328 -52.031 -12.836 1 94.44 51 TRP B O 1
ATOM 5723 N N . LEU B 1 52 ? -8.242 -51.625 -11.805 1 95.06 52 LEU B N 1
ATOM 5724 C CA . LEU B 1 52 ? -8.32 -52.969 -11.219 1 95.06 52 LEU B CA 1
ATOM 5725 C C . LEU B 1 52 ? -9.188 -53.906 -12.07 1 95.06 52 LEU B C 1
ATOM 5727 O O . LEU B 1 52 ? -10.281 -53.5 -12.484 1 95.06 52 LEU B O 1
ATOM 5731 N N . SER B 1 53 ? -8.688 -55.062 -12.273 1 92.12 53 SER B N 1
ATOM 5732 C CA . SER B 1 53 ? -9.375 -56 -13.156 1 92.12 53 SER B CA 1
ATOM 5733 C C . SER B 1 53 ? -10.062 -57.094 -12.367 1 92.12 53 SER B C 1
ATOM 5735 O O . SER B 1 53 ? -9.625 -57.469 -11.273 1 92.12 53 SER B O 1
ATOM 5737 N N . PRO B 1 54 ? -11.094 -57.656 -13.023 1 94 54 PRO B N 1
ATOM 5738 C CA . PRO B 1 54 ? -11.781 -58.75 -12.367 1 94 54 PRO B CA 1
ATOM 5739 C C . PRO B 1 54 ? -10.844 -59.938 -12.07 1 94 54 PRO B C 1
ATOM 5741 O O . PRO B 1 54 ? -10.008 -60.281 -12.898 1 94 54 PRO B O 1
ATOM 5744 N N . GLY B 1 55 ? -10.984 -60.438 -10.859 1 94.62 55 GLY B N 1
ATOM 5745 C CA . GLY B 1 55 ? -10.195 -61.625 -10.484 1 94.62 55 GLY B CA 1
ATOM 5746 C C . GLY B 1 55 ? -8.969 -61.25 -9.656 1 94.62 55 GLY B C 1
ATOM 5747 O O . GLY B 1 55 ? -8.391 -62.125 -9 1 94.62 55 GLY B O 1
ATOM 5748 N N . GLU B 1 56 ? -8.625 -60.031 -9.641 1 95.38 56 GLU B N 1
ATOM 5749 C CA . GLU B 1 56 ? -7.438 -59.594 -8.906 1 95.38 56 GLU B CA 1
ATOM 5750 C C . GLU B 1 56 ? -7.648 -59.719 -7.402 1 95.38 56 GLU B C 1
ATOM 5752 O O . GLU B 1 56 ? -8.766 -59.531 -6.91 1 95.38 56 GLU B O 1
ATOM 5757 N N . LYS B 1 57 ? -6.594 -60.031 -6.781 1 97.19 57 LYS B N 1
ATOM 5758 C CA . LYS B 1 57 ? -6.598 -60.125 -5.324 1 97.19 57 LYS B CA 1
ATOM 5759 C C . LYS B 1 57 ? -6.398 -58.75 -4.699 1 97.19 57 LYS B C 1
ATOM 5761 O O . LYS B 1 57 ? -5.512 -58 -5.113 1 97.19 57 LYS B O 1
ATOM 5766 N N . VAL B 1 58 ? -7.262 -58.406 -3.762 1 98.12 58 VAL B N 1
ATOM 5767 C CA . VAL B 1 58 ? -7.152 -57.156 -3.051 1 98.12 58 VAL B CA 1
ATOM 5768 C C . VAL B 1 58 ? -7.312 -57.375 -1.55 1 98.12 58 VAL B C 1
ATOM 5770 O O . VAL B 1 58 ? -7.754 -58.438 -1.126 1 98.12 58 VAL B O 1
ATOM 5773 N N . ARG B 1 59 ? -6.82 -56.5 -0.757 1 98 59 ARG B N 1
ATOM 5774 C CA . ARG B 1 59 ? -7.004 -56.469 0.69 1 98 59 ARG B CA 1
ATOM 5775 C C . ARG B 1 59 ? -7.82 -55.25 1.118 1 98 59 ARG B C 1
ATOM 5777 O O . ARG B 1 59 ? -7.484 -54.125 0.771 1 98 59 ARG B O 1
ATOM 5784 N N . VAL B 1 60 ? -8.945 -55.531 1.809 1 97.38 60 VAL B N 1
ATOM 5785 C CA . VAL B 1 60 ? -9.859 -54.469 2.217 1 97.38 60 VAL B CA 1
ATOM 5786 C C . VAL B 1 60 ? -9.914 -54.406 3.742 1 97.38 60 VAL B C 1
ATOM 5788 O O . VAL B 1 60 ? -9.906 -55.438 4.418 1 97.38 60 VAL B O 1
ATOM 5791 N N . ARG B 1 61 ? -9.836 -53.219 4.293 1 96.88 61 ARG B N 1
ATOM 5792 C CA . ARG B 1 61 ? -10.094 -52.969 5.707 1 96.88 61 ARG B CA 1
ATOM 5793 C C . ARG B 1 61 ? -11.242 -51.969 5.883 1 96.88 61 ARG B C 1
ATOM 5795 O O . ARG B 1 61 ? -11.094 -50.781 5.582 1 96.88 61 ARG B O 1
ATOM 5802 N N . ILE B 1 62 ? -12.305 -52.5 6.34 1 94.69 62 ILE B N 1
ATOM 5803 C CA . ILE B 1 62 ? -13.469 -51.625 6.578 1 94.69 62 ILE B CA 1
ATOM 5804 C C . ILE B 1 62 ? -13.305 -50.906 7.902 1 94.69 62 ILE B C 1
ATOM 5806 O O . ILE B 1 62 ? -12.969 -51.5 8.922 1 94.69 62 ILE B O 1
ATOM 5810 N N . LEU B 1 63 ? -13.508 -49.625 7.934 1 92.19 63 LEU B N 1
ATOM 5811 C CA . LEU B 1 63 ? -13.258 -48.781 9.102 1 92.19 63 LEU B CA 1
ATOM 5812 C C . LEU B 1 63 ? -14.555 -48.5 9.859 1 92.19 63 LEU B C 1
ATOM 5814 O O . LEU B 1 63 ? -14.531 -48.281 11.07 1 92.19 63 LEU B O 1
ATOM 5818 N N . GLU B 1 64 ? -15.656 -48.375 9.102 1 89.62 64 GLU B N 1
ATOM 5819 C CA . GLU B 1 64 ? -16.984 -48.125 9.672 1 89.62 64 GLU B CA 1
ATOM 5820 C C . GLU B 1 64 ? -18 -49.125 9.133 1 89.62 64 GLU B C 1
ATOM 5822 O O . GLU B 1 64 ? -17.844 -49.656 8.031 1 89.62 64 GLU B O 1
ATOM 5827 N N . GLU B 1 65 ? -19.047 -49.312 9.859 1 86.25 65 GLU B N 1
ATOM 5828 C CA . GLU B 1 65 ? -20.062 -50.281 9.477 1 86.25 65 GLU B CA 1
ATOM 5829 C C . GLU B 1 65 ? -20.734 -49.906 8.164 1 86.25 65 GLU B C 1
ATOM 5831 O O . GLU B 1 65 ? -21.266 -48.812 8.031 1 86.25 65 GLU B O 1
ATOM 5836 N N . PRO B 1 66 ? -20.594 -50.844 7.234 1 88.44 66 PRO B N 1
ATOM 5837 C CA . PRO B 1 66 ? -21.188 -50.531 5.93 1 88.44 66 PRO B CA 1
ATOM 5838 C C . PRO B 1 66 ? -22.703 -50.688 5.922 1 88.44 66 PRO B C 1
ATOM 5840 O O . PRO B 1 66 ? -23.281 -51.219 6.875 1 88.44 66 PRO B O 1
ATOM 5843 N N . THR B 1 67 ? -23.281 -50.125 4.914 1 86.19 67 THR B N 1
ATOM 5844 C CA . THR B 1 67 ? -24.719 -50.25 4.719 1 86.19 67 THR B CA 1
ATOM 5845 C C . THR B 1 67 ? -25.047 -51.438 3.789 1 86.19 67 THR B C 1
ATOM 5847 O O . THR B 1 67 ? -24.359 -51.625 2.777 1 86.19 67 THR B O 1
ATOM 5850 N N . ARG B 1 68 ? -26.031 -52.188 4.184 1 86.62 68 ARG B N 1
ATOM 5851 C CA . ARG B 1 68 ? -26.438 -53.312 3.35 1 86.62 68 ARG B CA 1
ATOM 5852 C C . ARG B 1 68 ? -27.672 -53 2.529 1 86.62 68 ARG B C 1
ATOM 5854 O O . ARG B 1 68 ? -28.688 -52.531 3.076 1 86.62 68 ARG B O 1
ATOM 5861 N N . ILE B 1 69 ? -27.484 -53.094 1.243 1 81.88 69 ILE B N 1
ATOM 5862 C CA . ILE B 1 69 ? -28.594 -52.844 0.324 1 81.88 69 ILE B CA 1
ATOM 5863 C C . ILE B 1 69 ? -28.719 -54.031 -0.645 1 81.88 69 ILE B C 1
ATOM 5865 O O . ILE B 1 69 ? -27.766 -54.344 -1.373 1 81.88 69 ILE B O 1
ATOM 5869 N N . ASP B 1 70 ? -29.797 -54.656 -0.844 1 79.69 70 ASP B N 1
ATOM 5870 C CA . ASP B 1 70 ? -30.125 -55.75 -1.764 1 79.69 70 ASP B CA 1
ATOM 5871 C C . ASP B 1 70 ? -29.047 -56.812 -1.747 1 79.69 70 ASP B C 1
ATOM 5873 O O . ASP B 1 70 ? -28.594 -57.25 -2.801 1 79.69 70 ASP B O 1
ATOM 5877 N N . GLY B 1 71 ? -28.516 -57.156 -0.567 1 79.81 71 GLY B N 1
ATOM 5878 C CA . GLY B 1 71 ? -27.594 -58.281 -0.428 1 79.81 71 GLY B CA 1
ATOM 5879 C C . GLY B 1 71 ? -26.141 -57.875 -0.62 1 79.81 71 GLY B C 1
ATOM 5880 O O . GLY B 1 71 ? -25.234 -58.688 -0.453 1 79.81 71 GLY B O 1
ATOM 5881 N N . ALA B 1 72 ? -26 -56.656 -1.016 1 85.88 72 ALA B N 1
ATOM 5882 C CA . ALA B 1 72 ? -24.625 -56.156 -1.192 1 85.88 72 ALA B CA 1
ATOM 5883 C C . ALA B 1 72 ? -24.281 -55.094 -0.17 1 85.88 72 ALA B C 1
ATOM 5885 O O . ALA B 1 72 ? -25.156 -54.344 0.27 1 85.88 72 ALA B O 1
ATOM 5886 N N . TYR B 1 73 ? -23.078 -55.125 0.287 1 91.56 73 TYR B N 1
ATOM 5887 C CA . TYR B 1 73 ? -22.609 -54.062 1.182 1 91.56 73 TYR B CA 1
ATOM 5888 C C . TYR B 1 73 ? -22.109 -52.875 0.393 1 91.56 73 TYR B C 1
ATOM 5890 O O . TYR B 1 73 ? -21.422 -53.031 -0.625 1 91.56 73 TYR B O 1
ATOM 5898 N N . ILE B 1 74 ? -22.531 -51.719 0.776 1 92.62 74 ILE B N 1
ATOM 5899 C CA . ILE B 1 74 ? -22.031 -50.469 0.199 1 92.62 74 ILE B CA 1
ATOM 5900 C C . ILE B 1 74 ? -21.172 -49.75 1.223 1 92.62 74 ILE B C 1
ATOM 5902 O O . ILE B 1 74 ? -21.625 -49.438 2.33 1 92.62 74 ILE B O 1
ATOM 5906 N N . VAL B 1 75 ? -19.953 -49.5 0.883 1 93.06 75 VAL B N 1
ATOM 5907 C CA . VAL B 1 75 ? -19.016 -48.844 1.789 1 93.06 75 VAL B CA 1
ATOM 5908 C C . VAL B 1 75 ? -18.641 -47.469 1.229 1 93.06 75 VAL B C 1
ATOM 5910 O O . VAL B 1 75 ? -18.078 -47.375 0.136 1 93.06 75 VAL B O 1
ATOM 5913 N N . PRO B 1 76 ? -18.859 -46.438 2.02 1 91.94 76 PRO B N 1
ATOM 5914 C CA . PRO B 1 76 ? -18.531 -45.094 1.561 1 91.94 76 PRO B CA 1
ATOM 5915 C C . PRO B 1 76 ? -17.016 -44.844 1.427 1 91.94 76 PRO B C 1
ATOM 5917 O O . PRO B 1 76 ? -16.234 -45.625 1.981 1 91.94 76 PRO B O 1
ATOM 5920 N N . ARG B 1 77 ? -16.609 -43.781 0.771 1 93.31 77 ARG B N 1
ATOM 5921 C CA . ARG B 1 77 ? -15.242 -43.469 0.386 1 93.31 77 ARG B CA 1
ATOM 5922 C C . ARG B 1 77 ? -14.336 -43.375 1.61 1 93.31 77 ARG B C 1
ATOM 5924 O O . ARG B 1 77 ? -13.18 -43.812 1.567 1 93.31 77 ARG B O 1
ATOM 5931 N N . ASP B 1 78 ? -14.891 -42.875 2.648 1 92.12 78 ASP B N 1
ATOM 5932 C CA . ASP B 1 78 ? -14.047 -42.594 3.803 1 92.12 78 ASP B CA 1
ATOM 5933 C C . ASP B 1 78 ? -14.094 -43.719 4.82 1 92.12 78 ASP B C 1
ATOM 5935 O O . ASP B 1 78 ? -13.539 -43.625 5.914 1 92.12 78 ASP B O 1
ATOM 5939 N N . ALA B 1 79 ? -14.578 -44.875 4.402 1 93.62 79 ALA B N 1
ATOM 5940 C CA . ALA B 1 79 ? -14.867 -45.875 5.406 1 93.62 79 ALA B CA 1
ATOM 5941 C C . ALA B 1 79 ? -14.086 -47.156 5.133 1 93.62 79 ALA B C 1
ATOM 5943 O O . ALA B 1 79 ? -14.43 -48.219 5.652 1 93.62 79 ALA B O 1
ATOM 5944 N N . TYR B 1 80 ? -13.086 -47.062 4.324 1 95.69 80 TYR B N 1
ATOM 5945 C CA . TYR B 1 80 ? -12.32 -48.281 4.078 1 95.69 80 TYR B CA 1
ATOM 5946 C C . TYR B 1 80 ? -10.93 -47.969 3.543 1 95.69 80 TYR B C 1
ATOM 5948 O O . TYR B 1 80 ? -10.633 -46.812 3.24 1 95.69 80 TYR B O 1
ATOM 5956 N N . GLU B 1 81 ? -10.062 -48.969 3.627 1 97.5 81 GLU B N 1
ATOM 5957 C CA . GLU B 1 81 ? -8.758 -49 2.973 1 97.5 81 GLU B CA 1
ATOM 5958 C C . GLU B 1 81 ? -8.664 -50.156 1.975 1 97.5 81 GLU B C 1
ATOM 5960 O O . GLU B 1 81 ? -9.305 -51.188 2.154 1 97.5 81 GLU B O 1
ATOM 5965 N N . LEU B 1 82 ? -7.938 -49.906 0.877 1 98.12 82 LEU B N 1
ATOM 5966 C CA . LEU B 1 82 ? -7.824 -50.906 -0.178 1 98.12 82 LEU B CA 1
ATOM 5967 C C . LEU B 1 82 ? -6.383 -51.031 -0.654 1 98.12 82 LEU B C 1
ATOM 5969 O O . LEU B 1 82 ? -5.738 -50.031 -0.975 1 98.12 82 LEU B O 1
ATOM 5973 N N . ASP B 1 83 ? -5.863 -52.25 -0.666 1 98.12 83 ASP B N 1
ATOM 5974 C CA . ASP B 1 83 ? -4.555 -52.562 -1.229 1 98.12 83 ASP B CA 1
ATOM 5975 C C . ASP B 1 83 ? -4.676 -53.562 -2.365 1 98.12 83 ASP B C 1
ATOM 5977 O O . ASP B 1 83 ? -5.512 -54.469 -2.311 1 98.12 83 ASP B O 1
ATOM 5981 N N . ARG B 1 84 ? -3.857 -53.375 -3.324 1 97.81 84 ARG B N 1
ATOM 5982 C CA . ARG B 1 84 ? -3.779 -54.281 -4.461 1 97.81 84 ARG B CA 1
ATOM 5983 C C . ARG B 1 84 ? -2.584 -55.219 -4.332 1 97.81 84 ARG B C 1
ATOM 5985 O O . ARG B 1 84 ? -1.482 -54.781 -3.99 1 97.81 84 ARG B O 1
ATOM 5992 N N . TRP B 1 85 ? -2.836 -56.469 -4.602 1 96.69 85 TRP B N 1
ATOM 5993 C CA . TRP B 1 85 ? -1.729 -57.406 -4.645 1 96.69 85 TRP B CA 1
ATOM 5994 C C . TRP B 1 85 ? -1.109 -57.469 -6.039 1 96.69 85 TRP B C 1
ATOM 5996 O O . TRP B 1 85 ? -1.786 -57.812 -7.016 1 96.69 85 TRP B O 1
ATOM 6006 N N . TRP B 1 86 ? 0.139 -57.094 -6.098 1 94.81 86 TRP B N 1
ATOM 6007 C CA . TRP B 1 86 ? 0.811 -57.156 -7.391 1 94.81 86 TRP B CA 1
ATOM 6008 C C . TRP B 1 86 ? 2.256 -57.625 -7.234 1 94.81 86 TRP B C 1
ATOM 6010 O O . TRP B 1 86 ? 3.043 -57 -6.527 1 94.81 86 TRP B O 1
ATOM 6020 N N . ASP B 1 87 ? 2.613 -58.688 -7.918 1 90.88 87 ASP B N 1
ATOM 6021 C CA . ASP B 1 87 ? 3.965 -59.219 -7.988 1 90.88 87 ASP B CA 1
ATOM 6022 C C . ASP B 1 87 ? 4.551 -59.438 -6.594 1 90.88 87 ASP B C 1
ATOM 6024 O O . ASP B 1 87 ? 5.66 -58.969 -6.309 1 90.88 87 ASP B O 1
ATOM 6028 N N . GLY B 1 88 ? 3.785 -59.781 -5.703 1 92.88 88 GLY B N 1
ATOM 6029 C CA . GLY B 1 88 ? 4.27 -60.219 -4.398 1 92.88 88 GLY B CA 1
ATOM 6030 C C . GLY B 1 88 ? 4.254 -59.094 -3.369 1 92.88 88 GLY B C 1
ATOM 6031 O O . GLY B 1 88 ? 4.719 -59.281 -2.242 1 92.88 88 GLY B O 1
ATOM 6032 N N . GLU B 1 89 ? 3.73 -58 -3.727 1 95.12 89 GLU B N 1
ATOM 6033 C CA . GLU B 1 89 ? 3.695 -56.875 -2.811 1 95.12 89 GLU B CA 1
ATOM 6034 C C . GLU B 1 89 ? 2.312 -56.219 -2.781 1 95.12 89 GLU B C 1
ATOM 6036 O O . GLU B 1 89 ? 1.595 -56.219 -3.783 1 95.12 89 GLU B O 1
ATOM 6041 N N . TRP B 1 90 ? 1.939 -55.719 -1.612 1 96.62 90 TRP B N 1
ATOM 6042 C CA . TRP B 1 90 ? 0.707 -54.938 -1.493 1 96.62 90 TRP B CA 1
ATOM 6043 C C . TRP B 1 90 ? 0.945 -53.469 -1.852 1 96.62 90 TRP B C 1
ATOM 6045 O O . TRP B 1 90 ? 1.881 -52.844 -1.347 1 96.62 90 TRP B O 1
ATOM 6055 N N . VAL B 1 91 ? 0.195 -53 -2.748 1 96.88 91 VAL B N 1
ATOM 6056 C CA . VAL B 1 91 ? 0.26 -51.594 -3.168 1 96.88 91 VAL B CA 1
ATOM 6057 C C . VAL B 1 91 ? -0.965 -50.844 -2.654 1 96.88 91 VAL B C 1
ATOM 6059 O O . VAL B 1 91 ? -2.102 -51.25 -2.934 1 96.88 91 VAL B O 1
ATOM 6062 N N . LYS B 1 92 ? -0.742 -49.75 -1.966 1 97.31 92 LYS B N 1
ATOM 6063 C CA . LYS B 1 92 ? -1.858 -48.969 -1.433 1 97.31 92 LYS B CA 1
ATOM 6064 C C . LYS B 1 92 ? -2.619 -48.281 -2.551 1 97.31 92 LYS B C 1
ATOM 6066 O O . LYS B 1 92 ? -2.027 -47.531 -3.35 1 97.31 92 LYS B O 1
ATOM 6071 N N . VAL B 1 93 ? -3.938 -48.5 -2.607 1 97.56 93 VAL B N 1
ATOM 6072 C CA . VAL B 1 93 ? -4.785 -47.906 -3.633 1 97.56 93 VAL B CA 1
ATOM 6073 C C . VAL B 1 93 ? -5.648 -46.812 -3.016 1 97.56 93 VAL B C 1
ATOM 6075 O O . VAL B 1 93 ? -5.812 -45.719 -3.6 1 97.56 93 VAL B O 1
ATOM 6078 N N . TRP B 1 94 ? -6.215 -47.094 -1.856 1 97.44 94 TRP B N 1
ATOM 6079 C CA . TRP B 1 94 ? -7.145 -46.188 -1.176 1 97.44 94 TRP B CA 1
ATOM 6080 C C . TRP B 1 94 ? -6.879 -46.188 0.326 1 97.44 94 TRP B C 1
ATOM 6082 O O . TRP B 1 94 ? -6.59 -47.219 0.927 1 97.44 94 TRP B O 1
ATOM 6092 N N . PRO B 1 95 ? -7.023 -45.031 1.037 1 96.81 95 PRO B N 1
ATOM 6093 C CA . PRO B 1 95 ? -7.492 -43.719 0.585 1 96.81 95 PRO B CA 1
ATOM 6094 C C . PRO B 1 95 ? -6.527 -43.062 -0.393 1 96.81 95 PRO B C 1
ATOM 6096 O O . PRO B 1 95 ? -5.383 -43.5 -0.535 1 96.81 95 PRO B O 1
ATOM 6099 N N . PRO B 1 96 ? -7.039 -42 -1.107 1 96.75 96 PRO B N 1
ATOM 6100 C CA . PRO B 1 96 ? -6.164 -41.312 -2.045 1 96.75 96 PRO B CA 1
ATOM 6101 C C . PRO B 1 96 ? -4.914 -40.75 -1.375 1 96.75 96 PRO B C 1
ATOM 6103 O O . PRO B 1 96 ? -4.945 -40.375 -0.191 1 96.75 96 PRO B O 1
ATOM 6106 N N . TRP B 1 97 ? -3.818 -40.688 -2.119 1 97.75 97 TRP B N 1
ATOM 6107 C CA . TRP B 1 97 ? -2.555 -40.156 -1.616 1 97.75 97 TRP B CA 1
ATOM 6108 C C . TRP B 1 97 ? -2.695 -38.688 -1.24 1 97.75 97 TRP B C 1
ATOM 6110 O O . TRP B 1 97 ? -3.361 -37.906 -1.941 1 97.75 97 TRP B O 1
ATOM 6120 N N . SER B 1 98 ? -2.16 -38.281 -0.127 1 97.75 98 SER B N 1
ATOM 6121 C CA . SER B 1 98 ? -2.154 -36.906 0.351 1 97.75 98 SER B CA 1
ATOM 6122 C C . SER B 1 98 ? -0.932 -36.625 1.218 1 97.75 98 SER B C 1
ATOM 6124 O O . SER B 1 98 ? -0.518 -37.469 2.008 1 97.75 98 SER B O 1
ATOM 6126 N N . LYS B 1 99 ? -0.333 -35.5 1.01 1 98.12 99 LYS B N 1
ATOM 6127 C CA . LYS B 1 99 ? 0.818 -35.094 1.81 1 98.12 99 LYS B CA 1
ATOM 6128 C C . LYS B 1 99 ? 0.862 -33.594 1.975 1 98.12 99 LYS B C 1
ATOM 6130 O O . LYS B 1 99 ? 0.666 -32.844 1.01 1 98.12 99 LYS B O 1
ATOM 6135 N N . SER B 1 100 ? 1.117 -33.156 3.217 1 97.5 100 SER B N 1
ATOM 6136 C CA . SER B 1 100 ? 1.265 -31.719 3.492 1 97.5 100 SER B CA 1
ATOM 6137 C C . SER B 1 100 ? 2.707 -31.266 3.299 1 97.5 100 SER B C 1
ATOM 6139 O O . SER B 1 100 ? 3.643 -32.031 3.533 1 97.5 100 SER B O 1
ATOM 6141 N N . ALA B 1 101 ? 2.906 -30.125 2.797 1 97.06 101 ALA B N 1
ATOM 6142 C CA . ALA B 1 101 ? 4.23 -29.531 2.617 1 97.06 101 ALA B CA 1
ATOM 6143 C C . ALA B 1 101 ? 4.195 -28.031 2.865 1 97.06 101 ALA B C 1
ATOM 6145 O O . ALA B 1 101 ? 3.135 -27.406 2.783 1 97.06 101 ALA B O 1
ATOM 6146 N N . ARG B 1 102 ? 5.359 -27.562 3.299 1 95.5 102 ARG B N 1
ATOM 6147 C CA . ARG B 1 102 ? 5.539 -26.141 3.5 1 95.5 102 ARG B CA 1
ATOM 6148 C C . ARG B 1 102 ? 6.676 -25.594 2.635 1 95.5 102 ARG B C 1
ATOM 6150 O O . ARG B 1 102 ? 7.75 -26.203 2.566 1 95.5 102 ARG B O 1
ATOM 6157 N N . LEU B 1 103 ? 6.375 -24.594 1.863 1 95.94 103 LEU B N 1
ATOM 6158 C CA . LEU B 1 103 ? 7.387 -23.922 1.067 1 95.94 103 LEU B CA 1
ATOM 6159 C C . LEU B 1 103 ? 7.652 -22.516 1.611 1 95.94 103 LEU B C 1
ATOM 6161 O O . LEU B 1 103 ? 6.805 -21.625 1.499 1 95.94 103 LEU B O 1
ATOM 6165 N N . VAL B 1 104 ? 8.836 -22.344 2.174 1 94.81 104 VAL B N 1
ATOM 6166 C CA . VAL B 1 104 ? 9.203 -21.062 2.77 1 94.81 104 VAL B CA 1
ATOM 6167 C C . VAL B 1 104 ? 10.094 -20.281 1.805 1 94.81 104 VAL B C 1
ATOM 6169 O O . VAL B 1 104 ? 11.008 -20.844 1.199 1 94.81 104 VAL B O 1
ATOM 6172 N N . ARG B 1 105 ? 9.734 -19.062 1.603 1 92.5 105 ARG B N 1
ATOM 6173 C CA . ARG B 1 105 ? 10.586 -18.172 0.825 1 92.5 105 ARG B CA 1
ATOM 6174 C C . ARG B 1 105 ? 11.367 -17.219 1.736 1 92.5 105 ARG B C 1
ATOM 6176 O O . ARG B 1 105 ? 10.836 -16.734 2.732 1 92.5 105 ARG B O 1
ATOM 6183 N N . TYR B 1 106 ? 12.594 -17.016 1.398 1 91.81 106 TYR B N 1
ATOM 6184 C CA . TYR B 1 106 ? 13.492 -16.266 2.275 1 91.81 106 TYR B CA 1
ATOM 6185 C C . TYR B 1 106 ? 13.953 -14.977 1.617 1 91.81 106 TYR B C 1
ATOM 6187 O O . TYR B 1 106 ? 13.914 -14.844 0.391 1 91.81 106 TYR B O 1
ATOM 6195 N N . ASP B 1 107 ? 14.25 -14.023 2.426 1 88.56 107 ASP B N 1
ATOM 6196 C CA . ASP B 1 107 ? 14.82 -12.781 1.902 1 88.56 107 ASP B CA 1
ATOM 6197 C C . ASP B 1 107 ? 16.172 -13.039 1.246 1 88.56 107 ASP B C 1
ATOM 6199 O O . ASP B 1 107 ? 16.953 -13.867 1.718 1 88.56 107 ASP B O 1
ATOM 6203 N N . PRO B 1 108 ? 16.469 -12.43 0.228 1 86 108 PRO B N 1
ATOM 6204 C CA . PRO B 1 108 ? 17.625 -12.734 -0.619 1 86 108 PRO B CA 1
ATOM 6205 C C . PRO B 1 108 ? 18.953 -12.367 0.038 1 86 108 PRO B C 1
ATOM 6207 O O . PRO B 1 108 ? 20.016 -12.828 -0.398 1 86 108 PRO B O 1
ATOM 6210 N N . LEU B 1 109 ? 18.938 -11.531 1.044 1 85.81 109 LEU B N 1
ATOM 6211 C CA . LEU B 1 109 ? 20.188 -11.07 1.619 1 85.81 109 LEU B CA 1
ATOM 6212 C C . LEU B 1 109 ? 20.422 -11.703 2.984 1 85.81 109 LEU B C 1
ATOM 6214 O O . LEU B 1 109 ? 21.516 -12.211 3.258 1 85.81 109 LEU B O 1
ATOM 6218 N N . ARG B 1 110 ? 19.438 -11.867 3.814 1 88.69 110 ARG B N 1
ATOM 6219 C CA . ARG B 1 110 ? 19.625 -12.242 5.211 1 88.69 110 ARG B CA 1
ATOM 6220 C C . ARG B 1 110 ? 19.125 -13.664 5.469 1 88.69 110 ARG B C 1
ATOM 6222 O O . ARG B 1 110 ? 19.375 -14.234 6.531 1 88.69 110 ARG B O 1
ATOM 6229 N N . GLY B 1 111 ? 18.406 -14.18 4.586 1 86.56 111 GLY B N 1
ATOM 6230 C CA . GLY B 1 111 ? 17.922 -15.539 4.73 1 86.56 111 GLY B CA 1
ATOM 6231 C C . GLY B 1 111 ? 16.812 -15.672 5.754 1 86.56 111 GLY B C 1
ATOM 6232 O O . GLY B 1 111 ? 16.625 -16.734 6.355 1 86.56 111 GLY B O 1
ATOM 6233 N N . GLU B 1 112 ? 16.203 -14.539 6.055 1 89.31 112 GLU B N 1
ATOM 6234 C CA . GLU B 1 112 ? 15.062 -14.578 6.961 1 89.31 112 GLU B CA 1
ATOM 6235 C C . GLU B 1 112 ? 13.781 -14.945 6.215 1 89.31 112 GLU B C 1
ATOM 6237 O O . GLU B 1 112 ? 13.602 -14.555 5.059 1 89.31 112 GLU B O 1
ATOM 6242 N N . PRO B 1 113 ? 12.898 -15.688 6.898 1 91.62 113 PRO B N 1
ATOM 6243 C CA . PRO B 1 113 ? 11.633 -16.031 6.242 1 91.62 113 PRO B CA 1
ATOM 6244 C C . PRO B 1 113 ? 10.781 -14.812 5.922 1 91.62 113 PRO B C 1
ATOM 6246 O O . PRO B 1 113 ? 10.633 -13.922 6.762 1 91.62 113 PRO B O 1
ATOM 6249 N N . LEU B 1 114 ? 10.344 -14.719 4.789 1 91.25 114 LEU B N 1
ATOM 6250 C CA . LEU B 1 114 ? 9.492 -13.617 4.348 1 91.25 114 LEU B CA 1
ATOM 6251 C C . LEU B 1 114 ? 8.023 -14.031 4.348 1 91.25 114 LEU B C 1
ATOM 6253 O O . LEU B 1 114 ? 7.191 -13.391 4.992 1 91.25 114 LEU B O 1
ATOM 6257 N N . TYR B 1 115 ? 7.656 -15.039 3.586 1 90.38 115 TYR B N 1
ATOM 6258 C CA . TYR B 1 115 ? 6.328 -15.641 3.5 1 90.38 115 TYR B CA 1
ATOM 6259 C C . TYR B 1 115 ? 6.418 -17.125 3.197 1 90.38 115 TYR B C 1
ATOM 6261 O O . TYR B 1 115 ? 7.5 -17.656 2.932 1 90.38 115 TYR B O 1
ATOM 6269 N N . GLU B 1 116 ? 5.289 -17.828 3.352 1 93.5 116 GLU B N 1
ATOM 6270 C CA . GLU B 1 116 ? 5.316 -19.266 3.137 1 93.5 116 GLU B CA 1
ATOM 6271 C C . GLU B 1 116 ? 4.004 -19.766 2.537 1 93.5 116 GLU B C 1
ATOM 6273 O O . GLU B 1 116 ? 2.977 -19.094 2.637 1 93.5 116 GLU B O 1
ATOM 6278 N N . TYR B 1 117 ? 4.133 -20.812 1.799 1 94.06 117 TYR B N 1
ATOM 6279 C CA . TYR B 1 117 ? 2.984 -21.562 1.279 1 94.06 117 TYR B CA 1
ATOM 6280 C C . TYR B 1 117 ? 2.77 -22.844 2.055 1 94.06 117 TYR B C 1
ATOM 6282 O O . TYR B 1 117 ? 3.668 -23.688 2.129 1 94.06 117 TYR B O 1
ATOM 6290 N N . HIS B 1 118 ? 1.609 -22.938 2.723 1 96.12 118 HIS B N 1
ATOM 6291 C CA . HIS B 1 118 ? 1.177 -24.219 3.266 1 96.12 118 HIS B CA 1
ATOM 6292 C C . HIS B 1 118 ? 0.26 -24.953 2.289 1 96.12 118 HIS B C 1
ATOM 6294 O O . HIS B 1 118 ? -0.834 -24.469 1.981 1 96.12 118 HIS B O 1
ATOM 6300 N N . VAL B 1 119 ? 0.729 -26.109 1.773 1 97 119 VAL B N 1
ATOM 6301 C CA . VAL B 1 119 ? -0.047 -26.797 0.741 1 97 119 VAL B CA 1
ATOM 6302 C C . VAL B 1 119 ? -0.305 -28.234 1.156 1 97 119 VAL B C 1
ATOM 6304 O O . VAL B 1 119 ? 0.43 -28.797 1.974 1 97 119 VAL B O 1
ATOM 6307 N N . VAL B 1 120 ? -1.415 -28.75 0.721 1 97.75 120 VAL B N 1
ATOM 6308 C CA . VAL B 1 120 ? -1.688 -30.172 0.744 1 97.75 120 VAL B CA 1
ATOM 6309 C C . VAL B 1 120 ? -1.718 -30.719 -0.683 1 97.75 120 VAL B C 1
ATOM 6311 O O . VAL B 1 120 ? -2.584 -30.344 -1.478 1 97.75 120 VAL B O 1
ATOM 6314 N N . ALA B 1 121 ? -0.696 -31.484 -1.022 1 98.38 121 ALA B N 1
ATOM 6315 C CA . ALA B 1 121 ? -0.708 -32.188 -2.295 1 98.38 121 ALA B CA 1
ATOM 6316 C C . ALA B 1 121 ? -1.518 -33.5 -2.191 1 98.38 121 ALA B C 1
ATOM 6318 O O . ALA B 1 121 ? -1.279 -34.312 -1.301 1 98.38 121 ALA B O 1
ATOM 6319 N N . ARG B 1 122 ? -2.488 -33.625 -3.086 1 98.12 122 ARG B N 1
ATOM 6320 C CA . ARG B 1 122 ? -3.336 -34.812 -3.002 1 98.12 122 ARG B CA 1
ATOM 6321 C C . ARG B 1 122 ? -3.904 -35.188 -4.371 1 98.12 122 ARG B C 1
ATOM 6323 O O . ARG B 1 122 ? -4.031 -34.312 -5.246 1 98.12 122 ARG B O 1
ATOM 6330 N N . GLU B 1 123 ? -4.25 -36.406 -4.543 1 98 123 GLU B N 1
ATOM 6331 C CA . GLU B 1 123 ? -4.914 -36.844 -5.766 1 98 123 GLU B CA 1
ATOM 6332 C C . GLU B 1 123 ? -6.285 -36.188 -5.914 1 98 123 GLU B C 1
ATOM 6334 O O . GLU B 1 123 ? -7.016 -36.031 -4.93 1 98 123 GLU B O 1
ATOM 6339 N N . ALA B 1 124 ? -6.609 -35.75 -7.125 1 97 124 ALA B N 1
ATOM 6340 C CA . ALA B 1 124 ? -7.926 -35.156 -7.406 1 97 124 ALA B CA 1
ATOM 6341 C C . ALA B 1 124 ? -9.008 -36.25 -7.379 1 97 124 ALA B C 1
ATOM 6343 O O . ALA B 1 124 ? -8.883 -37.281 -8.047 1 97 124 ALA B O 1
ATOM 6344 N N . ILE B 1 125 ? -10.148 -35.969 -6.629 1 94.94 125 ILE B N 1
ATOM 6345 C CA . ILE B 1 125 ? -11.141 -37.031 -6.496 1 94.94 125 ILE B CA 1
ATOM 6346 C C . ILE B 1 125 ? -12.547 -36.438 -6.508 1 94.94 125 ILE B C 1
ATOM 6348 O O . ILE B 1 125 ? -13.531 -37.156 -6.406 1 94.94 125 ILE B O 1
ATOM 6352 N N . THR B 1 126 ? -12.688 -35.125 -6.594 1 92.44 126 THR B N 1
ATOM 6353 C CA . THR B 1 126 ? -14 -34.5 -6.551 1 92.44 126 THR B CA 1
ATOM 6354 C C . THR B 1 126 ? -14.281 -33.719 -7.832 1 92.44 126 THR B C 1
ATOM 6356 O O . THR B 1 126 ? -13.352 -33.406 -8.586 1 92.44 126 THR B O 1
ATOM 6359 N N . GLU B 1 127 ? -15.555 -33.469 -8.008 1 88.12 127 GLU B N 1
ATOM 6360 C CA . GLU B 1 127 ? -15.945 -32.656 -9.148 1 88.12 127 GLU B CA 1
ATOM 6361 C C . GLU B 1 127 ? -15.328 -31.266 -9.062 1 88.12 127 GLU B C 1
ATOM 6363 O O . GLU B 1 127 ? -14.922 -30.688 -10.078 1 88.12 127 GLU B O 1
ATOM 6368 N N . SER B 1 128 ? -15.273 -30.781 -7.879 1 85.75 128 SER B N 1
ATOM 6369 C CA . SER B 1 128 ? -14.695 -29.469 -7.656 1 85.75 128 SER B CA 1
ATOM 6370 C C . SER B 1 128 ? -13.219 -29.438 -8.039 1 85.75 128 SER B C 1
ATOM 6372 O O . SER B 1 128 ? -12.734 -28.453 -8.602 1 85.75 128 SER B O 1
ATOM 6374 N N . ASP B 1 129 ? -12.492 -30.484 -7.773 1 93 129 ASP B N 1
ATOM 6375 C CA . ASP B 1 129 ? -11.094 -30.578 -8.164 1 93 129 ASP B CA 1
ATOM 6376 C C . ASP B 1 129 ? -10.93 -30.438 -9.68 1 93 129 ASP B C 1
ATOM 6378 O O . ASP B 1 129 ? -10.109 -29.656 -10.148 1 93 129 ASP B O 1
ATOM 6382 N N . TYR B 1 130 ? -11.727 -31.125 -10.344 1 91.19 130 TYR B N 1
ATOM 6383 C CA . TYR B 1 130 ? -11.578 -31.172 -11.797 1 91.19 130 TYR B CA 1
ATOM 6384 C C . TYR B 1 130 ? -12.055 -29.875 -12.43 1 91.19 130 TYR B C 1
ATOM 6386 O O . TYR B 1 130 ? -11.539 -29.453 -13.469 1 91.19 130 TYR B O 1
ATOM 6394 N N . ARG B 1 131 ? -13.023 -29.234 -11.805 1 84.75 131 ARG B N 1
ATOM 6395 C CA . ARG B 1 131 ? -13.406 -27.891 -12.273 1 84.75 131 ARG B CA 1
ATOM 6396 C C . ARG B 1 131 ? -12.242 -26.922 -12.156 1 84.75 131 ARG B C 1
ATOM 6398 O O . ARG B 1 131 ? -12.016 -26.109 -13.047 1 84.75 131 ARG B O 1
ATOM 6405 N N . GLU B 1 132 ? -11.555 -27.031 -11.055 1 88.06 132 GLU B N 1
ATOM 6406 C CA . GLU B 1 132 ? -10.398 -26.156 -10.852 1 88.06 132 GLU B CA 1
ATOM 6407 C C . GLU B 1 132 ? -9.266 -26.516 -11.805 1 88.06 132 GLU B C 1
ATOM 6409 O O . GLU B 1 132 ? -8.539 -25.625 -12.266 1 88.06 132 GLU B O 1
ATOM 6414 N N . ILE B 1 133 ? -9.133 -27.75 -12.094 1 90.88 133 ILE B N 1
ATOM 6415 C CA . ILE B 1 133 ? -8.109 -28.203 -13.039 1 90.88 133 ILE B CA 1
ATOM 6416 C C . ILE B 1 133 ? -8.406 -27.625 -14.422 1 90.88 133 ILE B C 1
ATOM 6418 O O . ILE B 1 133 ? -7.496 -27.156 -15.117 1 90.88 133 ILE B O 1
ATOM 6422 N N . VAL B 1 134 ? -9.648 -27.625 -14.812 1 84.62 134 VAL B N 1
ATOM 6423 C CA . VAL B 1 134 ? -10.047 -27.062 -16.094 1 84.62 134 VAL B CA 1
ATOM 6424 C C . VAL B 1 134 ? -9.719 -25.562 -16.109 1 84.62 134 VAL B C 1
ATOM 6426 O O . VAL B 1 134 ? -9.227 -25.047 -17.125 1 84.62 134 VAL B O 1
ATOM 6429 N N . SER B 1 135 ? -9.961 -24.984 -15.031 1 79.25 135 SER B N 1
ATOM 6430 C CA . SER B 1 135 ? -9.664 -23.562 -14.922 1 79.25 135 SER B CA 1
ATOM 6431 C C . SER B 1 135 ? -8.164 -23.297 -15.062 1 79.25 135 SER B C 1
ATOM 6433 O O . SER B 1 135 ? -7.754 -22.359 -15.75 1 79.25 135 SER B O 1
ATOM 6435 N N . LEU B 1 136 ? -7.383 -24.062 -14.398 1 83.06 136 LEU B N 1
ATOM 6436 C CA . LEU B 1 136 ? -5.934 -23.922 -14.469 1 83.06 136 LEU B CA 1
ATOM 6437 C C . LEU B 1 136 ? -5.422 -24.234 -15.867 1 83.06 136 LEU B C 1
ATOM 6439 O O . LEU B 1 136 ? -4.473 -23.594 -16.344 1 83.06 136 LEU B O 1
ATOM 6443 N N . GLU B 1 137 ? -6.09 -25.234 -16.438 1 80.94 137 GLU B N 1
ATOM 6444 C CA . GLU B 1 137 ? -5.66 -25.656 -17.781 1 80.94 137 GLU B CA 1
ATOM 6445 C C . GLU B 1 137 ? -5.762 -24.5 -18.766 1 80.94 137 GLU B C 1
ATOM 6447 O O . GLU B 1 137 ? -5.027 -24.453 -19.766 1 80.94 137 GLU B O 1
ATOM 6452 N N . GLN B 1 138 ? -6.629 -23.688 -18.453 1 72.56 138 GLN B N 1
ATOM 6453 C CA . GLN B 1 138 ? -6.801 -22.547 -19.344 1 72.56 138 GLN B CA 1
ATOM 6454 C C . GLN B 1 138 ? -5.559 -21.656 -19.359 1 72.56 138 GLN B C 1
ATOM 6456 O O . GLN B 1 138 ? -5.312 -20.938 -20.328 1 72.56 138 GLN B O 1
ATOM 6461 N N . TYR B 1 139 ? -4.895 -21.781 -18.25 1 67.56 139 TYR B N 1
ATOM 6462 C CA . TYR B 1 139 ? -3.686 -20.984 -18.156 1 67.56 139 TYR B CA 1
ATOM 6463 C C . TYR B 1 139 ? -2.477 -21.75 -18.688 1 67.56 139 TYR B C 1
ATOM 6465 O O . TYR B 1 139 ? -1.351 -21.25 -18.641 1 67.56 139 TYR B O 1
ATOM 6473 N N . HIS B 1 140 ? -2.891 -23.031 -18.984 1 60.5 140 HIS B N 1
ATOM 6474 C CA . HIS B 1 140 ? -1.781 -23.844 -19.484 1 60.5 140 HIS B CA 1
ATOM 6475 C C . HIS B 1 140 ? -1.299 -23.328 -20.828 1 60.5 140 HIS B C 1
ATOM 6477 O O . HIS B 1 140 ? -2.107 -23.078 -21.734 1 60.5 140 HIS B O 1
ATOM 6483 N N . TYR B 1 141 ? -0.032 -23 -20.797 1 50.44 141 TYR B N 1
ATOM 6484 C CA . TYR B 1 141 ? 0.709 -22.344 -21.875 1 50.44 141 TYR B CA 1
ATOM 6485 C C . TYR B 1 141 ? 0.624 -23.125 -23.172 1 50.44 141 TYR B C 1
ATOM 6487 O O . TYR B 1 141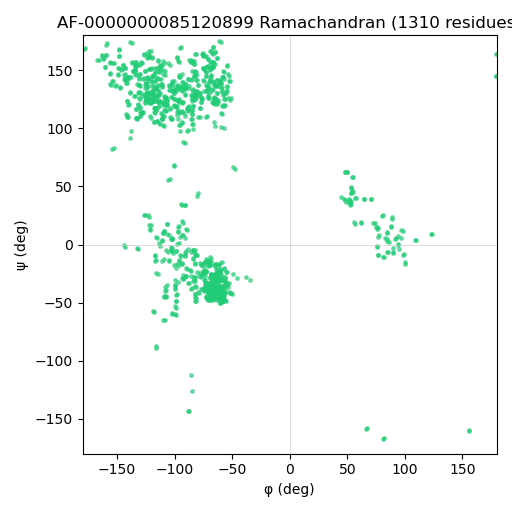 ? 0.673 -22.562 -24.25 1 50.44 141 TYR B O 1
ATOM 6495 N N . ALA B 1 142 ? 0.524 -24.516 -23.078 1 43.62 142 ALA B N 1
ATOM 6496 C CA . ALA B 1 142 ? 0.827 -25.375 -24.234 1 43.62 142 ALA B CA 1
ATOM 6497 C C . ALA B 1 142 ? -0.443 -25.734 -24.984 1 43.62 142 ALA B C 1
ATOM 6499 O O . ALA B 1 142 ? -0.398 -26.5 -25.953 1 43.62 142 ALA B O 1
ATOM 6500 N N . SER B 1 143 ? -1.58 -25.156 -24.625 1 44.78 143 SER B N 1
ATOM 6501 C CA . SER B 1 143 ? -2.705 -25.828 -25.266 1 44.78 143 SER B CA 1
ATOM 6502 C C . SER B 1 143 ? -3.139 -25.094 -26.531 1 44.78 143 SER B C 1
ATOM 6504 O O . SER B 1 143 ? -3.25 -23.875 -26.531 1 44.78 143 SER B O 1
ATOM 6506 N N . LYS B 1 144 ? -2.84 -25.719 -27.766 1 44.62 144 LYS B N 1
ATOM 6507 C CA . LYS B 1 144 ? -3.275 -25.297 -29.094 1 44.62 144 LYS B CA 1
ATOM 6508 C C . LYS B 1 144 ? -4.762 -24.953 -29.094 1 44.62 144 LYS B C 1
ATOM 6510 O O . LYS B 1 144 ? -5.211 -24.125 -29.891 1 44.62 144 LYS B O 1
ATOM 6515 N N . GLU B 1 145 ? -5.395 -25.641 -28.203 1 52 145 GLU B N 1
ATOM 6516 C CA . GLU B 1 145 ? -6.836 -25.688 -28.422 1 52 145 GLU B CA 1
ATOM 6517 C C . GLU B 1 145 ? -7.547 -24.594 -27.641 1 52 145 GLU B C 1
ATOM 6519 O O . GLU B 1 145 ? -7.199 -24.312 -26.5 1 52 145 GLU B O 1
ATOM 6524 N N . GLU B 1 146 ? -8.414 -23.969 -28.422 1 60.38 146 GLU B N 1
ATOM 6525 C CA . GLU B 1 146 ? -9.273 -22.891 -27.938 1 60.38 146 GLU B CA 1
ATOM 6526 C C . GLU B 1 146 ? -10.102 -23.328 -26.75 1 60.38 146 GLU B C 1
ATOM 6528 O O . GLU B 1 146 ? -10.297 -22.578 -25.797 1 60.38 146 GLU B O 1
ATOM 6533 N N . ILE B 1 147 ? -10.453 -24.562 -26.797 1 70.56 147 ILE B N 1
ATOM 6534 C CA . ILE B 1 147 ? -11.32 -25.125 -25.766 1 70.56 147 ILE B CA 1
ATOM 6535 C C . ILE B 1 147 ? -10.617 -26.297 -25.078 1 70.56 147 ILE B C 1
ATOM 6537 O O . ILE B 1 147 ? -10.078 -27.172 -25.734 1 70.56 147 ILE B O 1
ATOM 6541 N N . VAL B 1 148 ? -10.562 -26.344 -23.766 1 75.75 148 VAL B N 1
ATOM 6542 C CA . VAL B 1 148 ? -9.695 -27.266 -23.047 1 75.75 148 VAL B CA 1
ATOM 6543 C C . VAL B 1 148 ? -10.531 -28.391 -22.438 1 75.75 148 VAL B C 1
ATOM 6545 O O . VAL B 1 148 ? -9.984 -29.375 -21.922 1 75.75 148 VAL B O 1
ATOM 6548 N N . ALA B 1 149 ? -11.883 -28.25 -22.547 1 80.56 149 ALA B N 1
ATOM 6549 C CA . ALA B 1 149 ? -12.672 -29.234 -21.828 1 80.56 149 ALA B CA 1
ATOM 6550 C C . ALA B 1 149 ? -13.898 -29.656 -22.641 1 80.56 149 ALA B C 1
ATOM 6552 O O . ALA B 1 149 ? -14.461 -28.844 -23.375 1 80.56 149 ALA B O 1
ATOM 6553 N N . ILE B 1 150 ? -14.172 -30.859 -22.531 1 80.94 150 ILE B N 1
ATOM 6554 C CA . ILE B 1 150 ? -15.398 -31.422 -23.094 1 80.94 150 ILE B CA 1
ATOM 6555 C C . ILE B 1 150 ? -16.375 -31.75 -21.969 1 80.94 150 ILE B C 1
ATOM 6557 O O . ILE B 1 150 ? -15.992 -32.375 -20.984 1 80.94 150 ILE B O 1
ATOM 6561 N N . TRP B 1 151 ? -17.531 -31.203 -22.156 1 84.19 151 TRP B N 1
ATOM 6562 C CA . TRP B 1 151 ? -18.562 -31.406 -21.156 1 84.19 151 TRP B CA 1
ATOM 6563 C C . TRP B 1 151 ? -19.703 -32.25 -21.703 1 84.19 151 TRP B C 1
ATOM 6565 O O . TRP B 1 151 ? -19.875 -32.375 -22.922 1 84.19 151 TRP B O 1
ATOM 6575 N N . ARG B 1 152 ? -20.406 -32.969 -20.844 1 85.12 152 ARG B N 1
ATOM 6576 C CA . ARG B 1 152 ? -21.531 -33.812 -21.25 1 85.12 152 ARG B CA 1
ATOM 6577 C C . ARG B 1 152 ? -22.75 -33.562 -20.359 1 85.12 152 ARG B C 1
ATOM 6579 O O . ARG B 1 152 ? -22.625 -33.5 -19.125 1 85.12 152 ARG B O 1
ATOM 6586 N N . CYS B 1 153 ? -23.891 -33.344 -20.969 1 85.81 153 CYS B N 1
ATOM 6587 C CA . CYS B 1 153 ? -25.125 -33.219 -20.203 1 85.81 153 CYS B CA 1
ATOM 6588 C C . CYS B 1 153 ? -25.484 -34.531 -19.516 1 85.81 153 CYS B C 1
ATOM 6590 O O . CYS B 1 153 ? -25.516 -35.594 -20.156 1 85.81 153 CYS B O 1
ATOM 6592 N N . PRO B 1 154 ? -25.672 -34.5 -18.297 1 86.5 154 PRO B N 1
ATOM 6593 C CA . PRO B 1 154 ? -26 -35.719 -17.578 1 86.5 154 PRO B CA 1
ATOM 6594 C C . PRO B 1 154 ? -27.391 -36.281 -17.922 1 86.5 154 PRO B C 1
ATOM 6596 O O . PRO B 1 154 ? -27.688 -37.438 -17.625 1 86.5 154 PRO B O 1
ATOM 6599 N N . VAL B 1 155 ? -28.141 -35.469 -18.594 1 87.25 155 VAL B N 1
ATOM 6600 C CA . VAL B 1 155 ? -29.516 -35.875 -18.891 1 87.25 155 VAL B CA 1
ATOM 6601 C C . VAL B 1 155 ? -29.609 -36.344 -20.328 1 87.25 155 VAL B C 1
ATOM 6603 O O . VAL B 1 155 ? -29.828 -37.531 -20.578 1 87.25 155 VAL B O 1
ATOM 6606 N N . CYS B 1 156 ? -29.297 -35.594 -21.328 1 86.19 156 CYS B N 1
ATOM 6607 C CA . CYS B 1 156 ? -29.484 -35.938 -22.734 1 86.19 156 CYS B CA 1
ATOM 6608 C C . CYS B 1 156 ? -28.219 -36.5 -23.328 1 86.19 156 CYS B C 1
ATOM 6610 O O . CYS B 1 156 ? -28.25 -37.094 -24.422 1 86.19 156 CYS B O 1
ATOM 6612 N N . GLY B 1 157 ? -27.078 -36.375 -22.703 1 79.75 157 GLY B N 1
ATOM 6613 C CA . GLY B 1 157 ? -25.844 -37 -23.141 1 79.75 157 GLY B CA 1
ATOM 6614 C C . GLY B 1 157 ? -25.094 -36.188 -24.188 1 79.75 157 GLY B C 1
ATOM 6615 O O . GLY B 1 157 ? -24.016 -36.562 -24.641 1 79.75 157 GLY B O 1
ATOM 6616 N N . LYS B 1 158 ? -25.562 -35.031 -24.484 1 80.94 158 LYS B N 1
ATOM 6617 C CA . LYS B 1 158 ? -24.922 -34.188 -25.484 1 80.94 158 LYS B CA 1
ATOM 6618 C C . LYS B 1 158 ? -23.578 -33.656 -24.984 1 80.94 158 LYS B C 1
ATOM 6620 O O . LYS B 1 158 ? -23.453 -33.281 -23.797 1 80.94 158 LYS B O 1
ATOM 6625 N N . PHE B 1 159 ? -22.656 -33.656 -25.922 1 82.06 159 PHE B N 1
ATOM 6626 C CA . PHE B 1 159 ? -21.328 -33.156 -25.594 1 82.06 159 PHE B CA 1
ATOM 6627 C C . PHE B 1 159 ? -21.188 -31.688 -25.938 1 82.06 159 PHE B C 1
ATOM 6629 O O . PHE B 1 159 ? -21.797 -31.203 -26.891 1 82.06 159 PHE B O 1
ATOM 6636 N N . PHE B 1 160 ? -20.547 -30.922 -25.109 1 81.69 160 PHE B N 1
ATOM 6637 C CA . PHE B 1 160 ? -20.234 -29.5 -25.312 1 81.69 160 PHE B CA 1
ATOM 6638 C C . PHE B 1 160 ? -18.75 -29.25 -25.188 1 81.69 160 PHE B C 1
ATOM 6640 O O . PHE B 1 160 ? -18.078 -29.844 -24.344 1 81.69 160 PHE B O 1
ATOM 6647 N N . GLU B 1 161 ? -18.203 -28.422 -26.047 1 78.56 161 GLU B N 1
ATOM 6648 C CA . GLU B 1 161 ? -16.844 -27.906 -25.891 1 78.56 161 GLU B CA 1
ATOM 6649 C C . GLU B 1 161 ? -16.859 -26.516 -25.266 1 78.56 161 GLU B C 1
ATOM 6651 O O . GLU B 1 161 ? -17.422 -25.578 -25.844 1 78.56 161 GLU B O 1
ATOM 6656 N N . SER B 1 162 ? -16.344 -26.453 -24.125 1 76.31 162 SER B N 1
ATOM 6657 C CA . SER B 1 162 ? -16.344 -25.156 -23.422 1 76.31 162 SER B CA 1
ATOM 6658 C C . SER B 1 162 ? -15.227 -25.094 -22.391 1 76.31 162 SER B C 1
ATOM 6660 O O . SER B 1 162 ? -14.805 -26.109 -21.844 1 76.31 162 SER B O 1
ATOM 6662 N N . ASN B 1 163 ? -14.68 -23.922 -22.188 1 74.94 163 ASN B N 1
ATOM 6663 C CA . ASN B 1 163 ? -13.633 -23.719 -21.188 1 74.94 163 ASN B CA 1
ATOM 6664 C C . ASN B 1 163 ? -14.227 -23.5 -19.797 1 74.94 163 ASN B C 1
ATOM 6666 O O . ASN B 1 163 ? -13.508 -23.516 -18.812 1 74.94 163 ASN B O 1
ATOM 6670 N N . VAL B 1 164 ? -15.492 -23.312 -19.859 1 74.12 164 VAL B N 1
ATOM 6671 C CA . VAL B 1 164 ? -16.219 -23.203 -18.594 1 74.12 164 VAL B CA 1
ATOM 6672 C C . VAL B 1 164 ? -17.438 -24.125 -18.609 1 74.12 164 VAL B C 1
ATOM 6674 O O . VAL B 1 164 ? -17.906 -24.516 -19.688 1 74.12 164 VAL B O 1
ATOM 6677 N N . GLN B 1 165 ? -17.875 -24.531 -17.438 1 77.19 165 GLN B N 1
ATOM 6678 C CA . GLN B 1 165 ? -19.031 -25.422 -17.375 1 77.19 165 GLN B CA 1
ATOM 6679 C C . GLN B 1 165 ? -20.25 -24.797 -18.031 1 77.19 165 GLN B C 1
ATOM 6681 O O . GLN B 1 165 ? -20.781 -23.797 -17.531 1 77.19 165 GLN B O 1
ATOM 6686 N N . PRO B 1 166 ? -20.609 -25.344 -19.062 1 80.12 166 PRO B N 1
ATOM 6687 C CA . PRO B 1 166 ? -21.781 -24.797 -19.75 1 80.12 166 PRO B CA 1
ATOM 6688 C C . PRO B 1 166 ? -23.094 -25.359 -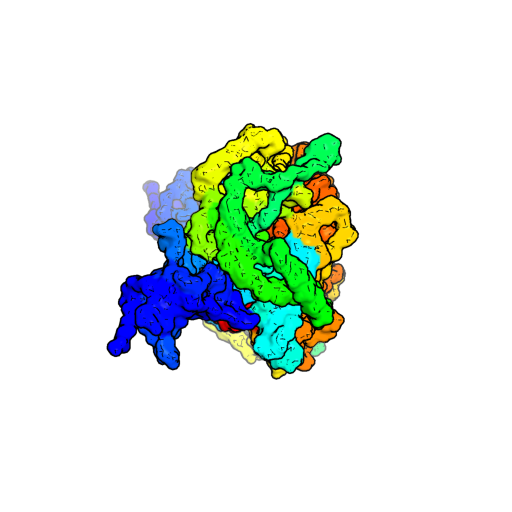19.219 1 80.12 166 PRO B C 1
ATOM 6690 O O . PRO B 1 166 ? -23.109 -26.391 -18.547 1 80.12 166 PRO B O 1
ATOM 6693 N N . ILE B 1 167 ? -24.156 -24.594 -19.484 1 81.56 167 ILE B N 1
ATOM 6694 C CA . ILE B 1 167 ? -25.5 -25.062 -19.203 1 81.56 167 ILE B CA 1
ATOM 6695 C C . ILE B 1 167 ? -26.109 -25.656 -20.484 1 81.56 167 ILE B C 1
ATOM 6697 O O . ILE B 1 167 ? -26.078 -25.031 -21.531 1 81.56 167 ILE B O 1
ATOM 6701 N N . CYS B 1 168 ? -26.562 -26.906 -20.375 1 83.62 168 CYS B N 1
ATOM 6702 C CA . CYS B 1 168 ? -27.203 -27.531 -21.516 1 83.62 168 CYS B CA 1
ATOM 6703 C C . CYS B 1 168 ? -28.422 -26.719 -21.969 1 83.62 168 CYS B C 1
ATOM 6705 O O . CYS B 1 168 ? -29.328 -26.469 -21.172 1 83.62 168 CYS B O 1
ATOM 6707 N N . PRO B 1 169 ? -28.359 -26.266 -23.156 1 82.38 169 PRO B N 1
ATOM 6708 C CA . PRO B 1 169 ? -29.484 -25.438 -23.609 1 82.38 169 PRO B CA 1
ATOM 6709 C C . PRO B 1 169 ? -30.812 -26.188 -23.641 1 82.38 169 PRO B C 1
ATOM 6711 O O . PRO B 1 169 ? -31.875 -25.594 -23.484 1 82.38 169 PRO B O 1
ATOM 6714 N N . GLU B 1 170 ? -30.766 -27.422 -23.812 1 86 170 GLU B N 1
ATOM 6715 C CA . GLU B 1 170 ? -31.969 -28.234 -23.906 1 86 170 GLU B CA 1
ATOM 6716 C C . GLU B 1 170 ? -32.531 -28.594 -22.516 1 86 170 GLU B C 1
ATOM 6718 O O . GLU B 1 170 ? -33.719 -28.453 -22.266 1 86 170 GLU B O 1
ATOM 6723 N N . ASP B 1 171 ? -31.594 -29 -21.625 1 86.5 171 ASP B N 1
ATOM 6724 C CA . ASP B 1 171 ? -32.031 -29.516 -20.328 1 86.5 171 ASP B CA 1
ATOM 6725 C C . ASP B 1 171 ? -31.859 -28.469 -19.234 1 86.5 171 ASP B C 1
ATOM 6727 O O . ASP B 1 171 ? -32.375 -28.625 -18.125 1 86.5 171 ASP B O 1
ATOM 6731 N N . ARG B 1 172 ? -31.344 -27.469 -19.5 1 82.06 172 ARG B N 1
ATOM 6732 C CA . ARG B 1 172 ? -31.141 -26.328 -18.609 1 82.06 172 ARG B CA 1
ATOM 6733 C C . ARG B 1 172 ? -30.469 -26.766 -17.312 1 82.06 172 ARG B C 1
ATOM 6735 O O . ARG B 1 172 ? -30.875 -26.359 -16.234 1 82.06 172 ARG B O 1
ATOM 6742 N N . VAL B 1 173 ? -29.5 -27.781 -17.375 1 83.62 173 VAL B N 1
ATOM 6743 C CA . VAL B 1 173 ? -28.672 -28.25 -16.25 1 83.62 173 VAL B CA 1
ATOM 6744 C C . VAL B 1 173 ? -27.203 -28.062 -16.578 1 83.62 173 VAL B C 1
ATOM 6746 O O . VAL B 1 173 ? -26.812 -28.031 -17.75 1 83.62 173 VAL B O 1
ATOM 6749 N N . PRO B 1 174 ? -26.453 -27.875 -15.516 1 83.38 174 PRO B N 1
ATOM 6750 C CA . PRO B 1 174 ? -25.016 -27.766 -15.766 1 83.38 174 PRO B CA 1
ATOM 6751 C C . PRO B 1 174 ? -24.406 -29.062 -16.312 1 83.38 174 PRO B C 1
ATOM 6753 O O . PRO B 1 174 ? -24.609 -30.125 -15.727 1 83.38 174 PRO B O 1
ATOM 6756 N N . ALA B 1 175 ? -23.766 -28.906 -17.391 1 85.44 175 ALA B N 1
ATOM 6757 C CA . ALA B 1 175 ? -23.062 -30.062 -17.938 1 85.44 175 ALA B CA 1
ATOM 6758 C C . ALA B 1 175 ? -21.938 -30.5 -17.016 1 85.44 175 ALA B C 1
ATOM 6760 O O . ALA B 1 175 ? -21.5 -29.75 -16.141 1 85.44 175 ALA B O 1
ATOM 6761 N N . LYS B 1 176 ? -21.594 -31.75 -17.125 1 86.31 176 LYS B N 1
ATOM 6762 C CA . LYS B 1 176 ? -20.531 -32.312 -16.297 1 86.31 176 LYS B CA 1
ATOM 6763 C C . LYS B 1 176 ? -19.281 -32.594 -17.125 1 86.31 176 LYS B C 1
ATOM 6765 O O . LYS B 1 176 ? -19.375 -32.969 -18.297 1 86.31 176 LYS B O 1
ATOM 6770 N N . LEU B 1 177 ? -18.172 -32.406 -16.484 1 84.12 177 LEU B N 1
ATOM 6771 C CA . LEU B 1 177 ? -16.891 -32.562 -17.188 1 84.12 177 LEU B CA 1
ATOM 6772 C C . LEU B 1 177 ? -16.703 -34 -17.641 1 84.12 177 LEU B C 1
ATOM 6774 O O . LEU B 1 177 ? -16.859 -34.938 -16.859 1 84.12 177 LEU B O 1
ATOM 6778 N N . GLN B 1 178 ? -16.484 -34.125 -18.875 1 79.06 178 GLN B N 1
ATOM 6779 C CA . GLN B 1 178 ? -16.234 -35.469 -19.453 1 79.06 178 GLN B CA 1
ATOM 6780 C C . GLN B 1 178 ? -14.734 -35.688 -19.625 1 79.06 178 GLN B C 1
ATOM 6782 O O . GLN B 1 178 ? -14.234 -36.781 -19.297 1 79.06 178 GLN B O 1
ATOM 6787 N N . GLU B 1 179 ? -14.102 -34.781 -20.172 1 80.5 179 GLU B N 1
ATOM 6788 C CA . GLU B 1 179 ? -12.68 -34.938 -20.469 1 80.5 179 GLU B CA 1
ATOM 6789 C C . GLU B 1 179 ? -11.961 -33.594 -20.531 1 80.5 179 GLU B C 1
ATOM 6791 O O . GLU B 1 179 ? -12.516 -32.625 -21.016 1 80.5 179 GLU B O 1
ATOM 6796 N N . ILE B 1 180 ? -10.773 -33.688 -19.969 1 81.69 180 ILE B N 1
ATOM 6797 C CA . ILE B 1 180 ? -9.867 -32.562 -20.141 1 81.69 180 ILE B CA 1
ATOM 6798 C C . ILE B 1 180 ? -8.969 -32.812 -21.359 1 81.69 180 ILE B C 1
ATOM 6800 O O . ILE B 1 180 ? -8.453 -33.906 -21.547 1 81.69 180 ILE B O 1
ATOM 6804 N N . ARG B 1 181 ? -8.852 -31.906 -22.031 1 72.31 181 ARG B N 1
ATOM 6805 C CA . ARG B 1 181 ? -8.102 -32.031 -23.281 1 72.31 181 ARG B CA 1
ATOM 6806 C C . ARG B 1 181 ? -6.699 -32.594 -23.016 1 72.31 181 ARG B C 1
ATOM 6808 O O . ARG B 1 181 ? -5.984 -32.094 -22.156 1 72.31 181 ARG B O 1
ATOM 6815 N N . GLY B 1 182 ? -6.348 -33.531 -23.875 1 74.19 182 GLY B N 1
ATOM 6816 C CA . GLY B 1 182 ? -5.023 -34.125 -23.812 1 74.19 182 GLY B CA 1
ATOM 6817 C C . GLY B 1 182 ? -4.906 -35.219 -22.75 1 74.19 182 GLY B C 1
ATOM 6818 O O . GLY B 1 182 ? -3.912 -35.938 -22.703 1 74.19 182 GLY B O 1
ATOM 6819 N N . SER B 1 183 ? -5.934 -35.25 -21.969 1 82.88 183 SER B N 1
ATOM 6820 C CA . SER B 1 183 ? -5.863 -36.281 -20.938 1 82.88 183 SER B CA 1
ATOM 6821 C C . SER B 1 183 ? -6.332 -37.625 -21.484 1 82.88 183 SER B C 1
ATOM 6823 O O . SER B 1 183 ? -6.965 -37.688 -22.531 1 82.88 183 SER B O 1
ATOM 6825 N N . LEU B 1 184 ? -5.891 -38.562 -20.828 1 80.5 184 LEU B N 1
ATOM 6826 C CA . LEU B 1 184 ? -6.242 -39.938 -21.125 1 80.5 184 LEU B CA 1
ATOM 6827 C C . LEU B 1 184 ? -7.102 -40.562 -20.016 1 80.5 184 LEU B C 1
ATOM 6829 O O . LEU B 1 184 ? -7.102 -40.062 -18.891 1 80.5 184 LEU B O 1
ATOM 6833 N N . PRO B 1 185 ? -7.863 -41.531 -20.469 1 79.06 185 PRO B N 1
ATOM 6834 C CA . PRO B 1 185 ? -8.562 -42.25 -19.391 1 79.06 185 PRO B CA 1
ATOM 6835 C C . PRO B 1 185 ? -7.613 -42.781 -18.328 1 79.06 185 PRO B C 1
ATOM 6837 O O . PRO B 1 185 ? -8.008 -42.938 -17.172 1 79.06 185 PRO B O 1
ATOM 6840 N N . SER B 1 186 ? -6.367 -42.969 -18.734 1 82.62 186 SER B N 1
ATOM 6841 C CA . SER B 1 186 ? -5.359 -43.5 -17.812 1 82.62 186 SER B CA 1
ATOM 6842 C C . SER B 1 186 ? -4.754 -42.375 -16.953 1 82.62 186 SER B C 1
ATOM 6844 O O . SER B 1 186 ? -4.051 -42.656 -15.984 1 82.62 186 SER B O 1
ATOM 6846 N N . SER B 1 187 ? -5.102 -41.219 -17.203 1 93.12 187 SER B N 1
ATOM 6847 C CA . SER B 1 187 ? -4.461 -40.094 -16.531 1 93.12 187 SER B CA 1
ATOM 6848 C C . SER B 1 187 ? -4.895 -40 -15.078 1 93.12 187 SER B C 1
ATOM 6850 O O . SER B 1 187 ? -6.059 -40.25 -14.75 1 93.12 187 SER B O 1
ATOM 6852 N N . ARG B 1 188 ? -3.943 -39.75 -14.258 1 96.25 188 ARG B N 1
ATOM 6853 C CA . ARG B 1 188 ? -4.184 -39.438 -12.859 1 96.25 188 ARG B CA 1
ATOM 6854 C C . ARG B 1 188 ? -3.744 -38 -12.539 1 96.25 188 ARG B C 1
ATOM 6856 O O . ARG B 1 188 ? -2.766 -37.5 -13.109 1 96.25 188 ARG B O 1
ATOM 6863 N N . PHE B 1 189 ? -4.5 -37.312 -11.672 1 97.44 189 PHE B N 1
ATOM 6864 C CA . PHE B 1 189 ? -4.242 -35.906 -11.438 1 97.44 189 PHE B CA 1
ATOM 6865 C C . PHE B 1 189 ? -3.908 -35.656 -9.969 1 97.44 189 PHE B C 1
ATOM 6867 O O . PHE B 1 189 ? -4.594 -36.156 -9.078 1 97.44 189 PHE B O 1
ATOM 6874 N N . LEU B 1 190 ? -2.838 -34.969 -9.773 1 98.31 190 LEU B N 1
ATOM 6875 C CA . LEU B 1 190 ? -2.455 -34.469 -8.469 1 98.31 190 LEU B CA 1
ATOM 6876 C C . LEU B 1 190 ? -2.723 -32.969 -8.383 1 98.31 190 LEU B C 1
ATOM 6878 O O . LEU B 1 190 ? -2.414 -32.219 -9.32 1 98.31 190 LEU B O 1
ATOM 6882 N N . VAL B 1 191 ? -3.346 -32.5 -7.305 1 98 191 VAL B N 1
ATOM 6883 C CA . VAL B 1 191 ? -3.594 -31.062 -7.133 1 98 191 VAL B CA 1
ATOM 6884 C C . VAL B 1 191 ? -2.842 -30.547 -5.906 1 98 191 VAL B C 1
ATOM 6886 O O . VAL B 1 191 ? -2.59 -31.312 -4.965 1 98 191 VAL B O 1
ATOM 6889 N N . LEU B 1 192 ? -2.42 -29.344 -5.949 1 97.94 192 LEU B N 1
ATOM 6890 C CA . LEU B 1 192 ? -1.859 -28.625 -4.805 1 97.94 192 LEU B CA 1
ATOM 6891 C C . LEU B 1 192 ? -2.871 -27.641 -4.223 1 97.94 192 LEU B C 1
ATOM 6893 O O . LEU B 1 192 ? -3.131 -26.594 -4.816 1 97.94 192 LEU B O 1
ATOM 6897 N N . GLU B 1 193 ? -3.365 -28 -3.051 1 96.69 193 GLU B N 1
ATOM 6898 C CA . GLU B 1 193 ? -4.312 -27.125 -2.354 1 96.69 193 GLU B CA 1
ATOM 6899 C C . GLU B 1 193 ? -3.594 -26.156 -1.421 1 96.69 193 GLU B C 1
ATOM 6901 O O . GLU B 1 193 ? -2.752 -26.562 -0.619 1 96.69 193 GLU B O 1
ATOM 6906 N N . LEU B 1 194 ? -3.916 -24.891 -1.545 1 94.12 194 LEU B N 1
ATOM 6907 C CA . LEU B 1 194 ? -3.344 -23.875 -0.675 1 94.12 194 LEU B CA 1
ATOM 6908 C C . LEU B 1 194 ? -4.125 -23.766 0.63 1 94.12 194 LEU B C 1
ATOM 6910 O O . LEU B 1 194 ? -5.227 -23.219 0.655 1 94.12 194 LEU B O 1
ATOM 6914 N N . VAL B 1 195 ? -3.498 -24.156 1.723 1 93.56 195 VAL B N 1
ATOM 6915 C CA . VAL B 1 195 ? -4.191 -24.266 3 1 93.56 195 VAL B CA 1
ATOM 6916 C C . VAL B 1 195 ? -4.273 -22.891 3.666 1 93.56 195 VAL B C 1
ATOM 6918 O O . VAL B 1 195 ? -5.301 -22.531 4.25 1 93.56 195 VAL B O 1
ATOM 6921 N N . ASN B 1 196 ? -3.24 -22.125 3.654 1 88.69 196 ASN B N 1
ATOM 6922 C CA . ASN B 1 196 ? -3.203 -20.812 4.293 1 88.69 196 ASN B CA 1
ATOM 6923 C C . ASN B 1 196 ? -3.629 -19.703 3.332 1 88.69 196 ASN B C 1
ATOM 6925 O O . ASN B 1 196 ? -3.078 -18.609 3.359 1 88.69 196 ASN B O 1
ATOM 6929 N N . ARG B 1 197 ? -4.582 -20.094 2.457 1 85.38 197 ARG B N 1
ATOM 6930 C CA . ARG B 1 197 ? -5 -19.141 1.438 1 85.38 197 ARG B CA 1
ATOM 6931 C C . ARG B 1 197 ? -5.852 -18.031 2.045 1 85.38 197 ARG B C 1
ATOM 6933 O O . ARG B 1 197 ? -6.625 -18.266 2.973 1 85.38 197 ARG B O 1
ATOM 6940 N N . ARG B 1 198 ? -5.691 -16.859 1.516 1 77.12 198 ARG B N 1
ATOM 6941 C CA . ARG B 1 198 ? -6.605 -15.758 1.792 1 77.12 198 ARG B CA 1
ATOM 6942 C C . ARG B 1 198 ? -7.941 -15.969 1.08 1 77.12 198 ARG B C 1
ATOM 6944 O O . ARG B 1 198 ? -8.031 -16.766 0.145 1 77.12 198 ARG B O 1
ATOM 6951 N N . PRO B 1 199 ? -8.945 -15.266 1.521 1 71.62 199 PRO B N 1
ATOM 6952 C CA . PRO B 1 199 ? -10.281 -15.484 0.959 1 71.62 199 PRO B CA 1
ATOM 6953 C C . PRO B 1 199 ? -10.336 -15.203 -0.542 1 71.62 199 PRO B C 1
ATOM 6955 O O . PRO B 1 199 ? -11.164 -15.789 -1.248 1 71.62 199 PRO B O 1
ATOM 6958 N N . TYR B 1 200 ? -9.438 -14.453 -1.023 1 74.06 200 TYR B N 1
ATOM 6959 C CA . TYR B 1 200 ? -9.508 -14.07 -2.432 1 74.06 200 TYR B CA 1
ATOM 6960 C C . TYR B 1 200 ? -8.523 -14.891 -3.26 1 74.06 200 TYR B C 1
ATOM 6962 O O . TYR B 1 200 ? -8.398 -14.688 -4.473 1 74.06 200 TYR B O 1
ATOM 6970 N N . GLU B 1 201 ? -7.852 -15.844 -2.672 1 81 201 GLU B N 1
ATOM 6971 C CA . GLU B 1 201 ? -6.887 -16.688 -3.383 1 81 201 GLU B CA 1
ATOM 6972 C C . GLU B 1 201 ? -7.52 -18 -3.826 1 81 201 GLU B C 1
ATOM 6974 O O . GLU B 1 201 ? -8.508 -18.453 -3.238 1 81 201 GLU B O 1
ATOM 6979 N N . PRO B 1 202 ? -6.922 -18.562 -4.801 1 83.44 202 PRO B N 1
ATOM 6980 C CA . PRO B 1 202 ? -7.477 -19.828 -5.266 1 83.44 202 PRO B CA 1
ATOM 6981 C C . PRO B 1 202 ? -7.211 -20.984 -4.293 1 83.44 202 PRO B C 1
ATOM 6983 O O . PRO B 1 202 ? -6.18 -21 -3.613 1 83.44 202 PRO B O 1
ATOM 6986 N N . ARG B 1 203 ? -8.172 -21.922 -4.289 1 87.81 203 ARG B N 1
ATOM 6987 C CA . ARG B 1 203 ? -8.016 -23.094 -3.443 1 87.81 203 ARG B CA 1
ATOM 6988 C C . ARG B 1 203 ? -6.91 -24 -3.969 1 87.81 203 ARG B C 1
ATOM 6990 O O . ARG B 1 203 ? -6.094 -24.516 -3.195 1 87.81 203 ARG B O 1
ATOM 6997 N N . ILE B 1 204 ? -6.93 -24.25 -5.312 1 94.5 204 ILE B N 1
ATOM 6998 C CA . ILE B 1 204 ? -5.918 -25.078 -5.965 1 94.5 204 ILE B CA 1
ATOM 6999 C C . ILE B 1 204 ? -4.977 -24.188 -6.781 1 94.5 204 ILE B C 1
ATOM 7001 O O . ILE B 1 204 ? -5.418 -23.469 -7.676 1 94.5 204 ILE B O 1
ATOM 7005 N N . VAL B 1 205 ? -3.664 -24.297 -6.488 1 93.38 205 VAL B N 1
ATOM 7006 C CA . VAL B 1 205 ? -2.723 -23.359 -7.094 1 93.38 205 VAL B CA 1
ATOM 7007 C C . VAL B 1 205 ? -1.942 -24.062 -8.203 1 93.38 205 VAL B C 1
ATOM 7009 O O . VAL B 1 205 ? -1.296 -23.406 -9.023 1 93.38 205 VAL B O 1
ATOM 7012 N N . ALA B 1 206 ? -2.021 -25.406 -8.234 1 95.75 206 ALA B N 1
ATOM 7013 C CA . ALA B 1 206 ? -1.311 -26.156 -9.266 1 95.75 206 ALA B CA 1
ATOM 7014 C C . ALA B 1 206 ? -1.874 -27.562 -9.398 1 95.75 206 ALA B C 1
ATOM 7016 O O . ALA B 1 206 ? -2.596 -28.047 -8.523 1 95.75 206 ALA B O 1
ATOM 7017 N N . TYR B 1 207 ? -1.598 -28.172 -10.531 1 96.44 207 TYR B N 1
ATOM 7018 C CA . TYR B 1 207 ? -1.884 -29.594 -10.672 1 96.44 207 TYR B CA 1
ATOM 7019 C C . TYR B 1 207 ? -0.834 -30.281 -11.539 1 96.44 207 TYR B C 1
ATOM 7021 O O . TYR B 1 207 ? -0.111 -29.625 -12.289 1 96.44 207 TYR B O 1
ATOM 7029 N N . VAL B 1 208 ? -0.655 -31.531 -11.344 1 97.25 208 VAL B N 1
ATOM 7030 C CA . VAL B 1 208 ? 0.231 -32.406 -12.117 1 97.25 208 VAL B CA 1
ATOM 7031 C C . VAL B 1 208 ? -0.55 -33.594 -12.664 1 97.25 208 VAL B C 1
ATOM 7033 O O . VAL B 1 208 ? -1.316 -34.219 -11.93 1 97.25 208 VAL B O 1
ATOM 7036 N N . ARG B 1 209 ? -0.427 -33.812 -13.914 1 96.56 209 ARG B N 1
ATOM 7037 C CA . ARG B 1 209 ? -1.049 -35 -14.539 1 96.56 209 ARG B CA 1
ATOM 7038 C C . ARG B 1 209 ? -0.019 -36.094 -14.805 1 96.56 209 ARG B C 1
ATOM 7040 O O . ARG B 1 209 ? 1.031 -35.812 -15.398 1 96.56 209 ARG B O 1
ATOM 7047 N N . ILE B 1 210 ? -0.274 -37.25 -14.359 1 97.75 210 ILE B N 1
ATOM 7048 C CA . ILE B 1 210 ? 0.602 -38.406 -14.555 1 97.75 210 ILE B CA 1
ATOM 7049 C C . ILE B 1 210 ? -0.04 -39.375 -15.539 1 97.75 210 ILE B C 1
ATOM 7051 O O . ILE B 1 210 ? -1.207 -39.75 -15.391 1 97.75 210 ILE B O 1
ATOM 7055 N N . ASP B 1 211 ? 0.701 -39.688 -16.531 1 95.88 211 ASP B N 1
ATOM 7056 C CA . ASP B 1 211 ? 0.279 -40.656 -17.547 1 95.88 211 ASP B CA 1
ATOM 7057 C C . ASP B 1 211 ? 1.254 -41.844 -17.625 1 95.88 211 ASP B C 1
ATOM 7059 O O . ASP B 1 211 ? 2.326 -41.812 -17.016 1 95.88 211 ASP B O 1
ATOM 7063 N N . THR B 1 212 ? 0.783 -42.906 -18.328 1 94.56 212 THR B N 1
ATOM 7064 C CA . THR B 1 212 ? 1.724 -43.938 -18.734 1 94.56 212 THR B CA 1
ATOM 7065 C C . THR B 1 212 ? 2.707 -43.375 -19.766 1 94.56 212 THR B C 1
ATOM 7067 O O . THR B 1 212 ? 2.436 -42.375 -20.422 1 94.56 212 THR B O 1
ATOM 7070 N N . PRO B 1 213 ? 3.916 -44 -19.797 1 93.75 213 PRO B N 1
ATOM 7071 C CA . PRO B 1 213 ? 4.879 -43.562 -20.797 1 93.75 213 PRO B CA 1
ATOM 7072 C C . PRO B 1 213 ? 4.32 -43.594 -22.219 1 93.75 213 PRO B C 1
ATOM 7074 O O . PRO B 1 213 ? 3.432 -44.375 -22.516 1 93.75 213 PRO B O 1
ATOM 7077 N N . ILE B 1 214 ? 4.828 -42.781 -23.078 1 90.06 214 ILE B N 1
ATOM 7078 C CA . ILE B 1 214 ? 4.406 -42.781 -24.469 1 90.06 214 ILE B CA 1
ATOM 7079 C C . ILE B 1 214 ? 4.891 -44.062 -25.141 1 90.06 214 ILE B C 1
ATOM 7081 O O . ILE B 1 214 ? 5.93 -44.625 -24.766 1 90.06 214 ILE B O 1
ATOM 7085 N N . PRO B 1 215 ? 4.184 -44.531 -26.109 1 85.69 215 PRO B N 1
ATOM 7086 C CA . PRO B 1 215 ? 4.52 -45.812 -26.703 1 85.69 215 PRO B CA 1
ATOM 7087 C C . PRO B 1 215 ? 5.836 -45.781 -27.484 1 85.69 215 PRO B C 1
ATOM 7089 O O . PRO B 1 215 ? 6.605 -46.75 -27.438 1 85.69 215 PRO B O 1
ATOM 7092 N N . LEU B 1 216 ? 6.07 -44.688 -28.188 1 88.88 216 LEU B N 1
ATOM 7093 C CA . LEU B 1 216 ? 7.25 -44.625 -29.047 1 88.88 216 LEU B CA 1
ATOM 7094 C C . LEU B 1 216 ? 8.102 -43.406 -28.688 1 88.88 216 LEU B C 1
ATOM 7096 O O . LEU B 1 216 ? 7.566 -42.312 -28.406 1 88.88 216 LEU B O 1
ATOM 7100 N N . MET B 1 217 ? 9.383 -43.625 -28.625 1 92.75 217 MET B N 1
ATOM 7101 C CA . MET B 1 217 ? 10.336 -42.562 -28.344 1 92.75 217 MET B CA 1
ATOM 7102 C C . MET B 1 217 ? 11.523 -42.625 -29.312 1 92.75 217 MET B C 1
ATOM 7104 O O . MET B 1 217 ? 12.312 -43.562 -29.266 1 92.75 217 MET B O 1
ATOM 7108 N N . HIS B 1 218 ? 11.539 -41.625 -30.203 1 93.25 218 HIS B N 1
ATOM 7109 C CA . HIS B 1 218 ? 12.664 -41.469 -31.109 1 93.25 218 HIS B CA 1
ATOM 7110 C C . HIS B 1 218 ? 13.438 -40.188 -30.797 1 93.25 218 HIS B C 1
ATOM 7112 O O . HIS B 1 218 ? 12.938 -39.312 -30.094 1 93.25 218 HIS B O 1
ATOM 7118 N N . ARG B 1 219 ? 14.633 -40.125 -31.109 1 94.5 219 ARG B N 1
ATOM 7119 C CA . ARG B 1 219 ? 15.469 -38.938 -30.844 1 94.5 219 ARG B CA 1
ATOM 7120 C C . ARG B 1 219 ? 15.914 -38.281 -32.156 1 94.5 219 ARG B C 1
ATOM 7122 O O . ARG B 1 219 ? 16.234 -38.969 -33.125 1 94.5 219 ARG B O 1
ATOM 7129 N N . ARG B 1 220 ? 15.828 -37.031 -32.094 1 94.12 220 ARG B N 1
ATOM 7130 C CA . ARG B 1 220 ? 16.344 -36.25 -33.219 1 94.12 220 ARG B CA 1
ATOM 7131 C C . ARG B 1 220 ? 17.75 -35.719 -32.906 1 94.12 220 ARG B C 1
ATOM 7133 O O . ARG B 1 220 ? 18.016 -35.219 -31.812 1 94.12 220 ARG B O 1
ATOM 7140 N N . ILE B 1 221 ? 18.672 -35.844 -33.812 1 91.81 221 ILE B N 1
ATOM 7141 C CA . ILE B 1 221 ? 20.031 -35.312 -33.719 1 91.81 221 ILE B CA 1
ATOM 7142 C C . ILE B 1 221 ? 20.328 -34.406 -34.906 1 91.81 221 ILE B C 1
ATOM 7144 O O . ILE B 1 221 ? 19.938 -34.719 -36.031 1 91.81 221 ILE B O 1
ATOM 7148 N N . ILE B 1 222 ? 20.812 -33.312 -34.594 1 86.94 222 ILE B N 1
ATOM 7149 C CA . ILE B 1 222 ? 21.188 -32.375 -35.656 1 86.94 222 ILE B CA 1
ATOM 7150 C C . ILE B 1 222 ? 22.703 -32.406 -35.844 1 86.94 222 ILE B C 1
ATOM 7152 O O . ILE B 1 222 ? 23.469 -32.031 -34.938 1 86.94 222 ILE B O 1
ATOM 7156 N N . GLU B 1 223 ? 23.203 -32.938 -36.875 1 80.25 223 GLU B N 1
ATOM 7157 C CA . GLU B 1 223 ? 24.609 -32.969 -37.25 1 80.25 223 GLU B CA 1
ATOM 7158 C C . GLU B 1 223 ? 24.844 -32.312 -38.594 1 80.25 223 GLU B C 1
ATOM 7160 O O . GLU B 1 223 ? 24.281 -32.719 -39.625 1 80.25 223 GLU B O 1
ATOM 7165 N N . ASN B 1 224 ? 25.766 -31.281 -38.719 1 81.38 224 ASN B N 1
ATOM 7166 C CA . ASN B 1 224 ? 26.125 -30.531 -39.938 1 81.38 224 ASN B CA 1
ATOM 7167 C C . ASN B 1 224 ? 24.906 -30.047 -40.688 1 81.38 224 ASN B C 1
ATOM 7169 O O . ASN B 1 224 ? 24.844 -30.188 -41.906 1 81.38 224 ASN B O 1
ATOM 7173 N N . GLY B 1 225 ? 23.859 -29.641 -39.938 1 81.19 225 GLY B N 1
ATOM 7174 C CA . GLY B 1 225 ? 22.672 -29.078 -40.531 1 81.19 225 GLY B CA 1
ATOM 7175 C C . GLY B 1 225 ? 21.656 -30.125 -40.969 1 81.19 225 GLY B C 1
ATOM 7176 O O . GLY B 1 225 ? 20.562 -29.781 -41.406 1 81.19 225 GLY B O 1
ATOM 7177 N N . VAL B 1 226 ? 22.047 -31.375 -40.875 1 86.25 226 VAL B N 1
ATOM 7178 C CA . VAL B 1 226 ? 21.156 -32.438 -41.281 1 86.25 226 VAL B CA 1
ATOM 7179 C C . VAL B 1 226 ? 20.5 -33.062 -40.062 1 86.25 226 VAL B C 1
ATOM 7181 O O . VAL B 1 226 ? 21.156 -33.344 -39.062 1 86.25 226 VAL B O 1
ATOM 7184 N N . VAL B 1 227 ? 19.188 -33.25 -40.125 1 90 227 VAL B N 1
ATOM 7185 C CA . VAL B 1 227 ? 18.438 -33.844 -39.062 1 90 227 VAL B CA 1
ATOM 7186 C C . VAL B 1 227 ? 18.406 -35.375 -39.219 1 90 227 VAL B C 1
ATOM 7188 O O . VAL B 1 227 ? 18 -35.875 -40.281 1 90 227 VAL B O 1
ATOM 7191 N N . LYS B 1 228 ? 18.906 -36.031 -38.312 1 90.94 228 LYS B N 1
ATOM 7192 C CA . LYS B 1 228 ? 18.844 -37.5 -38.25 1 90.94 228 LYS B CA 1
ATOM 7193 C C . LYS B 1 228 ? 17.953 -37.969 -37.125 1 90.94 228 LYS B C 1
ATOM 7195 O O . LYS B 1 228 ? 17.984 -37.406 -36 1 90.94 228 LYS B O 1
ATOM 7200 N N . VAL B 1 229 ? 17.109 -39 -37.438 1 93.62 229 VAL B N 1
ATOM 7201 C CA . VAL B 1 229 ? 16.219 -39.531 -36.406 1 93.62 229 VAL B CA 1
ATOM 7202 C C . VAL B 1 229 ? 16.672 -40.938 -36 1 93.62 229 VAL B C 1
ATOM 7204 O O . VAL B 1 229 ? 16.797 -41.812 -36.844 1 93.62 229 VAL B O 1
ATOM 7207 N N . GLU B 1 230 ? 17 -41.125 -34.781 1 93.38 230 GLU B N 1
ATOM 7208 C CA . GLU B 1 230 ? 17.297 -42.438 -34.219 1 93.38 230 GLU B CA 1
ATOM 7209 C C . GLU B 1 230 ? 16.062 -43.062 -33.594 1 93.38 230 GLU B C 1
ATOM 7211 O O . GLU B 1 230 ? 15.484 -42.5 -32.656 1 93.38 230 GLU B O 1
ATOM 7216 N N . LYS B 1 231 ? 15.711 -44.188 -34.062 1 92.19 231 LYS B N 1
ATOM 7217 C CA . LYS B 1 231 ? 14.484 -44.844 -33.625 1 92.19 231 LYS B CA 1
ATOM 7218 C C . LYS B 1 231 ? 14.703 -45.562 -32.312 1 92.19 231 LYS B C 1
ATOM 7220 O O . LYS B 1 231 ? 15.797 -46.062 -32.031 1 92.19 231 LYS B O 1
ATOM 7225 N N . PHE B 1 232 ? 13.742 -45.625 -31.469 1 92.88 232 PHE B N 1
ATOM 7226 C CA . PHE B 1 232 ? 13.641 -46.406 -30.234 1 92.88 232 PHE B CA 1
ATOM 7227 C C . PHE B 1 232 ? 14.82 -46.125 -29.328 1 92.88 232 PHE B C 1
ATOM 7229 O O . PHE B 1 232 ? 15.469 -47.031 -28.828 1 92.88 232 PHE B O 1
ATOM 7236 N N . ILE B 1 233 ? 15.133 -44.844 -29.156 1 95.19 233 ILE B N 1
ATOM 7237 C CA . ILE B 1 233 ? 16.281 -44.438 -28.359 1 95.19 233 ILE B CA 1
ATOM 7238 C C . ILE B 1 233 ? 16.078 -44.844 -26.906 1 95.19 233 ILE B C 1
ATOM 7240 O O . ILE B 1 233 ? 17.047 -45.188 -26.203 1 95.19 233 ILE B O 1
ATOM 7244 N N . ARG B 1 234 ? 14.906 -44.812 -26.469 1 94.69 234 ARG B N 1
ATOM 7245 C CA . ARG B 1 234 ? 14.602 -45.156 -25.078 1 94.69 234 ARG B CA 1
ATOM 7246 C C . ARG B 1 234 ? 14.984 -46.594 -24.766 1 94.69 234 ARG B C 1
ATOM 7248 O O . ARG B 1 234 ? 15.539 -46.875 -23.703 1 94.69 234 ARG B O 1
ATOM 7255 N N . GLU B 1 235 ? 14.703 -47.531 -25.656 1 92.69 235 GLU B N 1
ATOM 7256 C CA . GLU B 1 235 ? 14.969 -48.938 -25.484 1 92.69 235 GLU B CA 1
ATOM 7257 C C . GLU B 1 235 ? 16.453 -49.25 -25.609 1 92.69 235 GLU B C 1
ATOM 7259 O O . GLU B 1 235 ? 16.906 -50.344 -25.234 1 92.69 235 GLU B O 1
ATOM 7264 N N . ARG B 1 236 ? 17.172 -48.344 -26.125 1 93.56 236 ARG B N 1
ATOM 7265 C CA . ARG B 1 236 ? 18.625 -48.469 -26.141 1 93.56 236 ARG B CA 1
ATOM 7266 C C . ARG B 1 236 ? 19.234 -48.156 -24.781 1 93.56 236 ARG B C 1
ATOM 7268 O O . ARG B 1 236 ? 20.297 -48.656 -24.422 1 93.56 236 ARG B O 1
ATOM 7275 N N . VAL B 1 237 ? 18.578 -47.375 -24.078 1 96.62 237 VAL B N 1
ATOM 7276 C CA . VAL B 1 237 ? 19.125 -46.875 -22.812 1 96.62 237 VAL B CA 1
ATOM 7277 C C . VAL B 1 237 ? 18.531 -47.688 -21.656 1 96.62 237 VAL B C 1
ATOM 7279 O O . VAL B 1 237 ? 19.234 -48.031 -20.703 1 96.62 237 VAL B O 1
ATOM 7282 N N . PHE B 1 238 ? 17.219 -48.031 -21.781 1 97.5 238 PHE B N 1
ATOM 7283 C CA . PHE B 1 238 ? 16.516 -48.719 -20.688 1 97.5 238 PHE B CA 1
ATOM 7284 C C . PHE B 1 238 ? 15.93 -50.031 -21.172 1 97.5 238 PHE B C 1
ATOM 7286 O O . PHE B 1 238 ? 15.688 -50.219 -22.359 1 97.5 238 PHE B O 1
ATOM 7293 N N . PRO B 1 239 ? 15.617 -50.906 -20.172 1 96.62 239 PRO B N 1
ATOM 7294 C CA . PRO B 1 239 ? 14.914 -52.125 -20.562 1 96.62 239 PRO B CA 1
ATOM 7295 C C . PRO B 1 239 ? 13.531 -51.875 -21.141 1 96.62 239 PRO B C 1
ATOM 7297 O O . PRO B 1 239 ? 12.789 -51.031 -20.609 1 96.62 239 PRO B O 1
ATOM 7300 N N . LYS B 1 240 ? 13.211 -52.531 -22.172 1 94.44 240 LYS B N 1
ATOM 7301 C CA . LYS B 1 240 ? 11.945 -52.344 -22.875 1 94.44 240 LYS B CA 1
ATOM 7302 C C . LYS B 1 240 ? 10.758 -52.594 -21.953 1 94.44 240 LYS B C 1
ATOM 7304 O O . LYS B 1 240 ? 9.727 -51.938 -22.047 1 94.44 240 LYS B O 1
ATOM 7309 N N . ASP B 1 241 ? 10.883 -53.469 -21.141 1 94.31 241 ASP B N 1
ATOM 7310 C CA . ASP B 1 241 ? 9.773 -53.906 -20.281 1 94.31 241 ASP B CA 1
ATOM 7311 C C . ASP B 1 241 ? 9.438 -52.812 -19.25 1 94.31 241 ASP B C 1
ATOM 7313 O O . ASP B 1 241 ? 8.391 -52.875 -18.609 1 94.31 241 ASP B O 1
ATOM 7317 N N . TRP B 1 242 ? 10.305 -51.844 -19.078 1 97 242 TRP B N 1
ATOM 7318 C CA . TRP B 1 242 ? 9.977 -50.719 -18.188 1 97 242 TRP B CA 1
ATOM 7319 C C . TRP B 1 242 ? 8.859 -49.875 -18.781 1 97 242 TRP B C 1
ATOM 7321 O O . TRP B 1 242 ? 8.117 -49.219 -18.047 1 97 242 TRP B O 1
ATOM 7331 N N . PHE B 1 243 ? 8.758 -49.906 -20.094 1 95.5 243 PHE B N 1
ATOM 7332 C CA . PHE B 1 243 ? 7.891 -48.938 -20.75 1 95.5 243 PHE B CA 1
ATOM 7333 C C . PHE B 1 243 ? 6.75 -49.625 -21.469 1 95.5 243 PHE B C 1
ATOM 7335 O O . PHE B 1 243 ? 5.812 -48.969 -21.938 1 95.5 243 PHE B O 1
ATOM 7342 N N . HIS B 1 244 ? 6.785 -50.875 -21.578 1 91.38 244 HIS B N 1
ATOM 7343 C CA . HIS B 1 244 ? 5.77 -51.656 -22.297 1 91.38 244 HIS B CA 1
ATOM 7344 C C . HIS B 1 244 ? 5.277 -52.844 -21.453 1 91.38 244 HIS B C 1
ATOM 7346 O O . HIS B 1 244 ? 6.039 -53.406 -20.656 1 91.38 244 HIS B O 1
ATOM 7352 N N . PRO B 1 245 ? 3.996 -53.156 -21.578 1 91.31 245 PRO B N 1
ATOM 7353 C CA . PRO B 1 245 ? 2.986 -52.5 -22.406 1 91.31 245 PRO B CA 1
ATOM 7354 C C . PRO B 1 245 ? 2.449 -51.219 -21.781 1 91.31 245 PRO B C 1
ATOM 7356 O O . PRO B 1 245 ? 2.1 -51.188 -20.594 1 91.31 245 PRO B O 1
ATOM 7359 N N . THR B 1 246 ? 2.459 -50.188 -22.5 1 91 246 THR B N 1
ATOM 7360 C CA . THR B 1 246 ? 1.9 -48.938 -22.062 1 91 246 THR B CA 1
ATOM 7361 C C . THR B 1 246 ? 0.463 -48.781 -22.547 1 91 246 THR B C 1
ATOM 7363 O O . THR B 1 246 ? -0.058 -49.625 -23.25 1 91 246 THR B O 1
ATOM 7366 N N . PHE B 1 247 ? -0.158 -47.75 -21.984 1 84.19 247 PHE B N 1
ATOM 7367 C CA . PHE B 1 247 ? -1.512 -47.469 -22.438 1 84.19 247 PHE B CA 1
ATOM 7368 C C . PHE B 1 247 ? -1.506 -47.031 -23.906 1 84.19 247 PHE B C 1
ATOM 7370 O O . PHE B 1 247 ? -1.067 -45.906 -24.219 1 84.19 247 PHE B O 1
ATOM 7377 N N . TRP B 1 248 ? -1.922 -47.906 -24.75 1 73.75 248 TRP B N 1
ATOM 7378 C CA . TRP B 1 248 ? -1.979 -47.656 -26.188 1 73.75 248 TRP B CA 1
ATOM 7379 C C . TRP B 1 248 ? -3.242 -48.219 -26.797 1 73.75 248 TRP B C 1
ATOM 7381 O O . TRP B 1 248 ? -3.359 -49.469 -26.938 1 73.75 248 TRP B O 1
ATOM 7391 N N . PRO B 1 249 ? -4.23 -47.406 -26.844 1 59.38 249 PRO B N 1
ATOM 7392 C CA . PRO B 1 249 ? -5.488 -47.969 -27.344 1 59.38 249 PRO B CA 1
ATOM 7393 C C . PRO B 1 249 ? -5.332 -48.656 -28.703 1 59.38 249 PRO B C 1
ATOM 7395 O O . PRO B 1 249 ? -6.125 -49.531 -29.047 1 59.38 249 PRO B O 1
ATOM 7398 N N . LEU B 1 250 ? -4.496 -48.188 -29.672 1 53.94 250 LEU B N 1
ATOM 7399 C CA . LEU B 1 250 ? -4.434 -48.75 -31.016 1 53.94 250 LEU B CA 1
ATOM 7400 C C . LEU B 1 250 ? -3.609 -50.031 -31.031 1 53.94 250 LEU B C 1
ATOM 7402 O O . LEU B 1 250 ? -2.43 -50.031 -31.391 1 53.94 250 LEU B O 1
ATOM 7406 N N . ALA B 1 251 ? -3.797 -50.844 -30.125 1 48.22 251 ALA B N 1
ATOM 7407 C CA . ALA B 1 251 ? -3.068 -52.031 -30.5 1 48.22 251 ALA B CA 1
ATOM 7408 C C . ALA B 1 251 ? -3.494 -52.531 -31.875 1 48.22 251 ALA B C 1
ATOM 7410 O O . ALA B 1 251 ? -4.629 -52.312 -32.312 1 48.22 251 ALA B O 1
ATOM 7411 N N . TYR B 1 252 ? -2.547 -52.781 -32.719 1 44.78 252 TYR B N 1
ATOM 7412 C CA . TYR B 1 252 ? -2.518 -53.125 -34.125 1 44.78 252 TYR B CA 1
ATOM 7413 C C . TYR B 1 252 ? -3.68 -54.062 -34.5 1 44.78 252 TYR B C 1
ATOM 7415 O O . TYR B 1 252 ? -4.238 -53.969 -35.594 1 44.78 252 TYR B O 1
ATOM 7423 N N . SER B 1 253 ? -4.145 -54.812 -33.625 1 47.44 253 SER B N 1
ATOM 7424 C CA . SER B 1 253 ? -4.922 -55.938 -34.156 1 47.44 253 SER B CA 1
ATOM 7425 C C . SER B 1 253 ? -6.336 -55.5 -34.531 1 47.44 253 SER B C 1
ATOM 7427 O O . SER B 1 253 ? -7.008 -56.156 -35.312 1 47.44 253 SER B O 1
ATOM 7429 N N . LYS B 1 254 ? -6.977 -54.344 -33.938 1 60.16 254 LYS B N 1
ATOM 7430 C CA . LYS B 1 254 ? -8.359 -54.031 -34.281 1 60.16 254 LYS B CA 1
ATOM 7431 C C . LYS B 1 254 ? -8.484 -52.625 -34.844 1 60.16 254 LYS B C 1
ATOM 7433 O O . LYS B 1 254 ? -9.531 -51.969 -34.688 1 60.16 254 LYS B O 1
ATOM 7438 N N . ARG B 1 255 ? -7.438 -52.188 -35.375 1 60.06 255 ARG B N 1
ATOM 7439 C CA . ARG B 1 255 ? -7.277 -50.844 -35.938 1 60.06 255 ARG B CA 1
ATOM 7440 C C . ARG B 1 255 ? -8.383 -50.531 -36.906 1 60.06 255 ARG B C 1
ATOM 7442 O O . ARG B 1 255 ? -8.945 -49.406 -36.906 1 60.06 255 ARG B O 1
ATOM 7449 N N . GLN B 1 256 ? -8.562 -51.625 -37.594 1 59.47 256 GLN B N 1
ATOM 7450 C CA . GLN B 1 256 ? -9.547 -51.375 -38.656 1 59.47 256 GLN B CA 1
ATOM 7451 C C . GLN B 1 256 ? -10.922 -51.094 -38.062 1 59.47 256 GLN B C 1
ATOM 7453 O O . GLN B 1 256 ? -11.625 -50.188 -38.5 1 59.47 256 GLN B O 1
ATOM 7458 N N . ALA B 1 257 ? -11.266 -51.75 -36.969 1 63.47 257 ALA B N 1
ATOM 7459 C CA . ALA B 1 257 ? -12.562 -51.562 -36.312 1 63.47 257 ALA B CA 1
ATOM 7460 C C . ALA B 1 257 ? -12.617 -50.219 -35.594 1 63.47 257 ALA B C 1
ATOM 7462 O O . ALA B 1 257 ? -13.648 -49.531 -35.625 1 63.47 257 ALA B O 1
ATOM 7463 N N . ILE B 1 258 ? -11.57 -49.812 -35.094 1 69 258 ILE B N 1
ATOM 7464 C CA . ILE B 1 258 ? -11.523 -48.562 -34.344 1 69 258 ILE B CA 1
ATOM 7465 C C . ILE B 1 258 ? -11.609 -47.375 -35.312 1 69 258 ILE B C 1
ATOM 7467 O O . ILE B 1 258 ? -12.32 -46.406 -35.031 1 69 258 ILE B O 1
ATOM 7471 N N . ILE B 1 259 ? -10.977 -47.562 -36.375 1 70.19 259 ILE B N 1
ATOM 7472 C CA . ILE B 1 259 ? -11.023 -46.531 -37.375 1 70.19 259 ILE B CA 1
ATOM 7473 C C . ILE B 1 259 ? -12.445 -46.375 -37.906 1 70.19 259 ILE B C 1
ATOM 7475 O O . ILE B 1 259 ? -12.938 -45.25 -38.094 1 70.19 259 ILE B O 1
ATOM 7479 N N . ALA B 1 260 ? -13.023 -47.562 -38.125 1 69.19 260 ALA B N 1
ATOM 7480 C CA . ALA B 1 260 ? -14.398 -47.562 -38.594 1 69.19 260 ALA B CA 1
ATOM 7481 C C . ALA B 1 260 ? -15.336 -46.875 -37.594 1 69.19 260 ALA B C 1
ATOM 7483 O O . ALA B 1 260 ? -16.188 -46.062 -37.969 1 69.19 260 ALA B O 1
ATOM 7484 N N . ARG B 1 261 ? -15.141 -47.188 -36.344 1 71 261 ARG B N 1
ATOM 7485 C CA . ARG B 1 261 ? -15.977 -46.625 -35.312 1 71 261 ARG B CA 1
ATOM 7486 C C . ARG B 1 261 ? -15.734 -45.125 -35.156 1 71 261 ARG B C 1
ATOM 7488 O O . ARG B 1 261 ? -16.672 -44.344 -35 1 71 261 ARG B O 1
ATOM 7495 N N . TYR B 1 262 ? -14.562 -44.719 -35.281 1 70.25 262 TYR B N 1
ATOM 7496 C CA . TYR B 1 262 ? -14.195 -43.281 -35.25 1 70.25 262 TYR B CA 1
ATOM 7497 C C . TYR B 1 262 ? -14.867 -42.531 -36.406 1 70.25 262 TYR B C 1
ATOM 7499 O O . TYR B 1 262 ? -15.414 -41.438 -36.188 1 70.25 262 TYR B O 1
ATOM 7507 N N . ARG B 1 263 ? -14.891 -43.094 -37.531 1 72.25 263 ARG B N 1
ATOM 7508 C CA . ARG B 1 263 ? -15.516 -42.438 -38.688 1 72.25 263 ARG B CA 1
ATOM 7509 C C . ARG B 1 263 ? -17.016 -42.312 -38.469 1 72.25 263 ARG B C 1
ATOM 7511 O O . ARG B 1 263 ? -17.609 -41.281 -38.812 1 72.25 263 ARG B O 1
ATOM 7518 N N . GLU B 1 264 ? -17.625 -43.281 -37.938 1 72.06 264 GLU B N 1
ATOM 7519 C CA . GLU B 1 264 ? -19.062 -43.219 -37.656 1 72.06 264 GLU B CA 1
ATOM 7520 C C . GLU B 1 264 ? -19.375 -42.094 -36.656 1 72.06 264 GLU B C 1
ATOM 7522 O O . GLU B 1 264 ? -20.312 -41.344 -36.875 1 72.06 264 GLU B O 1
ATOM 7527 N N . LEU B 1 265 ? -18.562 -42.062 -35.719 1 72.44 265 LEU B N 1
ATOM 7528 C CA . LEU B 1 265 ? -18.828 -41.062 -34.656 1 72.44 265 LEU B CA 1
ATOM 7529 C C . LEU B 1 265 ? -18.5 -39.656 -35.156 1 72.44 265 LEU B C 1
ATOM 7531 O O . LEU B 1 265 ? -19.141 -38.688 -34.75 1 72.44 265 LEU B O 1
ATOM 7535 N N . LEU B 1 266 ? -17.516 -39.594 -35.938 1 72.25 266 LEU B N 1
ATOM 7536 C CA . LEU B 1 266 ? -17.172 -38.312 -36.531 1 72.25 266 LEU B CA 1
ATOM 7537 C C . LEU B 1 266 ? -18.344 -37.781 -37.375 1 72.25 266 LEU B C 1
ATOM 7539 O O . LEU B 1 266 ? -18.594 -36.562 -37.375 1 72.25 266 LEU B O 1
ATOM 7543 N N . GLY B 1 267 ? -18.984 -38.625 -38.031 1 66.69 267 GLY B N 1
ATOM 7544 C CA . GLY B 1 267 ? -20.172 -38.219 -38.781 1 66.69 267 GLY B CA 1
ATOM 7545 C C . GLY B 1 267 ? -21.297 -37.719 -37.906 1 66.69 267 GLY B C 1
ATOM 7546 O O . GLY B 1 267 ? -21.984 -36.75 -38.281 1 66.69 267 GLY B O 1
ATOM 7547 N N . PHE B 1 268 ? -21.359 -38.219 -36.781 1 67.81 268 PHE B N 1
ATOM 7548 C CA . PHE B 1 268 ? -22.438 -37.875 -35.844 1 67.81 268 PHE B CA 1
ATOM 7549 C C . PHE B 1 268 ? -22.141 -36.594 -35.125 1 67.81 268 PHE B C 1
ATOM 7551 O O . PHE B 1 268 ? -22.984 -35.688 -35.031 1 67.81 268 PHE B O 1
ATOM 7558 N N . TYR B 1 269 ? -20.984 -36.5 -34.625 1 68.62 269 TYR B N 1
ATOM 7559 C CA . TYR B 1 269 ? -20.656 -35.375 -33.75 1 68.62 269 TYR B CA 1
ATOM 7560 C C . TYR B 1 269 ? -20.109 -34.188 -34.562 1 68.62 269 TYR B C 1
ATOM 7562 O O . TYR B 1 269 ? -20.094 -33.062 -34.094 1 68.62 269 TYR B O 1
ATOM 7570 N N . LYS B 1 270 ? -19.609 -34.5 -35.812 1 70.06 270 LYS B N 1
ATOM 7571 C CA . LYS B 1 270 ? -19 -33.5 -36.719 1 70.06 270 LYS B CA 1
ATOM 7572 C C . LYS B 1 270 ? -17.844 -32.781 -36 1 70.06 270 LYS B C 1
ATOM 7574 O O . LYS B 1 270 ? -17.672 -31.578 -36.156 1 70.06 270 LYS B O 1
ATOM 7579 N N . SER B 1 271 ? -17.391 -33.469 -34.938 1 70.5 271 SER B N 1
ATOM 7580 C CA . SER B 1 271 ? -16.219 -33 -34.188 1 70.5 271 SER B CA 1
ATOM 7581 C C . SER B 1 271 ? -15.227 -34.125 -34 1 70.5 271 SER B C 1
ATOM 7583 O O . SER B 1 271 ? -15.555 -35.156 -33.406 1 70.5 271 SER B O 1
ATOM 7585 N N . LYS B 1 272 ? -14.078 -33.969 -34.625 1 66.69 272 LYS B N 1
ATOM 7586 C CA . LYS B 1 272 ? -13.031 -35 -34.5 1 66.69 272 LYS B CA 1
ATOM 7587 C C . LYS B 1 272 ? -12.719 -35.281 -33.062 1 66.69 272 LYS B C 1
ATOM 7589 O O . LYS B 1 272 ? -12.523 -36.438 -32.688 1 66.69 272 LYS B O 1
ATOM 7594 N N . ARG B 1 273 ? -12.836 -34.25 -32.312 1 70.06 273 ARG B N 1
ATOM 7595 C CA . ARG B 1 273 ? -12.5 -34.375 -30.891 1 70.06 273 ARG B CA 1
ATOM 7596 C C . ARG B 1 273 ? -13.555 -35.188 -30.156 1 70.06 273 ARG B C 1
ATOM 7598 O O . ARG B 1 273 ? -13.219 -36.094 -29.359 1 70.06 273 ARG B O 1
ATOM 7605 N N . LEU B 1 274 ? -14.688 -34.938 -30.422 1 69.75 274 LEU B N 1
ATOM 7606 C CA . LEU B 1 274 ? -15.766 -35.656 -29.766 1 69.75 274 LEU B CA 1
ATOM 7607 C C . LEU B 1 274 ? -15.781 -37.125 -30.188 1 69.75 274 LEU B C 1
ATOM 7609 O O . LEU B 1 274 ? -16.016 -38.031 -29.375 1 69.75 274 LEU B O 1
ATOM 7613 N N . ALA B 1 275 ? -15.5 -37.281 -31.438 1 65.62 275 ALA B N 1
ATOM 7614 C CA . ALA B 1 275 ? -15.469 -38.656 -31.953 1 65.62 275 ALA B CA 1
ATOM 7615 C C . ALA B 1 275 ? -14.336 -39.469 -31.312 1 65.62 275 ALA B C 1
ATOM 7617 O O . ALA B 1 275 ? -14.523 -40.625 -30.938 1 65.62 275 ALA B O 1
ATOM 7618 N N . ARG B 1 276 ? -13.219 -38.812 -31.156 1 67.19 276 ARG B N 1
ATOM 7619 C CA . ARG B 1 276 ? -12.07 -39.469 -30.531 1 67.19 276 ARG B CA 1
ATOM 7620 C C . ARG B 1 276 ? -12.359 -39.812 -29.062 1 67.19 276 ARG B C 1
ATOM 7622 O O . ARG B 1 276 ? -12.008 -40.875 -28.578 1 67.19 276 ARG B O 1
ATOM 7629 N N . ALA B 1 277 ? -12.938 -38.875 -28.484 1 65.44 277 ALA B N 1
ATOM 7630 C CA . ALA B 1 277 ? -13.281 -39.094 -27.078 1 65.44 277 ALA B CA 1
ATOM 7631 C C . ALA B 1 277 ? -14.227 -40.281 -26.922 1 65.44 277 ALA B C 1
ATOM 7633 O O . ALA B 1 277 ? -14.047 -41.094 -26.016 1 65.44 277 ALA B O 1
ATOM 7634 N N . ALA B 1 278 ? -15.148 -40.344 -27.797 1 66.06 278 ALA B N 1
ATOM 7635 C CA . ALA B 1 278 ? -16.141 -41.438 -27.719 1 66.06 278 ALA B CA 1
ATOM 7636 C C . ALA B 1 278 ? -15.5 -42.781 -27.984 1 66.06 278 ALA B C 1
ATOM 7638 O O . ALA B 1 278 ? -15.766 -43.75 -27.266 1 66.06 278 ALA B O 1
ATOM 7639 N N . VAL B 1 279 ? -14.664 -42.844 -28.984 1 64.88 279 VAL B N 1
ATOM 7640 C CA . VAL B 1 279 ? -13.992 -44.094 -29.312 1 64.88 279 VAL B CA 1
ATOM 7641 C C . VAL B 1 279 ? -13.039 -44.469 -28.188 1 64.88 279 VAL B C 1
ATOM 7643 O O . VAL B 1 279 ? -12.914 -45.656 -27.844 1 64.88 279 VAL B O 1
ATOM 7646 N N . GLY B 1 280 ? -12.398 -43.531 -27.703 1 64 280 GLY B N 1
ATOM 7647 C CA . GLY B 1 280 ? -11.461 -43.75 -26.609 1 64 280 GLY B CA 1
ATOM 7648 C C . GLY B 1 280 ? -12.094 -44.406 -25.406 1 64 280 GLY B C 1
ATOM 7649 O O . GLY B 1 280 ? -11.5 -45.312 -24.797 1 64 280 GLY B O 1
ATOM 7650 N N . GLU B 1 281 ? -13.211 -44 -25.188 1 66.94 281 GLU B N 1
ATOM 7651 C CA . GLU B 1 281 ? -13.961 -44.594 -24.078 1 66.94 281 GLU B CA 1
ATOM 7652 C C . GLU B 1 281 ? -14.211 -46.062 -24.312 1 66.94 281 GLU B C 1
ATOM 7654 O O . GLU B 1 281 ? -14.164 -46.875 -23.375 1 66.94 281 GLU B O 1
ATOM 7659 N N . GLU B 1 282 ? -14.438 -46.375 -25.547 1 65.81 282 GLU B N 1
ATOM 7660 C CA . GLU B 1 282 ? -14.812 -47.75 -25.875 1 65.81 282 GLU B CA 1
ATOM 7661 C C . GLU B 1 282 ? -13.609 -48.688 -25.766 1 65.81 282 GLU B C 1
ATOM 7663 O O . GLU B 1 282 ? -13.766 -49.875 -25.438 1 65.81 282 GLU B O 1
ATOM 7668 N N . ILE B 1 283 ? -12.5 -48.156 -26.078 1 71 283 ILE B N 1
ATOM 7669 C CA . ILE B 1 283 ? -11.336 -49.062 -26.141 1 71 283 ILE B CA 1
ATOM 7670 C C . ILE B 1 283 ? -10.484 -48.875 -24.875 1 71 283 ILE B C 1
ATOM 7672 O O . ILE B 1 283 ? -9.547 -49.656 -24.641 1 71 283 ILE B O 1
ATOM 7676 N N . ALA B 1 284 ? -10.852 -48.031 -24.078 1 77.44 284 ALA B N 1
ATOM 7677 C CA . ALA B 1 284 ? -10.047 -47.625 -22.938 1 77.44 284 ALA B CA 1
ATOM 7678 C C . ALA B 1 284 ? -9.883 -48.781 -21.938 1 77.44 284 ALA B C 1
ATOM 7680 O O . ALA B 1 284 ? -8.781 -49.031 -21.422 1 77.44 284 ALA B O 1
ATOM 7681 N N . GLU B 1 285 ? -10.859 -49.531 -21.812 1 79.25 285 GLU B N 1
ATOM 7682 C CA . GLU B 1 285 ? -10.859 -50.562 -20.781 1 79.25 285 GLU B CA 1
ATOM 7683 C C . GLU B 1 285 ? -9.812 -51.625 -21.062 1 79.25 285 GLU B C 1
ATOM 7685 O O . GLU B 1 285 ? -9.07 -52.031 -20.156 1 79.25 285 GLU B O 1
ATOM 7690 N N . GLU B 1 286 ? -9.758 -51.969 -22.266 1 79.62 286 GLU B N 1
ATOM 7691 C CA . GLU B 1 286 ? -8.781 -53 -22.625 1 79.62 286 GLU B CA 1
ATOM 7692 C C . GLU B 1 286 ? -7.352 -52.469 -22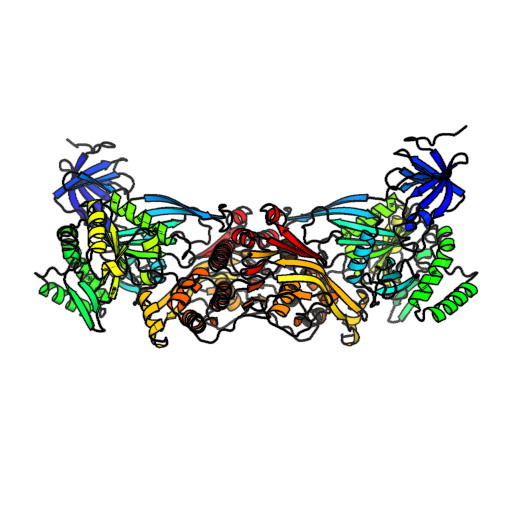.484 1 79.62 286 GLU B C 1
ATOM 7694 O O . GLU B 1 286 ? -6.461 -53.188 -22.031 1 79.62 286 GLU B O 1
ATOM 7699 N N . ALA B 1 287 ? -7.148 -51.344 -22.953 1 85.44 287 ALA B N 1
ATOM 7700 C CA . ALA B 1 287 ? -5.82 -50.719 -22.859 1 85.44 287 ALA B CA 1
ATOM 7701 C C . ALA B 1 287 ? -5.387 -50.562 -21.406 1 85.44 287 ALA B C 1
ATOM 7703 O O . ALA B 1 287 ? -4.211 -50.75 -21.094 1 85.44 287 ALA B O 1
ATOM 7704 N N . LEU B 1 288 ? -6.301 -50.25 -20.578 1 89 288 LEU B N 1
ATOM 7705 C CA . LEU B 1 288 ? -6.008 -50.062 -19.156 1 89 288 LEU B CA 1
ATOM 7706 C C . LEU B 1 288 ? -5.598 -51.406 -18.531 1 89 288 LEU B C 1
ATOM 7708 O O . LEU B 1 288 ? -4.672 -51.438 -17.719 1 89 288 LEU B O 1
ATOM 7712 N N . LYS B 1 289 ? -6.277 -52.375 -18.953 1 86.88 289 LYS B N 1
ATOM 7713 C CA . LYS B 1 289 ? -6.004 -53.688 -18.406 1 86.88 289 LYS B CA 1
ATOM 7714 C C . LYS B 1 289 ? -4.621 -54.188 -18.828 1 86.88 289 LYS B C 1
ATOM 7716 O O . LYS B 1 289 ? -3.914 -54.812 -18.047 1 86.88 289 LYS B O 1
ATOM 7721 N N . ARG B 1 290 ? -4.258 -53.844 -19.938 1 88.12 290 ARG B N 1
ATOM 7722 C CA . ARG B 1 290 ? -3.014 -54.344 -20.516 1 88.12 290 ARG B CA 1
ATOM 7723 C C . ARG B 1 290 ? -1.816 -53.531 -20.016 1 88.12 290 ARG B C 1
ATOM 7725 O O . ARG B 1 290 ? -0.699 -54.062 -19.953 1 88.12 290 ARG B O 1
ATOM 7732 N N . ALA B 1 291 ? -2.012 -52.344 -19.719 1 92.06 291 ALA B N 1
ATOM 7733 C CA . ALA B 1 291 ? -0.924 -51.438 -19.344 1 92.06 291 ALA B CA 1
ATOM 7734 C C . ALA B 1 291 ? -0.225 -51.906 -18.078 1 92.06 291 ALA B C 1
ATOM 7736 O O . ALA B 1 291 ? -0.878 -52.188 -17.062 1 92.06 291 ALA B O 1
ATOM 7737 N N . ASN B 1 292 ? 1.021 -52.125 -18.109 1 94.56 292 ASN B N 1
ATOM 7738 C CA . ASN B 1 292 ? 1.869 -52.594 -17.031 1 94.56 292 ASN B CA 1
ATOM 7739 C C . ASN B 1 292 ? 3.311 -52.125 -17.188 1 94.56 292 ASN B C 1
ATOM 7741 O O . ASN B 1 292 ? 4.172 -52.875 -17.641 1 94.56 292 ASN B O 1
ATOM 7745 N N . THR B 1 293 ? 3.543 -50.938 -16.75 1 95.81 293 THR B N 1
ATOM 7746 C CA . THR B 1 293 ? 4.855 -50.312 -16.969 1 95.81 293 THR B CA 1
ATOM 7747 C C . THR B 1 293 ? 5.57 -50.094 -15.648 1 95.81 293 THR B C 1
ATOM 7749 O O . THR B 1 293 ? 4.934 -50 -14.602 1 95.81 293 THR B O 1
ATOM 7752 N N . ALA B 1 294 ? 6.875 -49.969 -15.664 1 97.56 294 ALA B N 1
ATOM 7753 C CA . ALA B 1 294 ? 7.715 -49.625 -14.516 1 97.56 294 ALA B CA 1
ATOM 7754 C C . ALA B 1 294 ? 8.227 -48.188 -14.625 1 97.56 294 ALA B C 1
ATOM 7756 O O . ALA B 1 294 ? 9.242 -47.844 -14.016 1 97.56 294 ALA B O 1
ATOM 7757 N N . ALA B 1 295 ? 7.57 -47.406 -15.469 1 97.75 295 ALA B N 1
ATOM 7758 C CA . ALA B 1 295 ? 7.855 -45.969 -15.641 1 97.75 295 ALA B CA 1
ATOM 7759 C C . ALA B 1 295 ? 6.57 -45.156 -15.648 1 97.75 295 ALA B C 1
ATOM 7761 O O . ALA B 1 295 ? 5.484 -45.688 -15.883 1 97.75 295 ALA B O 1
ATOM 7762 N N . ALA B 1 296 ? 6.711 -43.969 -15.289 1 97.88 296 ALA B N 1
ATOM 7763 C CA . ALA B 1 296 ? 5.598 -43 -15.344 1 97.88 296 ALA B CA 1
ATOM 7764 C C . ALA B 1 296 ? 5.984 -41.75 -16.109 1 97.88 296 ALA B C 1
ATOM 7766 O O . ALA B 1 296 ? 7.164 -41.531 -16.375 1 97.88 296 ALA B O 1
ATOM 7767 N N . ARG B 1 297 ? 5.008 -41 -16.516 1 97.56 297 ARG B N 1
ATOM 7768 C CA . ARG B 1 297 ? 5.254 -39.781 -17.25 1 97.56 297 ARG B CA 1
ATOM 7769 C C . ARG B 1 297 ? 4.48 -38.594 -16.641 1 97.56 297 ARG B C 1
ATOM 7771 O O . ARG B 1 297 ? 3.268 -38.688 -16.438 1 97.56 297 ARG B O 1
ATOM 7778 N N . ILE B 1 298 ? 5.227 -37.594 -16.344 1 97.38 298 ILE B N 1
ATOM 7779 C CA . ILE B 1 298 ? 4.551 -36.312 -16.062 1 97.38 298 ILE B CA 1
ATOM 7780 C C . ILE B 1 298 ? 4.145 -35.656 -17.359 1 97.38 298 ILE B C 1
ATOM 7782 O O . ILE B 1 298 ? 4.992 -35.125 -18.078 1 97.38 298 ILE B O 1
ATOM 7786 N N . ALA B 1 299 ? 2.85 -35.656 -17.562 1 93.75 299 ALA B N 1
ATOM 7787 C CA . ALA B 1 299 ? 2.342 -35.188 -18.859 1 93.75 299 ALA B CA 1
ATOM 7788 C C . ALA B 1 299 ? 2.07 -33.688 -18.828 1 93.75 299 ALA B C 1
ATOM 7790 O O . ALA B 1 299 ? 2.098 -33.031 -19.859 1 93.75 299 ALA B O 1
ATOM 7791 N N . ARG B 1 300 ? 1.792 -33.25 -17.641 1 91.12 300 ARG B N 1
ATOM 7792 C CA . ARG B 1 300 ? 1.437 -31.828 -17.516 1 91.12 300 ARG B CA 1
ATOM 7793 C C . ARG B 1 300 ? 1.725 -31.312 -16.109 1 91.12 300 ARG B C 1
ATOM 7795 O O . ARG B 1 300 ? 1.488 -32 -15.125 1 91.12 300 ARG B O 1
ATOM 7802 N N . VAL B 1 301 ? 2.271 -30.141 -16.062 1 92.44 301 VAL B N 1
ATOM 7803 C CA . VAL B 1 301 ? 2.381 -29.375 -14.828 1 92.44 301 VAL B CA 1
ATOM 7804 C C . VAL B 1 301 ? 1.857 -27.953 -15.047 1 92.44 301 VAL B C 1
ATOM 7806 O O . VAL B 1 301 ? 2.363 -27.234 -15.898 1 92.44 301 VAL B O 1
ATOM 7809 N N . VAL B 1 302 ? 0.812 -27.609 -14.328 1 90 302 VAL B N 1
ATOM 7810 C CA . VAL B 1 302 ? 0.258 -26.281 -14.477 1 90 302 VAL B CA 1
ATOM 7811 C C . VAL B 1 302 ? 0.206 -25.578 -13.117 1 90 302 VAL B C 1
ATOM 7813 O O . VAL B 1 302 ? -0.305 -26.141 -12.148 1 90 302 VAL B O 1
ATOM 7816 N N . VAL B 1 303 ? 0.818 -24.453 -13.109 1 90.12 303 VAL B N 1
ATOM 7817 C CA . VAL B 1 303 ? 0.767 -23.594 -11.93 1 90.12 303 VAL B CA 1
ATOM 7818 C C . VAL B 1 303 ? -0.043 -22.344 -12.242 1 90.12 303 VAL B C 1
ATOM 7820 O O . VAL B 1 303 ? 0.059 -21.781 -13.336 1 90.12 303 VAL B O 1
ATOM 7823 N N . HIS B 1 304 ? -0.838 -21.984 -11.289 1 85.88 304 HIS B N 1
ATOM 7824 C CA . HIS B 1 304 ? -1.582 -20.734 -11.453 1 85.88 304 HIS B CA 1
ATOM 7825 C C . HIS B 1 304 ? -0.651 -19.578 -11.805 1 85.88 304 HIS B C 1
ATOM 7827 O O . HIS B 1 304 ? 0.438 -19.469 -11.234 1 85.88 304 HIS B O 1
ATOM 7833 N N . PRO B 1 305 ? -1.04 -18.719 -12.656 1 78.31 305 PRO B N 1
ATOM 7834 C CA . PRO B 1 305 ? -0.158 -17.656 -13.156 1 78.31 305 PRO B CA 1
ATOM 7835 C C . PRO B 1 305 ? 0.373 -16.766 -12.039 1 78.31 305 PRO B C 1
ATOM 7837 O O . PRO B 1 305 ? 1.544 -16.375 -12.055 1 78.31 305 PRO B O 1
ATOM 7840 N N . ASP B 1 306 ? -0.382 -16.484 -11.102 1 76.75 306 ASP B N 1
ATOM 7841 C CA . ASP B 1 306 ? -0.005 -15.555 -10.031 1 76.75 306 ASP B CA 1
ATOM 7842 C C . ASP B 1 306 ? 1.023 -16.188 -9.102 1 76.75 306 ASP B C 1
ATOM 7844 O O . ASP B 1 306 ? 1.658 -15.5 -8.305 1 76.75 306 ASP B O 1
ATOM 7848 N N . TYR B 1 307 ? 1.191 -17.438 -9.234 1 85.38 307 TYR B N 1
ATOM 7849 C CA . TYR B 1 307 ? 2.059 -18.156 -8.312 1 85.38 307 TYR B CA 1
ATOM 7850 C C . TYR B 1 307 ? 3.262 -18.734 -9.039 1 85.38 307 TYR B C 1
ATOM 7852 O O . TYR B 1 307 ? 4.031 -19.5 -8.453 1 85.38 307 TYR B O 1
ATOM 7860 N N . ARG B 1 308 ? 3.361 -18.406 -10.234 1 84.19 308 ARG B N 1
ATOM 7861 C CA . ARG B 1 308 ? 4.473 -18.938 -11.016 1 84.19 308 ARG B CA 1
ATOM 7862 C C . ARG B 1 308 ? 5.785 -18.25 -10.641 1 84.19 308 ARG B C 1
ATOM 7864 O O . ARG B 1 308 ? 5.781 -17.094 -10.18 1 84.19 308 ARG B O 1
ATOM 7871 N N . GLY B 1 309 ? 6.852 -19.031 -10.82 1 80.62 309 GLY B N 1
ATOM 7872 C CA . GLY B 1 309 ? 8.18 -18.5 -10.578 1 80.62 309 GLY B CA 1
ATOM 7873 C C . GLY B 1 309 ? 8.523 -18.375 -9.109 1 80.62 309 GLY B C 1
ATOM 7874 O O . GLY B 1 309 ? 9.43 -17.625 -8.734 1 80.62 309 GLY B O 1
ATOM 7875 N N . ASP B 1 310 ? 7.758 -19.016 -8.312 1 88.12 310 ASP B N 1
ATOM 7876 C CA . ASP B 1 310 ? 7.996 -18.891 -6.879 1 88.12 310 ASP B CA 1
ATOM 7877 C C . ASP B 1 310 ? 8.266 -20.25 -6.246 1 88.12 310 ASP B C 1
ATOM 7879 O O . ASP B 1 310 ? 8.156 -20.406 -5.027 1 88.12 310 ASP B O 1
ATOM 7883 N N . GLY B 1 311 ? 8.523 -21.25 -7.043 1 90.88 311 GLY B N 1
ATOM 7884 C CA . GLY B 1 311 ? 8.961 -22.531 -6.531 1 90.88 311 GLY B CA 1
ATOM 7885 C C . GLY B 1 311 ? 7.84 -23.547 -6.422 1 90.88 311 GLY B C 1
ATOM 7886 O O . GLY B 1 311 ? 8.086 -24.734 -6.18 1 90.88 311 GLY B O 1
ATOM 7887 N N . LEU B 1 312 ? 6.641 -23.125 -6.605 1 93.69 312 LEU B N 1
ATOM 7888 C CA . LEU B 1 312 ? 5.5 -24.031 -6.453 1 93.69 312 LEU B CA 1
ATOM 7889 C C . LEU B 1 312 ? 5.504 -25.094 -7.539 1 93.69 312 LEU B C 1
ATOM 7891 O O . LEU B 1 312 ? 5.043 -26.219 -7.312 1 93.69 312 LEU B O 1
ATOM 7895 N N . GLY B 1 313 ? 6.004 -24.719 -8.719 1 93.31 313 GLY B N 1
ATOM 7896 C CA . GLY B 1 313 ? 6.152 -25.719 -9.758 1 93.31 313 GLY B CA 1
ATOM 7897 C C . GLY B 1 313 ? 7.094 -26.844 -9.359 1 93.31 313 GLY B C 1
ATOM 7898 O O . GLY B 1 313 ? 6.789 -28.016 -9.57 1 93.31 313 GLY B O 1
ATOM 7899 N N . VAL B 1 314 ? 8.203 -26.5 -8.75 1 96.31 314 VAL B N 1
ATOM 7900 C CA . VAL B 1 314 ? 9.18 -27.469 -8.289 1 96.31 314 VAL B CA 1
ATOM 7901 C C . VAL B 1 314 ? 8.555 -28.344 -7.199 1 96.31 314 VAL B C 1
ATOM 7903 O O . VAL B 1 314 ? 8.703 -29.578 -7.223 1 96.31 314 VAL B O 1
ATOM 7906 N N . LEU B 1 315 ? 7.879 -27.672 -6.328 1 97.38 315 LEU B N 1
ATOM 7907 C CA . LEU B 1 315 ? 7.23 -28.406 -5.25 1 97.38 315 LEU B CA 1
ATOM 7908 C C . LEU B 1 315 ? 6.199 -29.391 -5.801 1 97.38 315 LEU B C 1
ATOM 7910 O O . LEU B 1 315 ? 6.121 -30.531 -5.348 1 97.38 315 LEU B O 1
ATOM 7914 N N . ALA B 1 316 ? 5.418 -28.938 -6.754 1 97.88 316 ALA B N 1
ATOM 7915 C CA . ALA B 1 316 ? 4.398 -29.781 -7.359 1 97.88 316 ALA B CA 1
ATOM 7916 C C . ALA B 1 316 ? 5.023 -31.031 -7.984 1 97.88 316 ALA B C 1
ATOM 7918 O O . ALA B 1 316 ? 4.508 -32.125 -7.816 1 97.88 316 ALA B O 1
ATOM 7919 N N . VAL B 1 317 ? 6.078 -30.859 -8.68 1 98 317 VAL B N 1
ATOM 7920 C CA . VAL B 1 317 ? 6.77 -31.969 -9.336 1 98 317 VAL B CA 1
ATOM 7921 C C . VAL B 1 317 ? 7.336 -32.906 -8.289 1 98 317 VAL B C 1
ATOM 7923 O O . VAL B 1 317 ? 7.203 -34.125 -8.414 1 98 317 VAL B O 1
ATOM 7926 N N . LYS B 1 318 ? 7.93 -32.406 -7.277 1 98.38 318 LYS B N 1
ATOM 7927 C CA . LYS B 1 318 ? 8.5 -33.25 -6.219 1 98.38 318 LYS B CA 1
ATOM 7928 C C . LYS B 1 318 ? 7.418 -34.062 -5.531 1 98.38 318 LYS B C 1
ATOM 7930 O O . LYS B 1 318 ? 7.633 -35.25 -5.215 1 98.38 318 LYS B O 1
ATOM 7935 N N . MET B 1 319 ? 6.305 -33.406 -5.297 1 98.38 319 MET B N 1
ATOM 7936 C CA . MET B 1 319 ? 5.188 -34.125 -4.684 1 98.38 319 MET B CA 1
ATOM 7937 C C . MET B 1 319 ? 4.672 -35.219 -5.605 1 98.38 319 MET B C 1
ATOM 7939 O O . MET B 1 319 ? 4.328 -36.312 -5.148 1 98.38 319 MET B O 1
ATOM 7943 N N . ALA B 1 320 ? 4.633 -34.969 -6.852 1 98.62 320 ALA B N 1
ATOM 7944 C CA . ALA B 1 320 ? 4.203 -35.969 -7.828 1 98.62 320 ALA B CA 1
ATOM 7945 C C . ALA B 1 320 ? 5.156 -37.156 -7.844 1 98.62 320 ALA B C 1
ATOM 7947 O O . ALA B 1 320 ? 4.727 -38.281 -7.984 1 98.62 320 ALA B O 1
ATOM 7948 N N . LEU B 1 321 ? 6.43 -36.844 -7.75 1 98.5 321 LEU B N 1
ATOM 7949 C CA . LEU B 1 321 ? 7.43 -37.938 -7.73 1 98.5 321 LEU B CA 1
ATOM 7950 C C . LEU B 1 321 ? 7.227 -38.844 -6.523 1 98.5 321 LEU B C 1
ATOM 7952 O O . LEU B 1 321 ? 7.348 -40.062 -6.633 1 98.5 321 LEU B O 1
ATOM 7956 N N . GLU B 1 322 ? 6.914 -38.281 -5.402 1 98.31 322 GLU B N 1
ATOM 7957 C CA . GLU B 1 322 ? 6.633 -39.062 -4.207 1 98.31 322 GLU B CA 1
ATOM 7958 C C . GLU B 1 322 ? 5.367 -39.906 -4.387 1 98.31 322 GLU B C 1
ATOM 7960 O O . GLU B 1 322 ? 5.312 -41.062 -3.969 1 98.31 322 GLU B O 1
ATOM 7965 N N . TRP B 1 323 ? 4.422 -39.281 -4.945 1 98.56 323 TRP B N 1
ATOM 7966 C CA . TRP B 1 323 ? 3.17 -39.969 -5.238 1 98.56 323 TRP B CA 1
ATOM 7967 C C . TRP B 1 323 ? 3.408 -41.188 -6.125 1 98.56 323 TRP B C 1
ATOM 7969 O O . TRP B 1 323 ? 2.936 -42.312 -5.824 1 98.56 323 TRP B O 1
ATOM 7979 N N . VAL B 1 324 ? 4.16 -41 -7.18 1 98.5 324 VAL B N 1
ATOM 7980 C CA . VAL B 1 324 ? 4.48 -42.062 -8.117 1 98.5 324 VAL B CA 1
ATOM 7981 C C . VAL B 1 324 ? 5.273 -43.156 -7.398 1 98.5 324 VAL B C 1
ATOM 7983 O O . VAL B 1 324 ? 5.02 -44.344 -7.59 1 98.5 324 VAL B O 1
ATOM 7986 N N . ARG B 1 325 ? 6.199 -42.75 -6.621 1 97.75 325 ARG B N 1
ATOM 7987 C CA . ARG B 1 325 ? 7.055 -43.688 -5.91 1 97.75 325 ARG B CA 1
ATOM 7988 C C . ARG B 1 325 ? 6.25 -44.531 -4.918 1 97.75 325 ARG B C 1
ATOM 7990 O O . ARG B 1 325 ? 6.395 -45.75 -4.859 1 97.75 325 ARG B O 1
ATOM 7997 N N . GLU B 1 326 ? 5.375 -43.906 -4.207 1 97.38 326 GLU B N 1
ATOM 7998 C CA . GLU B 1 326 ? 4.68 -44.531 -3.1 1 97.38 326 GLU B CA 1
ATOM 7999 C C . GLU B 1 326 ? 3.498 -45.375 -3.6 1 97.38 326 GLU B C 1
ATOM 8001 O O . GLU B 1 326 ? 3.217 -46.438 -3.064 1 97.38 326 GLU B O 1
ATOM 8006 N N . ARG B 1 327 ? 2.836 -44.875 -4.652 1 98.12 327 ARG B N 1
ATOM 8007 C CA . ARG B 1 327 ? 1.58 -45.5 -5.047 1 98.12 327 ARG B CA 1
ATOM 8008 C C . ARG B 1 327 ? 1.711 -46.188 -6.402 1 98.12 327 ARG B C 1
ATOM 8010 O O . ARG B 1 327 ? 0.746 -46.75 -6.91 1 98.12 327 ARG B O 1
ATOM 8017 N N . ARG B 1 328 ? 2.826 -46.125 -7.027 1 97.81 328 ARG B N 1
ATOM 8018 C CA . ARG B 1 328 ? 3.092 -46.75 -8.32 1 97.81 328 ARG B CA 1
ATOM 8019 C C . ARG B 1 328 ? 2.102 -46.25 -9.375 1 97.81 328 ARG B C 1
ATOM 8021 O O . ARG B 1 328 ? 1.579 -47.062 -10.156 1 97.81 328 ARG B O 1
ATOM 8028 N N . VAL B 1 329 ? 1.812 -45 -9.328 1 97.31 329 VAL B N 1
ATOM 8029 C CA . VAL B 1 329 ? 0.866 -44.375 -10.25 1 97.31 329 VAL B CA 1
ATOM 8030 C C . VAL B 1 329 ? 1.456 -44.344 -11.656 1 97.31 329 VAL B C 1
ATOM 8032 O O . VAL B 1 329 ? 2.666 -44.188 -11.828 1 97.31 329 VAL B O 1
ATOM 8035 N N . PRO B 1 330 ? 0.711 -44.531 -12.75 1 96.12 330 PRO B N 1
ATOM 8036 C CA . PRO B 1 330 ? -0.749 -44.438 -12.688 1 96.12 330 PRO B CA 1
ATOM 8037 C C . PRO B 1 330 ? -1.43 -45.781 -12.523 1 96.12 330 PRO B C 1
ATOM 8039 O O . PRO B 1 330 ? -2.607 -45.844 -12.156 1 96.12 330 PRO B O 1
ATOM 8042 N N . GLU B 1 331 ? -0.778 -46.938 -12.797 1 94.88 331 GLU B N 1
ATOM 8043 C CA . GLU B 1 331 ? -1.416 -48.219 -12.883 1 94.88 331 GLU B CA 1
ATOM 8044 C C . GLU B 1 331 ? -1.595 -48.844 -11.5 1 94.88 331 GLU B C 1
ATOM 8046 O O . GLU B 1 331 ? -2.432 -49.75 -11.312 1 94.88 331 GLU B O 1
ATOM 8051 N N . MET B 1 332 ? -0.724 -48.469 -10.656 1 96.81 332 MET B N 1
ATOM 8052 C CA . MET B 1 332 ? -0.648 -49.094 -9.336 1 96.81 332 MET B CA 1
ATOM 8053 C C . MET B 1 332 ? -0.274 -50.562 -9.43 1 96.81 332 MET B C 1
ATOM 8055 O O . MET B 1 332 ? -0.865 -51.406 -8.75 1 96.81 332 MET B O 1
ATOM 8059 N N . LYS B 1 333 ? 0.63 -50.875 -10.328 1 96.62 333 LYS B N 1
ATOM 8060 C CA . LYS B 1 333 ? 1.104 -52.219 -10.539 1 96.62 333 LYS B CA 1
ATOM 8061 C C . LYS B 1 333 ? 2.59 -52.344 -10.211 1 96.62 333 LYS B C 1
ATOM 8063 O O . LYS B 1 333 ? 2.963 -52.5 -9.047 1 96.62 333 LYS B O 1
ATOM 8068 N N . ARG B 1 334 ? 3.414 -52.125 -11.133 1 96.38 334 ARG B N 1
ATOM 8069 C CA . ARG B 1 334 ? 4.852 -52.312 -10.945 1 96.38 334 ARG B CA 1
ATOM 8070 C C . ARG B 1 334 ? 5.461 -51.062 -10.281 1 96.38 334 ARG B C 1
ATOM 8072 O O . ARG B 1 334 ? 5.004 -49.938 -10.5 1 96.38 334 ARG B O 1
ATOM 8079 N N . ARG B 1 335 ? 6.492 -51.406 -9.523 1 96.81 335 ARG B N 1
ATOM 8080 C CA . ARG B 1 335 ? 7.293 -50.281 -9.016 1 96.81 335 ARG B CA 1
ATOM 8081 C C . ARG B 1 335 ? 7.898 -49.469 -10.156 1 96.81 335 ARG B C 1
ATOM 8083 O O . ARG B 1 335 ? 8.375 -50.062 -11.141 1 96.81 335 ARG B O 1
ATOM 8090 N N . LYS B 1 336 ? 7.875 -48.25 -10 1 98.06 336 LYS B N 1
ATOM 8091 C CA . LYS B 1 336 ? 8.406 -47.375 -11.055 1 98.06 336 LYS B CA 1
ATOM 8092 C C . LYS B 1 336 ? 9.898 -47.156 -10.875 1 98.06 336 LYS B C 1
ATOM 8094 O O . LYS B 1 336 ? 10.367 -46.906 -9.758 1 98.06 336 LYS B O 1
ATOM 8099 N N . HIS B 1 337 ? 10.633 -47.219 -11.93 1 98.19 337 HIS B N 1
ATOM 8100 C CA . HIS B 1 337 ? 12.078 -47 -11.898 1 98.19 337 HIS B CA 1
ATOM 8101 C C . HIS B 1 337 ? 12.445 -45.594 -12.352 1 98.19 337 HIS B C 1
ATOM 8103 O O . HIS B 1 337 ? 13.469 -45.062 -11.938 1 98.19 337 HIS B O 1
ATOM 8109 N N . VAL B 1 338 ? 11.609 -45.062 -13.242 1 98.25 338 VAL B N 1
ATOM 8110 C CA . VAL B 1 338 ? 11.969 -43.781 -13.844 1 98.25 338 VAL B CA 1
ATOM 8111 C C . VAL B 1 338 ? 10.695 -43 -14.172 1 98.25 338 VAL B C 1
ATOM 8113 O O . VAL B 1 338 ? 9.641 -43.594 -14.398 1 98.25 338 VAL B O 1
ATOM 8116 N N . VAL B 1 339 ? 10.812 -41.719 -14.047 1 98.56 339 VAL B N 1
ATOM 8117 C CA . VAL B 1 339 ? 9.742 -40.812 -14.469 1 98.56 339 VAL B CA 1
ATOM 8118 C C . VAL B 1 339 ? 10.234 -39.938 -15.617 1 98.56 339 VAL B C 1
ATOM 8120 O O . VAL B 1 339 ? 11.305 -39.344 -15.531 1 98.56 339 VAL B O 1
ATOM 8123 N N . GLU B 1 340 ? 9.516 -39.938 -16.688 1 97.94 340 GLU B N 1
ATOM 8124 C CA . GLU B 1 340 ? 9.906 -39.094 -17.828 1 97.94 340 GLU B CA 1
ATOM 8125 C C . GLU B 1 340 ? 8.945 -37.938 -18.016 1 97.94 340 GLU B C 1
ATOM 8127 O O . GLU B 1 340 ? 7.84 -37.938 -17.484 1 97.94 340 GLU B O 1
ATOM 8132 N N . THR B 1 341 ? 9.383 -36.875 -18.672 1 96.81 341 THR B N 1
ATOM 8133 C CA . THR B 1 341 ? 8.547 -35.781 -19.125 1 96.81 341 THR B CA 1
ATOM 8134 C C . THR B 1 341 ? 9.047 -35.25 -20.469 1 96.81 341 THR B C 1
ATOM 8136 O O . THR B 1 341 ? 10.227 -35.375 -20.781 1 96.81 341 THR B O 1
ATOM 8139 N N . ILE B 1 342 ? 8.172 -34.906 -21.266 1 93.81 342 ILE B N 1
ATOM 8140 C CA . ILE B 1 342 ? 8.43 -34.188 -22.531 1 93.81 342 ILE B CA 1
ATOM 8141 C C . ILE B 1 342 ? 7.91 -32.781 -22.438 1 93.81 342 ILE B C 1
ATOM 8143 O O . ILE B 1 342 ? 6.695 -32.531 -22.438 1 93.81 342 ILE B O 1
ATOM 8147 N N . ALA B 1 343 ? 8.859 -31.891 -22.344 1 89.5 343 ALA B N 1
ATOM 8148 C CA . ALA B 1 343 ? 8.43 -30.516 -22.047 1 89.5 343 ALA B CA 1
ATOM 8149 C C . ALA B 1 343 ? 9.258 -29.5 -22.828 1 89.5 343 ALA B C 1
ATOM 8151 O O . ALA B 1 343 ? 10.43 -29.266 -22.5 1 89.5 343 ALA B O 1
ATOM 8152 N N . GLN B 1 344 ? 8.625 -28.859 -23.75 1 82.88 344 GLN B N 1
ATOM 8153 C CA . GLN B 1 344 ? 9.281 -27.797 -24.516 1 82.88 344 GLN B CA 1
ATOM 8154 C C . GLN B 1 344 ? 9.688 -26.641 -23.609 1 82.88 344 GLN B C 1
ATOM 8156 O O . GLN B 1 344 ? 10.703 -25.984 -23.859 1 82.88 344 GLN B O 1
ATOM 8161 N N . MET B 1 345 ? 8.961 -26.438 -22.594 1 81.81 345 MET B N 1
ATOM 8162 C CA . MET B 1 345 ? 9.172 -25.297 -21.688 1 81.81 345 MET B CA 1
ATOM 8163 C C . MET B 1 345 ? 10.461 -25.469 -20.906 1 81.81 345 MET B C 1
ATOM 8165 O O . MET B 1 345 ? 11.008 -24.484 -20.375 1 81.81 345 MET B O 1
ATOM 8169 N N . ALA B 1 346 ? 10.961 -26.641 -20.859 1 89.19 346 ALA B N 1
ATOM 8170 C CA . ALA B 1 346 ? 12.164 -26.922 -20.078 1 89.19 346 ALA B CA 1
ATOM 8171 C C . ALA B 1 346 ? 13.359 -26.156 -20.641 1 89.19 346 ALA B C 1
ATOM 8173 O O . ALA B 1 346 ? 14.359 -25.969 -19.938 1 89.19 346 ALA B O 1
ATOM 8174 N N . ARG B 1 347 ? 13.219 -25.672 -21.891 1 86.62 347 ARG B N 1
ATOM 8175 C CA . ARG B 1 347 ? 14.281 -24.875 -22.484 1 86.62 347 ARG B CA 1
ATOM 8176 C C . ARG B 1 347 ? 14.344 -23.484 -21.875 1 86.62 347 ARG B C 1
ATOM 8178 O O . ARG B 1 347 ? 15.406 -22.859 -21.859 1 86.62 347 ARG B O 1
ATOM 8185 N N . TYR B 1 348 ? 13.242 -23.094 -21.359 1 82.31 348 TYR B N 1
ATOM 8186 C CA . TYR B 1 348 ? 13.125 -21.688 -20.953 1 82.31 348 TYR B CA 1
ATOM 8187 C C . TYR B 1 348 ? 12.93 -21.562 -19.453 1 82.31 348 TYR B C 1
ATOM 8189 O O . TYR B 1 348 ? 13.031 -20.469 -18.891 1 82.31 348 TYR B O 1
ATOM 8197 N N . ASN B 1 349 ? 12.633 -22.609 -18.828 1 84.25 349 ASN B N 1
ATOM 8198 C CA . ASN B 1 349 ? 12.414 -22.641 -17.391 1 84.25 349 ASN B CA 1
ATOM 8199 C C . ASN B 1 349 ? 13.031 -23.875 -16.75 1 84.25 349 ASN B C 1
ATOM 8201 O O . ASN B 1 349 ? 12.734 -25 -17.172 1 84.25 349 ASN B O 1
ATOM 8205 N N . PRO B 1 350 ? 13.758 -23.75 -15.75 1 88.88 350 PRO B N 1
ATOM 8206 C CA . PRO B 1 350 ? 14.523 -24.875 -15.203 1 88.88 350 PRO B CA 1
ATOM 8207 C C . PRO B 1 350 ? 13.766 -25.625 -14.109 1 88.88 350 PRO B C 1
ATOM 8209 O O . PRO B 1 350 ? 14.391 -26.297 -13.273 1 88.88 350 PRO B O 1
ATOM 8212 N N . PHE B 1 351 ? 12.445 -25.531 -13.953 1 87.69 351 PHE B N 1
ATOM 8213 C CA . PHE B 1 351 ? 11.797 -26.047 -12.758 1 87.69 351 PHE B CA 1
ATOM 8214 C C . PHE B 1 351 ? 11.891 -27.562 -12.703 1 87.69 351 PHE B C 1
ATOM 8216 O O . PHE B 1 351 ? 11.953 -28.156 -11.617 1 87.69 351 PHE B O 1
ATOM 8223 N N . PHE B 1 352 ? 11.984 -28.266 -13.836 1 95 352 PHE B N 1
ATOM 8224 C CA . PHE B 1 352 ? 12.18 -29.719 -13.797 1 95 352 PHE B CA 1
ATOM 8225 C C . PHE B 1 352 ? 13.602 -30.062 -13.367 1 95 352 PHE B C 1
ATOM 8227 O O . PHE B 1 352 ? 13.805 -30.969 -12.562 1 95 352 PHE B O 1
ATOM 8234 N N . GLU B 1 353 ? 14.531 -29.344 -13.961 1 95.62 353 GLU B N 1
ATOM 8235 C CA . GLU B 1 353 ? 15.914 -29.562 -13.555 1 95.62 353 GLU B CA 1
ATOM 8236 C C . GLU B 1 353 ? 16.109 -29.266 -12.07 1 95.62 353 GLU B C 1
ATOM 8238 O O . GLU B 1 353 ? 16.844 -29.969 -11.383 1 95.62 353 GLU B O 1
ATOM 8243 N N . LYS B 1 354 ? 15.461 -28.25 -11.617 1 94.38 354 LYS B N 1
ATOM 8244 C CA . LYS B 1 354 ? 15.523 -27.906 -10.203 1 94.38 354 LYS B CA 1
ATOM 8245 C C . LYS B 1 354 ? 14.883 -29 -9.344 1 94.38 354 LYS B C 1
ATOM 8247 O O . LYS B 1 354 ? 15.219 -29.156 -8.172 1 94.38 354 LYS B O 1
ATOM 8252 N N . ALA B 1 355 ? 13.938 -29.688 -9.93 1 96.81 355 ALA B N 1
ATOM 8253 C CA . ALA B 1 355 ? 13.281 -30.781 -9.227 1 96.81 355 ALA B CA 1
ATOM 8254 C C . ALA B 1 355 ? 14.102 -32.062 -9.312 1 96.81 355 ALA B C 1
ATOM 8256 O O . ALA B 1 355 ? 13.727 -33.094 -8.734 1 96.81 355 ALA B O 1
ATOM 8257 N N . GLY B 1 356 ? 15.219 -32.062 -10.055 1 96.62 356 GLY B N 1
ATOM 8258 C CA . GLY B 1 356 ? 16.125 -33.188 -10.086 1 96.62 356 GLY B CA 1
ATOM 8259 C C . GLY B 1 356 ? 16.094 -33.938 -11.406 1 96.62 356 GLY B C 1
ATOM 8260 O O . GLY B 1 356 ? 16.781 -34.938 -11.57 1 96.62 356 GLY B O 1
ATOM 8261 N N . PHE B 1 357 ? 15.336 -33.438 -12.367 1 98.19 357 PHE B N 1
ATOM 8262 C CA . PHE B 1 357 ? 15.281 -34.094 -13.672 1 98.19 357 PHE B CA 1
ATOM 8263 C C . PHE B 1 357 ? 16.547 -33.812 -14.469 1 98.19 357 PHE B C 1
ATOM 8265 O O . PHE B 1 357 ? 17.172 -32.781 -14.305 1 98.19 357 PHE B O 1
ATOM 8272 N N . VAL B 1 358 ? 16.844 -34.75 -15.32 1 97.69 358 VAL B N 1
ATOM 8273 C CA . VAL B 1 358 ? 18.016 -34.625 -16.188 1 97.69 358 VAL B CA 1
ATOM 8274 C C . VAL B 1 358 ? 17.594 -34.625 -17.641 1 97.69 358 VAL B C 1
ATOM 8276 O O . VAL B 1 358 ? 16.734 -35.438 -18.047 1 97.69 358 VAL B O 1
ATOM 8279 N N . TYR B 1 359 ? 18.188 -33.75 -18.453 1 97.38 359 TYR B N 1
ATOM 8280 C CA . TYR B 1 359 ? 17.922 -33.719 -19.891 1 97.38 359 TYR B CA 1
ATOM 8281 C C . TYR B 1 359 ? 18.594 -34.875 -20.594 1 97.38 359 TYR B C 1
ATOM 8283 O O . TYR B 1 359 ? 19.781 -35.125 -20.406 1 97.38 359 TYR B O 1
ATOM 8291 N N . MET B 1 360 ? 17.812 -35.562 -21.453 1 97.56 360 MET B N 1
ATOM 8292 C CA . MET B 1 360 ? 18.312 -36.75 -22.125 1 97.56 360 MET B CA 1
ATOM 8293 C C . MET B 1 360 ? 18.516 -36.5 -23.609 1 97.56 360 MET B C 1
ATOM 8295 O O . MET B 1 360 ? 19.641 -36.594 -24.109 1 97.56 360 MET B O 1
ATOM 8299 N N . TRP B 1 361 ? 17.469 -36.25 -24.297 1 96.5 361 TRP B N 1
ATOM 8300 C CA . TRP B 1 361 ? 17.5 -36 -25.734 1 96.5 361 TRP B CA 1
ATOM 8301 C C . TRP B 1 361 ? 16.25 -35.25 -26.172 1 96.5 361 TRP B C 1
ATOM 8303 O O . TRP B 1 361 ? 15.367 -34.969 -25.359 1 96.5 361 TRP B O 1
ATOM 8313 N N . ASP B 1 362 ? 16.234 -34.844 -27.453 1 94.75 362 ASP B N 1
ATOM 8314 C CA . ASP B 1 362 ? 15.031 -34.281 -28.094 1 94.75 362 ASP B CA 1
ATOM 8315 C C . ASP B 1 362 ? 14.281 -35.375 -28.859 1 94.75 362 ASP B C 1
ATOM 8317 O O . ASP B 1 362 ? 14.898 -36.25 -29.484 1 94.75 362 ASP B O 1
ATOM 8321 N N . THR B 1 363 ? 12.969 -35.344 -28.688 1 94.56 363 THR B N 1
ATOM 8322 C CA . THR B 1 363 ? 12.156 -36.281 -29.469 1 94.56 363 THR B CA 1
ATOM 8323 C C . THR B 1 363 ? 12.344 -36 -30.969 1 94.56 363 THR B C 1
ATOM 8325 O O . THR B 1 363 ? 12.984 -35.031 -31.359 1 94.56 363 THR B O 1
ATOM 8328 N N . ALA B 1 364 ? 11.742 -36.844 -31.719 1 90.5 364 ALA B N 1
ATOM 8329 C CA . ALA B 1 364 ? 11.82 -36.688 -33.156 1 90.5 364 ALA B CA 1
ATOM 8330 C C . ALA B 1 364 ? 11.234 -35.344 -33.594 1 90.5 364 ALA B C 1
ATOM 8332 O O . ALA B 1 364 ? 11.703 -34.75 -34.562 1 90.5 364 ALA B O 1
ATOM 8333 N N . SER B 1 365 ? 10.312 -34.906 -32.875 1 86.25 365 SER B N 1
ATOM 8334 C CA . SER B 1 365 ? 9.664 -33.656 -33.188 1 86.25 365 SER B CA 1
ATOM 8335 C C . SER B 1 365 ? 10.43 -32.469 -32.594 1 86.25 365 SER B C 1
ATOM 8337 O O . SER B 1 365 ? 10.023 -31.312 -32.75 1 86.25 365 SER B O 1
ATOM 8339 N N . GLY B 1 366 ? 11.461 -32.781 -31.797 1 87.62 366 GLY B N 1
ATOM 8340 C CA . GLY B 1 366 ? 12.32 -31.719 -31.297 1 87.62 366 GLY B CA 1
ATOM 8341 C C . GLY B 1 366 ? 11.969 -31.281 -29.891 1 87.62 366 GLY B C 1
ATOM 8342 O O . GLY B 1 366 ? 12.438 -30.234 -29.422 1 87.62 366 GLY B O 1
ATOM 8343 N N . ARG B 1 367 ? 11.164 -31.953 -29.172 1 91.44 367 ARG B N 1
ATOM 8344 C CA . ARG B 1 367 ? 10.805 -31.609 -27.797 1 91.44 367 ARG B CA 1
ATOM 8345 C C . ARG B 1 367 ? 11.75 -32.281 -26.797 1 91.44 367 ARG B C 1
ATOM 8347 O O . ARG B 1 367 ? 12.062 -33.438 -26.922 1 91.44 367 ARG B O 1
ATOM 8354 N N . PRO B 1 368 ? 12.109 -31.516 -25.812 1 94.56 368 PRO B N 1
ATOM 8355 C CA . PRO B 1 368 ? 13.07 -32.062 -24.844 1 94.56 368 PRO B CA 1
ATOM 8356 C C . PRO B 1 368 ? 12.453 -33.156 -23.969 1 94.56 368 PRO B C 1
ATOM 8358 O O . PRO B 1 368 ? 11.312 -33.031 -23.516 1 94.56 368 PRO B O 1
ATOM 8361 N N . VAL B 1 369 ? 13.211 -34.219 -23.797 1 96.94 369 VAL B N 1
ATOM 8362 C CA . VAL B 1 369 ? 12.852 -35.281 -22.875 1 96.94 369 VAL B CA 1
ATOM 8363 C C . VAL B 1 369 ? 13.734 -35.219 -21.641 1 96.94 369 VAL B C 1
ATOM 8365 O O . VAL B 1 369 ? 14.961 -35.188 -21.75 1 96.94 369 VAL B O 1
ATOM 8368 N N . LEU B 1 370 ? 13.117 -35.062 -20.531 1 97.88 370 LEU B N 1
ATOM 8369 C CA . LEU B 1 370 ? 13.82 -35.094 -19.25 1 97.88 370 LEU B CA 1
ATOM 8370 C C . LEU B 1 370 ? 13.375 -36.312 -18.438 1 97.88 370 LEU B C 1
ATOM 8372 O O . LEU B 1 370 ? 12.227 -36.75 -18.531 1 97.88 370 LEU B O 1
ATOM 8376 N N . MET B 1 371 ? 14.32 -36.812 -17.641 1 98.38 371 MET B N 1
ATOM 8377 C CA . MET B 1 371 ? 13.992 -38.031 -16.844 1 98.38 371 MET B CA 1
ATOM 8378 C C . MET B 1 371 ? 14.5 -37.875 -15.422 1 98.38 371 MET B C 1
ATOM 8380 O O . MET B 1 371 ? 15.477 -37.188 -15.164 1 98.38 371 MET B O 1
ATOM 8384 N N . TYR B 1 372 ? 13.844 -38.469 -14.516 1 98.44 372 TYR B N 1
ATOM 8385 C CA . TYR B 1 372 ? 14.195 -38.531 -13.102 1 98.44 372 TYR B CA 1
ATOM 8386 C C . TYR B 1 372 ? 14.281 -39.969 -12.641 1 98.44 372 TYR B C 1
ATOM 8388 O O . TYR B 1 372 ? 13.32 -40.75 -12.781 1 98.44 372 TYR B O 1
ATOM 8396 N N . PRO B 1 373 ? 15.359 -40.375 -12.062 1 98.56 373 PRO B N 1
ATOM 8397 C CA . PRO B 1 373 ? 15.492 -41.75 -11.578 1 98.56 373 PRO B CA 1
ATOM 8398 C C . PRO B 1 373 ? 14.852 -41.969 -10.211 1 98.56 373 PRO B C 1
ATOM 8400 O O . PRO B 1 373 ? 15.117 -41.188 -9.281 1 98.56 373 PRO B O 1
ATOM 8403 N N . LEU B 1 374 ? 14.039 -42.969 -10.125 1 98.12 374 LEU B N 1
ATOM 8404 C CA . LEU B 1 374 ? 13.43 -43.312 -8.852 1 98.12 374 LEU B CA 1
ATOM 8405 C C . LEU B 1 374 ? 14.172 -44.5 -8.203 1 98.12 374 LEU B C 1
ATOM 8407 O O . LEU B 1 374 ? 13.992 -44.75 -7.012 1 98.12 374 LEU B O 1
ATOM 8411 N N . SER B 1 375 ? 14.961 -45.25 -8.969 1 97.56 375 SER B N 1
ATOM 8412 C CA . SER B 1 375 ? 15.742 -46.375 -8.484 1 97.56 375 SER B CA 1
ATOM 8413 C C . SER B 1 375 ? 17.219 -46.219 -8.797 1 97.56 375 SER B C 1
ATOM 8415 O O . SER B 1 375 ? 17.594 -45.406 -9.641 1 97.56 375 SER B O 1
ATOM 8417 N N . ASP B 1 376 ? 18 -47.031 -8.109 1 97.19 376 ASP B N 1
ATOM 8418 C CA . ASP B 1 376 ? 19.438 -47 -8.344 1 97.19 376 ASP B CA 1
ATOM 8419 C C . ASP B 1 376 ? 19.781 -47.5 -9.75 1 97.19 376 ASP B C 1
ATOM 8421 O O . ASP B 1 376 ? 20.703 -47 -10.391 1 97.19 376 ASP B O 1
ATOM 8425 N N . GLU B 1 377 ? 19.031 -48.406 -10.164 1 97.69 377 GLU B N 1
ATOM 8426 C CA . GLU B 1 377 ? 19.25 -48.938 -11.508 1 97.69 377 GLU B CA 1
ATOM 8427 C C . GLU B 1 377 ? 19.016 -47.875 -12.57 1 97.69 377 GLU B C 1
ATOM 8429 O O . GLU B 1 377 ? 19.797 -47.719 -13.5 1 97.69 377 GLU B O 1
ATOM 8434 N N . ALA B 1 378 ? 17.953 -47.219 -12.445 1 98.12 378 ALA B N 1
ATOM 8435 C CA . ALA B 1 378 ? 17.656 -46.125 -13.383 1 98.12 378 ALA B CA 1
ATOM 8436 C C . ALA B 1 378 ? 18.734 -45.062 -13.352 1 98.12 378 ALA B C 1
ATOM 8438 O O . ALA B 1 378 ? 19.125 -44.531 -14.391 1 98.12 378 ALA B O 1
ATOM 8439 N N . ARG B 1 379 ? 19.203 -44.719 -12.164 1 98.06 379 ARG B N 1
ATOM 8440 C CA . ARG B 1 379 ? 20.25 -43.688 -12 1 98.06 379 ARG B CA 1
ATOM 8441 C C . ARG B 1 379 ? 21.516 -44.125 -12.742 1 98.06 379 ARG B C 1
ATOM 8443 O O . ARG B 1 379 ? 22.109 -43.312 -13.461 1 98.06 379 ARG B O 1
ATOM 8450 N N . LYS B 1 380 ? 21.859 -45.344 -12.578 1 97.69 380 LYS B N 1
ATOM 8451 C CA . LYS B 1 380 ? 23.062 -45.844 -13.219 1 97.69 380 LYS B CA 1
ATOM 8452 C C . LYS B 1 380 ? 22.938 -45.812 -14.734 1 97.69 380 LYS B C 1
ATOM 8454 O O . LYS B 1 380 ? 23.906 -45.5 -15.438 1 97.69 380 LYS B O 1
ATOM 8459 N N . ARG B 1 381 ? 21.812 -46.094 -15.203 1 97.75 381 ARG B N 1
ATOM 8460 C CA . ARG B 1 381 ? 21.594 -46.125 -16.641 1 97.75 381 ARG B CA 1
ATOM 8461 C C . ARG B 1 381 ? 21.625 -44.719 -17.219 1 97.75 381 ARG B C 1
ATOM 8463 O O . ARG B 1 381 ? 22.156 -44.5 -18.312 1 97.75 381 ARG B O 1
ATOM 8470 N N . ILE B 1 382 ? 21.047 -43.812 -16.547 1 97.94 382 ILE B N 1
ATOM 8471 C CA . ILE B 1 382 ? 21.062 -42.406 -17 1 97.94 382 ILE B CA 1
ATOM 8472 C C . ILE B 1 382 ? 22.5 -41.906 -17.016 1 97.94 382 ILE B C 1
ATOM 8474 O O . ILE B 1 382 ? 22.922 -41.281 -17.984 1 97.94 382 ILE B O 1
ATOM 8478 N N . GLU B 1 383 ? 23.234 -42.219 -15.938 1 97.38 383 GLU B N 1
ATOM 8479 C CA . GLU B 1 383 ? 24.625 -41.812 -15.859 1 97.38 383 GLU B CA 1
ATOM 8480 C C . GLU B 1 383 ? 25.453 -42.438 -16.969 1 97.38 383 GLU B C 1
ATOM 8482 O O . GLU B 1 383 ? 26.297 -41.75 -17.562 1 97.38 383 GLU B O 1
ATOM 8487 N N . TRP B 1 384 ? 25.203 -43.625 -17.172 1 97.31 384 TRP B N 1
ATOM 8488 C CA . TRP B 1 384 ? 25.906 -44.344 -18.234 1 97.31 384 TRP B CA 1
ATOM 8489 C C . TRP B 1 384 ? 25.625 -43.688 -19.594 1 97.31 384 TRP B C 1
ATOM 8491 O O . TRP B 1 384 ? 26.547 -43.469 -20.375 1 97.31 384 TRP B O 1
ATOM 8501 N N . PHE B 1 385 ? 24.438 -43.406 -19.859 1 97 385 PHE B N 1
ATOM 8502 C CA . PHE B 1 385 ? 24.062 -42.781 -21.125 1 97 385 PHE B CA 1
ATOM 8503 C C . PHE B 1 385 ? 24.766 -41.438 -21.281 1 97 385 PHE B C 1
ATOM 8505 O O . PHE B 1 385 ? 25.312 -41.156 -22.344 1 97 385 PHE B O 1
ATOM 8512 N N . LEU B 1 386 ? 24.688 -40.594 -20.25 1 96.81 386 LEU B N 1
ATOM 8513 C CA . LEU B 1 386 ? 25.266 -39.25 -20.281 1 96.81 386 LEU B CA 1
ATOM 8514 C C . LEU B 1 386 ? 26.766 -39.312 -20.5 1 96.81 386 LEU B C 1
ATOM 8516 O O . LEU B 1 386 ? 27.359 -38.406 -21.094 1 96.81 386 LEU B O 1
ATOM 8520 N N . ARG B 1 387 ? 27.391 -40.438 -20.156 1 95.81 387 ARG B N 1
ATOM 8521 C CA . ARG B 1 387 ? 28.844 -40.562 -20.25 1 95.81 387 ARG B CA 1
ATOM 8522 C C . ARG B 1 387 ? 29.234 -41.156 -21.594 1 95.81 387 ARG B C 1
ATOM 8524 O O . ARG B 1 387 ? 30.328 -40.906 -22.109 1 95.81 387 ARG B O 1
ATOM 8531 N N . THR B 1 388 ? 28.391 -41.906 -22.203 1 96.19 388 THR B N 1
ATOM 8532 C CA . THR B 1 388 ? 28.812 -42.719 -23.328 1 96.19 388 THR B CA 1
ATOM 8533 C C . THR B 1 388 ? 28.25 -42.156 -24.641 1 96.19 388 THR B C 1
ATOM 8535 O O . THR B 1 388 ? 28.875 -42.281 -25.688 1 96.19 388 THR B O 1
ATOM 8538 N N . ASP B 1 389 ? 27.062 -41.656 -24.578 1 95.06 389 ASP B N 1
ATOM 8539 C CA . ASP B 1 389 ? 26.453 -41.156 -25.797 1 95.06 389 ASP B CA 1
ATOM 8540 C C . ASP B 1 389 ? 27.156 -39.844 -26.234 1 95.06 389 ASP B C 1
ATOM 8542 O O . ASP B 1 389 ? 27.297 -38.906 -25.453 1 95.06 389 ASP B O 1
ATOM 8546 N N . PRO B 1 390 ? 27.594 -39.75 -27.453 1 92.12 390 PRO B N 1
ATOM 8547 C CA . PRO B 1 390 ? 28.344 -38.594 -27.922 1 92.12 390 PRO B CA 1
ATOM 8548 C C . PRO B 1 390 ? 27.562 -37.281 -27.828 1 92.12 390 PRO B C 1
ATOM 8550 O O . PRO B 1 390 ? 28.125 -36.219 -27.547 1 92.12 390 PRO B O 1
ATOM 8553 N N . TYR B 1 391 ? 26.391 -37.344 -28.062 1 90.81 391 TYR B N 1
ATOM 8554 C CA . TYR B 1 391 ? 25.578 -36.125 -28.016 1 90.81 391 TYR B CA 1
ATOM 8555 C C . TYR B 1 391 ? 25.219 -35.75 -26.594 1 90.81 391 TYR B C 1
ATOM 8557 O O . TYR B 1 391 ? 25.172 -34.594 -26.234 1 90.81 391 TYR B O 1
ATOM 8565 N N . ALA B 1 392 ? 24.875 -36.719 -25.766 1 94.25 392 ALA B N 1
ATOM 8566 C CA . ALA B 1 392 ? 24.516 -36.469 -24.375 1 94.25 392 ALA B CA 1
ATOM 8567 C C . ALA B 1 392 ? 25.703 -35.906 -23.609 1 94.25 392 ALA B C 1
ATOM 8569 O O . ALA B 1 392 ? 25.516 -35.094 -22.688 1 94.25 392 ALA B O 1
ATOM 8570 N N . ARG B 1 393 ? 26.875 -36.219 -23.984 1 93.25 393 ARG B N 1
ATOM 8571 C CA . ARG B 1 393 ? 28.094 -35.719 -23.328 1 93.25 393 ARG B CA 1
ATOM 8572 C C . ARG B 1 393 ? 28.219 -34.188 -23.516 1 93.25 393 ARG B C 1
ATOM 8574 O O . ARG B 1 393 ? 28.734 -33.5 -22.625 1 93.25 393 ARG B O 1
ATOM 8581 N N . ARG B 1 394 ? 27.75 -33.719 -24.547 1 91.69 394 ARG B N 1
ATOM 8582 C CA . ARG B 1 394 ? 27.859 -32.312 -24.859 1 91.69 394 ARG B CA 1
ATOM 8583 C C . ARG B 1 394 ? 27.016 -31.469 -23.906 1 91.69 394 ARG B C 1
ATOM 8585 O O . ARG B 1 394 ? 27.453 -30.406 -23.469 1 91.69 394 ARG B O 1
ATOM 8592 N N . HIS B 1 395 ? 25.844 -31.938 -23.656 1 91.81 395 HIS B N 1
ATOM 8593 C CA . HIS B 1 395 ? 24.969 -31.125 -22.812 1 91.81 395 HIS B CA 1
ATOM 8594 C C . HIS B 1 395 ? 25.078 -31.531 -21.344 1 91.81 395 HIS B C 1
ATOM 8596 O O . HIS B 1 395 ? 24.641 -30.797 -20.453 1 91.81 395 HIS B O 1
ATOM 8602 N N . GLY B 1 396 ? 25.594 -32.656 -21.031 1 93.12 396 GLY B N 1
ATOM 8603 C CA . GLY B 1 396 ? 25.844 -33.094 -19.672 1 93.12 396 GLY B CA 1
ATOM 8604 C C . GLY B 1 396 ? 24.578 -33.219 -18.828 1 93.12 396 GLY B C 1
ATOM 8605 O O . GLY B 1 396 ? 24.625 -33.062 -17.609 1 93.12 396 GLY B O 1
ATOM 8606 N N . GLY B 1 397 ? 23.469 -33.312 -19.422 1 95.19 397 GLY B N 1
ATOM 8607 C CA . GLY B 1 397 ? 22.219 -33.469 -18.688 1 95.19 397 GLY B CA 1
ATOM 8608 C C . GLY B 1 397 ? 21.531 -32.156 -18.359 1 95.19 397 GLY B C 1
ATOM 8609 O O . GLY B 1 397 ? 20.578 -32.156 -17.594 1 95.19 397 GLY B O 1
ATOM 8610 N N . ARG B 1 398 ? 22.109 -31.062 -18.875 1 94.38 398 ARG B N 1
ATOM 8611 C CA . ARG B 1 398 ? 21.562 -29.734 -18.625 1 94.38 398 ARG B CA 1
ATOM 8612 C C . ARG B 1 398 ? 21.031 -29.109 -19.906 1 94.38 398 ARG B C 1
ATOM 8614 O O . ARG B 1 398 ? 21.656 -29.203 -20.969 1 94.38 398 ARG B O 1
ATOM 8621 N N . LEU B 1 399 ? 19.797 -28.641 -19.781 1 93.44 399 LEU B N 1
ATOM 8622 C CA . LEU B 1 399 ? 19.156 -28.031 -20.938 1 93.44 399 LEU B CA 1
ATOM 8623 C C . LEU B 1 399 ? 19.031 -26.516 -20.75 1 93.44 399 LEU B C 1
ATOM 8625 O O . LEU B 1 399 ? 19.375 -25.75 -21.656 1 93.44 399 LEU B O 1
ATOM 8629 N N . TYR B 1 400 ? 18.609 -26.094 -19.562 1 90.88 400 TYR B N 1
ATOM 8630 C CA . TYR B 1 400 ? 18.391 -24.672 -19.297 1 90.88 400 TYR B CA 1
ATOM 8631 C C . TYR B 1 400 ? 19.703 -23.953 -19.016 1 90.88 400 TYR B C 1
ATOM 8633 O O . TYR B 1 400 ? 20.562 -24.484 -18.328 1 90.88 400 TYR B O 1
ATOM 8641 N N . ARG B 1 401 ? 19.828 -22.828 -19.562 1 89.38 401 ARG B N 1
ATOM 8642 C CA . ARG B 1 401 ? 20.938 -21.938 -19.281 1 89.38 401 ARG B CA 1
ATOM 8643 C C . ARG B 1 401 ? 20.453 -20.516 -19 1 89.38 401 ARG B C 1
ATOM 8645 O O . ARG B 1 401 ? 19.781 -19.906 -19.828 1 89.38 401 ARG B O 1
ATOM 8652 N N . PRO B 1 402 ? 20.766 -20.031 -17.812 1 88.62 402 PRO B N 1
ATOM 8653 C CA . PRO B 1 402 ? 20.391 -18.641 -17.547 1 88.62 402 PRO B CA 1
ATOM 8654 C C . PRO B 1 402 ? 20.984 -17.656 -18.562 1 88.62 402 PRO B C 1
ATOM 8656 O O . PRO B 1 402 ? 22.125 -17.828 -18.984 1 88.62 402 PRO B O 1
ATOM 8659 N N . ARG B 1 403 ? 20.219 -16.656 -18.906 1 92.19 403 ARG B N 1
ATOM 8660 C CA . ARG B 1 403 ? 20.625 -15.789 -20 1 92.19 403 ARG B CA 1
ATOM 8661 C C . ARG B 1 403 ? 20.906 -14.375 -19.5 1 92.19 403 ARG B C 1
ATOM 8663 O O . ARG B 1 403 ? 21.641 -13.625 -20.125 1 92.19 403 ARG B O 1
ATOM 8670 N N . TYR B 1 404 ? 20.328 -13.922 -18.406 1 93.81 404 TYR B N 1
ATOM 8671 C CA . TYR B 1 404 ? 20.438 -12.531 -17.984 1 93.81 404 TYR B CA 1
ATOM 8672 C C . TYR B 1 404 ? 21.891 -12.156 -17.688 1 93.81 404 TYR B C 1
ATOM 8674 O O . TYR B 1 404 ? 22.344 -11.078 -18.078 1 93.81 404 TYR B O 1
ATOM 8682 N N . GLY B 1 405 ? 22.562 -13.031 -16.953 1 93.62 405 GLY B N 1
ATOM 8683 C CA . GLY B 1 405 ? 23.969 -12.82 -16.641 1 93.62 405 GLY B CA 1
ATOM 8684 C C . GLY B 1 405 ? 24.203 -11.633 -15.727 1 93.62 405 GLY B C 1
ATOM 8685 O O . GLY B 1 405 ? 23.328 -11.289 -14.922 1 93.62 405 GLY B O 1
ATOM 8686 N N . ARG B 1 406 ? 25.469 -11.094 -15.766 1 96.19 406 ARG B N 1
ATOM 8687 C CA . ARG B 1 406 ? 25.859 -9.984 -14.906 1 96.19 406 ARG B CA 1
ATOM 8688 C C . ARG B 1 406 ? 26.062 -8.711 -15.727 1 96.19 406 ARG B C 1
ATOM 8690 O O . ARG B 1 406 ? 26.344 -8.773 -16.922 1 96.19 406 ARG B O 1
ATOM 8697 N N . VAL B 1 407 ? 25.797 -7.645 -15.07 1 96.81 407 VAL B N 1
ATOM 8698 C CA . VAL B 1 407 ? 26.062 -6.359 -15.703 1 96.81 407 VAL B CA 1
ATOM 8699 C C . VAL B 1 407 ? 27.406 -5.812 -15.227 1 96.81 407 VAL B C 1
ATOM 8701 O O . VAL B 1 407 ? 27.969 -6.297 -14.242 1 96.81 407 VAL B O 1
ATOM 8704 N N . GLU B 1 408 ? 27.953 -4.844 -16.031 1 96.69 408 GLU B N 1
ATOM 8705 C CA . GLU B 1 408 ? 29.141 -4.141 -15.555 1 96.69 408 GLU B CA 1
ATOM 8706 C C . GLU B 1 408 ? 28.844 -3.322 -14.305 1 96.69 408 GLU B C 1
ATOM 8708 O O . GLU B 1 408 ? 27.969 -2.455 -14.32 1 96.69 408 GLU B O 1
ATOM 8713 N N . PRO B 1 409 ? 29.578 -3.631 -13.281 1 95.56 409 PRO B N 1
ATOM 8714 C CA . PRO B 1 409 ? 29.297 -2.871 -12.062 1 95.56 409 PRO B CA 1
ATOM 8715 C C . PRO B 1 409 ? 29.703 -1.403 -12.172 1 95.56 409 PRO B C 1
ATOM 8717 O O . PRO B 1 409 ? 30.594 -1.063 -12.961 1 95.56 409 PRO B O 1
ATOM 8720 N N . LEU B 1 410 ? 29.047 -0.611 -11.336 1 97.38 410 LEU B N 1
ATOM 8721 C CA . LEU B 1 410 ? 29.5 0.777 -11.242 1 97.38 410 LEU B CA 1
ATOM 8722 C C . LEU B 1 410 ? 30.953 0.858 -10.797 1 97.38 410 LEU B C 1
ATOM 8724 O O . LEU B 1 410 ? 31.375 0.102 -9.914 1 97.38 410 LEU B O 1
ATOM 8728 N N . GLU B 1 411 ? 31.656 1.737 -11.398 1 96.94 411 GLU B N 1
ATOM 8729 C CA . GLU B 1 411 ? 33.094 1.843 -11.109 1 96.94 411 GLU B CA 1
ATOM 8730 C C . GLU B 1 411 ? 33.344 2.537 -9.773 1 96.94 411 GLU B C 1
ATOM 8732 O O . GLU B 1 411 ? 34.375 2.377 -9.164 1 96.94 411 GLU B O 1
ATOM 8737 N N . ALA B 1 412 ? 32.406 3.344 -9.367 1 97 412 ALA B N 1
ATOM 8738 C CA . ALA B 1 412 ? 32.469 4.09 -8.117 1 97 412 ALA B CA 1
ATOM 8739 C C . ALA B 1 412 ? 31.078 4.297 -7.543 1 97 412 ALA B C 1
ATOM 8741 O O . ALA B 1 412 ? 30.078 4.043 -8.219 1 97 412 ALA B O 1
ATOM 8742 N N . PRO B 1 413 ? 31.062 4.633 -6.254 1 97.62 413 PRO B N 1
ATOM 8743 C CA . PRO B 1 413 ? 29.75 4.891 -5.66 1 97.62 413 PRO B CA 1
ATOM 8744 C C . PRO B 1 413 ? 29.0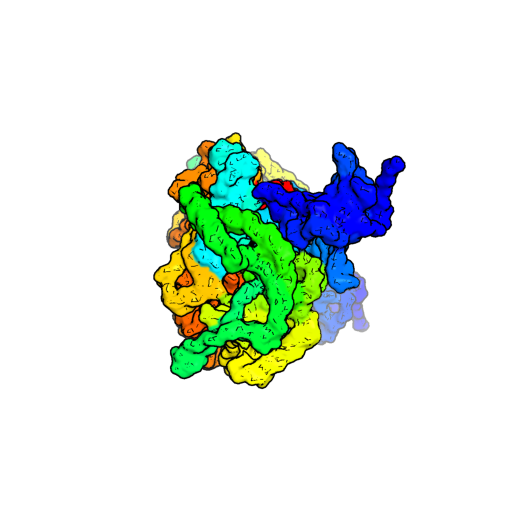78 6.137 -6.23 1 97.62 413 PRO B C 1
ATOM 8746 O O . PRO B 1 413 ? 29.75 7.02 -6.766 1 97.62 413 PRO B O 1
ATOM 8749 N N . VAL B 1 414 ? 27.766 6.156 -6.207 1 97.69 414 VAL B N 1
ATOM 8750 C CA . VAL B 1 414 ? 27.016 7.391 -6.398 1 97.69 414 VAL B CA 1
ATOM 8751 C C . VAL B 1 414 ? 27.047 8.219 -5.117 1 97.69 414 VAL B C 1
ATOM 8753 O O . VAL B 1 414 ? 26.734 7.719 -4.035 1 97.69 414 VAL B O 1
ATOM 8756 N N . ARG B 1 415 ? 27.469 9.5 -5.23 1 97.56 415 ARG B N 1
ATOM 8757 C CA . ARG B 1 415 ? 27.625 10.328 -4.035 1 97.56 415 ARG B CA 1
ATOM 8758 C C . ARG B 1 415 ? 26.844 11.633 -4.16 1 97.56 415 ARG B C 1
ATOM 8760 O O . ARG B 1 415 ? 26.953 12.328 -5.168 1 97.56 415 ARG B O 1
ATOM 8767 N N . LEU B 1 416 ? 25.984 11.844 -3.24 1 97.19 416 LEU B N 1
ATOM 8768 C CA . LEU B 1 416 ? 25.422 13.172 -3.025 1 97.19 416 LEU B CA 1
ATOM 8769 C C . LEU B 1 416 ? 26.266 13.969 -2.045 1 97.19 416 LEU B C 1
ATOM 8771 O O . LEU B 1 416 ? 26.438 13.57 -0.89 1 97.19 416 LEU B O 1
ATOM 8775 N N . VAL B 1 417 ? 26.797 15.047 -2.559 1 96.69 417 VAL B N 1
ATOM 8776 C CA . VAL B 1 417 ? 27.734 15.844 -1.76 1 96.69 417 VAL B CA 1
ATOM 8777 C C . VAL B 1 417 ? 27.109 17.203 -1.454 1 96.69 417 VAL B C 1
ATOM 8779 O O . VAL B 1 417 ? 27.078 18.094 -2.314 1 96.69 417 VAL B O 1
ATOM 8782 N N . LYS B 1 418 ? 26.641 17.391 -0.192 1 93.81 418 LYS B N 1
ATOM 8783 C CA . LYS B 1 418 ? 26.062 18.641 0.3 1 93.81 418 LYS B CA 1
ATOM 8784 C C . LYS B 1 418 ? 24.938 19.125 -0.614 1 93.81 418 LYS B C 1
ATOM 8786 O O . LYS B 1 418 ? 24.922 20.297 -1.002 1 93.81 418 LYS B O 1
ATOM 8791 N N . VAL B 1 419 ? 24.109 18.219 -0.994 1 93.94 419 VAL B N 1
ATOM 8792 C CA . VAL B 1 419 ? 23.062 18.531 -1.962 1 93.94 419 VAL B CA 1
ATOM 8793 C C . VAL B 1 419 ? 21.938 19.297 -1.274 1 93.94 419 VAL B C 1
ATOM 8795 O O . VAL B 1 419 ? 21.422 18.859 -0.241 1 93.94 419 VAL B O 1
ATOM 8798 N N . THR B 1 420 ? 21.656 20.453 -1.775 1 90.94 420 THR B N 1
ATOM 8799 C CA . THR B 1 420 ? 20.516 21.25 -1.338 1 90.94 420 THR B CA 1
ATOM 8800 C C . THR B 1 420 ? 19.562 21.516 -2.504 1 90.94 420 THR B C 1
ATOM 8802 O O . THR B 1 420 ? 20 21.906 -3.588 1 90.94 420 THR B O 1
ATOM 8805 N N . LYS B 1 421 ? 18.375 21.156 -2.35 1 89.69 421 LYS B N 1
ATOM 8806 C CA . LYS B 1 421 ? 17.359 21.438 -3.357 1 89.69 421 LYS B CA 1
ATOM 8807 C C . LYS B 1 421 ? 16.203 22.219 -2.764 1 89.69 421 LYS B C 1
ATOM 8809 O O . LYS B 1 421 ? 15.609 21.812 -1.763 1 89.69 421 LYS B O 1
ATOM 8814 N N . LEU B 1 422 ? 15.992 23.312 -3.35 1 82.5 422 LEU B N 1
ATOM 8815 C CA . LEU B 1 422 ? 14.906 24.203 -2.959 1 82.5 422 LEU B CA 1
ATOM 8816 C C . LEU B 1 422 ? 13.891 24.359 -4.09 1 82.5 422 LEU B C 1
ATOM 8818 O O . LEU B 1 422 ? 14.266 24.406 -5.262 1 82.5 422 LEU B O 1
ATOM 8822 N N . TYR B 1 423 ? 12.672 24.156 -3.787 1 75.62 423 TYR B N 1
ATOM 8823 C CA . TYR B 1 423 ? 11.625 24.484 -4.75 1 75.62 423 TYR B CA 1
ATOM 8824 C C . TYR B 1 423 ? 10.977 25.812 -4.418 1 75.62 423 TYR B C 1
ATOM 8826 O O . TYR B 1 423 ? 10.766 26.141 -3.246 1 75.62 423 TYR B O 1
ATOM 8834 N N . ARG B 1 424 ? 10.852 26.609 -5.406 1 69.81 424 ARG B N 1
ATOM 8835 C CA . ARG B 1 424 ? 10.227 27.922 -5.25 1 69.81 424 ARG B CA 1
ATOM 8836 C C . ARG B 1 424 ? 8.883 27.984 -5.973 1 69.81 424 ARG B C 1
ATOM 8838 O O . ARG B 1 424 ? 8.758 27.5 -7.102 1 69.81 424 ARG B O 1
ATOM 8845 N N . SER B 1 425 ? 7.785 28.094 -5.223 1 62.81 425 SER B N 1
ATOM 8846 C CA . SER B 1 425 ? 6.48 28.281 -5.852 1 62.81 425 SER B CA 1
ATOM 8847 C C . SER B 1 425 ? 5.961 29.703 -5.629 1 62.81 425 SER B C 1
ATOM 8849 O O . SER B 1 425 ? 6.078 30.234 -4.527 1 62.81 425 SER B O 1
ATOM 8851 N N . GLU B 1 426 ? 5.809 30.453 -6.746 1 61.47 426 GLU B N 1
ATOM 8852 C CA . GLU B 1 426 ? 5.246 31.797 -6.656 1 61.47 426 GLU B CA 1
ATOM 8853 C C . GLU B 1 426 ? 3.723 31.766 -6.668 1 61.47 426 GLU B C 1
ATOM 8855 O O . GLU B 1 426 ? 3.117 31.094 -7.504 1 61.47 426 GLU B O 1
ATOM 8860 N N . LEU B 1 427 ? 3.16 32.188 -5.602 1 57.16 427 LEU B N 1
ATOM 8861 C CA . LEU B 1 427 ? 1.706 32.25 -5.527 1 57.16 427 LEU B CA 1
ATOM 8862 C C . LEU B 1 427 ? 1.207 33.594 -6.031 1 57.16 427 LEU B C 1
ATOM 8864 O O . LEU B 1 427 ? 1.573 34.656 -5.488 1 57.16 427 LEU B O 1
ATOM 8868 N N . ASP B 1 428 ? 0.784 33.719 -7.266 1 60 428 ASP B N 1
ATOM 8869 C CA . ASP B 1 428 ? 0.235 34.969 -7.789 1 60 428 ASP B CA 1
ATOM 8870 C C . ASP B 1 428 ? -1.288 34.969 -7.688 1 60 428 ASP B C 1
ATOM 8872 O O . ASP B 1 428 ? -1.968 34.219 -8.383 1 60 428 ASP B O 1
ATOM 8876 N N . LEU B 1 429 ? -1.792 35.656 -6.75 1 61.16 429 LEU B N 1
ATOM 8877 C CA . LEU B 1 429 ? -3.227 35.719 -6.496 1 61.16 429 LEU B CA 1
ATOM 8878 C C . LEU B 1 429 ? -3.918 36.594 -7.539 1 61.16 429 LEU B C 1
ATOM 8880 O O . LEU B 1 429 ? -5.137 36.531 -7.707 1 61.16 429 LEU B O 1
ATOM 8884 N N . SER B 1 430 ? -3.166 37.531 -8.203 1 61.38 430 SER B N 1
ATOM 8885 C CA . SER B 1 430 ? -3.779 38.531 -9.047 1 61.38 430 SER B CA 1
ATOM 8886 C C . SER B 1 430 ? -4.59 37.906 -10.172 1 61.38 430 SER B C 1
ATOM 8888 O O . SER B 1 430 ? -5.477 38.562 -10.742 1 61.38 430 SER B O 1
ATOM 8890 N N . ARG B 1 431 ? -4.398 36.594 -10.43 1 65.06 431 ARG B N 1
ATOM 8891 C CA . ARG B 1 431 ? -5.086 36 -11.562 1 65.06 431 ARG B CA 1
ATOM 8892 C C . ARG B 1 431 ? -6.355 35.281 -11.117 1 65.06 431 ARG B C 1
ATOM 8894 O O . ARG B 1 431 ? -7.109 34.781 -11.945 1 65.06 431 ARG B O 1
ATOM 8901 N N . LEU B 1 432 ? -6.641 35.312 -9.734 1 71.69 432 LEU B N 1
ATOM 8902 C CA . LEU B 1 432 ? -7.809 34.594 -9.25 1 71.69 432 LEU B CA 1
ATOM 8903 C C . LEU B 1 432 ? -9.023 35.5 -9.172 1 71.69 432 LEU B C 1
ATOM 8905 O O . LEU B 1 432 ? -8.883 36.719 -9.031 1 71.69 432 LEU B O 1
ATOM 8909 N N . PRO B 1 433 ? -10.234 34.938 -9.43 1 74.25 433 PRO B N 1
ATOM 8910 C CA . PRO B 1 433 ? -11.445 35.719 -9.234 1 74.25 433 PRO B CA 1
ATOM 8911 C C . PRO B 1 433 ? -11.523 36.344 -7.844 1 74.25 433 PRO B C 1
ATOM 8913 O O . PRO B 1 433 ? -10.945 35.812 -6.891 1 74.25 433 PRO B O 1
ATOM 8916 N N . PRO B 1 434 ? -12.094 37.531 -7.77 1 73.94 434 PRO B N 1
ATOM 8917 C CA . PRO B 1 434 ? -12.141 38.312 -6.52 1 73.94 434 PRO B CA 1
ATOM 8918 C C . PRO B 1 434 ? -12.664 37.469 -5.344 1 73.94 434 PRO B C 1
ATOM 8920 O O . PRO B 1 434 ? -12.156 37.594 -4.223 1 73.94 434 PRO B O 1
ATOM 8923 N N . GLU B 1 435 ? -13.734 36.656 -5.613 1 73.62 435 GLU B N 1
ATOM 8924 C CA . GLU B 1 435 ? -14.305 35.875 -4.531 1 73.62 435 GLU B CA 1
ATOM 8925 C C . GLU B 1 435 ? -13.273 34.875 -3.965 1 73.62 435 GLU B C 1
ATOM 8927 O O . GLU B 1 435 ? -13.266 34.625 -2.762 1 73.62 435 GLU B O 1
ATOM 8932 N N . LEU B 1 436 ? -12.461 34.5 -4.793 1 77.12 436 LEU B N 1
ATOM 8933 C CA . LEU B 1 436 ? -11.438 33.531 -4.379 1 77.12 436 LEU B CA 1
ATOM 8934 C C . LEU B 1 436 ? -10.266 34.281 -3.723 1 77.12 436 LEU B C 1
ATOM 8936 O O . LEU B 1 436 ? -9.602 33.719 -2.838 1 77.12 436 LEU B O 1
ATOM 8940 N N . GLN B 1 437 ? -10.117 35.469 -4.234 1 74.25 437 GLN B N 1
ATOM 8941 C CA . GLN B 1 437 ? -9.07 36.25 -3.613 1 74.25 437 GLN B CA 1
ATOM 8942 C C . GLN B 1 437 ? -9.375 36.531 -2.143 1 74.25 437 GLN B C 1
ATOM 8944 O O . GLN B 1 437 ? -8.477 36.5 -1.301 1 74.25 437 GLN B O 1
ATOM 8949 N N . GLU B 1 438 ? -10.688 36.75 -1.909 1 71.81 438 GLU B N 1
ATOM 8950 C CA . GLU B 1 438 ? -11.102 37 -0.535 1 71.81 438 GLU B CA 1
ATOM 8951 C C . GLU B 1 438 ? -10.828 35.781 0.364 1 71.81 438 GLU B C 1
ATOM 8953 O O . GLU B 1 438 ? -10.414 35.969 1.514 1 71.81 438 GLU B O 1
ATOM 8958 N N . ILE B 1 439 ? -11.07 34.656 -0.149 1 72.44 439 ILE B N 1
ATOM 8959 C CA . ILE B 1 439 ? -10.828 33.469 0.616 1 72.44 439 ILE B CA 1
ATOM 8960 C C . ILE B 1 439 ? -9.328 33.281 0.855 1 72.44 439 ILE B C 1
ATOM 8962 O O . ILE B 1 439 ? -8.898 32.969 1.969 1 72.44 439 ILE B O 1
ATOM 8966 N N . LEU B 1 440 ? -8.648 33.469 -0.18 1 73 440 LEU B N 1
ATOM 8967 C CA . LEU B 1 440 ? -7.211 33.281 -0.052 1 73 440 LEU B CA 1
ATOM 8968 C C . LEU B 1 440 ? -6.602 34.375 0.851 1 73 440 LEU B C 1
ATOM 8970 O O . LEU B 1 440 ? -5.641 34.094 1.576 1 73 440 LEU B O 1
ATOM 8974 N N . LYS B 1 441 ? -7.25 35.594 0.756 1 69.25 441 LYS B N 1
ATOM 8975 C CA . LYS B 1 441 ? -6.828 36.656 1.683 1 69.25 441 LYS B CA 1
ATOM 8976 C C . LYS B 1 441 ? -7.109 36.25 3.127 1 69.25 441 LYS B C 1
ATOM 8978 O O . LYS B 1 441 ? -6.344 36.594 4.031 1 69.25 441 LYS B O 1
ATOM 8983 N N . ALA B 1 442 ? -8.258 35.531 3.201 1 66.75 442 ALA B N 1
ATOM 8984 C CA . ALA B 1 442 ? -8.625 35.031 4.531 1 66.75 442 ALA B CA 1
ATOM 8985 C C . ALA B 1 442 ? -7.574 34.062 5.07 1 66.75 442 ALA B C 1
ATOM 8987 O O . ALA B 1 442 ? -7.383 33.969 6.285 1 66.75 442 ALA B O 1
ATOM 8988 N N . PHE B 1 443 ? -7 33.469 4.051 1 64.06 443 PHE B N 1
ATOM 8989 C CA . PHE B 1 443 ? -5.934 32.562 4.441 1 64.06 443 PHE B CA 1
ATOM 8990 C C . PHE B 1 443 ? -4.582 33.281 4.418 1 64.06 443 PHE B C 1
ATOM 8992 O O . PHE B 1 443 ? -3.541 32.625 4.594 1 64.06 443 PHE B O 1
ATOM 8999 N N . GLY B 1 444 ? -4.641 34.594 4.23 1 60.56 444 GLY B N 1
ATOM 9000 C CA . GLY B 1 444 ? -3.461 35.438 4.316 1 60.56 444 GLY B CA 1
ATOM 9001 C C . GLY B 1 444 ? -2.559 35.344 3.104 1 60.56 444 GLY B C 1
ATOM 9002 O O . GLY B 1 444 ? -1.354 35.594 3.191 1 60.56 444 GLY B O 1
ATOM 9003 N N . VAL B 1 445 ? -3.205 34.688 1.995 1 58.59 445 VAL B N 1
ATOM 9004 C CA . VAL B 1 445 ? -2.338 34.438 0.849 1 58.59 445 VAL B CA 1
ATOM 9005 C C . VAL B 1 445 ? -2.404 35.625 -0.12 1 58.59 445 VAL B C 1
ATOM 9007 O O . VAL B 1 445 ? -3.479 35.969 -0.62 1 58.59 445 VAL B O 1
ATOM 9010 N N . GLU B 1 446 ? -1.473 36.75 0.116 1 59 446 GLU B N 1
ATOM 9011 C CA . GLU B 1 446 ? -1.323 37.625 -1.043 1 59 446 GLU B CA 1
ATOM 9012 C C . GLU B 1 446 ? -0.268 37.094 -2.006 1 59 446 GLU B C 1
ATOM 9014 O O . GLU B 1 446 ? 0.029 35.875 -2.008 1 59 446 GLU B O 1
ATOM 9019 N N . ARG B 1 447 ? 0.772 37.719 -2.471 1 57.53 447 ARG B N 1
ATOM 9020 C CA . ARG B 1 447 ? 1.893 37.25 -3.285 1 57.53 447 ARG B CA 1
ATOM 9021 C C . ARG B 1 447 ? 2.973 36.625 -2.42 1 57.53 447 ARG B C 1
ATOM 9023 O O . ARG B 1 447 ? 3.357 37.188 -1.387 1 57.53 447 ARG B O 1
ATOM 9030 N N . ARG B 1 448 ? 2.912 35.188 -2.406 1 59.78 448 ARG B N 1
ATOM 9031 C CA . ARG B 1 448 ? 3.941 34.562 -1.585 1 59.78 448 ARG B CA 1
ATOM 9032 C C . ARG B 1 448 ? 4.844 33.656 -2.428 1 59.78 448 ARG B C 1
ATOM 9034 O O . ARG B 1 448 ? 4.379 33.031 -3.377 1 59.78 448 ARG B O 1
ATOM 9041 N N . VAL B 1 449 ? 6.16 34.031 -2.309 1 62.75 449 VAL B N 1
ATOM 9042 C CA . VAL B 1 449 ? 7.105 33.031 -2.789 1 62.75 449 VAL B CA 1
ATOM 9043 C C . VAL B 1 449 ? 7.387 32.031 -1.688 1 62.75 449 VAL B C 1
ATOM 9045 O O . VAL B 1 449 ? 7.789 32.375 -0.582 1 62.75 449 VAL B O 1
ATOM 9048 N N . VAL B 1 450 ? 6.793 30.844 -1.805 1 63.59 450 VAL B N 1
ATOM 9049 C CA . VAL B 1 450 ? 7.078 29.781 -0.836 1 63.59 450 VAL B CA 1
ATOM 9050 C C . VAL B 1 450 ? 8.328 29.031 -1.259 1 63.59 450 VAL B C 1
ATOM 9052 O O . VAL B 1 450 ? 8.43 28.562 -2.398 1 63.59 450 VAL B O 1
ATOM 9055 N N . GLU B 1 451 ? 9.375 29.281 -0.495 1 69.44 451 GLU B N 1
ATOM 9056 C CA . GLU B 1 451 ? 10.586 28.484 -0.71 1 69.44 451 GLU B CA 1
ATOM 9057 C C . GLU B 1 451 ? 10.688 27.344 0.298 1 69.44 451 GLU B C 1
ATOM 9059 O O . GLU B 1 451 ? 10.562 27.562 1.505 1 69.44 451 GLU B O 1
ATOM 9064 N N . ARG B 1 452 ? 10.68 26.125 -0.267 1 70.31 452 ARG B N 1
ATOM 9065 C CA . ARG B 1 452 ? 10.773 24.969 0.618 1 70.31 452 ARG B CA 1
ATOM 9066 C C . ARG B 1 452 ? 12.047 24.172 0.345 1 70.31 452 ARG B C 1
ATOM 9068 O O . ARG B 1 452 ? 12.344 23.844 -0.805 1 70.31 452 ARG B O 1
ATOM 9075 N N . HIS B 1 453 ? 12.812 24.047 1.521 1 73.94 453 HIS B N 1
ATOM 9076 C CA . HIS B 1 453 ? 13.898 23.078 1.422 1 73.94 453 HIS B CA 1
ATOM 9077 C C . HIS B 1 453 ? 13.359 21.656 1.412 1 73.94 453 HIS B C 1
ATOM 9079 O O . HIS B 1 453 ? 12.781 21.188 2.402 1 73.94 453 HIS B O 1
ATOM 9085 N N . VAL B 1 454 ? 13.492 21.047 0.255 1 79.44 454 VAL B N 1
ATOM 9086 C CA . VAL B 1 454 ? 13.117 19.641 0.197 1 79.44 454 VAL B CA 1
ATOM 9087 C C . VAL B 1 454 ? 14.289 18.781 0.63 1 79.44 454 VAL B C 1
ATOM 9089 O O . VAL B 1 454 ? 14.109 17.766 1.304 1 79.44 454 VAL B O 1
ATOM 9092 N N . LEU B 1 455 ? 15.5 19.203 0.222 1 88.44 455 LEU B N 1
ATOM 9093 C CA . LEU B 1 455 ? 16.75 18.609 0.66 1 88.44 455 LEU B CA 1
ATOM 9094 C C . LEU B 1 455 ? 17.734 19.672 1.132 1 88.44 455 LEU B C 1
ATOM 9096 O O . LEU B 1 455 ? 17.891 20.719 0.481 1 88.44 455 LEU B O 1
ATOM 9100 N N . ARG B 1 456 ? 18.328 19.453 2.322 1 84.31 456 ARG B N 1
ATOM 9101 C CA . ARG B 1 456 ? 19.281 20.406 2.863 1 84.31 456 ARG B CA 1
ATOM 9102 C C . ARG B 1 456 ? 20.578 19.719 3.252 1 84.31 456 ARG B C 1
ATOM 9104 O O . ARG B 1 456 ? 20.625 18.938 4.203 1 84.31 456 ARG B O 1
ATOM 9111 N N . ASP B 1 457 ? 21.625 20.078 2.531 1 88 457 ASP B N 1
ATOM 9112 C CA . ASP B 1 457 ? 22.969 19.609 2.854 1 88 457 ASP B CA 1
ATOM 9113 C C . ASP B 1 457 ? 23.016 18.094 2.973 1 88 457 ASP B C 1
ATOM 9115 O O . ASP B 1 457 ? 23.484 17.562 3.977 1 88 457 ASP B O 1
ATOM 9119 N N . VAL B 1 458 ? 22.453 17.422 1.971 1 92.25 458 VAL B N 1
ATOM 9120 C CA . VAL B 1 458 ? 22.312 15.969 2.002 1 92.25 458 VAL B CA 1
ATOM 9121 C C . VAL B 1 458 ? 23.625 15.312 1.539 1 92.25 458 VAL B C 1
ATOM 9123 O O . VAL B 1 458 ? 24.156 15.664 0.491 1 92.25 458 VAL B O 1
ATOM 9126 N N . ASN B 1 459 ? 24.172 14.453 2.383 1 93.5 459 ASN B N 1
ATOM 9127 C CA . ASN B 1 459 ? 25.344 13.641 2.082 1 93.5 459 ASN B CA 1
ATOM 9128 C C . ASN B 1 459 ? 25.016 12.148 2.125 1 93.5 459 ASN B C 1
ATOM 9130 O O . ASN B 1 459 ? 24.719 11.609 3.189 1 93.5 459 ASN B O 1
ATOM 9134 N N . ILE B 1 460 ? 25.094 11.508 0.978 1 96.38 460 ILE B N 1
ATOM 9135 C CA . ILE B 1 460 ? 24.75 10.094 0.888 1 96.38 460 ILE B CA 1
ATOM 9136 C C . ILE B 1 460 ? 25.688 9.398 -0.085 1 96.38 460 ILE B C 1
ATOM 9138 O O . ILE B 1 460 ? 26.078 9.969 -1.104 1 96.38 460 ILE B O 1
ATOM 9142 N N . GLU B 1 461 ? 26.047 8.203 0.244 1 96.56 461 GLU B N 1
ATOM 9143 C CA . GLU B 1 461 ? 26.859 7.352 -0.626 1 96.56 461 GLU B CA 1
ATOM 9144 C C . GLU B 1 461 ? 26.141 6.031 -0.912 1 96.56 461 GLU B C 1
ATOM 9146 O O . GLU B 1 461 ? 25.688 5.352 0.011 1 96.56 461 GLU B O 1
ATOM 9151 N N . ILE B 1 462 ? 26 5.695 -2.195 1 97.62 462 ILE B N 1
ATOM 9152 C CA . ILE B 1 462 ? 25.422 4.434 -2.641 1 97.62 462 ILE B CA 1
ATOM 9153 C C . ILE B 1 462 ? 26.484 3.602 -3.357 1 97.62 462 ILE B C 1
ATOM 9155 O O . ILE B 1 462 ? 26.938 3.969 -4.441 1 97.62 462 ILE B O 1
ATOM 9159 N N . ASN B 1 463 ? 26.766 2.449 -2.822 1 97.38 463 ASN B N 1
ATOM 9160 C CA . ASN B 1 463 ? 27.844 1.626 -3.369 1 97.38 463 ASN B CA 1
ATOM 9161 C C . ASN B 1 463 ? 27.344 0.754 -4.52 1 97.38 463 ASN B C 1
ATOM 9163 O O . ASN B 1 463 ? 26.156 0.451 -4.609 1 97.38 463 ASN B O 1
ATOM 9167 N N . PRO B 1 464 ? 28.312 0.358 -5.363 1 97.75 464 PRO B N 1
ATOM 9168 C CA . PRO B 1 464 ? 27.938 -0.528 -6.469 1 97.75 464 PRO B CA 1
ATOM 9169 C C . PRO B 1 464 ? 27.312 -1.833 -5.988 1 97.75 464 PRO B C 1
ATOM 9171 O O . PRO B 1 464 ? 27.812 -2.465 -5.059 1 97.75 464 PRO B O 1
ATOM 9174 N N . GLY B 1 465 ? 26.156 -2.174 -6.605 1 97 465 GLY B N 1
ATOM 9175 C CA . GLY B 1 465 ? 25.531 -3.451 -6.324 1 97 465 GLY B CA 1
ATOM 9176 C C . GLY B 1 465 ? 24.625 -3.408 -5.109 1 97 465 GLY B C 1
ATOM 9177 O O . GLY B 1 465 ? 23.969 -4.402 -4.777 1 97 465 GLY B O 1
ATOM 9178 N N . GLU B 1 466 ? 24.484 -2.213 -4.496 1 97.06 466 GLU B N 1
ATOM 9179 C CA . GLU B 1 466 ? 23.641 -2.082 -3.303 1 97.06 466 GLU B CA 1
ATOM 9180 C C . GLU B 1 466 ? 22.172 -1.956 -3.67 1 97.06 466 GLU B C 1
ATOM 9182 O O . GLU B 1 466 ? 21.828 -1.371 -4.699 1 97.06 466 GLU B O 1
ATOM 9187 N N . VAL B 1 467 ? 21.375 -2.576 -2.879 1 97.75 467 VAL B N 1
ATOM 9188 C CA . VAL B 1 467 ? 19.938 -2.318 -2.902 1 97.75 467 VAL B CA 1
ATOM 9189 C C . VAL B 1 467 ? 19.578 -1.302 -1.821 1 97.75 467 VAL B C 1
ATOM 9191 O O . VAL B 1 467 ? 19.75 -1.567 -0.629 1 97.75 467 VAL B O 1
ATOM 9194 N N . VAL B 1 468 ? 19.125 -0.104 -2.234 1 97.94 468 VAL B N 1
ATOM 9195 C CA . VAL B 1 468 ? 18.828 1.002 -1.332 1 97.94 468 VAL B CA 1
ATOM 9196 C C . VAL B 1 468 ? 17.344 1.356 -1.429 1 97.94 468 VAL B C 1
ATOM 9198 O O . VAL B 1 468 ? 16.781 1.404 -2.523 1 97.94 468 VAL B O 1
ATOM 9201 N N . VAL B 1 469 ? 16.719 1.525 -0.252 1 96.94 469 VAL B N 1
ATOM 9202 C CA . VAL B 1 469 ? 15.32 1.915 -0.231 1 96.94 469 VAL B CA 1
ATOM 9203 C C . VAL B 1 469 ? 15.172 3.312 0.367 1 96.94 469 VAL B C 1
ATOM 9205 O O . VAL B 1 469 ? 15.828 3.637 1.363 1 96.94 469 VAL B O 1
ATOM 9208 N N . VAL B 1 470 ? 14.422 4.16 -0.288 1 95.25 470 VAL B N 1
ATOM 9209 C CA . VAL B 1 470 ? 14.109 5.508 0.178 1 95.25 470 VAL B CA 1
ATOM 9210 C C . VAL B 1 470 ? 12.727 5.531 0.811 1 95.25 470 VAL B C 1
ATOM 9212 O O . VAL B 1 470 ? 11.734 5.176 0.165 1 95.25 470 VAL B O 1
ATOM 9215 N N . ILE B 1 471 ? 12.688 5.898 2.113 1 90.75 471 ILE B N 1
ATOM 9216 C CA . ILE B 1 471 ? 11.438 5.941 2.859 1 90.75 471 ILE B CA 1
ATOM 9217 C C . ILE B 1 471 ? 11.148 7.371 3.303 1 90.75 471 ILE B C 1
ATOM 9219 O O . ILE B 1 471 ? 12.062 8.117 3.656 1 90.75 471 ILE B O 1
ATOM 9223 N N . GLY B 1 472 ? 9.922 7.789 3.248 1 86.5 472 GLY B N 1
ATOM 9224 C CA . GLY B 1 472 ? 9.492 9.109 3.684 1 86.5 472 GLY B CA 1
ATOM 9225 C C . GLY B 1 472 ? 8.008 9.344 3.504 1 86.5 472 GLY B C 1
ATOM 9226 O O . GLY B 1 472 ? 7.344 8.617 2.764 1 86.5 472 GLY B O 1
ATOM 9227 N N . ALA B 1 473 ? 7.531 10.336 4.141 1 79.19 473 ALA B N 1
ATOM 9228 C CA . ALA B 1 473 ? 6.117 10.68 4.016 1 79.19 473 ALA B CA 1
ATOM 9229 C C . ALA B 1 473 ? 5.793 11.164 2.604 1 79.19 473 ALA B C 1
ATOM 9231 O O . ALA B 1 473 ? 6.695 11.523 1.844 1 79.19 473 ALA B O 1
ATOM 9232 N N . SER B 1 474 ? 4.496 11.023 2.273 1 76.56 474 SER B N 1
ATOM 9233 C CA . SER B 1 474 ? 4.07 11.547 0.978 1 76.56 474 SER B CA 1
ATOM 9234 C C . SER B 1 474 ? 4.402 13.031 0.842 1 76.56 474 SER B C 1
ATOM 9236 O O . SER B 1 474 ? 4.059 13.828 1.715 1 76.56 474 SER B O 1
ATOM 9238 N N . GLY B 1 475 ? 5.102 13.438 -0.17 1 74.94 475 GLY B N 1
ATOM 9239 C CA . GLY B 1 475 ? 5.461 14.82 -0.416 1 74.94 475 GLY B CA 1
ATOM 9240 C C . GLY B 1 475 ? 6.707 15.258 0.331 1 74.94 475 GLY B C 1
ATOM 9241 O O . GLY B 1 475 ? 7.102 16.422 0.272 1 74.94 475 GLY B O 1
ATOM 9242 N N . ALA B 1 476 ? 7.367 14.266 0.896 1 77.38 476 ALA B N 1
ATOM 9243 C CA . ALA B 1 476 ? 8.492 14.602 1.764 1 77.38 476 ALA B CA 1
ATOM 9244 C C . ALA B 1 476 ? 9.758 14.852 0.948 1 77.38 476 ALA B C 1
ATOM 9246 O O . ALA B 1 476 ? 10.742 15.391 1.464 1 77.38 476 ALA B O 1
ATOM 9247 N N . GLY B 1 477 ? 9.75 14.422 -0.312 1 85.56 477 GLY B N 1
ATOM 9248 C CA . GLY B 1 477 ? 10.922 14.703 -1.135 1 85.56 477 GLY B CA 1
ATOM 9249 C C . GLY B 1 477 ? 11.555 13.453 -1.711 1 85.56 477 GLY B C 1
ATOM 9250 O O . GLY B 1 477 ? 12.641 13.516 -2.293 1 85.56 477 GLY B O 1
ATOM 9251 N N . LYS B 1 478 ? 10.93 12.281 -1.593 1 89.81 478 LYS B N 1
ATOM 9252 C CA . LYS B 1 478 ? 11.469 11.039 -2.133 1 89.81 478 LYS B CA 1
ATOM 9253 C C . LYS B 1 478 ? 11.758 11.172 -3.627 1 89.81 478 LYS B C 1
ATOM 9255 O O . LYS B 1 478 ? 12.859 10.852 -4.082 1 89.81 478 LYS B O 1
ATOM 9260 N N . THR B 1 479 ? 10.75 11.695 -4.332 1 89.06 479 THR B N 1
ATOM 9261 C CA . THR B 1 479 ? 10.883 11.859 -5.773 1 89.06 479 THR B CA 1
ATOM 9262 C C . THR B 1 479 ? 11.969 12.875 -6.113 1 89.06 479 THR B C 1
ATOM 9264 O O . THR B 1 479 ? 12.703 12.703 -7.086 1 89.06 479 THR B O 1
ATOM 9267 N N . THR B 1 480 ? 12.07 13.914 -5.277 1 90.31 480 THR B N 1
ATOM 9268 C CA . THR B 1 480 ? 13.117 14.914 -5.48 1 90.31 480 THR B CA 1
ATOM 9269 C C . THR B 1 480 ? 14.5 14.289 -5.332 1 90.31 480 THR B C 1
ATOM 9271 O O . THR B 1 480 ? 15.398 14.562 -6.129 1 90.31 480 THR B O 1
ATOM 9274 N N . LEU B 1 481 ? 14.625 13.5 -4.309 1 94.44 481 LEU B N 1
ATOM 9275 C CA . LEU B 1 481 ? 15.898 12.82 -4.113 1 94.44 481 LEU B CA 1
ATOM 9276 C C . LEU B 1 481 ? 16.234 11.953 -5.32 1 94.44 481 LEU B C 1
ATOM 9278 O O . LEU B 1 481 ? 17.375 11.961 -5.801 1 94.44 481 LEU B O 1
ATOM 9282 N N . LEU B 1 482 ? 15.289 11.156 -5.812 1 96.25 482 LEU B N 1
ATOM 9283 C CA . LEU B 1 482 ? 15.5 10.312 -6.984 1 96.25 482 LEU B CA 1
ATOM 9284 C C . LEU B 1 482 ? 15.852 11.156 -8.203 1 96.25 482 LEU B C 1
ATOM 9286 O O . LEU B 1 482 ? 16.719 10.781 -8.992 1 96.25 482 LEU B O 1
ATOM 9290 N N . ARG B 1 483 ? 15.234 12.305 -8.352 1 95.62 483 ARG B N 1
ATOM 9291 C CA . ARG B 1 483 ? 15.508 13.195 -9.469 1 95.62 483 ARG B CA 1
ATOM 9292 C C . ARG B 1 483 ? 16.969 13.664 -9.453 1 95.62 483 ARG B C 1
ATOM 9294 O O . ARG B 1 483 ? 17.578 13.82 -10.508 1 95.62 483 ARG B O 1
ATOM 9301 N N . MET B 1 484 ? 17.484 13.922 -8.258 1 96 484 MET B N 1
ATOM 9302 C CA . MET B 1 484 ? 18.875 14.336 -8.148 1 96 484 MET B CA 1
ATOM 9303 C C . MET B 1 484 ? 19.812 13.273 -8.711 1 96 484 MET B C 1
ATOM 9305 O O . MET B 1 484 ? 20.734 13.586 -9.469 1 96 484 MET B O 1
ATOM 9309 N N . ILE B 1 485 ? 19.516 12.031 -8.406 1 97.62 485 ILE B N 1
ATOM 9310 C CA . ILE B 1 485 ? 20.344 10.922 -8.867 1 97.62 485 ILE B CA 1
ATOM 9311 C C . ILE B 1 485 ? 20.156 10.727 -10.375 1 97.62 485 ILE B C 1
ATOM 9313 O O . ILE B 1 485 ? 21.141 10.609 -11.117 1 97.62 485 ILE B O 1
ATOM 9317 N N . ILE B 1 486 ? 18.906 10.727 -10.812 1 97.88 486 ILE B N 1
ATOM 9318 C CA . ILE B 1 486 ? 18.562 10.516 -12.211 1 97.88 486 ILE B CA 1
ATOM 9319 C C . ILE B 1 486 ? 19.172 11.617 -13.07 1 97.88 486 ILE B C 1
ATOM 9321 O O . ILE B 1 486 ? 19.75 11.344 -14.125 1 97.88 486 ILE B O 1
ATOM 9325 N N . GLY B 1 487 ? 19.031 12.875 -12.617 1 97.5 487 GLY B N 1
ATOM 9326 C CA . GLY B 1 487 ? 19.578 13.992 -13.367 1 97.5 487 GLY B CA 1
ATOM 9327 C C . GLY B 1 487 ? 21.062 13.891 -13.609 1 97.5 487 GLY B C 1
ATOM 9328 O O . GLY B 1 487 ? 21.531 14.109 -14.727 1 97.5 487 GLY B O 1
ATOM 9329 N N . ALA B 1 488 ? 21.766 13.547 -12.633 1 96.88 488 ALA B N 1
ATOM 9330 C CA . ALA B 1 488 ? 23.219 13.414 -12.742 1 96.88 488 ALA B CA 1
ATOM 9331 C C . ALA B 1 488 ? 23.594 12.234 -13.633 1 96.88 488 ALA B C 1
ATOM 9333 O O . ALA B 1 488 ? 24.5 12.336 -14.461 1 96.88 488 ALA B O 1
ATOM 9334 N N . ALA B 1 489 ? 22.953 11.141 -13.5 1 97.38 489 ALA B N 1
ATOM 9335 C CA . ALA B 1 489 ? 23.281 9.906 -14.203 1 97.38 489 ALA B CA 1
ATOM 9336 C C . ALA B 1 489 ? 22.875 9.977 -15.672 1 97.38 489 ALA B C 1
ATOM 9338 O O . ALA B 1 489 ? 23.594 9.477 -16.547 1 97.38 489 ALA B O 1
ATOM 9339 N N . ALA B 1 490 ? 21.734 10.57 -15.906 1 96.44 490 ALA B N 1
ATOM 9340 C CA . ALA B 1 490 ? 21.203 10.617 -17.266 1 96.44 490 ALA B CA 1
ATOM 9341 C C . ALA B 1 490 ? 21.578 11.922 -17.969 1 96.44 490 ALA B C 1
ATOM 9343 O O . ALA B 1 490 ? 21.344 12.086 -19.156 1 96.44 490 ALA B O 1
ATOM 9344 N N . GLY B 1 491 ? 22.141 12.867 -17.234 1 94.75 491 GLY B N 1
ATOM 9345 C CA . GLY B 1 491 ? 22.547 14.141 -17.812 1 94.75 491 GLY B CA 1
ATOM 9346 C C . GLY B 1 491 ? 21.375 15.023 -18.188 1 94.75 491 GLY B C 1
ATOM 9347 O O . GLY B 1 491 ? 21.391 15.641 -19.266 1 94.75 491 GLY B O 1
ATOM 9348 N N . ILE B 1 492 ? 20.375 14.992 -17.328 1 94.19 492 ILE B N 1
ATOM 9349 C CA . ILE B 1 492 ? 19.188 15.781 -17.625 1 94.19 492 ILE B CA 1
ATOM 9350 C C . ILE B 1 492 ? 19.422 17.234 -17.188 1 94.19 492 ILE B C 1
ATOM 9352 O O . ILE B 1 492 ? 19.781 17.5 -16.047 1 94.19 492 ILE B O 1
ATOM 9356 N N . ASP B 1 493 ? 19.188 18.125 -18.125 1 91.44 493 ASP B N 1
ATOM 9357 C CA . ASP B 1 493 ? 19.391 19.547 -17.859 1 91.44 493 ASP B CA 1
ATOM 9358 C C . ASP B 1 493 ? 18.062 20.25 -17.562 1 91.44 493 ASP B C 1
ATOM 9360 O O . ASP B 1 493 ? 17.547 21 -18.375 1 91.44 493 ASP B O 1
ATOM 9364 N N . HIS B 1 494 ? 17.484 20 -16.562 1 92.56 494 HIS B N 1
ATOM 9365 C CA . HIS B 1 494 ? 16.25 20.594 -16.062 1 92.56 494 HIS B CA 1
ATOM 9366 C C . HIS B 1 494 ? 16.375 20.984 -14.602 1 92.56 494 HIS B C 1
ATOM 9368 O O . HIS B 1 494 ? 16.984 20.25 -13.812 1 92.56 494 HIS B O 1
ATOM 9374 N N . PRO B 1 495 ? 15.891 22.094 -14.219 1 88.69 495 PRO B N 1
ATOM 9375 C CA . PRO B 1 495 ? 16.062 22.594 -12.852 1 88.69 495 PRO B CA 1
ATOM 9376 C C . PRO B 1 495 ? 15.547 21.609 -11.805 1 88.69 495 PRO B C 1
ATOM 9378 O O . PRO B 1 495 ? 16.094 21.547 -10.703 1 88.69 495 PRO B O 1
ATOM 9381 N N . ASP B 1 496 ? 14.578 20.891 -12.133 1 89.19 496 ASP B N 1
ATOM 9382 C CA . ASP B 1 496 ? 14.008 19.938 -11.172 1 89.19 496 ASP B CA 1
ATOM 9383 C C . ASP B 1 496 ? 14.938 18.75 -10.961 1 89.19 496 ASP B C 1
ATOM 9385 O O . ASP B 1 496 ? 14.781 18 -9.992 1 89.19 496 ASP B O 1
ATOM 9389 N N . TYR B 1 497 ? 15.891 18.594 -11.859 1 94.62 497 TYR B N 1
ATOM 9390 C CA . TYR B 1 497 ? 16.781 17.438 -11.797 1 94.62 497 TYR B CA 1
ATOM 9391 C C . TYR B 1 497 ? 18.188 17.844 -11.398 1 94.62 497 TYR B C 1
ATOM 9393 O O . TYR B 1 497 ? 19.125 17.062 -11.516 1 94.62 497 TYR B O 1
ATOM 9401 N N . LYS B 1 498 ? 18.344 19.141 -10.961 1 94.69 498 LYS B N 1
ATOM 9402 C CA . LYS B 1 498 ? 19.625 19.656 -10.523 1 94.69 498 LYS B CA 1
ATOM 9403 C C . LYS B 1 498 ? 19.531 20.234 -9.109 1 94.69 498 LYS B C 1
ATOM 9405 O O . LYS B 1 498 ? 18.531 20.875 -8.758 1 94.69 498 LYS B O 1
ATOM 9410 N N . PRO B 1 499 ? 20.562 19.938 -8.375 1 94.81 499 PRO B N 1
ATOM 9411 C CA . PRO B 1 499 ? 20.562 20.578 -7.055 1 94.81 499 PRO B CA 1
ATOM 9412 C C . PRO B 1 499 ? 20.828 22.078 -7.133 1 94.81 499 PRO B C 1
ATOM 9414 O O . PRO B 1 499 ? 21.422 22.562 -8.102 1 94.81 499 PRO B O 1
ATOM 9417 N N . ASN B 1 500 ? 20.328 22.797 -6.145 1 89.06 500 ASN B N 1
ATOM 9418 C CA . ASN B 1 500 ? 20.641 24.219 -6.031 1 89.06 500 ASN B CA 1
ATOM 9419 C C . ASN B 1 500 ? 22.047 24.453 -5.48 1 89.06 500 ASN B C 1
ATOM 9421 O O . ASN B 1 500 ? 22.719 25.406 -5.867 1 89.06 500 ASN B O 1
ATOM 9425 N N . GLU B 1 501 ? 22.422 23.672 -4.574 1 89.81 501 GLU B N 1
ATOM 9426 C CA . GLU B 1 501 ? 23.766 23.656 -4.004 1 89.81 501 GLU B CA 1
ATOM 9427 C C . GLU B 1 501 ? 24.297 22.234 -3.895 1 89.81 501 GLU B C 1
ATOM 9429 O O . GLU B 1 501 ? 23.516 21.266 -3.85 1 89.81 501 GLU B O 1
ATOM 9434 N N . GLY B 1 502 ? 25.562 22.094 -3.938 1 94.38 502 GLY B N 1
ATOM 9435 C CA . GLY B 1 502 ? 26.172 20.781 -3.891 1 94.38 502 GLY B CA 1
ATOM 9436 C C . GLY B 1 502 ? 26.188 20.078 -5.238 1 94.38 502 GLY B C 1
ATOM 9437 O O . GLY B 1 502 ? 26.047 20.734 -6.281 1 94.38 502 GLY B O 1
ATOM 9438 N N . LYS B 1 503 ? 26.484 18.75 -5.215 1 96.12 503 LYS B N 1
ATOM 9439 C CA . LYS B 1 503 ? 26.547 18.016 -6.473 1 96.12 503 LYS B CA 1
ATOM 9440 C C . LYS B 1 503 ? 26.297 16.516 -6.246 1 96.12 503 LYS B C 1
ATOM 9442 O O . LYS B 1 503 ? 26.469 16.016 -5.133 1 96.12 503 LYS B O 1
ATOM 9447 N N . VAL B 1 504 ? 25.859 15.93 -7.297 1 97.25 504 VAL B N 1
ATOM 9448 C CA . VAL B 1 504 ? 25.734 14.477 -7.328 1 97.25 504 VAL B CA 1
ATOM 9449 C C . VAL B 1 504 ? 26.797 13.883 -8.25 1 97.25 504 VAL B C 1
ATOM 9451 O O . VAL B 1 504 ? 26.891 14.258 -9.422 1 97.25 504 VAL B O 1
ATOM 9454 N N . GLU B 1 505 ? 27.594 13 -7.684 1 97.62 505 GLU B N 1
ATOM 9455 C CA . GLU B 1 505 ? 28.656 12.344 -8.445 1 97.62 505 GLU B CA 1
ATOM 9456 C C . GLU B 1 505 ? 28.234 10.938 -8.875 1 97.62 505 GLU B C 1
ATOM 9458 O O . GLU B 1 505 ? 27.812 10.133 -8.039 1 97.62 505 GLU B O 1
ATOM 9463 N N . VAL B 1 506 ? 28.312 10.695 -10.148 1 97.5 506 VAL B N 1
ATOM 9464 C CA . VAL B 1 506 ? 28.016 9.383 -10.703 1 97.5 506 VAL B CA 1
ATOM 9465 C C . VAL B 1 506 ? 29.188 8.906 -11.57 1 97.5 506 VAL B C 1
ATOM 9467 O O . VAL B 1 506 ? 29.797 9.711 -12.273 1 97.5 506 VAL B O 1
ATOM 9470 N N . PRO B 1 507 ? 29.438 7.66 -11.516 1 97.19 507 PRO B N 1
ATOM 9471 C CA . PRO B 1 507 ? 30.531 7.152 -12.344 1 97.19 507 PRO B CA 1
ATOM 9472 C C . PRO B 1 507 ? 30.281 7.32 -13.836 1 97.19 507 PRO B C 1
ATOM 9474 O O . PRO B 1 507 ? 29.125 7.344 -14.266 1 97.19 507 PRO B O 1
ATOM 9477 N N . SER B 1 508 ? 31.312 7.27 -14.656 1 95.62 508 SER B N 1
ATOM 9478 C CA . SER B 1 508 ? 31.219 7.504 -16.094 1 95.62 508 SER B CA 1
ATOM 9479 C C . SER B 1 508 ? 30.594 6.312 -16.812 1 95.62 508 SER B C 1
ATOM 9481 O O . SER B 1 508 ? 30 6.473 -17.875 1 95.62 508 SER B O 1
ATOM 9483 N N . ASN B 1 509 ? 30.703 5.125 -16.234 1 97.19 509 ASN B N 1
ATOM 9484 C CA . ASN B 1 509 ? 30.203 3.938 -16.906 1 97.19 509 ASN B CA 1
ATOM 9485 C C . ASN B 1 509 ? 28.734 3.682 -16.562 1 97.19 509 ASN B C 1
ATOM 9487 O O . ASN B 1 509 ? 28.219 2.588 -16.797 1 97.19 509 ASN B O 1
ATOM 9491 N N . THR B 1 510 ? 28.141 4.684 -15.953 1 97.94 510 THR B N 1
ATOM 9492 C CA . THR B 1 510 ? 26.766 4.496 -15.484 1 97.94 510 THR B CA 1
ATOM 9493 C C . THR B 1 510 ? 25.812 4.312 -16.672 1 97.94 510 THR B C 1
ATOM 9495 O O . THR B 1 510 ? 25.766 5.145 -17.578 1 97.94 510 THR B O 1
ATOM 9498 N N . ARG B 1 511 ? 25.094 3.209 -16.703 1 97.88 511 ARG B N 1
ATOM 9499 C CA . ARG B 1 511 ? 23.953 2.945 -17.547 1 97.88 511 ARG B CA 1
ATOM 9500 C C . ARG B 1 511 ? 22.656 2.908 -16.734 1 97.88 511 ARG B C 1
ATOM 9502 O O . ARG B 1 511 ? 22.297 1.867 -16.172 1 97.88 511 ARG B O 1
ATOM 9509 N N . ILE B 1 512 ? 21.906 3.988 -16.828 1 97.94 512 ILE B N 1
ATOM 9510 C CA . ILE B 1 512 ? 20.781 4.152 -15.906 1 97.94 512 ILE B CA 1
ATOM 9511 C C . ILE B 1 512 ? 19.484 3.807 -16.625 1 97.94 512 ILE B C 1
ATOM 9513 O O . ILE B 1 512 ? 19.344 4.035 -17.828 1 97.94 512 ILE B O 1
ATOM 9517 N N . GLU B 1 513 ? 18.594 3.141 -15.914 1 98.06 513 GLU B N 1
ATOM 9518 C CA . GLU B 1 513 ? 17.156 3.084 -16.188 1 98.06 513 GLU B CA 1
ATOM 9519 C C . GLU B 1 513 ? 16.344 3.561 -14.977 1 98.06 513 GLU B C 1
ATOM 9521 O O . GLU B 1 513 ? 16.797 3.436 -13.836 1 98.06 513 GLU B O 1
ATOM 9526 N N . TYR B 1 514 ? 15.297 4.215 -15.211 1 97.5 514 TYR B N 1
ATOM 9527 C CA . TYR B 1 514 ? 14.555 4.785 -14.094 1 97.5 514 TYR B CA 1
ATOM 9528 C C . TYR B 1 514 ? 13.062 4.84 -14.398 1 97.5 514 TYR B C 1
ATOM 9530 O O . TYR B 1 514 ? 12.664 4.84 -15.562 1 97.5 514 TYR B O 1
ATOM 9538 N N . LEU B 1 515 ? 12.289 4.773 -13.32 1 96.25 515 LEU B N 1
ATOM 9539 C CA . LEU B 1 515 ? 10.836 4.832 -13.375 1 96.25 515 LEU B CA 1
ATOM 9540 C C . LEU B 1 515 ? 10.297 5.859 -12.391 1 96.25 515 LEU B C 1
ATOM 9542 O O . LEU B 1 515 ? 10.461 5.711 -11.18 1 96.25 515 LEU B O 1
ATOM 9546 N N . LEU B 1 516 ? 9.758 6.957 -12.875 1 92.94 516 LEU B N 1
ATOM 9547 C CA . LEU B 1 516 ? 8.977 7.938 -12.133 1 92.94 516 LEU B CA 1
ATOM 9548 C C . LEU B 1 516 ? 7.535 7.977 -12.641 1 92.94 516 LEU B C 1
ATOM 9550 O O . LEU B 1 516 ? 7.258 8.555 -13.695 1 92.94 516 LEU B O 1
ATOM 9554 N N . PRO B 1 517 ? 6.629 7.426 -11.836 1 85.25 517 PRO B N 1
ATOM 9555 C CA . PRO B 1 517 ? 5.25 7.324 -12.32 1 85.25 517 PRO B CA 1
ATOM 9556 C C . PRO B 1 517 ? 4.68 8.664 -12.766 1 85.25 517 PRO B C 1
ATOM 9558 O O . PRO B 1 517 ? 4.766 9.656 -12.031 1 85.25 517 PRO B O 1
ATOM 9561 N N . GLY B 1 518 ? 4.059 8.664 -13.961 1 78.25 518 GLY B N 1
ATOM 9562 C CA . GLY B 1 518 ? 3.414 9.852 -14.5 1 78.25 518 GLY B CA 1
ATOM 9563 C C . GLY B 1 518 ? 4.398 10.859 -15.07 1 78.25 518 GLY B C 1
ATOM 9564 O O . GLY B 1 518 ? 3.994 11.859 -15.664 1 78.25 518 GLY B O 1
ATOM 9565 N N . GLU B 1 519 ? 5.645 10.641 -14.852 1 86.94 519 GLU B N 1
ATOM 9566 C CA . GLU B 1 519 ? 6.672 11.555 -15.336 1 86.94 519 GLU B CA 1
ATOM 9567 C C . GLU B 1 519 ? 7.613 10.867 -16.312 1 86.94 519 GLU B C 1
ATOM 9569 O O . GLU B 1 519 ? 7.734 11.297 -17.469 1 86.94 519 GLU B O 1
ATOM 9574 N N . HIS B 1 520 ? 8.234 9.828 -15.93 1 91.06 520 HIS B N 1
ATOM 9575 C CA . HIS B 1 520 ? 9.109 9.031 -16.797 1 91.06 520 HIS B CA 1
ATOM 9576 C C . HIS B 1 520 ? 8.797 7.547 -16.672 1 91.06 520 HIS B C 1
ATOM 9578 O O . HIS B 1 520 ? 9.117 6.922 -15.656 1 91.06 520 HIS B O 1
ATOM 9584 N N . GLU B 1 521 ? 8.227 7.023 -17.672 1 92.69 521 GLU B N 1
ATOM 9585 C CA . GLU B 1 521 ? 7.859 5.613 -17.75 1 92.69 521 GLU B CA 1
ATOM 9586 C C . GLU B 1 521 ? 8.25 5.012 -19.094 1 92.69 521 GLU B C 1
ATOM 9588 O O . GLU B 1 521 ? 8.344 5.727 -20.094 1 92.69 521 GLU B O 1
ATOM 9593 N N . PRO B 1 522 ? 8.547 3.688 -19.062 1 94.94 522 PRO B N 1
ATOM 9594 C CA . PRO B 1 522 ? 8.789 3.049 -20.359 1 94.94 522 PRO B CA 1
ATOM 9595 C C . PRO B 1 522 ? 7.594 3.172 -21.312 1 94.94 522 PRO B C 1
ATOM 9597 O O . PRO B 1 522 ? 6.441 3.09 -20.875 1 94.94 522 PRO B O 1
ATOM 9600 N N . GLU B 1 523 ? 7.902 3.322 -22.547 1 93.19 523 GLU B N 1
ATOM 9601 C CA . GLU B 1 523 ? 6.855 3.436 -23.562 1 93.19 523 GLU B CA 1
ATOM 9602 C C . GLU B 1 523 ? 6.586 2.09 -24.234 1 93.19 523 GLU B C 1
ATOM 9604 O O . GLU B 1 523 ? 7.52 1.357 -24.562 1 93.19 523 GLU B O 1
ATOM 9609 N N . PHE B 1 524 ? 5.344 1.827 -24.344 1 93.06 524 PHE B N 1
ATOM 9610 C CA . PHE B 1 524 ? 4.898 0.607 -25 1 93.06 524 PHE B CA 1
ATOM 9611 C C . PHE B 1 524 ? 4.055 0.933 -26.234 1 93.06 524 PHE B C 1
ATOM 9613 O O . PHE B 1 524 ? 3.223 1.842 -26.188 1 93.06 524 PHE B O 1
ATOM 9620 N N . GLY B 1 525 ? 4.324 0.353 -27.344 1 90.25 525 GLY B N 1
ATOM 9621 C CA . GLY B 1 525 ? 3.48 0.468 -28.516 1 90.25 525 GLY B CA 1
ATOM 9622 C C . GLY B 1 525 ? 2.367 -0.562 -28.562 1 90.25 525 GLY B C 1
ATOM 9623 O O . GLY B 1 525 ? 1.781 -0.889 -27.516 1 90.25 525 GLY B O 1
ATOM 9624 N N . ASN B 1 526 ? 2.049 -1.064 -29.734 1 87.38 526 ASN B N 1
ATOM 9625 C CA . ASN B 1 526 ? 0.992 -2.049 -29.938 1 87.38 526 ASN B CA 1
ATOM 9626 C C . ASN B 1 526 ? 1.552 -3.467 -30 1 87.38 526 ASN B C 1
ATOM 9628 O O . ASN B 1 526 ? 0.819 -4.418 -30.281 1 87.38 526 ASN B O 1
ATOM 9632 N N . GLU B 1 527 ? 2.748 -3.594 -29.656 1 88.25 527 GLU B N 1
ATOM 9633 C CA . GLU B 1 527 ? 3.377 -4.91 -29.656 1 88.25 527 GLU B CA 1
ATOM 9634 C C . GLU B 1 527 ? 3.045 -5.684 -28.375 1 88.25 527 GLU B C 1
ATOM 9636 O O . GLU B 1 527 ? 2.551 -5.105 -27.406 1 88.25 527 GLU B O 1
ATOM 9641 N N . THR B 1 528 ? 3.293 -7.012 -28.438 1 85.81 528 THR B N 1
ATOM 9642 C CA . THR B 1 528 ? 3.109 -7.832 -27.25 1 85.81 528 THR B CA 1
ATOM 9643 C C . THR B 1 528 ? 4.25 -7.613 -26.25 1 85.81 528 THR B C 1
ATOM 9645 O O . THR B 1 528 ? 5.309 -7.098 -26.625 1 85.81 528 THR B O 1
ATOM 9648 N N . LEU B 1 529 ? 4.023 -7.996 -25.078 1 89.81 529 LEU B N 1
ATOM 9649 C CA . LEU B 1 529 ? 5.055 -7.84 -24.062 1 89.81 529 LEU B CA 1
ATOM 9650 C C . LEU B 1 529 ? 6.316 -8.609 -24.438 1 89.81 529 LEU B C 1
ATOM 9652 O O . LEU B 1 529 ? 7.43 -8.102 -24.266 1 89.81 529 LEU B O 1
ATOM 9656 N N . LEU B 1 530 ? 6.086 -9.844 -24.875 1 88.62 530 LEU B N 1
ATOM 9657 C CA . LEU B 1 530 ? 7.227 -10.664 -25.266 1 88.62 530 LEU B CA 1
ATOM 9658 C C . LEU B 1 530 ? 8.008 -10 -26.391 1 88.62 530 LEU B C 1
ATOM 9660 O O . LEU B 1 530 ? 9.242 -10 -26.391 1 88.62 530 LEU B O 1
ATOM 9664 N N . GLU B 1 531 ? 7.324 -9.469 -27.359 1 89.25 531 GLU B N 1
ATOM 9665 C CA . GLU B 1 531 ? 7.965 -8.758 -28.469 1 89.25 531 GLU B CA 1
ATOM 9666 C C . GLU B 1 531 ? 8.742 -7.543 -27.969 1 89.25 531 GLU B C 1
ATOM 9668 O O . GLU B 1 531 ? 9.859 -7.289 -28.406 1 89.25 531 GLU B O 1
ATOM 9673 N N . HIS B 1 532 ? 8.109 -6.867 -27.141 1 93.19 532 HIS B N 1
ATOM 9674 C CA . HIS B 1 532 ? 8.719 -5.656 -26.594 1 93.19 532 HIS B CA 1
ATOM 9675 C C . HIS B 1 532 ? 10.047 -5.969 -25.906 1 93.19 532 HIS B C 1
ATOM 9677 O O . HIS B 1 532 ? 11.062 -5.324 -26.188 1 93.19 532 HIS B O 1
ATOM 9683 N N . ILE B 1 533 ? 10.055 -6.934 -25.078 1 94.94 533 ILE B N 1
ATOM 9684 C CA . ILE B 1 533 ? 11.242 -7.273 -24.297 1 94.94 533 ILE B CA 1
ATOM 9685 C C . ILE B 1 533 ? 12.281 -7.926 -25.203 1 94.94 533 ILE B C 1
ATOM 9687 O O . ILE B 1 533 ? 13.484 -7.691 -25.047 1 94.94 533 ILE B O 1
ATOM 9691 N N . THR B 1 534 ? 11.828 -8.727 -26.125 1 92.81 534 THR B N 1
ATOM 9692 C CA . THR B 1 534 ? 12.758 -9.359 -27.062 1 92.81 534 THR B CA 1
ATOM 9693 C C . THR B 1 534 ? 13.461 -8.32 -27.922 1 92.81 534 THR B C 1
ATOM 9695 O O . THR B 1 534 ? 14.656 -8.453 -28.219 1 92.81 534 THR B O 1
ATOM 9698 N N . ARG B 1 535 ? 12.75 -7.375 -28.359 1 92.25 535 ARG B N 1
ATOM 9699 C CA . ARG B 1 535 ? 13.352 -6.312 -29.156 1 92.25 535 ARG B CA 1
ATOM 9700 C C . ARG B 1 535 ? 14.453 -5.602 -28.391 1 92.25 535 ARG B C 1
ATOM 9702 O O . ARG B 1 535 ? 15.477 -5.219 -28.953 1 92.25 535 ARG B O 1
ATOM 9709 N N . LYS B 1 536 ? 14.258 -5.418 -27.203 1 94.69 536 LYS B N 1
ATOM 9710 C CA . LYS B 1 536 ? 15.227 -4.723 -26.359 1 94.69 536 LYS B CA 1
ATOM 9711 C C . LYS B 1 536 ? 16.438 -5.609 -26.047 1 94.69 536 LYS B C 1
ATOM 9713 O O . LYS B 1 536 ? 17.562 -5.125 -25.984 1 94.69 536 LYS B O 1
ATOM 9718 N N . THR B 1 537 ? 16.188 -6.887 -25.859 1 94.88 537 THR B N 1
ATOM 9719 C CA . THR B 1 537 ? 17.25 -7.785 -25.422 1 94.88 537 THR B CA 1
ATOM 9720 C C . THR B 1 537 ? 17.922 -8.461 -26.609 1 94.88 537 THR B C 1
ATOM 9722 O O . THR B 1 537 ? 19.062 -8.914 -26.516 1 94.88 537 THR B O 1
ATOM 9725 N N . GLY B 1 538 ? 17.188 -8.641 -27.672 1 91.44 538 GLY B N 1
ATOM 9726 C CA . GLY B 1 538 ? 17.656 -9.391 -28.828 1 91.44 538 GLY B CA 1
ATOM 9727 C C . GLY B 1 538 ? 17.625 -10.891 -28.625 1 91.44 538 GLY B C 1
ATOM 9728 O O . GLY B 1 538 ? 18.109 -11.648 -29.484 1 91.44 538 GLY B O 1
ATOM 9729 N N . ASP B 1 539 ? 17.062 -11.328 -27.516 1 91.25 539 ASP B N 1
ATOM 9730 C CA . ASP B 1 539 ? 17.047 -12.742 -27.141 1 91.25 539 ASP B CA 1
ATOM 9731 C C . ASP B 1 539 ? 15.703 -13.133 -26.531 1 91.25 539 ASP B C 1
ATOM 9733 O O . ASP B 1 539 ? 15.414 -12.789 -25.391 1 91.25 539 ASP B O 1
ATOM 9737 N N . PRO B 1 540 ? 14.938 -13.914 -27.25 1 86.81 540 PRO B N 1
ATOM 9738 C CA . PRO B 1 540 ? 13.625 -14.305 -26.734 1 86.81 540 PRO B CA 1
ATOM 9739 C C . PRO B 1 540 ? 13.703 -15.094 -25.438 1 86.81 540 PRO B C 1
ATOM 9741 O O . PRO B 1 540 ? 12.812 -14.977 -24.578 1 86.81 540 PRO B O 1
ATOM 9744 N N . ALA B 1 541 ? 14.68 -15.914 -25.297 1 87.25 541 ALA B N 1
ATOM 9745 C CA . ALA B 1 541 ? 14.828 -16.672 -24.062 1 87.25 541 ALA B CA 1
ATOM 9746 C C . ALA B 1 541 ? 15.07 -15.75 -22.875 1 87.25 541 ALA B C 1
ATOM 9748 O O . ALA B 1 541 ? 14.562 -16 -21.766 1 87.25 541 ALA B O 1
ATOM 9749 N N . LEU B 1 542 ? 15.844 -14.773 -23.156 1 92.44 542 LEU B N 1
ATOM 9750 C CA . LEU B 1 542 ? 16.078 -13.781 -22.109 1 92.44 542 LEU B CA 1
ATOM 9751 C C . LEU B 1 542 ? 14.797 -13.023 -21.781 1 92.44 542 LEU B C 1
ATOM 9753 O O . LEU B 1 542 ? 14.539 -12.703 -20.625 1 92.44 542 LEU B O 1
ATOM 9757 N N . ALA B 1 543 ? 14.031 -12.719 -22.797 1 92.25 543 ALA B N 1
ATOM 9758 C CA . ALA B 1 543 ? 12.75 -12.039 -22.594 1 92.25 543 ALA B CA 1
ATOM 9759 C C . ALA B 1 543 ? 11.852 -12.828 -21.641 1 92.25 543 ALA B C 1
ATOM 9761 O O . ALA B 1 543 ? 11.227 -12.258 -20.75 1 92.25 543 ALA B O 1
ATOM 9762 N N . VAL B 1 544 ? 11.844 -14.117 -21.812 1 88.06 544 VAL B N 1
ATOM 9763 C CA . VAL B 1 544 ? 11.023 -14.984 -20.969 1 88.06 544 VAL B CA 1
ATOM 9764 C C . VAL B 1 544 ? 11.555 -14.953 -19.547 1 88.06 544 VAL B C 1
ATOM 9766 O O . VAL B 1 544 ? 10.773 -14.883 -18.594 1 88.06 544 VAL B O 1
ATOM 9769 N N . GLU B 1 545 ? 12.82 -15.039 -19.438 1 90.12 545 GLU B N 1
ATOM 9770 C CA . GLU B 1 545 ? 13.438 -15.008 -18.125 1 90.12 545 GLU B CA 1
ATOM 9771 C C . GLU B 1 545 ? 13.086 -13.727 -17.375 1 90.12 545 GLU B C 1
ATOM 9773 O O . GLU B 1 545 ? 12.789 -13.758 -16.188 1 90.12 545 GLU B O 1
ATOM 9778 N N . ILE B 1 546 ? 13.102 -12.594 -18.047 1 93.56 546 ILE B N 1
ATOM 9779 C CA . ILE B 1 546 ? 12.812 -11.289 -17.469 1 93.56 546 ILE B CA 1
ATOM 9780 C C . ILE B 1 546 ? 11.344 -11.219 -17.062 1 93.56 546 ILE B C 1
ATOM 9782 O O . ILE B 1 546 ? 11.016 -10.781 -15.961 1 93.56 546 ILE B O 1
ATOM 9786 N N . LEU B 1 547 ? 10.508 -11.641 -17.938 1 90.44 547 LEU B N 1
ATOM 9787 C CA . LEU B 1 547 ? 9.078 -11.633 -17.641 1 90.44 547 LEU B CA 1
ATOM 9788 C C . LEU B 1 547 ? 8.766 -12.531 -16.438 1 90.44 547 LEU B C 1
ATOM 9790 O O . LEU B 1 547 ? 7.918 -12.195 -15.609 1 90.44 547 LEU B O 1
ATOM 9794 N N . ASN B 1 548 ? 9.43 -13.602 -16.375 1 85.5 548 ASN B N 1
ATOM 9795 C CA . ASN B 1 548 ? 9.266 -14.484 -15.227 1 85.5 548 ASN B CA 1
ATOM 9796 C C . ASN B 1 548 ? 9.703 -13.805 -13.938 1 85.5 548 ASN B C 1
ATOM 9798 O O . ASN B 1 548 ? 9.078 -14 -12.891 1 85.5 548 ASN B O 1
ATOM 9802 N N . ALA B 1 549 ? 10.688 -13.055 -14.016 1 87.19 549 ALA B N 1
ATOM 9803 C CA . ALA B 1 549 ? 11.258 -12.406 -12.836 1 87.19 549 ALA B CA 1
ATOM 9804 C C . ALA B 1 549 ? 10.305 -11.352 -12.281 1 87.19 549 ALA B C 1
ATOM 9806 O O . ALA B 1 549 ? 10.359 -11.031 -11.086 1 87.19 549 ALA B O 1
ATOM 9807 N N . VAL B 1 550 ? 9.477 -10.844 -13.109 1 89.81 550 VAL B N 1
ATOM 9808 C CA . VAL B 1 550 ? 8.586 -9.797 -12.633 1 89.81 550 VAL B CA 1
ATOM 9809 C C . VAL B 1 550 ? 7.191 -10.367 -12.398 1 89.81 550 VAL B C 1
ATOM 9811 O O . VAL B 1 550 ? 6.234 -9.625 -12.18 1 89.81 550 VAL B O 1
ATOM 9814 N N . GLY B 1 551 ? 7.051 -11.625 -12.547 1 83.12 551 GLY B N 1
ATOM 9815 C CA . GLY B 1 551 ? 5.801 -12.289 -12.219 1 83.12 551 GLY B CA 1
ATOM 9816 C C . GLY B 1 551 ? 4.816 -12.32 -13.375 1 83.12 551 GLY B C 1
ATOM 9817 O O . GLY B 1 551 ? 3.609 -12.461 -13.164 1 83.12 551 GLY B O 1
ATOM 9818 N N . LEU B 1 552 ? 5.27 -12.055 -14.5 1 85.31 552 LEU B N 1
ATOM 9819 C CA . LEU B 1 552 ? 4.449 -12.195 -15.703 1 85.31 552 LEU B CA 1
ATOM 9820 C C . LEU B 1 552 ? 4.836 -13.438 -16.484 1 85.31 552 LEU B C 1
ATOM 9822 O O . LEU B 1 552 ? 5.164 -13.352 -17.672 1 85.31 552 LEU B O 1
ATOM 9826 N N . SER B 1 553 ? 4.766 -14.547 -15.789 1 74.19 553 SER B N 1
ATOM 9827 C CA . SER B 1 553 ? 5.355 -15.781 -16.281 1 74.19 553 SER B CA 1
ATOM 9828 C C . SER B 1 553 ? 4.32 -16.625 -17.016 1 74.19 553 SER B C 1
ATOM 9830 O O . SER B 1 553 ? 4.363 -17.859 -16.953 1 74.19 553 SER B O 1
ATOM 9832 N N . ASP B 1 554 ? 3.406 -16.031 -17.703 1 72.44 554 ASP B N 1
ATOM 9833 C CA . ASP B 1 554 ? 2.393 -16.828 -18.391 1 72.44 554 ASP B CA 1
ATOM 9834 C C . ASP B 1 554 ? 2.248 -16.391 -19.844 1 72.44 554 ASP B C 1
ATOM 9836 O O . ASP B 1 554 ? 2.498 -15.227 -20.172 1 72.44 554 ASP B O 1
ATOM 9840 N N . ALA B 1 555 ? 1.962 -17.422 -20.531 1 65.56 555 ALA B N 1
ATOM 9841 C CA . ALA B 1 555 ? 1.805 -17.172 -21.969 1 65.56 555 ALA B CA 1
ATOM 9842 C C . ALA B 1 555 ? 0.755 -16.094 -22.219 1 65.56 555 ALA B C 1
ATOM 9844 O O . ALA B 1 555 ? 0.848 -15.344 -23.203 1 65.56 555 ALA B O 1
ATOM 9845 N N . ILE B 1 556 ? -0.128 -16.016 -21.359 1 67.5 556 ILE B N 1
ATOM 9846 C CA . ILE B 1 556 ? -1.183 -15.016 -21.531 1 67.5 556 ILE B CA 1
ATOM 9847 C C . ILE B 1 556 ? -0.585 -13.609 -21.453 1 67.5 556 ILE B C 1
ATOM 9849 O O . ILE B 1 556 ? -1.022 -12.711 -22.172 1 67.5 556 ILE B O 1
ATOM 9853 N N . PHE B 1 557 ? 0.418 -13.547 -20.75 1 72.06 557 PHE B N 1
ATOM 9854 C CA . PHE B 1 557 ? 1.043 -12.234 -20.594 1 72.06 557 PHE B CA 1
ATOM 9855 C C . PHE B 1 557 ? 2.059 -11.992 -21.703 1 72.06 557 PHE B C 1
ATOM 9857 O O . PHE B 1 557 ? 2.236 -10.852 -22.141 1 72.06 557 PHE B O 1
ATOM 9864 N N . TYR B 1 558 ? 2.658 -13.039 -22.094 1 77.62 558 TYR B N 1
ATOM 9865 C CA . TYR B 1 558 ? 3.646 -12.898 -23.156 1 77.62 558 TYR B CA 1
ATOM 9866 C C . TYR B 1 558 ? 3.02 -12.289 -24.406 1 77.62 558 TYR B C 1
ATOM 9868 O O . TYR B 1 558 ? 3.643 -11.477 -25.094 1 77.62 558 TYR B O 1
ATOM 9876 N N . ARG B 1 559 ? 1.812 -12.586 -24.516 1 77.12 559 ARG B N 1
ATOM 9877 C CA . ARG B 1 559 ? 1.154 -12.172 -25.75 1 77.12 559 ARG B CA 1
ATOM 9878 C C . ARG B 1 559 ? 0.281 -10.938 -25.516 1 77.12 559 ARG B C 1
ATOM 9880 O O . ARG B 1 559 ? -0.34 -10.43 -26.453 1 77.12 559 ARG B O 1
ATOM 9887 N N . ALA B 1 560 ? 0.201 -10.578 -24.422 1 78.56 560 ALA B N 1
ATOM 9888 C CA . ALA B 1 560 ? -0.642 -9.422 -24.125 1 78.56 560 ALA B CA 1
ATOM 9889 C C . ALA B 1 560 ? 0.03 -8.125 -24.547 1 78.56 560 ALA B C 1
ATOM 9891 O O . ALA B 1 560 ? 1.257 -8 -24.5 1 78.56 560 ALA B O 1
ATOM 9892 N N . ARG B 1 561 ? -0.879 -7.238 -25.078 1 86.69 561 ARG B N 1
ATOM 9893 C CA . ARG B 1 561 ? -0.426 -5.867 -25.281 1 86.69 561 ARG B CA 1
ATOM 9894 C C . ARG B 1 561 ? -0.541 -5.051 -24 1 86.69 561 ARG B C 1
ATOM 9896 O O . ARG B 1 561 ? -1.381 -5.344 -23.141 1 86.69 561 ARG B O 1
ATOM 9903 N N . PHE B 1 562 ? 0.284 -4.027 -23.953 1 87.5 562 PHE B N 1
ATOM 9904 C CA . PHE B 1 562 ? 0.347 -3.215 -22.734 1 87.5 562 PHE B CA 1
ATOM 9905 C C . PHE B 1 562 ? -1.025 -2.65 -22.391 1 87.5 562 PHE B C 1
ATOM 9907 O O . PHE B 1 562 ? -1.411 -2.615 -21.219 1 87.5 562 PHE B O 1
ATOM 9914 N N . ALA B 1 563 ? -1.713 -2.221 -23.281 1 81.88 563 ALA B N 1
ATOM 9915 C CA . ALA B 1 563 ? -3.008 -1.575 -23.094 1 81.88 563 ALA B CA 1
ATOM 9916 C C . ALA B 1 563 ? -4.023 -2.547 -22.5 1 81.88 563 ALA B C 1
ATOM 9918 O O . ALA B 1 563 ? -4.996 -2.129 -21.875 1 81.88 563 ALA B O 1
ATOM 9919 N N . GLU B 1 564 ? -3.811 -3.816 -22.625 1 77.38 564 GLU B N 1
ATOM 9920 C CA . GLU B 1 564 ? -4.758 -4.84 -22.188 1 77.38 564 GLU B CA 1
ATOM 9921 C C . GLU B 1 564 ? -4.492 -5.27 -20.75 1 77.38 564 GLU B C 1
ATOM 9923 O O . GLU B 1 564 ? -5.285 -6 -20.156 1 77.38 564 GLU B O 1
ATOM 9928 N N . LEU B 1 565 ? -3.443 -4.863 -20.234 1 81.25 565 LEU B N 1
ATOM 9929 C CA . LEU B 1 565 ? -3.027 -5.285 -18.891 1 81.25 565 LEU B CA 1
ATOM 9930 C C . LEU B 1 565 ? -3.748 -4.477 -17.828 1 81.25 565 LEU B C 1
ATOM 9932 O O . LEU B 1 565 ? -4.137 -3.328 -18.062 1 81.25 565 LEU B O 1
ATOM 9936 N N . SER B 1 566 ? -3.963 -5.129 -16.719 1 76.38 566 SER B N 1
ATOM 9937 C CA . SER B 1 566 ? -4.43 -4.387 -15.547 1 76.38 566 SER B CA 1
ATOM 9938 C C . SER B 1 566 ? -3.365 -3.42 -15.047 1 76.38 566 SER B C 1
ATOM 9940 O O . SER B 1 566 ? -2.205 -3.498 -15.453 1 76.38 566 SER B O 1
ATOM 9942 N N . THR B 1 567 ? -3.768 -2.574 -14.141 1 78.62 567 THR B N 1
ATOM 9943 C CA . THR B 1 567 ? -2.844 -1.585 -13.602 1 78.62 567 THR B CA 1
ATOM 9944 C C . THR B 1 567 ? -1.652 -2.268 -12.93 1 78.62 567 THR B C 1
ATOM 9946 O O . THR B 1 567 ? -0.506 -1.856 -13.125 1 78.62 567 THR B O 1
ATOM 9949 N N . GLY B 1 568 ? -1.927 -3.268 -12.125 1 82.56 568 GLY B N 1
ATOM 9950 C CA . GLY B 1 568 ? -0.854 -4.004 -11.477 1 82.56 568 GLY B CA 1
ATOM 9951 C C . GLY B 1 568 ? 0.048 -4.73 -12.453 1 82.56 568 GLY B C 1
ATOM 9952 O O . GLY B 1 568 ? 1.261 -4.809 -12.25 1 82.56 568 GLY B O 1
ATOM 9953 N N . GLN B 1 569 ? -0.481 -5.234 -13.492 1 83.44 569 GLN B N 1
ATOM 9954 C CA . GLN B 1 569 ? 0.288 -5.91 -14.531 1 83.44 569 GLN B CA 1
ATOM 9955 C C . GLN B 1 569 ? 1.127 -4.918 -15.328 1 83.44 569 GLN B C 1
ATOM 9957 O O . GLN B 1 569 ? 2.252 -5.227 -15.727 1 83.44 569 GLN B O 1
ATOM 9962 N N . LYS B 1 570 ? 0.557 -3.803 -15.516 1 88 570 LYS B N 1
ATOM 9963 C CA . LYS B 1 570 ? 1.297 -2.754 -16.203 1 88 570 LYS B CA 1
ATOM 9964 C C . LYS B 1 570 ? 2.555 -2.365 -15.438 1 88 570 LYS B C 1
ATOM 9966 O O . LYS B 1 570 ? 3.609 -2.135 -16.031 1 88 570 LYS B O 1
ATOM 9971 N N . GLU B 1 571 ? 2.393 -2.262 -14.164 1 89.69 571 GLU B N 1
ATOM 9972 C CA . GLU B 1 571 ? 3.541 -1.936 -13.32 1 89.69 571 GLU B CA 1
ATOM 9973 C C . GLU B 1 571 ? 4.652 -2.971 -13.477 1 89.69 571 GLU B C 1
ATOM 9975 O O . GLU B 1 571 ? 5.824 -2.615 -13.609 1 89.69 571 GLU B O 1
ATOM 9980 N N . ARG B 1 572 ? 4.328 -4.164 -13.547 1 92 572 ARG B N 1
ATOM 9981 C CA . ARG B 1 572 ? 5.285 -5.25 -13.711 1 92 572 ARG B CA 1
ATOM 9982 C C . ARG B 1 572 ? 5.898 -5.234 -15.102 1 92 572 ARG B C 1
ATOM 9984 O O . ARG B 1 572 ? 7.082 -5.527 -15.273 1 92 572 ARG B O 1
ATOM 9991 N N . ALA B 1 573 ? 5.035 -4.969 -16.047 1 94 573 ALA B N 1
ATOM 9992 C CA . ALA B 1 573 ? 5.531 -4.852 -17.406 1 94 573 ALA B CA 1
ATOM 9993 C C . ALA B 1 573 ? 6.574 -3.744 -17.516 1 94 573 ALA B C 1
ATOM 9995 O O . ALA B 1 573 ? 7.586 -3.902 -18.219 1 94 573 ALA B O 1
ATOM 9996 N N . LYS B 1 574 ? 6.324 -2.645 -16.891 1 95.81 574 LYS B N 1
ATOM 9997 C CA . LYS B 1 574 ? 7.289 -1.547 -16.906 1 95.81 574 LYS B CA 1
ATOM 9998 C C . LYS B 1 574 ? 8.617 -1.978 -16.281 1 95.81 574 LYS B C 1
ATOM 10000 O O . LYS B 1 574 ? 9.68 -1.641 -16.797 1 95.81 574 LYS B O 1
ATOM 10005 N N . LEU B 1 575 ? 8.539 -2.676 -15.234 1 96.06 575 LEU B N 1
ATOM 10006 C CA . LEU B 1 575 ? 9.742 -3.178 -14.578 1 96.06 575 LEU B CA 1
ATOM 10007 C C . LEU B 1 575 ? 10.531 -4.094 -15.508 1 96.06 575 LEU B C 1
ATOM 10009 O O . LEU B 1 575 ? 11.758 -4.008 -15.578 1 96.06 575 LEU B O 1
ATOM 10013 N N . ALA B 1 576 ? 9.758 -4.969 -16.172 1 96.38 576 ALA B N 1
ATOM 10014 C CA . ALA B 1 576 ? 10.398 -5.859 -17.125 1 96.38 576 ALA B CA 1
ATOM 10015 C C . ALA B 1 576 ? 11.125 -5.07 -18.219 1 96.38 576 ALA B C 1
ATOM 10017 O O . ALA B 1 576 ? 12.242 -5.41 -18.594 1 96.38 576 ALA B O 1
ATOM 10018 N N . SER B 1 577 ? 10.492 -4.035 -18.672 1 97.62 577 SER B N 1
ATOM 10019 C CA . SER B 1 577 ? 11.07 -3.195 -19.719 1 97.62 577 SER B CA 1
ATOM 10020 C C . SER B 1 577 ? 12.367 -2.541 -19.25 1 97.62 577 SER B C 1
ATOM 10022 O O . SER B 1 577 ? 13.336 -2.455 -20.016 1 97.62 577 SER B O 1
ATOM 10024 N N . LEU B 1 578 ? 12.414 -2.127 -18.062 1 97.75 578 LEU B N 1
ATOM 10025 C CA . LEU B 1 578 ? 13.602 -1.491 -17.516 1 97.75 578 LEU B CA 1
ATOM 10026 C C . LEU B 1 578 ? 14.742 -2.5 -17.359 1 97.75 578 LEU B C 1
ATOM 10028 O O . LEU B 1 578 ? 15.891 -2.203 -17.703 1 97.75 578 LEU B O 1
ATOM 10032 N N . LEU B 1 579 ? 14.422 -3.674 -16.906 1 97.31 579 LEU B N 1
ATOM 10033 C CA . LEU B 1 579 ? 15.422 -4.711 -16.688 1 97.31 579 LEU B CA 1
ATOM 10034 C C . LEU B 1 579 ? 15.992 -5.219 -18 1 97.31 579 LEU B C 1
ATOM 10036 O O . LEU B 1 579 ? 17.141 -5.672 -18.062 1 97.31 579 LEU B O 1
ATOM 10040 N N . ALA B 1 580 ? 15.156 -5.125 -19 1 97.44 580 ALA B N 1
ATOM 10041 C CA . ALA B 1 580 ? 15.555 -5.617 -20.312 1 97.44 580 ALA B CA 1
ATOM 10042 C C . ALA B 1 580 ? 16.766 -4.855 -20.844 1 97.44 580 ALA B C 1
ATOM 10044 O O . ALA B 1 580 ? 17.562 -5.398 -21.609 1 97.44 580 ALA B O 1
ATOM 10045 N N . SER B 1 581 ? 16.969 -3.664 -20.375 1 96.88 581 SER B N 1
ATOM 10046 C CA . SER B 1 581 ? 18.094 -2.838 -20.812 1 96.88 581 SER B CA 1
ATOM 10047 C C . SER B 1 581 ? 19.375 -3.219 -20.094 1 96.88 581 SER B C 1
ATOM 10049 O O . SER B 1 581 ? 20.453 -2.707 -20.422 1 96.88 581 SER B O 1
ATOM 10051 N N . LYS B 1 582 ? 19.266 -4.039 -19.125 1 96.81 582 LYS B N 1
ATOM 10052 C CA . LYS B 1 582 ? 20.391 -4.496 -18.328 1 96.81 582 LYS B CA 1
ATOM 10053 C C . LYS B 1 582 ? 21.172 -3.316 -17.75 1 96.81 582 LYS B C 1
ATOM 10055 O O . LYS B 1 582 ? 22.391 -3.219 -17.938 1 96.81 582 LYS B O 1
ATOM 10060 N N . PRO B 1 583 ? 20.516 -2.473 -17 1 98 583 PRO B N 1
ATOM 10061 C CA . PRO B 1 583 ? 21.188 -1.324 -16.391 1 98 583 PRO B CA 1
ATOM 10062 C C . PRO B 1 583 ? 22.109 -1.722 -15.242 1 98 583 PRO B C 1
ATOM 10064 O O . PRO B 1 583 ? 21.922 -2.783 -14.641 1 98 583 PRO B O 1
ATOM 10067 N N . ASN B 1 584 ? 23.141 -0.889 -15.023 1 98.38 584 ASN B N 1
ATOM 10068 C CA . ASN B 1 584 ? 23.922 -1.116 -13.812 1 98.38 584 ASN B CA 1
ATOM 10069 C C . ASN B 1 584 ? 23.5 -0.172 -12.695 1 98.38 584 ASN B C 1
ATOM 10071 O O . ASN B 1 584 ? 23.984 -0.297 -11.562 1 98.38 584 ASN B O 1
ATOM 10075 N N . LEU B 1 585 ? 22.594 0.782 -13.008 1 98.69 585 LEU B N 1
ATOM 10076 C CA . LEU B 1 585 ? 21.891 1.604 -12.031 1 98.69 585 LEU B CA 1
ATOM 10077 C C . LEU B 1 585 ? 20.406 1.665 -12.352 1 98.69 585 LEU B C 1
ATOM 10079 O O . LEU B 1 585 ? 20 2.125 -13.422 1 98.69 585 LEU B O 1
ATOM 10083 N N . LEU B 1 586 ? 19.609 1.166 -11.484 1 98.56 586 LEU B N 1
ATOM 10084 C CA . LEU B 1 586 ? 18.156 1.174 -11.633 1 98.56 586 LEU B CA 1
ATOM 10085 C C . LEU B 1 586 ? 17.5 1.985 -10.523 1 98.56 586 LEU B C 1
ATOM 10087 O O . LEU B 1 586 ? 17.672 1.683 -9.344 1 98.56 586 LEU B O 1
ATOM 10091 N N . VAL B 1 587 ? 16.797 3.094 -10.867 1 98.5 587 VAL B N 1
ATOM 10092 C CA . VAL B 1 587 ? 16.141 3.988 -9.93 1 98.5 587 VAL B CA 1
ATOM 10093 C C . VAL B 1 587 ? 14.625 3.957 -10.156 1 98.5 587 VAL B C 1
ATOM 10095 O O . VAL B 1 587 ? 14.148 4.359 -11.219 1 98.5 587 VAL B O 1
ATOM 10098 N N . ILE B 1 588 ? 13.898 3.484 -9.148 1 96.88 588 ILE B N 1
ATOM 10099 C CA . ILE B 1 588 ? 12.477 3.264 -9.359 1 96.88 588 ILE B CA 1
ATOM 10100 C C . ILE B 1 588 ? 11.672 3.904 -8.227 1 96.88 588 ILE B C 1
ATOM 10102 O O . ILE B 1 588 ? 12.07 3.832 -7.062 1 96.88 588 ILE B O 1
ATOM 10106 N N . ASP B 1 589 ? 10.57 4.582 -8.594 1 93.69 589 ASP B N 1
ATOM 10107 C CA . ASP B 1 589 ? 9.633 5.168 -7.641 1 93.69 589 ASP B CA 1
ATOM 10108 C C . ASP B 1 589 ? 8.328 4.371 -7.59 1 93.69 589 ASP B C 1
ATOM 10110 O O . ASP B 1 589 ? 7.609 4.285 -8.586 1 93.69 589 ASP B O 1
ATOM 10114 N N . GLU B 1 590 ? 7.949 3.816 -6.426 1 90.12 590 GLU B N 1
ATOM 10115 C CA . GLU B 1 590 ? 6.664 3.207 -6.105 1 90.12 590 GLU B CA 1
ATOM 10116 C C . GLU B 1 590 ? 6.254 2.193 -7.168 1 90.12 590 GLU B C 1
ATOM 10118 O O . GLU B 1 590 ? 5.16 2.287 -7.734 1 90.12 590 GLU B O 1
ATOM 10123 N N . PHE B 1 591 ? 7.027 1.099 -7.379 1 89.94 591 PHE B N 1
ATOM 10124 C CA . PHE B 1 591 ? 6.812 0.164 -8.477 1 89.94 591 PHE B CA 1
ATOM 10125 C C . PHE B 1 591 ? 5.715 -0.834 -8.133 1 89.94 591 PHE B C 1
ATOM 10127 O O . PHE B 1 591 ? 5.242 -1.573 -9 1 89.94 591 PHE B O 1
ATOM 10134 N N . ALA B 1 592 ? 5.246 -0.861 -6.914 1 90.75 592 ALA B N 1
ATOM 10135 C CA . ALA B 1 592 ? 4.266 -1.856 -6.484 1 90.75 592 ALA B CA 1
ATOM 10136 C C . ALA B 1 592 ? 3.039 -1.189 -5.871 1 90.75 592 ALA B C 1
ATOM 10138 O O . ALA B 1 592 ? 2.326 -1.802 -5.07 1 90.75 592 ALA B O 1
ATOM 10139 N N . ALA B 1 593 ? 2.775 0.004 -6.234 1 86.88 593 ALA B N 1
ATOM 10140 C CA . ALA B 1 593 ? 1.738 0.812 -5.598 1 86.88 593 ALA B CA 1
ATOM 10141 C C . ALA B 1 593 ? 0.362 0.178 -5.777 1 86.88 593 ALA B C 1
ATOM 10143 O O . ALA B 1 593 ? -0.494 0.278 -4.895 1 86.88 593 ALA B O 1
ATOM 10144 N N . HIS B 1 594 ? 0.111 -0.529 -6.867 1 83.75 594 HIS B N 1
ATOM 10145 C CA . HIS B 1 594 ? -1.222 -1.035 -7.18 1 83.75 594 HIS B CA 1
ATOM 10146 C C . HIS B 1 594 ? -1.287 -2.551 -7.016 1 83.75 594 HIS B C 1
ATOM 10148 O O . HIS B 1 594 ? -2.234 -3.188 -7.48 1 83.75 594 HIS B O 1
ATOM 10154 N N . LEU B 1 595 ? -0.275 -3.107 -6.422 1 86.81 595 LEU B N 1
ATOM 10155 C CA . LEU B 1 595 ? -0.246 -4.547 -6.199 1 86.81 595 LEU B CA 1
ATOM 10156 C C . LEU B 1 595 ? -0.745 -4.891 -4.797 1 86.81 595 LEU B C 1
ATOM 10158 O O . LEU B 1 595 ? -0.537 -4.121 -3.855 1 86.81 595 LEU B O 1
ATOM 10162 N N . ASP B 1 596 ? -1.453 -6.016 -4.691 1 84.31 596 ASP B N 1
ATOM 10163 C CA . ASP B 1 596 ? -1.785 -6.496 -3.352 1 84.31 596 ASP B CA 1
ATOM 10164 C C . ASP B 1 596 ? -0.527 -6.891 -2.582 1 84.31 596 ASP B C 1
ATOM 10166 O O . ASP B 1 596 ? 0.539 -7.07 -3.176 1 84.31 596 ASP B O 1
ATOM 10170 N N . ALA B 1 597 ? -0.636 -7.07 -1.296 1 84.94 597 ALA B N 1
ATOM 10171 C CA . ALA B 1 597 ? 0.511 -7.234 -0.406 1 84.94 597 ALA B CA 1
ATOM 10172 C C . ALA B 1 597 ? 1.332 -8.461 -0.792 1 84.94 597 ALA B C 1
ATOM 10174 O O . ALA B 1 597 ? 2.561 -8.391 -0.873 1 84.94 597 ALA B O 1
ATOM 10175 N N . LEU B 1 598 ? 0.727 -9.562 -1.055 1 84.81 598 LEU B N 1
ATOM 10176 C CA . LEU B 1 598 ? 1.45 -10.797 -1.335 1 84.81 598 LEU B CA 1
ATOM 10177 C C . LEU B 1 598 ? 2.15 -10.719 -2.688 1 84.81 598 LEU B C 1
ATOM 10179 O O . LEU B 1 598 ? 3.316 -11.102 -2.811 1 84.81 598 LEU B O 1
ATOM 10183 N N . THR B 1 599 ? 1.484 -10.289 -3.693 1 86.75 599 THR B N 1
ATOM 10184 C CA . THR B 1 599 ? 2.088 -10.141 -5.012 1 86.75 599 THR B CA 1
ATOM 10185 C C . THR B 1 599 ? 3.24 -9.141 -4.969 1 86.75 599 THR B C 1
ATOM 10187 O O . THR B 1 599 ? 4.277 -9.352 -5.598 1 86.75 599 THR B O 1
ATOM 10190 N N . ALA B 1 600 ? 3.02 -8.055 -4.246 1 91.06 600 ALA B N 1
ATOM 10191 C CA . ALA B 1 600 ? 4.066 -7.051 -4.109 1 91.06 600 ALA B CA 1
ATOM 10192 C C . ALA B 1 600 ? 5.332 -7.652 -3.498 1 91.06 600 ALA B C 1
ATOM 10194 O O . ALA B 1 600 ? 6.441 -7.355 -3.939 1 91.06 600 ALA B O 1
ATOM 10195 N N . GLN B 1 601 ? 5.168 -8.461 -2.488 1 91.88 601 GLN B N 1
ATOM 10196 C CA . GLN B 1 601 ? 6.305 -9.109 -1.843 1 91.88 601 GLN B CA 1
ATOM 10197 C C . GLN B 1 601 ? 7.031 -10.039 -2.812 1 91.88 601 GLN B C 1
ATOM 10199 O O . GLN B 1 601 ? 8.266 -10.07 -2.85 1 91.88 601 GLN B O 1
ATOM 10204 N N . ARG B 1 602 ? 6.262 -10.781 -3.578 1 90.69 602 ARG B N 1
ATOM 10205 C CA . ARG B 1 602 ? 6.848 -11.719 -4.527 1 90.69 602 ARG B CA 1
ATOM 10206 C C . ARG B 1 602 ? 7.664 -10.992 -5.59 1 90.69 602 ARG B C 1
ATOM 10208 O O . ARG B 1 602 ? 8.789 -11.391 -5.902 1 90.69 602 ARG B O 1
ATOM 10215 N N . VAL B 1 603 ? 7.133 -9.953 -6.098 1 92.06 603 VAL B N 1
ATOM 10216 C CA . VAL B 1 603 ? 7.805 -9.195 -7.145 1 92.06 603 VAL B CA 1
ATOM 10217 C C . VAL B 1 603 ? 9.047 -8.516 -6.574 1 92.06 603 VAL B C 1
ATOM 10219 O O . VAL B 1 603 ? 10.109 -8.523 -7.195 1 92.06 603 VAL B O 1
ATOM 10222 N N . ALA B 1 604 ? 8.898 -7.926 -5.379 1 95.31 604 ALA B N 1
ATOM 10223 C CA . ALA B 1 604 ? 10.016 -7.238 -4.738 1 95.31 604 ALA B CA 1
ATOM 10224 C C . ALA B 1 604 ? 11.164 -8.203 -4.461 1 95.31 604 ALA B C 1
ATOM 10226 O O . ALA B 1 604 ? 12.328 -7.871 -4.688 1 95.31 604 ALA B O 1
ATOM 10227 N N . ARG B 1 605 ? 10.867 -9.367 -3.939 1 94.44 605 ARG B N 1
ATOM 10228 C CA . ARG B 1 605 ? 11.875 -10.375 -3.652 1 94.44 605 ARG B CA 1
ATOM 10229 C C . ARG B 1 605 ? 12.625 -10.781 -4.918 1 94.44 605 ARG B C 1
ATOM 10231 O O . ARG B 1 605 ? 13.852 -10.844 -4.926 1 94.44 605 ARG B O 1
ATOM 10238 N N . LYS B 1 606 ? 11.852 -11.031 -5.93 1 92.38 606 LYS B N 1
ATOM 10239 C CA . LYS B 1 606 ? 12.453 -11.445 -7.191 1 92.38 606 LYS B CA 1
ATOM 10240 C C . LYS B 1 606 ? 13.297 -10.328 -7.797 1 92.38 606 LYS B C 1
ATOM 10242 O O . LYS B 1 606 ? 14.359 -10.586 -8.367 1 92.38 606 LYS B O 1
ATOM 10247 N N . LEU B 1 607 ? 12.844 -9.148 -7.707 1 94.12 607 LEU B N 1
ATOM 10248 C CA . LEU B 1 607 ? 13.594 -7.992 -8.195 1 94.12 607 LEU B CA 1
ATOM 10249 C C . LEU B 1 607 ? 14.93 -7.863 -7.465 1 94.12 607 LEU B C 1
ATOM 10251 O O . LEU B 1 607 ? 15.969 -7.672 -8.102 1 94.12 607 LEU B O 1
ATOM 10255 N N . ALA B 1 608 ? 14.875 -7.91 -6.188 1 95.69 608 ALA B N 1
ATOM 10256 C CA . ALA B 1 608 ? 16.094 -7.797 -5.387 1 95.69 608 ALA B CA 1
ATOM 10257 C C . ALA B 1 608 ? 17.078 -8.914 -5.723 1 95.69 608 ALA B C 1
ATOM 10259 O O . ALA B 1 608 ? 18.281 -8.688 -5.836 1 95.69 608 ALA B O 1
ATOM 10260 N N . GLN B 1 609 ? 16.516 -10.117 -5.836 1 93.5 609 GLN B N 1
ATOM 10261 C CA . GLN B 1 609 ? 17.359 -11.266 -6.168 1 93.5 609 GLN B CA 1
ATOM 10262 C C . GLN B 1 609 ? 18.031 -11.078 -7.527 1 93.5 609 GLN B C 1
ATOM 10264 O O . GLN B 1 609 ? 19.234 -11.312 -7.668 1 93.5 609 GLN B O 1
ATOM 10269 N N . LEU B 1 610 ? 17.281 -10.711 -8.453 1 93.75 610 LEU B N 1
ATOM 10270 C CA . LEU B 1 610 ? 17.828 -10.484 -9.789 1 93.75 610 LEU B CA 1
ATOM 10271 C C . LEU B 1 610 ? 18.875 -9.383 -9.766 1 93.75 610 LEU B C 1
ATOM 10273 O O . LEU B 1 610 ? 19.938 -9.516 -10.383 1 93.75 610 LEU B O 1
ATOM 10277 N N . ALA B 1 611 ? 18.594 -8.273 -9.102 1 95.88 611 ALA B N 1
ATOM 10278 C CA . ALA B 1 611 ? 19.531 -7.156 -9.023 1 95.88 611 ALA B CA 1
ATOM 10279 C C . ALA B 1 611 ? 20.859 -7.594 -8.406 1 95.88 611 ALA B C 1
ATOM 10281 O O . ALA B 1 611 ? 21.922 -7.27 -8.922 1 95.88 611 ALA B O 1
ATOM 10282 N N . ARG B 1 612 ? 20.797 -8.336 -7.363 1 95.69 612 ARG B N 1
ATOM 10283 C CA . ARG B 1 612 ? 22 -8.789 -6.676 1 95.69 612 ARG B CA 1
ATOM 10284 C C . ARG B 1 612 ? 22.781 -9.766 -7.535 1 95.69 612 ARG B C 1
ATOM 10286 O O . ARG B 1 612 ? 24 -9.648 -7.656 1 95.69 612 ARG B O 1
ATOM 10293 N N . ASN B 1 613 ? 22.047 -10.727 -8.086 1 94.38 613 ASN B N 1
ATOM 10294 C CA . ASN B 1 613 ? 22.719 -11.719 -8.93 1 94.38 613 ASN B CA 1
ATOM 10295 C C . ASN B 1 613 ? 23.391 -11.062 -10.141 1 94.38 613 ASN B C 1
ATOM 10297 O O . ASN B 1 613 ? 24.469 -11.469 -10.547 1 94.38 613 ASN B O 1
ATOM 10301 N N . ALA B 1 614 ? 22.75 -10.055 -10.672 1 96.62 614 ALA B N 1
ATOM 10302 C CA . ALA B 1 614 ? 23.234 -9.398 -11.883 1 96.62 614 ALA B CA 1
ATOM 10303 C C . ALA B 1 614 ? 24.266 -8.32 -11.539 1 96.62 614 ALA B C 1
ATOM 10305 O O . ALA B 1 614 ? 25.031 -7.887 -12.398 1 96.62 614 ALA B O 1
ATOM 10306 N N . GLY B 1 615 ? 24.234 -7.809 -10.305 1 97.12 615 GLY B N 1
ATOM 10307 C CA . GLY B 1 615 ? 25.125 -6.734 -9.891 1 97.12 615 GLY B CA 1
ATOM 10308 C C . GLY B 1 615 ? 24.562 -5.352 -10.164 1 97.12 615 GLY B C 1
ATOM 10309 O O . GLY B 1 615 ? 25.312 -4.391 -10.344 1 97.12 615 GLY B O 1
ATOM 10310 N N . ILE B 1 616 ? 23.328 -5.238 -10.266 1 98.06 616 ILE B N 1
ATOM 10311 C CA . ILE B 1 616 ? 22.656 -3.971 -10.5 1 98.06 616 ILE B CA 1
ATOM 10312 C C . ILE B 1 616 ? 22.578 -3.176 -9.203 1 98.06 616 ILE B C 1
ATOM 10314 O O . ILE B 1 616 ? 22.266 -3.73 -8.148 1 98.06 616 ILE B O 1
ATOM 10318 N N . THR B 1 617 ? 22.969 -1.896 -9.234 1 98.62 617 THR B N 1
ATOM 10319 C CA . THR B 1 617 ? 22.672 -0.989 -8.133 1 98.62 617 THR B CA 1
ATOM 10320 C C . THR B 1 617 ? 21.219 -0.524 -8.195 1 98.62 617 THR B C 1
ATOM 10322 O O . THR B 1 617 ? 20.797 0.081 -9.18 1 98.62 617 THR B O 1
ATOM 10325 N N . LEU B 1 618 ? 20.484 -0.879 -7.145 1 98.38 618 LEU B N 1
ATOM 10326 C CA . LEU B 1 618 ? 19.047 -0.657 -7.16 1 98.38 618 LEU B CA 1
ATOM 10327 C C . LEU B 1 618 ? 18.641 0.371 -6.109 1 98.38 618 LEU B C 1
ATOM 10329 O O . LEU B 1 618 ? 18.984 0.228 -4.934 1 98.38 618 LEU B O 1
ATOM 10333 N N . VAL B 1 619 ? 17.969 1.485 -6.484 1 98.56 619 VAL B N 1
ATOM 10334 C CA . VAL B 1 619 ? 17.391 2.488 -5.594 1 98.56 619 VAL B CA 1
ATOM 10335 C C . VAL B 1 619 ? 15.875 2.527 -5.766 1 98.56 619 VAL B C 1
ATOM 10337 O O . VAL B 1 619 ? 15.383 2.852 -6.848 1 98.56 619 VAL B O 1
ATOM 10340 N N . VAL B 1 620 ? 15.172 2.209 -4.688 1 97.75 620 VAL B N 1
ATOM 10341 C CA . VAL B 1 620 ? 13.719 2.131 -4.762 1 97.75 620 VAL B CA 1
ATOM 10342 C C . VAL B 1 620 ? 13.094 3.049 -3.713 1 97.75 620 VAL B C 1
ATOM 10344 O O . VAL B 1 620 ? 13.469 3.004 -2.539 1 97.75 620 VAL B O 1
ATOM 10347 N N . ALA B 1 621 ? 12.211 3.939 -4.141 1 95.5 621 ALA B N 1
ATOM 10348 C CA . ALA B 1 621 ? 11.398 4.699 -3.191 1 95.5 621 ALA B CA 1
ATOM 10349 C C . ALA B 1 621 ? 10.062 4.008 -2.941 1 95.5 621 ALA B C 1
ATOM 10351 O O . ALA B 1 621 ? 9.336 3.693 -3.885 1 95.5 621 ALA B O 1
ATOM 10352 N N . THR B 1 622 ? 9.75 3.691 -1.734 1 92.31 622 THR B N 1
ATOM 10353 C CA . THR B 1 622 ? 8.477 3.07 -1.381 1 92.31 622 THR B CA 1
ATOM 10354 C C . THR B 1 622 ? 8.188 3.24 0.107 1 92.31 622 THR B C 1
ATOM 10356 O O . THR B 1 622 ? 9.109 3.379 0.913 1 92.31 622 THR B O 1
ATOM 10359 N N . ASN B 1 623 ? 6.945 3.254 0.482 1 86.62 623 ASN B N 1
ATOM 10360 C CA . ASN B 1 623 ? 6.539 3.316 1.883 1 86.62 623 ASN B CA 1
ATOM 10361 C C . ASN B 1 623 ? 5.906 2.008 2.342 1 86.62 623 ASN B C 1
ATOM 10363 O O . ASN B 1 623 ? 5.488 1.888 3.494 1 86.62 623 ASN B O 1
ATOM 10367 N N . ARG B 1 624 ? 5.879 1.076 1.503 1 88.38 624 ARG B N 1
ATOM 10368 C CA . ARG B 1 624 ? 5.211 -0.178 1.834 1 88.38 624 ARG B CA 1
ATOM 10369 C C . ARG B 1 624 ? 6.137 -1.103 2.617 1 88.38 624 ARG B C 1
ATOM 10371 O O . ARG B 1 624 ? 7.172 -1.537 2.102 1 88.38 624 ARG B O 1
ATOM 10378 N N . ALA B 1 625 ? 5.734 -1.412 3.775 1 88.69 625 ALA B N 1
ATOM 10379 C CA . ALA B 1 625 ? 6.582 -2.184 4.68 1 88.69 625 ALA B CA 1
ATOM 10380 C C . ALA B 1 625 ? 6.879 -3.566 4.109 1 88.69 625 ALA B C 1
ATOM 10382 O O . ALA B 1 625 ? 8 -4.07 4.23 1 88.69 625 ALA B O 1
ATOM 10383 N N . GLU B 1 626 ? 5.867 -4.219 3.541 1 90.19 626 GLU B N 1
ATOM 10384 C CA . GLU B 1 626 ? 6.059 -5.566 3.018 1 90.19 626 GLU B CA 1
ATOM 10385 C C . GLU B 1 626 ? 7.012 -5.566 1.826 1 90.19 626 GLU B C 1
ATOM 10387 O O . GLU B 1 626 ? 7.746 -6.535 1.611 1 90.19 626 GLU B O 1
ATOM 10392 N N . VAL B 1 627 ? 7.027 -4.543 1.02 1 93.44 627 VAL B N 1
ATOM 10393 C CA . VAL B 1 627 ? 7.934 -4.41 -0.118 1 93.44 627 VAL B CA 1
ATOM 10394 C C . VAL B 1 627 ? 9.359 -4.195 0.379 1 93.44 627 VAL B C 1
ATOM 10396 O O . VAL B 1 627 ? 10.305 -4.805 -0.132 1 93.44 627 VAL B O 1
ATOM 10399 N N . ILE B 1 628 ? 9.477 -3.33 1.373 1 94.06 628 ILE B N 1
ATOM 10400 C CA . ILE B 1 628 ? 10.781 -3.039 1.947 1 94.06 628 ILE B CA 1
ATOM 10401 C C . ILE B 1 628 ? 11.398 -4.32 2.51 1 94.06 628 ILE B C 1
ATOM 10403 O O . ILE B 1 628 ? 12.562 -4.625 2.248 1 94.06 628 ILE B O 1
ATOM 10407 N N . LYS B 1 629 ? 10.617 -5.043 3.26 1 93.62 629 LYS B N 1
ATOM 10408 C CA . LYS B 1 629 ? 11.094 -6.293 3.844 1 93.62 629 LYS B CA 1
ATOM 10409 C C . LYS B 1 629 ? 11.555 -7.266 2.762 1 93.62 629 LYS B C 1
ATOM 10411 O O . LYS B 1 629 ? 12.594 -7.906 2.896 1 93.62 629 LYS B O 1
ATOM 10416 N N . ALA B 1 630 ? 10.789 -7.391 1.716 1 94.62 630 ALA B N 1
ATOM 10417 C CA . ALA B 1 630 ? 11.078 -8.344 0.647 1 94.62 630 ALA B CA 1
ATOM 10418 C C . ALA B 1 630 ? 12.312 -7.93 -0.14 1 94.62 630 ALA B C 1
ATOM 10420 O O . ALA B 1 630 ? 13.07 -8.781 -0.615 1 94.62 630 ALA B O 1
ATOM 10421 N N . LEU B 1 631 ? 12.539 -6.645 -0.293 1 95.94 631 LEU B N 1
ATOM 10422 C CA . LEU B 1 631 ? 13.719 -6.141 -0.98 1 95.94 631 LEU B CA 1
ATOM 10423 C C . LEU B 1 631 ? 14.984 -6.426 -0.169 1 95.94 631 LEU B C 1
ATOM 10425 O O . LEU B 1 631 ? 16.078 -6.5 -0.725 1 95.94 631 LEU B O 1
ATOM 10429 N N . SER B 1 632 ? 14.852 -6.523 1.127 1 94.88 632 SER B N 1
ATOM 10430 C CA . SER B 1 632 ? 15.984 -6.738 2.025 1 94.88 632 SER B CA 1
ATOM 10431 C C . SER B 1 632 ? 17.125 -5.781 1.715 1 94.88 632 SER B C 1
ATOM 10433 O O . SER B 1 632 ? 18.234 -6.215 1.373 1 94.88 632 SER B O 1
ATOM 10435 N N . PRO B 1 633 ? 16.859 -4.508 1.868 1 96.31 633 PRO B N 1
ATOM 10436 C CA . PRO B 1 633 ? 17.859 -3.529 1.407 1 96.31 633 PRO B CA 1
ATOM 10437 C C . PRO B 1 633 ? 19.125 -3.543 2.242 1 96.31 633 PRO B C 1
ATOM 10439 O O . PRO B 1 633 ? 19.109 -3.932 3.412 1 96.31 633 PRO B O 1
ATOM 10442 N N . ASP B 1 634 ? 20.25 -3.137 1.586 1 95.38 634 ASP B N 1
ATOM 10443 C CA . ASP B 1 634 ? 21.516 -2.91 2.277 1 95.38 634 ASP B CA 1
ATOM 10444 C C . ASP B 1 634 ? 21.438 -1.659 3.152 1 95.38 634 ASP B C 1
ATOM 10446 O O . ASP B 1 634 ? 22.016 -1.63 4.246 1 95.38 634 ASP B O 1
ATOM 10450 N N . LYS B 1 635 ? 20.75 -0.698 2.625 1 93.69 635 LYS B N 1
ATOM 10451 C CA . LYS B 1 635 ? 20.672 0.629 3.227 1 93.69 635 LYS B CA 1
ATOM 10452 C C . LYS B 1 635 ? 19.281 1.228 3.031 1 93.69 635 LYS B C 1
ATOM 10454 O O . LYS B 1 635 ? 18.594 0.935 2.043 1 93.69 635 LYS B O 1
ATOM 10459 N N . VAL B 1 636 ? 18.875 2.02 4.078 1 93.62 636 VAL B N 1
ATOM 10460 C CA . VAL B 1 636 ? 17.625 2.775 3.982 1 93.62 636 VAL B CA 1
ATOM 10461 C C . VAL B 1 636 ? 17.922 4.27 4.113 1 93.62 636 VAL B C 1
ATOM 10463 O O . VAL B 1 636 ? 18.734 4.68 4.934 1 93.62 636 VAL B O 1
ATOM 10466 N N . ILE B 1 637 ? 17.359 5.047 3.219 1 93.62 637 ILE B N 1
ATOM 10467 C CA . ILE B 1 637 ? 17.469 6.5 3.291 1 93.62 637 ILE B CA 1
ATOM 10468 C C . ILE B 1 637 ? 16.125 7.09 3.713 1 93.62 637 ILE B C 1
ATOM 10470 O O . ILE B 1 637 ? 15.125 6.941 3.004 1 93.62 637 ILE B O 1
ATOM 10474 N N . PHE B 1 638 ? 16.109 7.695 4.844 1 89.69 638 PHE B N 1
ATOM 10475 C CA . PHE B 1 638 ? 14.914 8.414 5.273 1 89.69 638 PHE B CA 1
ATOM 10476 C C . PHE B 1 638 ? 14.906 9.828 4.711 1 89.69 638 PHE B C 1
ATOM 10478 O O . PHE B 1 638 ? 15.906 10.539 4.793 1 89.69 638 PHE B O 1
ATOM 10485 N N . VAL B 1 639 ? 13.789 10.148 4.09 1 88 639 VAL B N 1
ATOM 10486 C CA . VAL B 1 639 ? 13.617 11.492 3.545 1 88 639 VAL B CA 1
ATOM 10487 C C . VAL B 1 639 ? 12.422 12.172 4.219 1 88 639 VAL B C 1
ATOM 10489 O O . VAL B 1 639 ? 11.336 11.594 4.309 1 88 639 VAL B O 1
ATOM 10492 N N . GLY B 1 640 ? 12.719 13.367 4.75 1 79.69 640 GLY B N 1
ATOM 10493 C CA . GLY B 1 640 ? 11.633 14.141 5.332 1 79.69 640 GLY B CA 1
ATOM 10494 C C . GLY B 1 640 ? 12.086 15.461 5.918 1 79.69 640 GLY B C 1
ATOM 10495 O O . GLY B 1 640 ? 13.203 15.57 6.43 1 79.69 640 GLY B O 1
ATOM 10496 N N . TYR B 1 641 ? 11.188 16.422 5.766 1 67.88 641 TYR B N 1
ATOM 10497 C CA . TYR B 1 641 ? 11.32 17.734 6.406 1 67.88 641 TYR B CA 1
ATOM 10498 C C . TYR B 1 641 ? 12.688 18.344 6.113 1 67.88 641 TYR B C 1
ATOM 10500 O O . TYR B 1 641 ? 13.383 18.797 7.031 1 67.88 641 TYR B O 1
ATOM 10508 N N . GLY B 1 642 ? 13.164 18.156 4.93 1 73.06 642 GLY B N 1
ATOM 10509 C CA . GLY B 1 642 ? 14.352 18.828 4.438 1 73.06 642 GLY B CA 1
ATOM 10510 C C . GLY B 1 642 ? 15.625 18.016 4.629 1 73.06 642 GLY B C 1
ATOM 10511 O O . GLY B 1 642 ? 16.719 18.469 4.293 1 73.06 642 GLY B O 1
ATOM 10512 N N . THR B 1 643 ? 15.398 16.859 5.211 1 77.12 643 THR B N 1
ATOM 10513 C CA . THR B 1 643 ? 16.594 16.047 5.457 1 77.12 643 THR B CA 1
ATOM 10514 C C . THR B 1 643 ? 16.469 14.695 4.77 1 77.12 643 THR B C 1
ATOM 10516 O O . THR B 1 643 ? 15.375 14.266 4.41 1 77.12 643 THR B O 1
ATOM 10519 N N . ALA B 1 644 ? 17.625 14.195 4.438 1 87.69 644 ALA B N 1
ATOM 10520 C CA . ALA B 1 644 ? 17.75 12.82 3.949 1 87.69 644 ALA B CA 1
ATOM 10521 C C . ALA B 1 644 ? 19 12.156 4.52 1 87.69 644 ALA B C 1
ATOM 10523 O O . ALA B 1 644 ? 20.109 12.688 4.387 1 87.69 644 ALA B O 1
ATOM 10524 N N . TYR B 1 645 ? 18.812 11.109 5.211 1 87 645 TYR B N 1
ATOM 10525 C CA . TYR B 1 645 ? 20 10.484 5.793 1 87 645 TYR B CA 1
ATOM 10526 C C . TYR B 1 645 ? 19.906 8.969 5.707 1 87 645 TYR B C 1
ATOM 10528 O O . TYR B 1 645 ? 18.828 8.398 5.836 1 87 645 TYR B O 1
ATOM 10536 N N . PRO B 1 646 ? 21.031 8.336 5.484 1 89.88 646 PRO B N 1
ATOM 10537 C CA . PRO B 1 646 ? 21.109 6.879 5.355 1 89.88 646 PRO B CA 1
ATOM 10538 C C . PRO B 1 646 ? 21.234 6.172 6.699 1 89.88 646 PRO B C 1
ATOM 10540 O O . PRO B 1 646 ? 21.844 6.715 7.633 1 89.88 646 PRO B O 1
ATOM 10543 N N . VAL B 1 647 ? 20.609 5.09 6.801 1 87.75 647 VAL B N 1
ATOM 10544 C CA . VAL B 1 647 ? 20.766 4.207 7.949 1 87.75 647 VAL B CA 1
ATOM 10545 C C . VAL B 1 647 ? 20.906 2.762 7.473 1 87.75 647 VAL B C 1
ATOM 10547 O O . VAL B 1 647 ? 20.422 2.408 6.395 1 87.75 647 VAL B O 1
ATOM 10550 N N . LYS B 1 648 ? 21.641 1.991 8.227 1 87.31 648 LYS B N 1
ATOM 10551 C CA . LYS B 1 648 ? 21.688 0.562 7.926 1 87.31 648 LYS B CA 1
ATOM 10552 C C . LYS B 1 648 ? 20.328 -0.089 8.156 1 87.31 648 LYS B C 1
ATOM 10554 O O . LYS B 1 648 ? 19.641 0.228 9.133 1 87.31 648 LYS B O 1
ATOM 10559 N N . TYR B 1 649 ? 20.016 -0.909 7.258 1 89.19 649 TYR B N 1
ATOM 10560 C CA . TYR B 1 649 ? 18.719 -1.557 7.387 1 89.19 649 TYR B CA 1
ATOM 10561 C C . TYR B 1 649 ? 18.688 -2.475 8.602 1 89.19 649 TYR B C 1
ATOM 10563 O O . TYR B 1 649 ? 19.625 -3.232 8.844 1 89.19 649 TYR B O 1
ATOM 10571 N N . ASP B 1 650 ? 17.578 -2.309 9.344 1 83.12 650 ASP B N 1
ATOM 10572 C CA . ASP B 1 650 ? 17.172 -3.17 10.453 1 83.12 650 ASP B CA 1
ATOM 10573 C C . ASP B 1 650 ? 15.664 -3.379 10.461 1 83.12 650 ASP B C 1
ATOM 10575 O O . ASP B 1 650 ? 14.898 -2.467 10.141 1 83.12 650 ASP B O 1
ATOM 10579 N N . GLU B 1 651 ? 15.297 -4.637 10.75 1 83.94 651 GLU B N 1
ATOM 10580 C CA . GLU B 1 651 ? 13.867 -4.953 10.68 1 83.94 651 GLU B CA 1
ATOM 10581 C C . GLU B 1 651 ? 13.055 -4.047 11.602 1 83.94 651 GLU B C 1
ATOM 10583 O O . GLU B 1 651 ? 11.852 -3.873 11.398 1 83.94 651 GLU B O 1
ATOM 10588 N N . SER B 1 652 ? 13.719 -3.441 12.594 1 81.5 652 SER B N 1
ATOM 10589 C CA . SER B 1 652 ? 13.031 -2.541 13.516 1 81.5 652 SER B CA 1
ATOM 10590 C C . SER B 1 652 ? 12.516 -1.303 12.797 1 81.5 652 SER B C 1
ATOM 10592 O O . SER B 1 652 ? 11.594 -0.639 13.273 1 81.5 652 SER B O 1
ATOM 10594 N N . ILE B 1 653 ? 13.078 -1.065 11.602 1 81.69 653 ILE B N 1
ATOM 10595 C CA . ILE B 1 653 ? 12.672 0.083 10.797 1 81.69 653 ILE B CA 1
ATOM 10596 C C . ILE B 1 653 ? 11.219 -0.081 10.359 1 81.69 653 ILE B C 1
ATOM 10598 O O . ILE B 1 653 ? 10.484 0.9 10.266 1 81.69 653 ILE B O 1
ATOM 10602 N N . LEU B 1 654 ? 10.828 -1.347 10.188 1 82.62 654 LEU B N 1
ATOM 10603 C CA . LEU B 1 654 ? 9.492 -1.629 9.672 1 82.62 654 LEU B CA 1
ATOM 10604 C C . LEU B 1 654 ? 8.43 -1.339 10.727 1 82.62 654 LEU B C 1
ATOM 10606 O O . LEU B 1 654 ? 7.277 -1.066 10.398 1 82.62 654 LEU B O 1
ATOM 10610 N N . ARG B 1 655 ? 8.844 -1.352 12.039 1 75.31 655 ARG B N 1
ATOM 10611 C CA . ARG B 1 655 ? 7.922 -1.063 13.133 1 75.31 655 ARG B CA 1
ATOM 10612 C C . ARG B 1 655 ? 7.645 0.433 13.234 1 75.31 655 ARG B C 1
ATOM 10614 O O . ARG B 1 655 ? 6.633 0.845 13.805 1 75.31 655 ARG B O 1
ATOM 10621 N N . ASN B 1 656 ? 8.555 1.18 12.586 1 65.75 656 ASN B N 1
ATOM 10622 C CA . ASN B 1 656 ? 8.461 2.629 12.734 1 65.75 656 ASN B CA 1
ATOM 10623 C C . ASN B 1 656 ? 7.898 3.285 11.477 1 65.75 656 ASN B C 1
ATOM 10625 O O . ASN B 1 656 ? 7.988 4.504 11.312 1 65.75 656 ASN B O 1
ATOM 10629 N N . ILE B 1 657 ? 7.43 2.445 10.555 1 72.25 657 ILE B N 1
ATOM 10630 C CA . ILE B 1 657 ? 6.902 3.064 9.344 1 72.25 657 ILE B CA 1
ATOM 10631 C C . ILE B 1 657 ? 5.41 2.766 9.219 1 72.25 657 ILE B C 1
ATOM 10633 O O . ILE B 1 657 ? 4.945 1.705 9.648 1 72.25 657 ILE B O 1
#

InterPro domains:
  IPR000182 GNAT domain [PF00583] (285-357)
  IPR000182 GNAT domain [PS51186] (227-379)
  IPR003439 ABC transporter-like, ATP-binding domain [PF00005] (455-591)
  IPR003439 ABC transporter-like, ATP-binding domain [PS50893] (440-657)
  IPR003593 AAA+ ATPase domain [SM00382] (464-643)
  IPR016181 Acyl-CoA N-acyltransferase [SSF55729] (126-363)
  IPR027417 P-loop containing nucleoside triphosphate hydrolase [G3DSA:3.40.50.300] (428-645)
  IPR027417 P-loop containing nucleoside triphosphate hydrolase [SSF52540] (439-640)
  IPR050095 Energy-coupling factor transporter ATP-binding [PTHR43553] (426-645)

Foldseek 3Di:
DLPADDAQDKDKWWWADWAADPFPLQQWTWTWIDDPRAIETETFRNLLRLLDDGGFMKIKHFHDHFDDDPRHTYHYQVGMWMWGDFPHDTFTRDDWDKDWDKAFDAFQPPRHTQDMFTKMKTWDRDQVSVQVVLVLVVQVFPDPDPFFFWWAAPPPGDIDTHSHFDQDPVVRHTTGTDDTPPDASLKIKMWIAGDPDDPVDDRTFKMWIKFADDPWFWFWDADPNDIDIGTRVVVVLDPPQQRPPGQDLCPPPCVVVLVVQLVVVCVVNVDSVVSVSVSSVVSVSVSSNGHDHQEMEGEDMTGHLQCFLPLVSLVNVLVVLVSCQRRVPDSSYHHHFKYKYFAQCCLQDVSVVVNPWFWQGATSVGTTMTMHGPDPVSVVSSVVNCPPPPVSVVCSRHRYDADLAADDWFPFKKWFAQFWAKDWDWDDCVVPPPVVSVVVVVVVDHTDTDIATLAGGAIDIFGFLFAEEEEEDVVSCSVLVLLCRCCQLVVDDDSSSHTPDTHIDGGPPFDEDEEDPPPDFDDFDFFALLVLLCVLQVDSSNLLVLCSLQSNNTPVRRGDGLVPDDPQVNLSSRVSNRCSNVGQEYYYECSRVPPDLVSLLSNLLSVLNVSNRRRHRHYYYDHDLSSCSSNVGQWYWYGGRRYIDIDGDDNVVSVVD/DLPDDDAQDKDKWWWADWFADPFPLQQWTWTWIDDPRAIETETFRNLLRLLHDGGFMKIKHFHDDFDDDPRHTYHYQVGMWMWGDFPHDTFTRDDWDKDWDKAFDAFQPPRHTQDMFTKMKTWDRDQVSVQVVLVLVVLVFPDPDPFFFWWAAPPPGDIDTHSHFDQDPVVRHTTGTDDTPPDASLKIKMWIAGDPDDPVDDRTFKMWIKFQDDPWFWFWDADPNDIDIGGRVVVVLDPPQQRPPGQDLCDPPCVVVLVVQLVVVCVVNVDSVVSVSVSSVVSVSVSSNGHDHQEMEGEDMTGHLQCPLPLVSLVNVLVVLVSCQRRVPDSSYHHHFKYKYFAQCCLQDVSVVVNVWFWQGATSVGTTMIMHGPDPVSVVSSVVNCPPPPVSVVCSRHRYDADLAADDWFPFKKWFAQFWAKDWDWDDCVVPDPVVSVVVVVVVDHTDTDIATLAGGAIDIFGFLFAEEEEEDVVSCSVLVLLCRCCQLVVDDDSSSHTPDTHIDGGPPFDEDEEDPPPDFDDFDFFALLVLLCVLQVDSSNSLVLCSLQSNNTPVRRGDGLVPDDPQVNLSSRSSNRCSNVGQEYYYECSRVPPDLVSLLSNLLSVLNVSNRRRHRHYYYDHDLSSCSSNVGQWYWYGGRRYIDIDGDDNVVSVVD

pLDDT: mean 87.76, std 11.31, range [30.66, 98.69]

Secondary structure (DSSP, 8-state):
---PPPBSS-EEEEEEEEE--SS-TTTS-EEEEEETTEEEEEE--HHHHTTS-TT-EEEEEE-SPPEEETTEEEE-GGGEEEEEEETTEEEEEESPPEEEEEEEEE-TTT--EEEEEEEEEEE--SHHHHHHHHHHHTT-TT---S--EEEE-TTT--EEE-SS-PBPTTT-SB-EEEEETT--TT-EEEEEEETT--TTS-SEEEEEEEEPPPS---EEEEETTEEEEETTHHHHHS-GGGT-S---S--GGGHHHHHHHHHHHHHHHS-HHHHHHHHHHHHHHHHHHH---SEEEEEEEEE-GGGTTTTHHHHHHHHHHHHHHHH-TTTTSSPP-EEEEE-GGGGT--HHHHTT-EEEEEETTS-EEEEEESSHHHHHHHHHHHHH-HHHHHHTT---------PPPPSS-EEEEEEEEEEEEEE-GGGS-HHHHHHHHHTT-SSEEEEEEEEEEEEEEE-TT-EEEEEE-TTSSHHHHHHHHHHHHHT---GGGS-SEEEEE--TT--EEEEBTTTB-----SSBHHHHHHHHHS-HHHHHHHHHHTT--SHHHHT-BGGGS-HHHHHHHHHHHHHHT--SEEEEE-TTTTS-HHHHHHHHHHHHHHHHHHT-EEEEE---HHHHHHH--SEEEEEETBEEEEEE--GGGGGG-/---PPPBSS-EEEEEEEEE--SS-TTTS-EEEEEETTEEEEEE--HHHHTTS-TT-EEEEEE-SPPEEETTEEEE-GGGEEEEEEETTEEEEEESPPEEEEEEEEE-TTT--EEEEEEEEEEE--SHHHHHHHHHHHTT-TT---S--EEEE-TTT--EEE-SS-PBPTTT-SB-EEEEETT--TT-EEEEEEETT--TTS-SEEEEEEEEPPPS---EEEEETTEEEEETTHHHHHS-GGGT-S---S--GGGHHHHHHHHHHHHHHHS-HHHHHHHHHHHHHHHHHHH---SEEEEEEEEE-GGGTTTTHHHHHHHHHHHHHHHH-TTTTSSPP-EEEEE-GGGGT--HHHHTT-EEEEEETTS-EEEEEESSHHHHHHHHHHHHHSHHHHHHTT---------PPPPSS-EEEEEEEEEEEEEE-GGGS-HHHHHHHHHTT-SSEEEEEEEEEEEEEEE-TT-EEEEEE-TTSSHHHHHHHHHHHHHT---GGGS-SEEEEE--TT--EEEEBTTTB-----SSBHHHHHHHHHS-HHHHHHHHHHTT--SHHHHT-BGGGS-HHHHHHHHHHHHHHT--SEEEEE-TTTTS-HHHHHHHHHHHHHHHHHHT-EEEEE---HHHHHHH--SEEEEEETBEEEEEE--GGGGGG-

Nearest PDB structures (foldseek):
  1l2t-assembly1_B  TM=7.420E-01  e=9.906E-13  Methanocaldococcus jannaschii
  8ja7-assembly1_D  TM=7.669E-01  e=1.892E-11  Mycobacterium tuberculosis H37Rv
  2ihy-assembly1_A  TM=7.441E-01  e=2.222E-11  Staphylococcus aureus
  7x0q-assembly1_B  TM=7.966E-01  e=1.240E-09  Acetivibrio thermocellus
  4hzi-assembly1_B  TM=7.017E-01  e=1.052E-10  Leptospira interrogans serovar Copenhageni str. Fiocruz L1-130

Radius of gyration: 40.17 Å; Cα contacts (8 Å, |Δi|>4): 3032; chains: 2; bounding box: 68×130×97 Å

Organism: Pyrolobus fumarii (strain DSM 11204 / 1A) (NCBI:txid694429)

Sequence (1314 aa):
MHQDLPILVPFEARVVSAIVPRVGYRWVGGLVVEYNGVKIHLLMPAAVARWLSPGEKVRVRILEEPTRIDGAYIVPRDAYELDRWWDGEWVKVWPPWSKSARLVRYDPLRGEPLYEYHVVAREAITESDYREIVSLEQYHYASKEEIVAIWRCPVCGKFFESNVQPICPEDRVPAKLQEIRGSLPSSRFLVLELVNRRPYEPRIVAYVRIDTPIPLMHRRIIENGVVKVEKFIRERVFPKDWFHPTFWPLAYSKRQAIIARYRELLGFYKSKRLARAAVGEEIAEEALKRANTAAARIARVVVHPDYRGDGLGVLAVKMALEWVRERRVPEMKRRKHVVETIAQMARYNPFFEKAGFVYMWDTASGRPVLMYPLSDEARKRIEWFLRTDPYARRHGGRLYRPRYGRVEPLEAPVRLVKVTKLYRSELDLSRLPPELQEILKAFGVERRVVERHVLRDVNIEINPGEVVVVIGASGAGKTTLLRMIIGAAAGIDHPDYKPNEGKVEVPSNTRIEYLLPGEHEPEFGNETLLEHITRKTGDPALAVEILNAVGLSDAIFYRARFAELSTGQKERAKLASLLASKPNLLVIDEFAAHLDALTAQRVARKLAQLARNAGITLVVATNRAEVIKALSPDKVIFVGYGTAYPVKYDESILRNIMHQDLPILVPFEARVVSAIVPRVGYRWVGGLVVEYNGVKIHLLMPAAVARWLSPGEKVRVRILEEPTRIDGAYIVPRDAYELDRWWDGEWVKVWPPWSKSARLVRYDPLRGEPLYEYHVVAREAITESDYREIVSLEQYHYASKEEIVAIWRCPVCGKFFESNVQPICPEDRVPAKLQEIRGSLPSSRFLVLELVNRRPYEPRIVAYVRIDTPIPLMHRRIIENGVVKVEKFIRERVFPKDWFHPTFWPLAYSKRQAIIARYRELLGFYKSKRLARAAVGEEIAEEALKRANTAAARIARVVVHPDYRGDGLGVLAVKMALEWVRERRVPEMKRRKHVVETIAQMARYNPFFEKAGFVYMWDTASGRPVLMYPLSDEARKRIEWFLRTDPYARRHGGRLYRPRYGRVEPLEAPVRLVKVTKLYRSELDLSRLPPELQEILKAFGVERRVVERHVLRDVNIEINPGEVVVVIGASGAGKTTLLRMIIGAAAGIDHPDYKPNEGKVEVPSNTRIEYLLPGEHEPEFGNETLLEHITRKTGDPALAVEILNAVGLSDAIFYRARFAELSTGQKERAKLASLLASKPNLLVIDEFAAHLDALTAQRVARKLAQLARNAGITLVVATNRAEVIKALSPDKVIFVGYGTAYPVKYDESILRNI